Protein 5TIR (pdb70)

Sequence (829 aa):
SVGTFSLPALPYAYDALEPSISAQIVELHHSKHHQTYVTNLNNALKTYSTALAANDVPSQIALQAAIKFNGGGHINHSLFWENLCPASSPDADPASAPELTAEIAKTWGSLDKFKEAMGKALLGIQGSGWGWLVKEGSGLRIVTTKDQDPVVGGEVPVFGIDMWEHAYYLQYLNGKAAYVDNIWKVINWKTAEQRFKGDREDAFKILKSVGTFSLPALPYAYDALEPSISAQIVELHHSKHHQTYVTNLNNALKTYSTALAANDVPSQIALQAAIKFNGGGHINHSLFWENLCPASSPDADPASAPELTAEIAKTWGSLDKFKEAMGKALLGIQGSGWGWLVKEGSGLRIVTTKDQDPVVGGEVPVFGIDMWEHAYYLQYLNGKAAYVDNIWKVINWKTAEQRFKGDREDAFKILSVGTFSLPALPYAYDALEPSISAQIVELHHSKHHQTYVTNLNNALKTYSTALAANDVPSQIALQAAIKFNGGGHINHSLFWENLCPASSPDADPASAPELTAEIAKTWGSLDKFKEAMGKALLGIQGSGWGWLVKEGSGLRIVTTKDQDPVVGGEVPVFGIDMWEHAYYLQYLNGKAAYVDNIWKVINWKTAEQRFKGDREDAFKILSVGTFSLPALPYAYDALEPSISAQIVELHHSKHHQTYVTNLNNALKTYSTALAANDVPSQIALQAAIKFNGGGHINHSLFWENLCPASSPDADPASAPELTAEIAKTWGSLDKFKEAMGKALLGIQGSGWGWLVKEGSGLRIVTTKDQDPVVGGEVPVFGIDMWEHAYYLQYLNGKAAYVDNIWKVINWKTAEQRFKGDREDAFKIL

B-factor: mean 26.25, std 10.84, range [12.19, 82.16]

Foldseek 3Di:
DAQDFDQDDQPDQLCQAPPLFHSVLSCCCRVPVLRVLSVQLSVLRVVLVVCVVVVNVVSNVVSPVSNQQSVLSNQQVLQASLFFGHLPDPLLPLVLAVPVQVLVCVPQVGPVSVLVVQLVVLVPDDAWWKWFWWQDPNHIDIDIDHRSHHPPPFIFTLHMDTNHCSRPCVPQNVNVSSSSVSRSSTGRNNSSNVSSPDGRVVSSVSRD/DAQPDAQDDFPDQLCQAPPLFHSVLSCCCRVPVLRVLSNLLSVLRVQLVVCVVVVNVVSNVVSVVSNQQSVLSNQQVLQASVQFGHLPDCLLPLVLAVPVQVQVCVPQVHPVSVLVVQLVVLVPDDAWWKWFWWQDPLHTDIDIGHNSGHPPPFIFTLHMDTNHCSRPCVPQNVNVSSSSVRRSSTGRNNSSNQSSPDGNCRSRPSD/DAQPDDQDDFPDQLCQAPPLFHSVLSCCCRVPVLRVLSNLLSVLRVVLVVCVVVVNVVSNVVSVVSNQQSVLSNQQVLQASVQFGHLVDCLLPLVLAVVVQVQVCVPQVHPVSVLVVQLCQLVPDDAWWKWFWWADDLHTDIDIDPRSHHPPPAIFTLHMDGNHCSRPCVPQNVNVSSSSVRRSSTGRNNSSNVSSVDDNVVSSVSD/DQLPDDQDDFPDQLCQAPPLFHSVLSCCCRVPVLRVLSNQLSVLRVQLVVCVVVVPVVSNVVSVVSNQQSVLSNQQVLQASLQFGHLPDCLLPLVLQVVVQVLVCVPQVHVVSVLVVQLVVLVPDDAWWKWFWWADPLHTDIDIDHRSRHPPPFIFTLHMDTNHCSRPCVPQNVNVSSSSVRRSSTGRNNSSNVSSPDGRVVSRPSD

Nearest PDB structures (foldseek):
  5tir-assembly1_D  TM=1.004E+00  e=1.883E-36  Trichoderma reesei QM6a
  6dqy-assembly1_C  TM=1.003E+00  e=4.918E-36  Trichoderma reesei QM6a
  6cyp-assembly1_E  TM=1.003E+00  e=2.077E-35  Trichoderma reesei QM6a
  6cyx-assembly1_A  TM=9.995E-01  e=5.673E-34  Trichoderma reesei QM6a
  6cys-assembly1_D  TM=9.651E-01  e=1.819E-32  Trichoderma reesei QM6a

CATH classification: 1.10.287.990 (+1 more: 3.55.40.20)

Radius of gyration: 27.62 Å; Cα contacts (8 Å, |Δi|>4): 1460; chains: 4; bounding box: 60×72×76 Å

Secondary structure (DSSP, 8-state):
--S---PPPPSS-TTTTTTTS-HHHHHHIIIIIIHHHHHHHHHHHHHHHHHHHTT-HHHHHHHHHHHHHHHHHHHHHHHHHHTB--TTSGGGSGGG-HHHHHHHHHHHSSHHHHHHHHHHHHHH--SSEEEEEEEETTEEEEEEEETT--S-SSPEEEEEEE-SGGGTHHHHTT-HHHHHHHHGGGB-HHHHHHHHHS-HHHHGGGG-/--S---PPPPSS-TTTTTTTS-HHHHHHIIIIIIHHHHHHHHHHHHHHHHHHHTT-HHHHHHTHHHHHHHHHHHHHHHHHHHTB--TTSGGGSGGG-HHHHHHHHHHHSSHHHHHHHHHHHHHH--SSEEEEEEEETTEEEEEEEETT----SSPEEEEEEE-SGGGTHHHHTT-HHHHHHHHGGGB-HHHHHHHHHS-HHHHHTT-/--S---PPPPSS-TTTTTTTS-HHHHHHIIIIIIHHHHHHHHHHHHHHHHHHHTT-HHHHHHHHHHHHHHHHHHHHHHHHHHTB--TTSGGGSGGG-HHHHHHHHHHHSSHHHHHHHHHHHHHH--SSEEEEEEEETTEEEEEEEETT--S-SSPEEEEEEE-SGGGTHHHHTT-HHHHHHHHGGGB-HHHHHHHHHS-HHHHHTT-/--S---PPPPSS-TTTTTTTS-HHHHHHIIIIIIHHHHHHHHHHHHHHHHHHHTT-HHHHHHHHHHHHHHHHHHHHHHHHHHTB--TTSGGGSGGG-HHHHHHHHHHHSSHHHHHHHHHHHHHH--SSEEEEEEEETTEEEEEEEETT--S-SSPEEEEEEE-SGGGTHHHHTT-HHHHHHHHGGGB-HHHHHHHHHS-HHHHGGG-

Solvent-accessible surface area: 31841 Å² total; per-residue (Å²): 114,32,4,81,30,84,35,88,94,25,108,34,64,83,81,24,0,80,101,2,6,26,30,93,2,1,76,14,4,14,35,88,23,1,68,71,16,1,62,61,0,23,86,7,0,102,75,1,34,96,6,8,70,70,37,49,2,9,36,0,13,59,32,14,58,30,0,71,30,11,0,0,0,7,2,0,0,11,2,3,15,60,0,2,7,38,48,112,26,106,38,13,74,40,82,36,0,83,94,0,28,64,44,0,40,172,64,54,53,38,37,105,132,0,51,130,36,0,7,159,28,1,57,52,24,70,12,6,0,0,0,0,0,0,34,59,75,104,29,10,49,34,24,68,23,110,11,0,24,11,11,16,74,44,41,13,0,0,0,0,0,0,8,14,16,3,2,11,1,37,68,28,52,58,29,69,52,47,1,5,103,43,0,27,113,0,0,16,1,122,13,0,11,125,12,28,121,15,81,63,125,65,6,17,119,64,23,223,117,32,3,86,32,86,44,46,90,29,72,30,64,85,83,24,0,84,107,2,7,26,27,96,2,2,79,17,4,14,35,96,19,0,67,66,13,2,62,65,0,21,86,8,0,108,72,2,34,95,6,8,83,70,44,50,2,5,33,0,8,53,30,14,55,31,0,72,32,10,0,0,0,7,0,0,0,6,2,2,6,66,0,2,6,41,45,112,27,104,38,13,72,45,82,36,0,84,94,0,28,63,33,0,41,167,65,55,52,37,37,105,125,0,57,135,35,0,8,165,29,1,61,52,22,63,13,5,0,0,0,1,0,0,34,57,73,103,28,11,50,35,24,67,21,80,23,0,38,12,11,16,76,46,39,12,0,0,0,0,0,0,9,13,16,4,2,10,2,35,65,36,48,60,25,70,50,41,2,5,100,42,1,27,115,0,0,16,4,122,19,0,11,128,13,25,127,12,77,63,111,77,5,18,142,93,57,115,33,2,85,28,83,43,44,90,28,72,30,66,83,85,24,0,87,90,1,8,24,29,99,2,2,76,19,4,14,30,90,20,0,67,69,14,4,63,64,0,20,80,8,0,110,72,1,39,97,6,9,70,69,37,52,3,8,36,0,10,57,31,15,58,32,0,75,34,11,0,0,0,7,1,0,0,2,2,3,7,64,0,2,6,42,40,112,27,102,38,13,71,40,81,37,0,83,90,0,27,62,41,0,40,172,65,55,51,38,38,108,128,0,56,134,32,0,8,163,28,1,60,51,22,63,12,5,0,0,0,0,0,0,36,52,76,102,28,11,47,33,24,67,22,79,23,0,43,13,10,11,79,45,37,13,0,0,0,0,0,0,8,14,16,3,2,9,1,35,65,34,52,54,23,70,54,42,2,5,103,41,1,28,105,0,0,17,2,126,22,0,17,136,18,27,128,21,82,65,109,69,9,18,133,70,59,118,37,4,82,25,85,47,44,90,28,71,31,66,88,84,22,0,83,104,1,7,22,29,96,1,1,79,16,5,13,37,93,18,0,62,68,14,3,63,60,0,19,78,7,0,114,73,1,35,96,6,7,72,69,38,52,3,6,28,0,11,51,31,14,58,31,0,71,28,11,0,0,0,7,0,0,0,5,2,2,6,64,0,1,6,40,48,112,26,103,38,10,74,38,80,37,0,81,95,0,31,52,38,0,41,168,67,55,53,40,39,104,125,0,52,101,32,0,8,136,27,1,60,54,25,68,13,6,0,0,0,0,0,1,31,61,75,98,27,10,52,35,27,66,22,110,11,0,23,11,11,15,73,45,40,12,0,0,0,0,0,0,7,13,17,3,2,10,2,33,64,36,56,58,27,69,53,42,1,5,100,37,0,28,112,0,0,16,1,118,21,0,10,126,13,25,126,15,81,62,123,62,4,19,142,75,64

InterPro domains:
  IPR001189 Manganese/iron superoxide dismutase [PIRSF000349] (3-202)
  IPR001189 Manganese/iron superoxide dismutase [PR01703] (9-20)
  IPR001189 Manganese/iron superoxide dismutase [PR01703] (30-43)
  IPR001189 Manganese/iron superoxide dismutase [PR01703] (69-82)
  IPR001189 Manganese/iron superoxide dismutase [PR01703] (126-134)
  IPR001189 Manganese/iron superoxide dismutase [PR01703] (161-173)
  IPR019831 Manganese/iron superoxide dismutase, N-terminal [PF00081] (5-85)
  IPR019832 Manganese/iron superoxide dismutase, C-terminal [PF02777] (100-196)
  IPR019833 Manganese/iron superoxide dismutase, binding site [PS00088] (163-170)
  IPR036314 Manganese/iron superoxide dismutase, C-terminal domain superfamily [G3DSA:3.55.40.20] (87-212)
  IPR036314 Manganese/iron superoxide dismutase, C-terminal domain superfamily [SSF54719] (90-198)
  IPR036324 Manganese/iron superoxide dismutase, N-terminal domain superfamily [G3DSA:1.10.287.990] (23-86)
  IPR036324 Manganese/iron superoxide dismutase, N-terminal domain superfamily [SSF46609] (3-87)
  IPR050265 Iron/Manganese Superoxide Dismutase [PTHR11404] (4-199)

Structure (mmCIF, N/CA/C/O backbone):
data_5TIR
#
_entry.id   5TIR
#
_cell.length_a   68.100
_cell.length_b   77.640
_cell.length_c   159.040
_cell.angle_alpha   90.000
_cell.angle_beta   90.000
_cell.angle_gamma   90.000
#
_symmetry.space_group_name_H-M   'P 21 21 21'
#
loop_
_entity.id
_entity.type
_entity.pdbx_description
1 polymer 'Superoxide dismutase'
2 non-polymer 'MANGANESE (II) ION'
3 water water
#
loop_
_atom_site.group_PDB
_atom_site.id
_atom_site.type_symbol
_atom_site.label_atom_id
_atom_site.label_alt_id
_atom_site.label_comp_id
_atom_site.label_asym_id
_atom_site.label_entity_id
_atom_site.label_seq_id
_atom_site.pdbx_PDB_ins_code
_atom_site.Cartn_x
_atom_site.Cartn_y
_atom_site.Cartn_z
_atom_site.occupancy
_atom_site.B_iso_or_equiv
_atom_site.auth_seq_id
_atom_site.auth_comp_id
_atom_site.auth_asym_id
_atom_site.auth_atom_id
_atom_site.pdbx_PDB_model_num
ATOM 1 N N . SER A 1 2 ? -14.326 -21.776 -17.177 1.00 46.92 2 SER A N 1
ATOM 2 C CA . SER A 1 2 ? -14.333 -20.987 -15.951 1.00 43.86 2 SER A CA 1
ATOM 3 C C . SER A 1 2 ? -12.983 -20.317 -15.702 1.00 35.55 2 SER A C 1
ATOM 4 O O . SER A 1 2 ? -12.036 -20.943 -15.231 1.00 37.93 2 SER A O 1
ATOM 7 N N . VAL A 1 3 ? -12.890 -19.050 -16.069 1.00 31.43 3 VAL A N 1
ATOM 8 C CA . VAL A 1 3 ? -11.642 -18.305 -15.961 1.00 27.80 3 VAL A CA 1
ATOM 9 C C . VAL A 1 3 ? -11.200 -18.058 -14.516 1.00 25.11 3 VAL A C 1
ATOM 10 O O . VAL A 1 3 ? -11.996 -17.631 -13.683 1.00 27.14 3 VAL A O 1
ATOM 14 N N . GLY A 1 4 ? -9.929 -18.324 -14.225 1.00 21.03 4 GLY A N 1
ATOM 15 C CA . GLY A 1 4 ? -9.351 -17.947 -12.946 1.00 21.85 4 GLY A CA 1
ATOM 16 C C . GLY A 1 4 ? -9.815 -18.782 -11.779 1.00 24.52 4 GLY A C 1
ATOM 17 O O . GLY A 1 4 ? -10.357 -18.260 -10.801 1.00 23.32 4 GLY A O 1
ATOM 18 N N . THR A 1 5 ? -9.614 -20.088 -11.900 1.00 21.77 5 THR A N 1
ATOM 19 C CA . THR A 1 5 ? -9.986 -21.031 -10.850 1.00 24.07 5 THR A CA 1
ATOM 20 C C . THR A 1 5 ? -8.788 -21.838 -10.347 1.00 24.70 5 THR A C 1
ATOM 21 O O . THR A 1 5 ? -8.943 -22.984 -9.931 1.00 23.98 5 THR A O 1
ATOM 25 N N . PHE A 1 6 ? -7.599 -21.248 -10.362 1.00 22.48 6 PHE A N 1
ATOM 26 C CA . PHE A 1 6 ? -6.433 -21.968 -9.861 1.00 21.04 6 PHE A CA 1
ATOM 27 C C . PHE A 1 6 ? -6.505 -22.195 -8.362 1.00 23.46 6 PHE A C 1
ATOM 28 O O . PHE A 1 6 ? -7.056 -21.386 -7.608 1.00 22.93 6 PHE A O 1
ATOM 36 N N . SER A 1 7 ? -5.941 -23.322 -7.942 1.00 19.93 7 SER A N 1
ATOM 37 C CA . SER A 1 7 ? -5.863 -23.671 -6.534 1.00 19.19 7 SER A CA 1
ATOM 38 C C . SER A 1 7 ? -4.480 -24.177 -6.237 1.00 19.11 7 SER A C 1
ATOM 39 O O . SER A 1 7 ? -3.793 -24.651 -7.129 1.00 20.63 7 SER A O 1
ATOM 42 N N . LEU A 1 8 ? -4.079 -24.086 -4.981 1.00 17.18 8 LEU A N 1
ATOM 43 C CA . LEU A 1 8 ? -2.765 -24.566 -4.575 1.00 18.10 8 LEU A CA 1
ATOM 44 C C . LEU A 1 8 ? -2.884 -25.967 -3.980 1.00 16.41 8 LEU A C 1
ATOM 45 O O . LEU A 1 8 ? -3.529 -26.137 -2.950 1.00 17.45 8 LEU A O 1
ATOM 50 N N . PRO A 1 9 ? -2.255 -26.972 -4.612 1.00 19.13 9 PRO A N 1
ATOM 51 C CA . PRO A 1 9 ? -2.318 -28.338 -4.078 1.00 21.36 9 PRO A CA 1
ATOM 52 C C . PRO A 1 9 ? -1.571 -28.430 -2.761 1.00 19.22 9 PRO A C 1
ATOM 53 O O . PRO A 1 9 ? -0.627 -27.672 -2.544 1.00 19.88 9 PRO A O 1
ATOM 57 N N . ALA A 1 10 ? -1.990 -29.339 -1.886 1.00 21.72 10 ALA A N 1
ATOM 58 C CA . ALA A 1 10 ? -1.229 -29.574 -0.664 1.00 19.66 10 ALA A CA 1
ATOM 59 C C . ALA A 1 10 ? 0.208 -29.987 -1.011 1.00 21.66 10 ALA A C 1
ATOM 60 O O . ALA A 1 10 ? 0.424 -30.710 -1.987 1.00 23.27 10 ALA A O 1
ATOM 62 N N . LEU A 1 11 ? 1.192 -29.543 -0.225 1.00 23.40 11 LEU A N 1
ATOM 63 C CA . LEU A 1 11 ? 2.560 -30.033 -0.449 1.00 22.71 11 LEU A CA 1
ATOM 64 C C . LEU A 1 11 ? 2.654 -31.506 -0.174 1.00 23.60 11 LEU A C 1
ATOM 65 O O . LEU A 1 11 ? 2.198 -31.967 0.869 1.00 23.67 11 LEU A O 1
ATOM 70 N N . PRO A 1 12 ? 3.389 -32.220 -1.031 1.00 24.49 12 PRO A N 1
ATOM 71 C CA . PRO A 1 12 ? 3.577 -33.673 -0.965 1.00 26.73 12 PRO A CA 1
ATOM 72 C C . PRO A 1 12 ? 4.561 -34.130 0.113 1.00 24.44 12 PRO A C 1
ATOM 73 O O . PRO A 1 12 ? 4.992 -35.277 0.073 1.00 25.08 12 PRO A O 1
ATOM 77 N N . TYR A 1 13 ? 4.966 -33.231 1.007 1.00 22.17 13 TYR A N 1
ATOM 78 C CA . TYR A 1 13 ? 5.835 -33.614 2.114 1.00 18.54 13 TYR A CA 1
ATOM 79 C C . TYR A 1 13 ? 5.538 -32.650 3.262 1.00 19.28 13 TYR A C 1
ATOM 80 O O . TYR A 1 13 ? 4.928 -31.601 3.056 1.00 20.52 13 TYR A O 1
ATOM 89 N N . ALA A 1 14 ? 5.958 -33.007 4.466 1.00 21.23 14 ALA A N 1
ATOM 90 C CA . ALA A 1 14 ? 5.736 -32.148 5.623 1.00 24.81 14 ALA A CA 1
ATOM 91 C C . ALA A 1 14 ? 6.547 -30.867 5.486 1.00 23.21 14 ALA A C 1
ATOM 92 O O . ALA A 1 14 ? 7.542 -30.832 4.763 1.00 22.19 14 ALA A O 1
ATOM 94 N N . TYR A 1 15 ? 6.122 -29.826 6.194 1.00 20.51 15 TYR A N 1
ATOM 95 C CA . TYR A 1 15 ? 6.831 -28.560 6.160 1.00 18.72 15 TYR A CA 1
ATOM 96 C C . TYR A 1 15 ? 8.289 -28.695 6.582 1.00 18.08 15 TYR A C 1
ATOM 97 O O . TYR A 1 15 ? 9.117 -27.906 6.130 1.00 20.03 15 TYR A O 1
ATOM 106 N N . ASP A 1 16 ? 8.595 -29.653 7.469 1.00 20.81 16 ASP A N 1
ATOM 107 C CA . ASP A 1 16 ? 9.971 -29.794 7.958 1.00 19.81 16 ASP A CA 1
ATOM 108 C C . ASP A 1 16 ? 10.779 -30.826 7.166 1.00 20.55 16 ASP A C 1
ATOM 109 O O . ASP A 1 16 ? 11.902 -31.168 7.553 1.00 21.16 16 ASP A O 1
ATOM 114 N N . ALA A 1 17 ? 10.228 -31.306 6.052 1.00 17.57 17 ALA A N 1
ATOM 115 C CA . ALA A 1 17 ? 10.856 -32.406 5.315 1.00 20.48 17 ALA A CA 1
ATOM 116 C C . ALA A 1 17 ? 12.137 -32.014 4.564 1.00 18.37 17 ALA A C 1
ATOM 117 O O . ALA A 1 17 ? 12.919 -32.890 4.166 1.00 19.03 17 ALA A O 1
ATOM 119 N N . LEU A 1 18 ? 12.352 -30.718 4.349 1.00 18.85 18 LEU A N 1
ATOM 120 C CA . LEU A 1 18 ? 13.538 -30.279 3.616 1.00 16.75 18 LEU A CA 1
ATOM 121 C C . LEU A 1 18 ? 14.651 -29.823 4.565 1.00 18.29 18 LEU A C 1
ATOM 122 O O . LEU A 1 18 ? 15.680 -29.307 4.127 1.00 19.01 18 LEU A O 1
ATOM 127 N N . GLU A 1 19 ? 14.447 -30.044 5.861 1.00 21.00 19 GLU A N 1
ATOM 128 C CA . GLU A 1 19 ? 15.475 -29.744 6.853 1.00 20.94 19 GLU A CA 1
ATOM 129 C C . GLU A 1 19 ? 16.603 -30.763 6.746 1.00 20.24 19 GLU A C 1
ATOM 130 O O . GLU A 1 19 ? 16.358 -31.919 6.434 1.00 19.09 19 GLU A O 1
ATOM 136 N N . PRO A 1 20 ? 17.847 -30.340 7.004 1.00 20.45 20 PRO A N 1
ATOM 137 C CA . PRO A 1 20 ? 18.282 -29.019 7.468 1.00 18.48 20 PRO A CA 1
ATOM 138 C C . PRO A 1 20 ? 18.588 -27.979 6.371 1.00 21.50 20 PRO A C 1
ATOM 139 O O . PRO A 1 20 ? 19.079 -26.894 6.711 1.00 25.21 20 PRO A O 1
ATOM 143 N N . SER A 1 21 ? 18.382 -28.307 5.092 1.00 16.36 21 SER A N 1
ATOM 144 C CA . SER A 1 21 ? 18.651 -27.354 4.019 1.00 16.65 21 SER A CA 1
ATOM 145 C C . SER A 1 21 ? 17.704 -26.143 4.052 1.00 16.03 21 SER A C 1
ATOM 146 O O . SER A 1 21 ? 18.136 -25.013 3.895 1.00 18.02 21 SER A O 1
ATOM 149 N N . ILE A 1 22 ? 16.413 -26.400 4.213 1.00 17.09 22 ILE A N 1
ATOM 150 C CA . ILE A 1 22 ? 15.410 -25.334 4.274 1.00 15.22 22 ILE A CA 1
ATOM 151 C C . ILE A 1 22 ? 14.494 -25.560 5.480 1.00 17.24 22 ILE A C 1
ATOM 152 O O . ILE A 1 22 ? 13.894 -26.626 5.619 1.00 15.90 22 ILE A O 1
ATOM 157 N N . SER A 1 23 ? 14.409 -24.565 6.360 1.00 16.41 23 SER A N 1
ATOM 158 C CA . SER A 1 23 ? 13.694 -24.735 7.626 1.00 18.23 23 SER A CA 1
ATOM 159 C C . SER A 1 23 ? 12.195 -24.909 7.459 1.00 17.18 23 SER A C 1
ATOM 160 O O . SER A 1 23 ? 11.603 -24.472 6.472 1.00 17.78 23 SER A O 1
ATOM 163 N N . ALA A 1 24 ? 11.589 -25.546 8.451 1.00 19.58 24 ALA A N 1
ATOM 164 C CA . ALA A 1 24 ? 10.150 -25.745 8.457 1.00 17.03 24 ALA A CA 1
ATOM 165 C C . ALA A 1 24 ? 9.385 -24.430 8.421 1.00 17.19 24 ALA A C 1
ATOM 166 O O . ALA A 1 24 ? 8.347 -24.346 7.757 1.00 16.74 24 ALA A O 1
ATOM 168 N N . GLN A 1 25 ? 9.884 -23.403 9.121 1.00 19.12 25 GLN A N 1
ATOM 169 C CA . GLN A 1 25 ? 9.190 -22.111 9.128 1.00 18.53 25 GLN A CA 1
ATOM 170 C C . GLN A 1 25 ? 9.185 -21.499 7.733 1.00 18.29 25 GLN A C 1
ATOM 171 O O . GLN A 1 25 ? 8.158 -20.984 7.274 1.00 16.49 25 GLN A O 1
ATOM 177 N N . ILE A 1 26 ? 10.324 -21.558 7.049 1.00 15.71 26 ILE A N 1
ATOM 178 C CA . ILE A 1 26 ? 10.393 -21.050 5.690 1.00 14.31 26 ILE A CA 1
ATOM 179 C C . ILE A 1 26 ? 9.437 -21.822 4.772 1.00 15.14 26 ILE A C 1
ATOM 180 O O . ILE A 1 26 ? 8.640 -21.218 4.048 1.00 16.35 26 ILE A O 1
ATOM 185 N N . VAL A 1 27 ? 9.485 -23.147 4.791 1.00 16.43 27 VAL A N 1
ATOM 186 C CA . VAL A 1 27 ? 8.646 -23.909 3.866 1.00 15.57 27 VAL A CA 1
ATOM 187 C C . VAL A 1 27 ? 7.162 -23.606 4.097 1.00 15.47 27 VAL A C 1
ATOM 188 O O . VAL A 1 27 ? 6.408 -23.399 3.136 1.00 15.74 27 VAL A O 1
ATOM 192 N N . GLU A 1 28 ? 6.755 -23.534 5.363 1.00 17.63 28 GLU A N 1
ATOM 193 C CA . GLU A 1 28 ? 5.369 -23.221 5.688 1.00 16.45 28 GLU A CA 1
ATOM 194 C C . GLU A 1 28 ? 4.953 -21.832 5.198 1.00 17.33 28 GLU A C 1
ATOM 195 O O . GLU A 1 28 ? 3.894 -21.678 4.594 1.00 16.77 28 GLU A O 1
ATOM 201 N N . LEU A 1 29 ? 5.782 -20.823 5.451 1.00 16.60 29 LEU A N 1
ATOM 202 C CA . LEU A 1 29 ? 5.460 -19.470 4.997 1.00 16.12 29 LEU A CA 1
ATOM 203 C C . LEU A 1 29 ? 5.452 -19.393 3.480 1.00 17.01 29 LEU A C 1
ATOM 204 O O . LEU A 1 29 ? 4.554 -18.812 2.857 1.00 16.95 29 LEU A O 1
ATOM 209 N N . HIS A 1 30 ? 6.474 -19.997 2.894 1.00 14.76 30 HIS A N 1
ATOM 210 C CA . HIS A 1 30 ? 6.686 -19.931 1.464 1.00 14.84 30 HIS A CA 1
ATOM 211 C C . HIS A 1 30 ? 5.506 -20.530 0.690 1.00 15.31 30 HIS A C 1
ATOM 212 O O . HIS A 1 30 ? 5.026 -19.964 -0.299 1.00 14.52 30 HIS A O 1
ATOM 219 N N . HIS A 1 31 ? 5.022 -21.671 1.170 1.00 14.81 31 HIS A N 1
ATOM 220 C CA . HIS A 1 31 ? 3.927 -22.377 0.507 1.00 17.16 31 HIS A CA 1
ATOM 221 C C . HIS A 1 31 ? 2.568 -21.771 0.888 1.00 17.50 31 HIS A C 1
ATOM 222 O O . HIS A 1 31 ? 1.780 -21.401 0.014 1.00 18.18 31 HIS A O 1
ATOM 229 N N . SER A 1 32 ? 2.276 -21.707 2.193 1.00 16.28 32 SER A N 1
ATOM 230 C CA . SER A 1 32 ? 0.939 -21.342 2.648 1.00 16.73 32 SER A CA 1
ATOM 231 C C . SER A 1 32 ? 0.616 -19.850 2.574 1.00 17.75 32 SER A C 1
ATOM 232 O O . SER A 1 32 ? -0.552 -19.476 2.543 1.00 17.35 32 SER A O 1
ATOM 235 N N . LYS A 1 33 ? 1.635 -19.000 2.558 1.00 16.15 33 LYS A N 1
ATOM 236 C CA . LYS A 1 33 ? 1.404 -17.564 2.502 1.00 15.14 33 LYS A CA 1
ATOM 237 C C . LYS A 1 33 ? 1.844 -17.003 1.142 1.00 17.62 33 LYS A C 1
ATOM 238 O O . LYS A 1 33 ? 1.020 -16.492 0.391 1.00 16.86 33 LYS A O 1
ATOM 244 N N . HIS A 1 34 ? 3.124 -17.135 0.796 1.00 15.83 34 HIS A N 1
ATOM 245 C CA . HIS A 1 34 ? 3.625 -16.516 -0.427 1.00 14.56 34 HIS A CA 1
ATOM 246 C C . HIS A 1 34 ? 2.999 -17.123 -1.679 1.00 15.67 34 HIS A C 1
ATOM 247 O O . HIS A 1 34 ? 2.444 -16.413 -2.516 1.00 15.16 34 HIS A O 1
ATOM 254 N N . HIS A 1 35 ? 3.092 -18.442 -1.817 1.00 13.98 35 HIS A N 1
ATOM 255 C CA . HIS A 1 35 ? 2.560 -19.085 -3.009 1.00 14.45 35 HIS A CA 1
ATOM 256 C C . HIS A 1 35 ? 1.024 -18.933 -3.079 1.00 13.50 35 HIS A C 1
ATOM 257 O O . HIS A 1 35 ? 0.492 -18.588 -4.147 1.00 16.36 35 HIS A O 1
ATOM 264 N N . GLN A 1 36 ? 0.307 -19.141 -1.966 1.00 14.70 36 GLN A N 1
ATOM 265 C CA . GLN A 1 36 ? -1.156 -18.956 -2.001 1.00 14.34 36 GLN A CA 1
ATOM 266 C C . GLN A 1 36 ? -1.529 -17.547 -2.458 1.00 14.87 36 GLN A C 1
ATOM 267 O O . GLN A 1 36 ? -2.500 -17.360 -3.197 1.00 17.23 36 GLN A O 1
ATOM 273 N N . THR A 1 37 ? -0.763 -16.554 -2.019 1.00 13.90 37 THR A N 1
ATOM 274 C CA . THR A 1 37 ? -1.086 -15.178 -2.370 1.00 15.14 37 THR A CA 1
ATOM 275 C C . THR A 1 37 ? -0.940 -14.972 -3.880 1.00 15.62 37 THR A C 1
ATOM 276 O O . THR A 1 37 ? -1.772 -14.300 -4.492 1.00 15.28 37 THR A O 1
ATOM 280 N N . TYR A 1 38 ? 0.067 -15.589 -4.497 1.00 14.69 38 TYR A N 1
ATOM 281 C CA . TYR A 1 38 ? 0.179 -15.523 -5.957 1.00 15.31 38 TYR A CA 1
ATOM 282 C C . TYR A 1 38 ? -1.052 -16.143 -6.629 1.00 15.46 38 TYR A C 1
ATOM 283 O O . TYR A 1 38 ? -1.579 -15.604 -7.611 1.00 15.20 38 TYR A O 1
ATOM 292 N N . VAL A 1 39 ? -1.522 -17.269 -6.093 1.00 14.33 39 VAL A N 1
ATOM 293 C CA . VAL A 1 39 ? -2.685 -17.944 -6.664 1.00 14.62 39 VAL A CA 1
ATOM 294 C C . VAL A 1 39 ? -3.935 -17.061 -6.538 1.00 16.52 39 VAL A C 1
ATOM 295 O O . VAL A 1 39 ? -4.655 -16.858 -7.520 1.00 15.73 39 VAL A O 1
ATOM 299 N N . THR A 1 40 ? -4.169 -16.499 -5.350 1.00 14.04 40 THR A N 1
ATOM 300 C CA . THR A 1 40 ? -5.337 -15.648 -5.159 1.00 14.69 40 THR A CA 1
ATOM 301 C C . THR A 1 40 ? -5.311 -14.456 -6.116 1.00 14.55 40 THR A C 1
ATOM 302 O O . THR A 1 40 ? -6.305 -14.158 -6.789 1.00 15.31 40 THR A O 1
ATOM 306 N N . ASN A 1 41 ? -4.166 -13.787 -6.181 1.00 17.26 41 ASN A N 1
ATOM 307 C CA . ASN A 1 41 ? -4.083 -12.575 -6.985 1.00 14.94 41 ASN A CA 1
ATOM 308 C C . ASN A 1 41 ? -4.066 -12.859 -8.482 1.00 15.22 41 ASN A C 1
ATOM 309 O O . ASN A 1 41 ? -4.540 -12.047 -9.261 1.00 16.39 41 ASN A O 1
ATOM 314 N N . LEU A 1 42 ? -3.572 -14.032 -8.869 1.00 13.50 42 LEU A N 1
ATOM 315 C CA . LEU A 1 42 ? -3.642 -14.454 -10.262 1.00 14.99 42 LEU A CA 1
ATOM 316 C C . LEU A 1 42 ? -5.094 -14.627 -10.671 1.00 15.53 42 LEU A C 1
ATOM 317 O O . LEU A 1 42 ? -5.522 -14.094 -11.697 1.00 15.70 42 LEU A O 1
ATOM 322 N N . ASN A 1 43 ? -5.865 -15.357 -9.869 1.00 15.21 43 ASN A N 1
ATOM 323 C CA . ASN A 1 43 ? -7.273 -15.562 -10.182 1.00 17.77 43 ASN A CA 1
ATOM 324 C C . ASN A 1 43 ? -8.008 -14.236 -10.291 1.00 16.21 43 ASN A C 1
ATOM 325 O O . ASN A 1 43 ? -8.832 -14.051 -11.185 1.00 17.06 43 ASN A O 1
ATOM 330 N N . ASN A 1 44 ? -7.714 -13.314 -9.374 1.00 17.20 44 ASN A N 1
ATOM 331 C CA . ASN A 1 44 ? -8.386 -12.016 -9.400 1.00 17.52 44 ASN A CA 1
ATOM 332 C C . ASN A 1 44 ? -8.081 -11.239 -10.672 1.00 15.58 44 ASN A C 1
ATOM 333 O O . ASN A 1 44 ? -8.996 -10.678 -11.295 1.00 16.17 44 ASN A O 1
ATOM 338 N N . ALA A 1 45 ? -6.810 -11.232 -11.073 1.00 16.01 45 ALA A N 1
ATOM 339 C CA . ALA A 1 45 ? -6.388 -10.520 -12.279 1.00 17.70 45 ALA A CA 1
ATOM 340 C C . ALA A 1 45 ? -6.987 -11.144 -13.535 1.00 17.77 45 ALA A C 1
ATOM 341 O O . ALA A 1 45 ? -7.364 -10.427 -14.475 1.00 19.26 45 ALA A O 1
ATOM 343 N N . LEU A 1 46 ? -7.069 -12.477 -13.568 1.00 16.26 46 LEU A N 1
ATOM 344 C CA . LEU A 1 46 ? -7.606 -13.153 -14.755 1.00 15.90 46 LEU A CA 1
ATOM 345 C C . LEU A 1 46 ? -9.074 -12.814 -14.954 1.00 17.61 46 LEU A C 1
ATOM 346 O O . LEU A 1 46 ? -9.501 -12.592 -16.088 1.00 20.22 46 LEU A O 1
ATOM 351 N N . LYS A 1 47 ? -9.847 -12.758 -13.867 1.00 19.74 47 LYS A N 1
ATOM 352 C CA . LYS A 1 47 ? -11.253 -12.399 -14.000 1.00 21.07 47 LYS A CA 1
ATOM 353 C C . LYS A 1 47 ? -11.457 -10.961 -14.444 1.00 21.71 47 LYS A C 1
ATOM 354 O O . LYS A 1 47 ? -12.347 -10.682 -15.246 1.00 22.55 47 LYS A O 1
ATOM 360 N N . THR A 1 48 ? -10.640 -10.050 -13.931 1.00 18.98 48 THR A N 1
ATOM 361 C CA . THR A 1 48 ? -10.728 -8.665 -14.363 1.00 20.51 48 THR A CA 1
ATOM 362 C C . THR A 1 48 ? -10.332 -8.579 -15.840 1.00 23.58 48 THR A C 1
ATOM 363 O O . THR A 1 48 ? -10.933 -7.832 -16.612 1.00 22.96 48 THR A O 1
ATOM 367 N N . TYR A 1 49 ? -9.347 -9.384 -16.236 1.00 21.46 49 TYR A N 1
ATOM 368 C CA . TYR A 1 49 ? -8.902 -9.375 -17.620 1.00 20.17 49 TYR A CA 1
ATOM 369 C C . TYR A 1 49 ? -10.011 -9.850 -18.557 1.00 22.40 49 TYR A C 1
ATOM 370 O O . TYR A 1 49 ? -10.214 -9.264 -19.632 1.00 23.38 49 TYR A O 1
ATOM 379 N N . SER A 1 50 ? -10.752 -10.880 -18.154 1.00 21.50 50 SER A N 1
ATOM 380 C CA . SER A 1 50 ? -11.819 -11.412 -19.007 1.00 26.98 50 SER A CA 1
ATOM 381 C C . SER A 1 50 ? -12.845 -10.332 -19.338 1.00 26.27 50 SER A C 1
ATOM 382 O O . SER A 1 50 ? -13.356 -10.274 -20.452 1.00 25.33 50 SER A O 1
ATOM 385 N N . THR A 1 51 ? -13.148 -9.479 -18.370 1.00 25.76 51 THR A N 1
ATOM 386 C CA . THR A 1 51 ? -14.054 -8.362 -18.608 1.00 26.30 51 THR A CA 1
ATOM 387 C C . THR A 1 51 ? -13.488 -7.403 -19.656 1.00 26.33 51 THR A C 1
ATOM 388 O O . THR A 1 51 ? -14.189 -6.995 -20.598 1.00 27.08 51 THR A O 1
ATOM 392 N N . ALA A 1 52 ? -12.225 -7.031 -19.468 1.00 25.73 52 ALA A N 1
ATOM 393 C CA . ALA A 1 52 ? -11.537 -6.124 -20.377 1.00 23.46 52 ALA A CA 1
ATOM 394 C C . ALA A 1 52 ? -11.410 -6.715 -21.773 1.00 23.93 52 ALA A C 1
ATOM 395 O O . ALA A 1 52 ? -11.557 -5.998 -22.761 1.00 25.40 52 ALA A O 1
ATOM 397 N N . LEU A 1 53 ? -11.135 -8.016 -21.857 1.00 21.51 53 LEU A N 1
ATOM 398 C CA . LEU A 1 53 ? -11.009 -8.673 -23.158 1.00 22.70 53 LEU A CA 1
ATOM 399 C C . LEU A 1 53 ? -12.327 -8.642 -23.930 1.00 26.72 53 LEU A C 1
ATOM 400 O O . LEU A 1 53 ? -12.364 -8.302 -25.123 1.00 24.14 53 LEU A O 1
ATOM 405 N N . ALA A 1 54 ? -13.416 -8.972 -23.244 1.00 26.23 54 ALA A N 1
ATOM 406 C CA . ALA A 1 54 ? -14.719 -9.026 -23.897 1.00 30.34 54 ALA A CA 1
ATOM 407 C C . ALA A 1 54 ? -15.169 -7.650 -24.364 1.00 31.61 54 ALA A C 1
ATOM 408 O O . ALA A 1 54 ? -15.860 -7.526 -25.375 1.00 33.47 54 ALA A O 1
ATOM 410 N N . ALA A 1 55 ? -14.737 -6.620 -23.645 1.00 29.73 55 ALA A N 1
ATOM 411 C CA . ALA A 1 55 ? -15.114 -5.241 -23.940 1.00 31.26 55 ALA A CA 1
ATOM 412 C C . ALA A 1 55 ? -14.184 -4.576 -24.961 1.00 28.43 55 ALA A C 1
ATOM 413 O O . ALA A 1 55 ? -14.369 -3.411 -25.298 1.00 32.27 55 ALA A O 1
ATOM 415 N N . ASN A 1 56 ? -13.209 -5.328 -25.467 1.00 28.09 56 ASN A N 1
ATOM 416 C CA . ASN A 1 56 ? -12.147 -4.775 -26.313 1.00 26.66 56 ASN A CA 1
ATOM 417 C C . ASN A 1 56 ? -11.562 -3.505 -25.688 1.00 26.35 56 ASN A C 1
ATOM 418 O O . ASN A 1 56 ? -11.362 -2.479 -26.352 1.00 26.43 56 ASN A O 1
ATOM 423 N N . ASP A 1 57 ? -11.309 -3.596 -24.389 1.00 22.38 57 ASP A N 1
ATOM 424 C CA . ASP A 1 57 ? -10.720 -2.512 -23.617 1.00 23.08 57 ASP A CA 1
ATOM 425 C C . ASP A 1 57 ? -9.216 -2.758 -23.522 1.00 22.04 57 ASP A C 1
ATOM 426 O O . ASP A 1 57 ? -8.742 -3.381 -22.566 1.00 20.66 57 ASP A O 1
ATOM 431 N N . VAL A 1 58 ? -8.467 -2.261 -24.501 1.00 19.23 58 VAL A N 1
ATOM 432 C CA . VAL A 1 58 ? -7.034 -2.534 -24.551 1.00 18.39 58 VAL A CA 1
ATOM 433 C C . VAL A 1 58 ? -6.224 -1.788 -23.483 1.00 19.04 58 VAL A C 1
ATOM 434 O O . VAL A 1 58 ? -5.326 -2.384 -22.895 1.00 19.15 58 VAL A O 1
ATOM 438 N N . PRO A 1 59 ? -6.555 -0.513 -23.188 1.00 20.86 59 PRO A N 1
ATOM 439 C CA . PRO A 1 59 ? -5.821 0.095 -22.068 1.00 20.72 59 PRO A CA 1
ATOM 440 C C . PRO A 1 59 ? -5.890 -0.711 -20.760 1.00 20.70 59 PRO A C 1
ATOM 441 O O . PRO A 1 59 ? -4.849 -0.907 -20.118 1.00 20.60 59 PRO A O 1
ATOM 445 N N . SER A 1 60 ? -7.059 -1.227 -20.393 1.00 19.98 60 SER A N 1
ATOM 446 C CA . SER A 1 60 ? -7.177 -2.020 -19.169 1.00 22.67 60 SER A CA 1
ATOM 447 C C . SER A 1 60 ? -6.428 -3.338 -19.284 1.00 20.48 60 SER A C 1
ATOM 448 O O . SER A 1 60 ? -5.838 -3.811 -18.313 1.00 20.89 60 SER A O 1
ATOM 451 N N . GLN A 1 61 ? -6.466 -3.947 -20.465 1.00 18.76 61 GLN A N 1
ATOM 452 C CA . GLN A 1 61 ? -5.727 -5.190 -20.660 1.00 17.01 61 GLN A CA 1
ATOM 453 C C . GLN A 1 61 ? -4.234 -4.966 -20.446 1.00 17.22 61 GLN A C 1
ATOM 454 O O . GLN A 1 61 ? -3.580 -5.746 -19.756 1.00 17.70 61 GLN A O 1
ATOM 460 N N . ILE A 1 62 ? -3.694 -3.898 -21.025 1.00 17.93 62 ILE A N 1
ATOM 461 C CA . ILE A 1 62 ? -2.264 -3.642 -20.905 1.00 17.08 62 ILE A CA 1
ATOM 462 C C . ILE A 1 62 ? -1.928 -3.323 -19.451 1.00 18.62 62 ILE A C 1
ATOM 463 O O . ILE A 1 62 ? -0.904 -3.763 -18.923 1.00 19.22 62 ILE A O 1
ATOM 468 N N . ALA A 1 63 ? -2.814 -2.592 -18.790 1.00 20.34 63 ALA A N 1
ATOM 469 C CA . ALA A 1 63 ? -2.596 -2.238 -17.394 1.00 20.64 63 ALA A CA 1
ATOM 470 C C . ALA A 1 63 ? -2.596 -3.461 -16.466 1.00 20.49 63 ALA A C 1
ATOM 471 O O . ALA A 1 63 ? -2.005 -3.420 -15.387 1.00 23.88 63 ALA A O 1
ATOM 473 N N . LEU A 1 64 ? -3.276 -4.531 -16.875 1.00 18.22 64 LEU A N 1
ATOM 474 C CA . LEU A 1 64 ? -3.369 -5.754 -16.078 1.00 16.31 64 LEU A CA 1
ATOM 475 C C . LEU A 1 64 ? -2.226 -6.739 -16.319 1.00 15.98 64 LEU A C 1
ATOM 476 O O . LEU A 1 64 ? -2.114 -7.756 -15.615 1.00 16.92 64 LEU A O 1
ATOM 481 N N . GLN A 1 65 ? -1.386 -6.464 -17.309 1.00 17.12 65 GLN A N 1
ATOM 482 C CA . GLN A 1 65 ? -0.353 -7.437 -17.665 1.00 16.52 65 GLN A CA 1
ATOM 483 C C . GLN A 1 65 ? 0.611 -7.711 -16.527 1.00 15.21 65 GLN A C 1
ATOM 484 O O . GLN A 1 65 ? 0.980 -8.867 -16.284 1.00 16.33 65 GLN A O 1
ATOM 490 N N . ALA A 1 66 ? 0.996 -6.661 -15.808 1.00 15.51 66 ALA A N 1
ATOM 491 C CA . ALA A 1 66 ? 1.939 -6.815 -14.707 1.00 17.95 66 ALA A CA 1
ATOM 492 C C . ALA A 1 66 ? 1.422 -7.781 -13.640 1.00 15.89 66 ALA A C 1
ATOM 493 O O . ALA A 1 66 ? 2.181 -8.620 -13.156 1.00 17.56 66 ALA A O 1
ATOM 495 N N . ALA A 1 67 ? 0.137 -7.684 -13.294 1.00 15.51 67 ALA A N 1
ATOM 496 C CA . ALA A 1 67 ? -0.453 -8.574 -12.285 1.00 16.36 67 ALA A CA 1
ATOM 497 C C . ALA A 1 67 ? -0.495 -10.015 -12.780 1.00 17.01 67 ALA A C 1
ATOM 498 O O . ALA A 1 67 ? -0.268 -10.948 -12.018 1.00 17.71 67 ALA A O 1
ATOM 500 N N . ILE A 1 68 ? -0.785 -10.195 -14.063 1.00 16.75 68 ILE A N 1
ATOM 501 C CA . ILE A 1 68 ? -0.884 -11.544 -14.596 1.00 16.30 68 ILE A CA 1
ATOM 502 C C . ILE A 1 68 ? 0.499 -12.163 -14.723 1.00 15.97 68 ILE A C 1
ATOM 503 O O . ILE A 1 68 ? 0.695 -13.319 -14.355 1.00 16.13 68 ILE A O 1
ATOM 508 N N . LYS A 1 69 ? 1.475 -11.390 -15.187 1.00 14.59 69 LYS A N 1
ATOM 509 C CA . LYS A 1 69 ? 2.836 -11.925 -15.291 1.00 17.91 69 LYS A CA 1
ATOM 510 C C . LYS A 1 69 ? 3.455 -12.227 -13.926 1.00 16.72 69 LYS A C 1
ATOM 511 O O . LYS A 1 69 ? 4.101 -13.252 -13.752 1.00 15.65 69 LYS A O 1
ATOM 517 N N . PHE A 1 70 ? 3.280 -11.318 -12.979 1.00 15.06 70 PHE A N 1
ATOM 518 C CA . PHE A 1 70 ? 3.859 -11.454 -11.640 1.00 14.17 70 PHE A CA 1
ATOM 519 C C . PHE A 1 70 ? 3.221 -12.615 -10.878 1.00 15.88 70 PHE A C 1
ATOM 520 O O . PHE A 1 70 ? 3.899 -13.483 -10.340 1.00 14.87 70 PHE A O 1
ATOM 528 N N . ASN A 1 71 ? 1.903 -12.636 -10.837 1.00 15.73 71 ASN A N 1
ATOM 529 C CA . ASN A 1 71 ? 1.234 -13.676 -10.062 1.00 16.41 71 ASN A CA 1
ATOM 530 C C . ASN A 1 71 ? 1.167 -14.994 -10.820 1.00 15.46 71 ASN A C 1
ATOM 531 O O . ASN A 1 71 ? 1.273 -16.075 -10.228 1.00 14.98 71 ASN A O 1
ATOM 536 N N . GLY A 1 72 ? 0.998 -14.907 -12.135 1.00 14.17 72 GLY A N 1
ATOM 537 C CA . GLY A 1 72 ? 1.003 -16.097 -12.974 1.00 15.46 72 GLY A CA 1
ATOM 538 C C . GLY A 1 72 ? 2.375 -16.733 -12.940 1.00 16.68 72 GLY A C 1
ATOM 539 O O . GLY A 1 72 ? 2.508 -17.951 -12.799 1.00 15.69 72 GLY A O 1
ATOM 540 N N . GLY A 1 73 ? 3.403 -15.897 -13.095 1.00 14.70 73 GLY A N 1
ATOM 541 C CA . GLY A 1 73 ? 4.779 -16.349 -13.003 1.00 14.75 73 GLY A CA 1
ATOM 542 C C . GLY A 1 73 ? 5.082 -16.885 -11.610 1.00 16.00 73 GLY A C 1
ATOM 543 O O . GLY A 1 73 ? 5.780 -17.891 -11.470 1.00 15.57 73 GLY A O 1
ATOM 544 N N . GLY A 1 74 ? 4.537 -16.239 -10.587 1.00 14.71 74 GLY A N 1
ATOM 545 C CA . GLY A 1 74 ? 4.727 -16.711 -9.216 1.00 15.37 74 GLY A CA 1
ATOM 546 C C . GLY A 1 74 ? 4.199 -18.132 -9.042 1.00 18.02 74 GLY A C 1
ATOM 547 O O . GLY A 1 74 ? 4.859 -19.006 -8.449 1.00 15.54 74 GLY A O 1
ATOM 548 N N . HIS A 1 75 ? 3.003 -18.377 -9.562 1.00 14.71 75 HIS A N 1
ATOM 549 C CA . HIS A 1 75 ? 2.394 -19.693 -9.447 1.00 16.11 75 HIS A CA 1
ATOM 550 C C . HIS A 1 75 ? 3.179 -20.723 -10.279 1.00 15.84 75 HIS A C 1
ATOM 551 O O . HIS A 1 75 ? 3.447 -21.834 -9.816 1.00 16.70 75 HIS A O 1
ATOM 558 N N . ILE A 1 76 ? 3.563 -20.353 -11.497 1.00 15.09 76 ILE A N 1
ATOM 559 C CA . ILE A 1 76 ? 4.346 -21.258 -12.328 1.00 15.58 76 ILE A CA 1
ATOM 560 C C . ILE A 1 76 ? 5.666 -21.618 -11.643 1.00 15.96 76 ILE A C 1
ATOM 561 O O . ILE A 1 76 ? 6.007 -22.792 -11.501 1.00 16.40 76 ILE A O 1
ATOM 566 N N . ASN A 1 77 ? 6.393 -20.601 -11.197 1.00 13.04 77 ASN A N 1
ATOM 567 C CA . ASN A 1 77 ? 7.737 -20.834 -10.681 1.00 15.32 77 ASN A CA 1
ATOM 568 C C . ASN A 1 77 ? 7.705 -21.668 -9.401 1.00 16.07 77 ASN A C 1
ATOM 569 O O . ASN A 1 77 ? 8.489 -22.606 -9.249 1.00 16.93 77 ASN A O 1
ATOM 574 N N . HIS A 1 78 ? 6.799 -21.332 -8.488 1.00 16.81 78 HIS A N 1
ATOM 575 C CA . HIS A 1 78 ? 6.753 -22.058 -7.225 1.00 16.76 78 HIS A CA 1
ATOM 576 C C . HIS A 1 78 ? 6.209 -23.463 -7.440 1.00 14.68 78 HIS A C 1
ATOM 577 O O . HIS A 1 78 ? 6.638 -24.388 -6.762 1.00 15.86 78 HIS A O 1
ATOM 584 N N . SER A 1 79 ? 5.284 -23.643 -8.387 1.00 15.42 79 SER A N 1
ATOM 585 C CA . SER A 1 79 ? 4.783 -24.987 -8.697 1.00 17.88 79 SER A CA 1
ATOM 586 C C . SER A 1 79 ? 5.921 -25.888 -9.188 1.00 17.08 79 SER A C 1
ATOM 587 O O . SER A 1 79 ? 6.026 -27.049 -8.789 1.00 18.18 79 SER A O 1
ATOM 590 N N . LEU A 1 80 ? 6.768 -25.349 -10.065 1.00 16.60 80 LEU A N 1
ATOM 591 C CA . LEU A 1 80 ? 7.937 -26.087 -10.526 1.00 15.70 80 LEU A CA 1
ATOM 592 C C . LEU A 1 80 ? 8.902 -26.366 -9.366 1.00 16.36 80 LEU A C 1
ATOM 593 O O . LEU A 1 80 ? 9.447 -27.470 -9.246 1.00 17.41 80 LEU A O 1
ATOM 598 N N . PHE A 1 81 ? 9.104 -25.362 -8.522 1.00 15.76 81 PHE A N 1
ATOM 599 C CA . PHE A 1 81 ? 10.020 -25.450 -7.388 1.00 14.31 81 PHE A CA 1
ATOM 600 C C . PHE A 1 81 ? 9.669 -26.595 -6.438 1.00 17.31 81 PHE A C 1
ATOM 601 O O . PHE A 1 81 ? 10.523 -27.426 -6.135 1.00 17.42 81 PHE A O 1
ATOM 609 N N . TRP A 1 82 ? 8.427 -26.645 -5.952 1.00 14.94 82 TRP A N 1
ATOM 610 C CA . TRP A 1 82 ? 8.064 -27.688 -4.979 1.00 15.94 82 TRP A CA 1
ATOM 611 C C . TRP A 1 82 ? 8.260 -29.067 -5.580 1.00 17.82 82 TRP A C 1
ATOM 612 O O . TRP A 1 82 ? 8.682 -30.000 -4.899 1.00 17.28 82 TRP A O 1
ATOM 623 N N . GLU A 1 83 ? 7.977 -29.186 -6.873 1.00 16.31 83 GLU A N 1
ATOM 624 C CA . GLU A 1 83 ? 8.089 -30.467 -7.534 1.00 17.48 83 GLU A CA 1
ATOM 625 C C . GLU A 1 83 ? 9.560 -30.842 -7.749 1.00 16.72 83 GLU A C 1
ATOM 626 O O . GLU A 1 83 ? 9.879 -32.042 -7.822 1.00 17.60 83 GLU A O 1
ATOM 632 N N . ASN A 1 84 ? 10.469 -29.853 -7.817 1.00 15.23 84 ASN A N 1
ATOM 633 C CA . ASN A 1 84 ? 11.881 -30.245 -7.921 1.00 16.30 84 ASN A CA 1
ATOM 634 C C . ASN A 1 84 ? 12.644 -30.092 -6.598 1.00 15.60 84 ASN A C 1
ATOM 635 O O . ASN A 1 84 ? 13.863 -29.941 -6.595 1.00 17.74 84 ASN A O 1
ATOM 640 N N . LEU A 1 85 ? 11.913 -30.187 -5.485 1.00 15.91 85 LEU A N 1
ATOM 641 C CA . LEU A 1 85 ? 12.511 -30.357 -4.155 1.00 14.79 85 LEU A CA 1
ATOM 642 C C . LEU A 1 85 ? 12.027 -31.650 -3.535 1.00 17.04 85 LEU A C 1
ATOM 643 O O . LEU A 1 85 ? 10.895 -32.065 -3.771 1.00 19.43 85 LEU A O 1
ATOM 648 N N . CYS A 1 86 ? 12.857 -32.258 -2.697 1.00 17.00 86 CYS A N 1
ATOM 649 C CA . CYS A 1 86 ? 12.462 -33.478 -2.004 1.00 16.62 86 CYS A CA 1
ATOM 650 C C . CYS A 1 86 ? 13.376 -33.672 -0.790 1.00 16.68 86 CYS A C 1
ATOM 651 O O . CYS A 1 86 ? 14.441 -33.061 -0.706 1.00 18.12 86 CYS A O 1
ATOM 654 N N . PRO A 1 87 ? 12.955 -34.502 0.175 1.00 19.33 87 PRO A N 1
ATOM 655 C CA . PRO A 1 87 ? 13.792 -34.773 1.346 1.00 20.87 87 PRO A CA 1
ATOM 656 C C . PRO A 1 87 ? 15.173 -35.264 0.950 1.00 21.99 87 PRO A C 1
ATOM 657 O O . PRO A 1 87 ? 15.296 -36.000 -0.027 1.00 22.61 87 PRO A O 1
ATOM 661 N N . ALA A 1 88 ? 16.188 -34.842 1.696 1.00 22.83 88 ALA A N 1
ATOM 662 C CA . ALA A 1 88 ? 17.571 -35.216 1.419 1.00 25.24 88 ALA A CA 1
ATOM 663 C C . ALA A 1 88 ? 17.795 -36.725 1.477 1.00 25.12 88 ALA A C 1
ATOM 664 O O . ALA A 1 88 ? 18.701 -37.240 0.827 1.00 24.96 88 ALA A O 1
ATOM 666 N N . SER A 1 89 ? 16.973 -37.425 2.254 1.00 23.89 89 SER A N 1
ATOM 667 C CA . SER A 1 89 ? 17.123 -38.876 2.419 1.00 28.27 89 SER A CA 1
ATOM 668 C C . SER A 1 89 ? 16.458 -39.676 1.292 1.00 27.41 89 SER A C 1
ATOM 669 O O . SER A 1 89 ? 16.637 -40.893 1.191 1.00 27.94 89 SER A O 1
ATOM 672 N N . SER A 1 90 ? 15.690 -38.996 0.448 1.00 26.23 90 SER A N 1
ATOM 673 C CA . SER A 1 90 ? 15.005 -39.661 -0.655 1.00 24.49 90 SER A CA 1
ATOM 674 C C . SER A 1 90 ? 15.971 -40.055 -1.764 1.00 24.82 90 SER A C 1
ATOM 675 O O . SER A 1 90 ? 16.901 -39.309 -2.063 1.00 24.58 90 SER A O 1
ATOM 678 N N . PRO A 1 91 ? 15.741 -41.221 -2.397 1.00 26.85 91 PRO A N 1
ATOM 679 C CA . PRO A 1 91 ? 16.546 -41.630 -3.553 1.00 27.22 91 PRO A CA 1
ATOM 680 C C . PRO A 1 91 ? 16.424 -40.633 -4.702 1.00 25.83 91 PRO A C 1
ATOM 681 O O . PRO A 1 91 ? 17.304 -40.562 -5.562 1.00 25.56 91 PRO A O 1
ATOM 685 N N . ASP A 1 92 ? 15.327 -39.882 -4.717 1.00 25.56 92 ASP A N 1
ATOM 686 C CA . ASP A 1 92 ? 15.110 -38.865 -5.742 1.00 23.90 92 ASP A CA 1
ATOM 687 C C . ASP A 1 92 ? 16.114 -37.712 -5.652 1.00 23.89 92 ASP A C 1
ATOM 688 O O . ASP A 1 92 ? 16.274 -36.964 -6.612 1.00 24.23 92 ASP A O 1
ATOM 693 N N . ALA A 1 93 ? 16.758 -37.550 -4.496 1.00 22.76 93 ALA A N 1
ATOM 694 C CA . ALA A 1 93 ? 17.752 -36.488 -4.311 1.00 20.27 93 ALA A CA 1
ATOM 695 C C . ALA A 1 93 ? 19.141 -36.928 -4.784 1.00 20.83 93 ALA A C 1
ATOM 696 O O . ALA A 1 93 ? 20.070 -36.132 -4.853 1.00 22.10 93 ALA A O 1
ATOM 698 N N . ASP A 1 94 ? 19.270 -38.209 -5.106 1.00 22.82 94 ASP A N 1
ATOM 699 C CA . ASP A 1 94 ? 20.499 -38.753 -5.667 1.00 25.06 94 ASP A CA 1
ATOM 700 C C . ASP A 1 94 ? 20.530 -38.472 -7.163 1.00 25.52 94 ASP A C 1
ATOM 701 O O . ASP A 1 94 ? 19.630 -38.895 -7.883 1.00 27.25 94 ASP A O 1
ATOM 706 N N . PRO A 1 95 ? 21.581 -37.787 -7.646 1.00 27.52 95 PRO A N 1
ATOM 707 C CA . PRO A 1 95 ? 21.701 -37.482 -9.079 1.00 28.25 95 PRO A CA 1
ATOM 708 C C . PRO A 1 95 ? 21.751 -38.746 -9.944 1.00 26.38 95 PRO A C 1
ATOM 709 O O . PRO A 1 95 ? 21.574 -38.660 -11.158 1.00 26.37 95 PRO A O 1
ATOM 713 N N . ALA A 1 96 ? 21.964 -39.908 -9.331 1.00 28.03 96 ALA A N 1
ATOM 714 C CA . ALA A 1 96 ? 21.900 -41.168 -10.072 1.00 29.08 96 ALA A CA 1
ATOM 715 C C . ALA A 1 96 ? 20.484 -41.395 -10.613 1.00 27.75 96 ALA A C 1
ATOM 716 O O . ALA A 1 96 ? 20.267 -42.226 -11.497 1.00 28.19 96 ALA A O 1
ATOM 718 N N . SER A 1 97 ? 19.522 -40.647 -10.078 1.00 26.68 97 SER A N 1
ATOM 719 C CA . SER A 1 97 ? 18.148 -40.698 -10.563 1.00 27.76 97 SER A CA 1
ATOM 720 C C . SER A 1 97 ? 17.998 -40.017 -11.922 1.00 28.66 97 SER A C 1
ATOM 721 O O . SER A 1 97 ? 16.965 -40.143 -12.572 1.00 32.23 97 SER A O 1
ATOM 724 N N . ALA A 1 98 ? 19.030 -39.300 -12.354 1.00 24.87 98 ALA A N 1
ATOM 725 C CA . ALA A 1 98 ? 18.955 -38.536 -13.601 1.00 25.01 98 ALA A CA 1
ATOM 726 C C . ALA A 1 98 ? 20.124 -38.838 -14.547 1.00 27.51 98 ALA A C 1
ATOM 727 O O . ALA A 1 98 ? 20.910 -37.950 -14.882 1.00 26.76 98 ALA A O 1
ATOM 729 N N . PRO A 1 99 ? 20.223 -40.091 -15.013 1.00 28.90 99 PRO A N 1
ATOM 730 C CA . PRO A 1 99 ? 21.367 -40.492 -15.843 1.00 30.94 99 PRO A CA 1
ATOM 731 C C . PRO A 1 99 ? 21.508 -39.689 -17.138 1.00 30.99 99 PRO A C 1
ATOM 732 O O . PRO A 1 99 ? 22.628 -39.318 -17.494 1.00 31.51 99 PRO A O 1
ATOM 736 N N . GLU A 1 100 ? 20.405 -39.449 -17.842 1.00 31.38 100 GLU A N 1
ATOM 737 C CA . GLU A 1 100 ? 20.470 -38.755 -19.122 1.00 29.42 100 GLU A CA 1
ATOM 738 C C . GLU A 1 100 ? 20.798 -37.280 -18.942 1.00 27.97 100 GLU A C 1
ATOM 739 O O . GLU A 1 100 ? 21.643 -36.729 -19.653 1.00 28.01 100 GLU A O 1
ATOM 745 N N . LEU A 1 101 ? 20.153 -36.650 -17.969 1.00 24.70 101 LEU A N 1
ATOM 746 C CA . LEU A 1 101 ? 20.412 -35.245 -17.692 1.00 23.56 101 LEU A CA 1
ATOM 747 C C . LEU A 1 101 ? 21.850 -35.035 -17.206 1.00 24.43 101 LEU A C 1
ATOM 748 O O . LEU A 1 101 ? 22.543 -34.138 -17.676 1.00 25.94 101 LEU A O 1
ATOM 753 N N . THR A 1 102 ? 22.311 -35.856 -16.268 1.00 25.81 102 THR A N 1
ATOM 754 C CA . THR A 1 102 ? 23.645 -35.624 -15.722 1.00 26.11 102 THR A CA 1
ATOM 755 C C . THR A 1 102 ? 24.717 -35.911 -16.782 1.00 25.67 102 THR A C 1
ATOM 756 O O . THR A 1 102 ? 25.786 -35.299 -16.768 1.00 26.45 102 THR A O 1
ATOM 760 N N . ALA A 1 103 ? 24.439 -36.819 -17.716 1.00 27.15 103 ALA A N 1
ATOM 761 C CA . ALA A 1 103 ? 25.381 -37.055 -18.805 1.00 27.89 103 ALA A CA 1
ATOM 762 C C . ALA A 1 103 ? 25.529 -35.796 -19.673 1.00 29.14 103 ALA A C 1
ATOM 763 O O . ALA A 1 103 ? 26.637 -35.438 -20.080 1.00 30.05 103 ALA A O 1
ATOM 765 N N . GLU A 1 104 ? 24.411 -35.139 -19.970 1.00 27.79 104 GLU A N 1
ATOM 766 C CA . GLU A 1 104 ? 24.436 -33.928 -20.791 1.00 29.03 104 GLU A CA 1
ATOM 767 C C . GLU A 1 104 ? 25.050 -32.768 -20.008 1.00 27.63 104 GLU A C 1
ATOM 768 O O . GLU A 1 104 ? 25.761 -31.940 -20.573 1.00 29.12 104 GLU A O 1
ATOM 774 N N . ILE A 1 105 ? 24.787 -32.721 -18.706 1.00 26.08 105 ILE A N 1
ATOM 775 C CA . ILE A 1 105 ? 25.417 -31.721 -17.854 1.00 25.13 105 ILE A CA 1
ATOM 776 C C . ILE A 1 105 ? 26.940 -31.866 -17.905 1.00 26.25 105 ILE A C 1
ATOM 777 O O . ILE A 1 105 ? 27.672 -30.886 -18.097 1.00 24.90 105 ILE A O 1
ATOM 782 N N . ALA A 1 106 ? 27.416 -33.098 -17.767 1.00 26.38 106 ALA A N 1
ATOM 783 C CA . ALA A 1 106 ? 28.853 -33.355 -17.811 1.00 26.62 106 ALA A CA 1
ATOM 784 C C . ALA A 1 106 ? 29.445 -33.007 -19.174 1.00 29.74 106 ALA A C 1
ATOM 785 O O . ALA A 1 106 ? 30.549 -32.478 -19.260 1.00 29.85 106 ALA A O 1
ATOM 787 N N . LYS A 1 107 ? 28.707 -33.307 -20.236 1.00 29.01 107 LYS A N 1
ATOM 788 C CA . LYS A 1 107 ? 29.151 -32.999 -21.591 1.00 31.63 107 LYS A CA 1
ATOM 789 C C . LYS A 1 107 ? 29.268 -31.488 -21.794 1.00 30.59 107 LYS A C 1
ATOM 790 O O . LYS A 1 107 ? 30.103 -31.019 -22.569 1.00 35.64 107 LYS A O 1
ATOM 796 N N . THR A 1 108 ? 28.438 -30.738 -21.077 1.00 27.04 108 THR A N 1
ATOM 797 C CA . THR A 1 108 ? 28.325 -29.293 -21.259 1.00 27.53 108 THR A CA 1
ATOM 798 C C . THR A 1 108 ? 29.285 -28.502 -20.380 1.00 27.90 108 THR A C 1
ATOM 799 O O . THR A 1 108 ? 29.998 -27.629 -20.884 1.00 28.97 108 THR A O 1
ATOM 803 N N . TRP A 1 109 ? 29.316 -28.820 -19.085 1.00 25.39 109 TRP A N 1
ATOM 804 C CA . TRP A 1 109 ? 30.155 -28.102 -18.125 1.00 22.18 109 TRP A CA 1
ATOM 805 C C . TRP A 1 109 ? 31.404 -28.868 -17.694 1.00 25.27 109 TRP A C 1
ATOM 806 O O . TRP A 1 109 ? 32.240 -28.323 -16.967 1.00 27.78 109 TRP A O 1
ATOM 817 N N . GLY A 1 110 ? 31.541 -30.115 -18.135 1.00 25.72 110 GLY A N 1
ATOM 818 C CA . GLY A 1 110 ? 32.695 -30.920 -17.763 1.00 25.38 110 GLY A CA 1
ATOM 819 C C . GLY A 1 110 ? 32.325 -31.956 -16.718 1.00 26.01 110 GLY A C 1
ATOM 820 O O . GLY A 1 110 ? 32.777 -33.099 -16.774 1.00 25.91 110 GLY A O 1
ATOM 821 N N . SER A 1 111 ? 31.526 -31.536 -15.745 1.00 24.88 111 SER A N 1
ATOM 822 C CA . SER A 1 111 ? 31.084 -32.405 -14.662 1.00 24.33 111 SER A CA 1
ATOM 823 C C . SER A 1 111 ? 29.876 -31.804 -13.964 1.00 24.10 111 SER A C 1
ATOM 824 O O . SER A 1 111 ? 29.591 -30.606 -14.111 1.00 22.24 111 SER A O 1
ATOM 827 N N . LEU A 1 112 ? 29.182 -32.616 -13.172 1.00 24.65 112 LEU A N 1
ATOM 828 C CA . LEU A 1 112 ? 28.087 -32.101 -12.361 1.00 21.81 112 LEU A CA 1
ATOM 829 C C . LEU A 1 112 ? 28.623 -31.071 -11.361 1.00 22.03 112 LEU A C 1
ATOM 830 O O . LEU A 1 112 ? 27.982 -30.059 -11.106 1.00 20.41 112 LEU A O 1
ATOM 835 N N . ASP A 1 113 ? 29.805 -31.332 -10.807 1.00 24.01 113 ASP A N 1
ATOM 836 C CA . ASP A 1 113 ? 30.418 -30.408 -9.853 1.00 22.47 113 ASP A CA 1
ATOM 837 C C . ASP A 1 113 ? 30.668 -29.020 -10.462 1.00 22.13 113 ASP A C 1
ATOM 838 O O . ASP A 1 113 ? 30.367 -27.995 -9.841 1.00 21.02 113 ASP A O 1
ATOM 843 N N . LYS A 1 114 ? 31.223 -28.985 -11.670 1.00 22.75 114 LYS A N 1
ATOM 844 C CA . LYS A 1 114 ? 31.486 -27.713 -12.340 1.00 23.30 114 LYS A CA 1
ATOM 845 C C . LYS A 1 114 ? 30.184 -27.006 -12.697 1.00 21.19 114 LYS A C 1
ATOM 846 O O . LYS A 1 114 ? 30.089 -25.783 -12.626 1.00 21.89 114 LYS A O 1
ATOM 852 N N . PHE A 1 115 ? 29.171 -27.772 -13.076 1.00 20.03 115 PHE A N 1
ATOM 853 C CA . PHE A 1 115 ? 27.854 -27.190 -13.300 1.00 19.15 115 PHE A CA 1
ATOM 854 C C . PHE A 1 115 ? 27.294 -26.527 -12.038 1.00 17.97 115 PHE A C 1
ATOM 855 O O . PHE A 1 115 ? 26.763 -25.411 -12.077 1.00 18.31 115 PHE A O 1
ATOM 863 N N . LYS A 1 116 ? 27.385 -27.220 -10.910 1.00 18.19 116 LYS A N 1
ATOM 864 C CA . LYS A 1 116 ? 26.860 -26.661 -9.666 1.00 19.11 116 LYS A CA 1
ATOM 865 C C . LYS A 1 116 ? 27.551 -25.346 -9.320 1.00 18.57 116 LYS A C 1
ATOM 866 O O . LYS A 1 116 ? 26.903 -24.395 -8.841 1.00 19.15 116 LYS A O 1
ATOM 872 N N . GLU A 1 117 ? 28.854 -25.277 -9.578 1.00 18.24 117 GLU A N 1
ATOM 873 C CA . GLU A 1 117 ? 29.603 -24.050 -9.303 1.00 19.31 117 GLU A CA 1
ATOM 874 C C . GLU A 1 117 ? 29.115 -22.938 -10.223 1.00 18.50 117 GLU A C 1
ATOM 875 O O . GLU A 1 117 ? 28.943 -21.812 -9.784 1.00 19.42 117 GLU A O 1
ATOM 881 N N . ALA A 1 118 ? 28.891 -23.252 -11.496 1.00 18.71 118 ALA A N 1
ATOM 882 C CA . ALA A 1 118 ? 28.414 -22.248 -12.447 1.00 18.50 118 ALA A CA 1
ATOM 883 C C . ALA A 1 118 ? 27.026 -21.776 -12.081 1.00 18.16 118 ALA A C 1
ATOM 884 O O . ALA A 1 118 ? 26.734 -20.579 -12.127 1.00 18.10 118 ALA A O 1
ATOM 886 N N . MET A 1 119 ? 26.163 -22.719 -11.726 1.00 17.98 119 MET A N 1
ATOM 887 C CA . MET A 1 119 ? 24.813 -22.381 -11.335 1.00 19.82 119 MET A CA 1
ATOM 888 C C . MET A 1 119 ? 24.798 -21.502 -10.084 1.00 18.39 119 MET A C 1
ATOM 889 O O . MET A 1 119 ? 24.051 -20.522 -9.998 1.00 17.74 119 MET A O 1
ATOM 894 N N . GLY A 1 120 ? 25.630 -21.862 -9.118 1.00 18.68 120 GLY A N 1
ATOM 895 C CA . GLY A 1 120 ? 25.734 -21.094 -7.887 1.00 17.81 120 GLY A CA 1
ATOM 896 C C . GLY A 1 120 ? 26.171 -19.667 -8.154 1.00 18.50 120 GLY A C 1
ATOM 897 O O . GLY A 1 120 ? 25.630 -18.723 -7.591 1.00 17.97 120 GLY A O 1
ATOM 898 N N . LYS A 1 121 ? 27.146 -19.498 -9.042 1.00 18.91 121 LYS A N 1
ATOM 899 C CA . LYS A 1 121 ? 27.623 -18.168 -9.396 1.00 20.85 121 LYS A CA 1
ATOM 900 C C . LYS A 1 121 ? 26.491 -17.331 -9.994 1.00 19.96 121 LYS A C 1
ATOM 901 O O . LYS A 1 121 ? 26.334 -16.167 -9.644 1.00 19.60 121 LYS A O 1
ATOM 907 N N . ALA A 1 122 ? 25.687 -17.941 -10.865 1.00 18.53 122 ALA A N 1
ATOM 908 C CA . ALA A 1 122 ? 24.543 -17.256 -11.470 1.00 18.33 122 ALA A CA 1
ATOM 909 C C . ALA A 1 122 ? 23.499 -16.867 -10.422 1.00 16.94 122 ALA A C 1
ATOM 910 O O . ALA A 1 122 ? 22.992 -15.736 -10.419 1.00 18.54 122 ALA A O 1
ATOM 912 N N . LEU A 1 123 ? 23.182 -17.805 -9.532 1.00 14.66 123 LEU A N 1
ATOM 913 C CA . LEU A 1 123 ? 22.209 -17.566 -8.471 1.00 15.86 123 LEU A CA 1
ATOM 914 C C . LEU A 1 123 ? 22.654 -16.430 -7.555 1.00 17.87 123 LEU A C 1
ATOM 915 O O . LEU A 1 123 ? 21.873 -15.530 -7.238 1.00 16.10 123 LEU A O 1
ATOM 920 N N . LEU A 1 124 ? 23.921 -16.471 -7.155 1.00 17.61 124 LEU A N 1
ATOM 921 C CA . LEU A 1 124 ? 24.446 -15.482 -6.226 1.00 18.01 124 LEU A CA 1
ATOM 922 C C . LEU A 1 124 ? 24.629 -14.141 -6.921 1.00 19.25 124 LEU A C 1
ATOM 923 O O . LEU A 1 124 ? 24.715 -13.099 -6.265 1.00 19.33 124 LEU A O 1
ATOM 928 N N . GLY A 1 125 ? 24.653 -14.161 -8.250 1.00 17.83 125 GLY A N 1
ATOM 929 C CA . GLY A 1 125 ? 24.836 -12.947 -9.022 1.00 17.79 125 GLY A CA 1
ATOM 930 C C . GLY A 1 125 ? 23.558 -12.166 -9.279 1.00 19.35 125 GLY A C 1
ATOM 931 O O . GLY A 1 125 ? 23.607 -11.023 -9.741 1.00 21.14 125 GLY A O 1
ATOM 932 N N . ILE A 1 126 ? 22.418 -12.778 -8.990 1.00 15.21 126 ILE A N 1
ATOM 933 C CA . ILE A 1 126 ? 21.139 -12.095 -9.146 1.00 15.07 126 ILE A CA 1
ATOM 934 C C . ILE A 1 126 ? 21.058 -10.864 -8.241 1.00 16.07 126 ILE A C 1
ATOM 935 O O . ILE A 1 126 ? 21.295 -10.944 -7.033 1.00 21.29 126 ILE A O 1
ATOM 940 N N . GLN A 1 127 ? 20.754 -9.727 -8.851 1.00 16.76 127 GLN A N 1
ATOM 941 C CA . GLN A 1 127 ? 20.562 -8.476 -8.124 1.00 18.46 127 GLN A CA 1
ATOM 942 C C . GLN A 1 127 ? 19.087 -8.268 -7.836 1.00 18.38 127 GLN A C 1
ATOM 943 O O . GLN A 1 127 ? 18.270 -8.213 -8.757 1.00 20.81 127 GLN A O 1
ATOM 949 N N . GLY A 1 128 ? 18.733 -8.196 -6.562 1.00 14.94 128 GLY A N 1
ATOM 950 C CA . GLY A 1 128 ? 17.337 -8.099 -6.198 1.00 14.13 128 GLY A CA 1
ATOM 951 C C . GLY A 1 128 ? 16.713 -9.474 -6.138 1.00 16.58 128 GLY A C 1
ATOM 952 O O . GLY A 1 128 ? 17.379 -10.464 -5.812 1.00 18.36 128 GLY A O 1
ATOM 953 N N . SER A 1 129 ? 15.421 -9.534 -6.455 1.00 14.11 129 SER A N 1
ATOM 954 C CA . SER A 1 129 ? 14.657 -10.763 -6.404 1.00 13.79 129 SER A CA 1
ATOM 955 C C . SER A 1 129 ? 14.685 -11.500 -7.738 1.00 13.90 129 SER A C 1
ATOM 956 O O . SER A 1 129 ? 14.616 -10.883 -8.786 1.00 13.19 129 SER A O 1
ATOM 959 N N . GLY A 1 130 ? 14.756 -12.821 -7.692 1.00 14.74 130 GLY A N 1
ATOM 960 C CA . GLY A 1 130 ? 14.716 -13.588 -8.923 1.00 12.76 130 GLY A CA 1
ATOM 961 C C . GLY A 1 130 ? 14.949 -15.069 -8.695 1.00 13.47 130 GLY A C 1
ATOM 962 O O . GLY A 1 130 ? 14.993 -15.551 -7.555 1.00 14.12 130 GLY A O 1
ATOM 963 N N . TRP A 1 131 ? 15.085 -15.778 -9.812 1.00 13.13 131 TRP A N 1
ATOM 964 C CA . TRP A 1 131 ? 15.247 -17.218 -9.852 1.00 15.66 131 TRP A CA 1
ATOM 965 C C . TRP A 1 131 ? 16.410 -17.590 -10.739 1.00 13.65 131 TRP A C 1
ATOM 966 O O . TRP A 1 131 ? 16.687 -16.892 -11.707 1.00 16.15 131 TRP A O 1
ATOM 977 N N . GLY A 1 132 ? 17.049 -18.720 -10.445 1.00 13.78 132 GLY A N 1
ATOM 978 C CA . GLY A 1 132 ? 18.003 -19.310 -11.373 1.00 16.63 132 GLY A CA 1
ATOM 979 C C . GLY A 1 132 ? 17.418 -20.606 -11.907 1.00 17.98 132 GLY A C 1
ATOM 980 O O . GLY A 1 132 ? 16.697 -21.283 -11.192 1.00 17.34 132 GLY A O 1
ATOM 981 N N . TRP A 1 133 ? 17.695 -20.920 -13.168 1.00 15.36 133 TRP A N 1
ATOM 982 C CA . TRP A 1 133 ? 17.137 -22.105 -13.815 1.00 16.57 133 TRP A CA 1
ATOM 983 C C . TRP A 1 133 ? 18.183 -22.874 -14.585 1.00 18.88 133 TRP A C 1
ATOM 984 O O . TRP A 1 133 ? 19.043 -22.286 -15.229 1.00 20.04 133 TRP A O 1
ATOM 995 N N . LEU A 1 134 ? 18.060 -24.190 -14.569 1.00 16.63 134 LEU A N 1
ATOM 996 C CA . LEU A 1 134 ? 18.666 -24.994 -15.615 1.00 18.55 134 LEU A CA 1
ATOM 997 C C . LEU A 1 134 ? 17.557 -25.235 -16.618 1.00 18.46 134 LEU A C 1
ATOM 998 O O . LEU A 1 134 ? 16.474 -25.690 -16.243 1.00 19.99 134 LEU A O 1
ATOM 1003 N N . VAL A 1 135 ? 17.793 -24.885 -17.881 1.00 19.47 135 VAL A N 1
ATOM 1004 C CA . VAL A 1 135 ? 16.794 -25.090 -18.915 1.00 20.65 135 VAL A CA 1
ATOM 1005 C C . VAL A 1 135 ? 17.373 -25.862 -20.087 1.00 21.32 135 VAL A C 1
ATOM 1006 O O . VAL A 1 135 ? 18.591 -25.904 -20.300 1.00 23.31 135 VAL A O 1
ATOM 1010 N N . LYS A 1 136 ? 16.469 -26.458 -20.845 1.00 21.54 136 LYS A N 1
ATOM 1011 C CA . LYS A 1 136 ? 16.796 -27.139 -22.072 1.00 26.97 136 LYS A CA 1
ATOM 1012 C C . LYS A 1 136 ? 16.350 -26.202 -23.194 1.00 32.31 136 LYS A C 1
ATOM 1013 O O . LYS A 1 136 ? 15.185 -25.805 -23.277 1.00 31.43 136 LYS A O 1
ATOM 1019 N N . GLU A 1 137 ? 17.308 -25.828 -24.033 1.00 35.41 137 GLU A N 1
ATOM 1020 C CA . GLU A 1 137 ? 17.085 -24.910 -25.140 1.00 41.09 137 GLU A CA 1
ATOM 1021 C C . GLU A 1 137 ? 17.571 -25.564 -26.410 1.00 43.84 137 GLU A C 1
ATOM 1022 O O . GLU A 1 137 ? 18.770 -25.767 -26.582 1.00 44.19 137 GLU A O 1
ATOM 1028 N N . GLY A 1 138 ? 16.642 -25.917 -27.289 1.00 46.62 138 GLY A N 1
ATOM 1029 C CA . GLY A 1 138 ? 17.002 -26.709 -28.444 1.00 52.53 138 GLY A CA 1
ATOM 1030 C C . GLY A 1 138 ? 17.261 -28.093 -27.890 1.00 58.14 138 GLY A C 1
ATOM 1031 O O . GLY A 1 138 ? 16.405 -28.679 -27.223 1.00 61.99 138 GLY A O 1
ATOM 1032 N N . SER A 1 139 ? 18.464 -28.599 -28.124 1.00 56.91 139 SER A N 1
ATOM 1033 C CA . SER A 1 139 ? 18.857 -29.885 -27.568 1.00 55.50 139 SER A CA 1
ATOM 1034 C C . SER A 1 139 ? 19.894 -29.673 -26.469 1.00 53.89 139 SER A C 1
ATOM 1035 O O . SER A 1 139 ? 20.307 -30.618 -25.796 1.00 58.04 139 SER A O 1
ATOM 1038 N N . GLY A 1 140 ? 20.297 -28.420 -26.278 1.00 47.56 140 GLY A N 1
ATOM 1039 C CA . GLY A 1 140 ? 21.335 -28.098 -25.317 1.00 39.57 140 GLY A CA 1
ATOM 1040 C C . GLY A 1 140 ? 20.823 -27.582 -23.989 1.00 33.11 140 GLY A C 1
ATOM 1041 O O . GLY A 1 140 ? 19.654 -27.214 -23.853 1.00 33.32 140 GLY A O 1
ATOM 1042 N N . LEU A 1 141 ? 21.708 -27.573 -23.001 1.00 25.11 141 LEU A N 1
ATOM 1043 C CA . LEU A 1 141 ? 21.381 -27.073 -21.676 1.00 22.01 141 LEU A CA 1
ATOM 1044 C C . LEU A 1 141 ? 21.980 -25.694 -21.457 1.00 23.46 141 LEU A C 1
ATOM 1045 O O . LEU A 1 141 ? 23.067 -25.387 -21.956 1.00 26.42 141 LEU A O 1
ATOM 1050 N N . ARG A 1 142 ? 21.269 -24.862 -20.709 1.00 23.22 142 ARG A N 1
ATOM 1051 C CA . ARG A 1 142 ? 21.789 -23.561 -20.323 1.00 22.21 142 ARG A CA 1
ATOM 1052 C C . ARG A 1 142 ? 21.333 -23.183 -18.936 1.00 21.73 142 ARG A C 1
ATOM 1053 O O . ARG A 1 142 ? 20.254 -23.597 -18.482 1.00 22.20 142 ARG A O 1
ATOM 1061 N N . ILE A 1 143 ? 22.163 -22.386 -18.269 1.00 18.52 143 ILE A N 1
ATOM 1062 C CA . ILE A 1 143 ? 21.772 -21.721 -17.030 1.00 19.24 143 ILE A CA 1
ATOM 1063 C C . ILE A 1 143 ? 21.237 -20.335 -17.371 1.00 21.13 143 ILE A C 1
ATOM 1064 O O . ILE A 1 143 ? 21.895 -19.573 -18.091 1.00 21.67 143 ILE A O 1
ATOM 1069 N N . VAL A 1 144 ? 20.031 -20.028 -16.908 1.00 19.43 144 VAL A N 1
ATOM 1070 C CA . VAL A 1 144 ? 19.464 -18.691 -17.101 1.00 19.69 144 VAL A CA 1
ATOM 1071 C C . VAL A 1 144 ? 18.912 -18.162 -15.779 1.00 18.96 144 VAL A C 1
ATOM 1072 O O . VAL A 1 144 ? 18.572 -18.937 -14.882 1.00 19.57 144 VAL A O 1
ATOM 1076 N N . THR A 1 145 ? 18.860 -16.843 -15.635 1.00 15.73 145 THR A N 1
ATOM 1077 C CA . THR A 1 145 ? 18.186 -16.271 -14.475 1.00 14.70 145 THR A CA 1
ATOM 1078 C C . THR A 1 145 ? 17.010 -15.431 -14.955 1.00 16.88 145 THR A C 1
ATOM 1079 O O . THR A 1 145 ? 17.003 -14.913 -16.086 1.00 19.96 145 THR A O 1
ATOM 1083 N N . THR A 1 146 ? 15.998 -15.341 -14.096 1.00 17.11 146 THR A N 1
ATOM 1084 C CA . THR A 1 146 ? 14.840 -14.487 -14.335 1.00 16.61 146 THR A CA 1
ATOM 1085 C C . THR A 1 146 ? 14.631 -13.544 -13.143 1.00 15.71 146 THR A C 1
ATOM 1086 O O . THR A 1 146 ? 14.916 -13.898 -11.994 1.00 17.21 146 THR A O 1
ATOM 1090 N N . LYS A 1 147 ? 14.124 -12.346 -13.430 1.00 16.16 147 LYS A N 1
ATOM 1091 C CA . LYS A 1 147 ? 13.866 -11.354 -12.393 1.00 15.68 147 LYS A CA 1
ATOM 1092 C C . LYS A 1 147 ? 12.475 -11.516 -11.796 1.00 15.90 147 LYS A C 1
ATOM 1093 O O . LYS A 1 147 ? 11.523 -11.917 -12.481 1.00 15.87 147 LYS A O 1
ATOM 1099 N N . ASP A 1 148 ? 12.371 -11.193 -10.508 1.00 14.30 148 ASP A N 1
ATOM 1100 C CA . ASP A 1 148 ? 11.108 -11.172 -9.794 1.00 13.45 148 ASP A CA 1
ATOM 1101 C C . ASP A 1 148 ? 10.403 -12.513 -9.938 1.00 14.55 148 ASP A C 1
ATOM 1102 O O . ASP A 1 148 ? 10.975 -13.528 -9.570 1.00 14.40 148 ASP A O 1
ATOM 1107 N N . GLN A 1 149 ? 9.195 -12.530 -10.487 1.00 16.00 149 GLN A N 1
ATOM 1108 C CA . GLN A 1 149 ? 8.515 -13.805 -10.724 1.00 19.05 149 GLN A CA 1
ATOM 1109 C C . GLN A 1 149 ? 8.365 -14.114 -12.205 1.00 18.18 149 GLN A C 1
ATOM 1110 O O . GLN A 1 149 ? 7.515 -14.917 -12.581 1.00 18.83 149 GLN A O 1
ATOM 1116 N N . ASP A 1 150 ? 9.147 -13.454 -13.058 1.00 16.78 150 ASP A N 1
ATOM 1117 C CA . ASP A 1 150 ? 9.111 -13.765 -14.491 1.00 17.27 150 ASP A CA 1
ATOM 1118 C C . ASP A 1 150 ? 9.362 -15.252 -14.701 1.00 17.38 150 ASP A C 1
ATOM 1119 O O . ASP A 1 150 ? 10.309 -15.805 -14.155 1.00 17.63 150 ASP A O 1
ATOM 1124 N N . PRO A 1 151 ? 8.495 -15.913 -15.483 1.00 18.09 151 PRO A N 1
ATOM 1125 C CA . PRO A 1 151 ? 8.689 -17.342 -15.728 1.00 20.80 151 PRO A CA 1
ATOM 1126 C C . PRO A 1 151 ? 9.507 -17.618 -16.968 1.00 21.67 151 PRO A C 1
ATOM 1127 O O . PRO A 1 151 ? 9.680 -16.743 -17.814 1.00 22.56 151 PRO A O 1
ATOM 1131 N N . VAL A 1 152 ? 9.987 -18.847 -17.067 1.00 21.63 152 VAL A N 1
ATOM 1132 C CA . VAL A 1 152 ? 10.625 -19.332 -18.272 1.00 25.41 152 VAL A CA 1
ATOM 1133 C C . VAL A 1 152 ? 9.541 -19.783 -19.275 1.00 27.26 152 VAL A C 1
ATOM 1134 O O . VAL A 1 152 ? 9.178 -20.957 -19.321 1.00 30.13 152 VAL A O 1
ATOM 1138 N N . VAL A 1 153 ? 8.978 -18.859 -20.045 1.00 27.49 153 VAL A N 1
ATOM 1139 C CA . VAL A 1 153 ? 7.880 -19.235 -20.948 1.00 29.25 153 VAL A CA 1
ATOM 1140 C C . VAL A 1 153 ? 8.220 -18.951 -22.415 1.00 33.62 153 VAL A C 1
ATOM 1141 O O . VAL A 1 153 ? 7.399 -19.172 -23.307 1.00 35.81 153 VAL A O 1
ATOM 1145 N N . GLY A 1 154 ? 9.439 -18.477 -22.661 1.00 33.69 154 GLY A N 1
ATOM 1146 C CA . GLY A 1 154 ? 9.842 -18.077 -23.998 1.00 34.07 154 GLY A CA 1
ATOM 1147 C C . GLY A 1 154 ? 10.115 -19.215 -24.966 1.00 36.35 154 GLY A C 1
ATOM 1148 O O . GLY A 1 154 ? 10.526 -18.982 -26.093 1.00 39.53 154 GLY A O 1
ATOM 1149 N N . GLY A 1 155 ? 9.913 -20.449 -24.527 1.00 34.29 155 GLY A N 1
ATOM 1150 C CA . GLY A 1 155 ? 10.124 -21.580 -25.402 1.00 32.09 155 GLY A CA 1
ATOM 1151 C C . GLY A 1 155 ? 11.037 -22.653 -24.853 1.00 33.02 155 GLY A C 1
ATOM 1152 O O . GLY A 1 155 ? 10.909 -23.817 -25.233 1.00 33.72 155 GLY A O 1
ATOM 1153 N N . GLU A 1 156 ? 11.973 -22.288 -23.977 1.00 29.28 156 GLU A N 1
ATOM 1154 C CA . GLU A 1 156 ? 12.849 -23.311 -23.417 1.00 35.41 156 GLU A CA 1
ATOM 1155 C C . GLU A 1 156 ? 12.100 -24.117 -22.371 1.00 33.35 156 GLU A C 1
ATOM 1156 O O . GLU A 1 156 ? 11.063 -23.699 -21.871 1.00 33.17 156 GLU A O 1
ATOM 1162 N N . VAL A 1 157 ? 12.621 -25.300 -22.083 1.00 31.86 157 VAL A N 1
ATOM 1163 C CA . VAL A 1 157 ? 11.994 -26.210 -21.143 1.00 29.51 157 VAL A CA 1
ATOM 1164 C C . VAL A 1 157 ? 12.677 -26.089 -19.794 1.00 26.27 157 VAL A C 1
ATOM 1165 O O . VAL A 1 157 ? 13.881 -26.314 -19.689 1.00 24.75 157 VAL A O 1
ATOM 1169 N N . PRO A 1 158 ? 11.925 -25.700 -18.750 1.00 22.43 158 PRO A N 1
ATOM 1170 C CA . PRO A 1 158 ? 12.573 -25.642 -17.445 1.00 20.44 158 PRO A CA 1
ATOM 1171 C C . PRO A 1 158 ? 12.902 -27.044 -16.947 1.00 20.92 158 PRO A C 1
ATOM 1172 O O . PRO A 1 158 ? 12.067 -27.954 -17.052 1.00 23.21 158 PRO A O 1
ATOM 1176 N N . VAL A 1 159 ? 14.129 -27.234 -16.479 1.00 19.33 159 VAL A N 1
ATOM 1177 C CA . VAL A 1 159 ? 14.535 -28.533 -15.942 1.00 19.20 159 VAL A CA 1
ATOM 1178 C C . VAL A 1 159 ? 14.490 -28.477 -14.409 1.00 18.95 159 VAL A C 1
ATOM 1179 O O . VAL A 1 159 ? 13.870 -29.331 -13.783 1.00 20.15 159 VAL A O 1
ATOM 1183 N N . PHE A 1 160 ? 15.125 -27.480 -13.795 1.00 17.50 160 PHE A N 1
ATOM 1184 C CA . PHE A 1 160 ? 14.786 -27.161 -12.403 1.00 19.55 160 PHE A CA 1
ATOM 1185 C C . PHE A 1 160 ? 15.087 -25.705 -12.075 1.00 17.89 160 PHE A C 1
ATOM 1186 O O . PHE A 1 160 ? 15.871 -25.043 -12.765 1.00 18.83 160 PHE A O 1
ATOM 1194 N N . GLY A 1 161 ? 14.424 -25.201 -11.038 1.00 14.49 161 GLY A N 1
ATOM 1195 C CA . GLY A 1 161 ? 14.622 -23.834 -10.598 1.00 14.15 161 GLY A CA 1
ATOM 1196 C C . GLY A 1 161 ? 14.996 -23.734 -9.142 1.00 14.84 161 GLY A C 1
ATOM 1197 O O . GLY A 1 161 ? 14.655 -24.611 -8.346 1.00 16.57 161 GLY A O 1
ATOM 1198 N N . ILE A 1 162 ? 15.723 -22.674 -8.809 1.00 12.19 162 ILE A N 1
ATOM 1199 C CA . ILE A 1 162 ? 16.074 -22.353 -7.422 1.00 12.67 162 ILE A CA 1
ATOM 1200 C C . ILE A 1 162 ? 15.670 -20.896 -7.157 1.00 14.06 162 ILE A C 1
ATOM 1201 O O . ILE A 1 162 ? 16.081 -19.981 -7.867 1.00 13.12 162 ILE A O 1
ATOM 1206 N N . ASP A 1 163 ? 14.857 -20.704 -6.126 1.00 15.09 163 ASP A N 1
ATOM 1207 C CA . ASP A 1 163 ? 14.312 -19.403 -5.750 1.00 13.97 163 ASP A CA 1
ATOM 1208 C C . ASP A 1 163 ? 15.356 -18.588 -4.998 1.00 15.32 163 ASP A C 1
ATOM 1209 O O . ASP A 1 163 ? 15.868 -19.063 -3.984 1.00 15.80 163 ASP A O 1
ATOM 1214 N N . MET A 1 164 ? 15.665 -17.379 -5.473 1.00 13.57 164 MET A N 1
ATOM 1215 C CA . MET A 1 164 ? 16.639 -16.534 -4.774 1.00 13.74 164 MET A CA 1
ATOM 1216 C C . MET A 1 164 ? 16.016 -15.287 -4.142 1.00 13.95 164 MET A C 1
ATOM 1217 O O . MET A 1 164 ? 16.728 -14.381 -3.699 1.00 15.32 164 MET A O 1
ATOM 1222 N N . TRP A 1 165 ? 14.690 -15.227 -4.096 1.00 12.57 165 TRP A N 1
ATOM 1223 C CA . TRP A 1 165 ? 14.032 -14.221 -3.275 1.00 14.20 165 TRP A CA 1
ATOM 1224 C C . TRP A 1 165 ? 14.498 -14.375 -1.846 1.00 14.10 165 TRP A C 1
ATOM 1225 O O . TRP A 1 165 ? 14.733 -15.493 -1.383 1.00 13.96 165 TRP A O 1
ATOM 1236 N N . GLU A 1 166 ? 14.628 -13.258 -1.140 1.00 13.48 166 GLU A N 1
ATOM 1237 C CA . GLU A 1 166 ? 15.091 -13.342 0.239 1.00 14.68 166 GLU A CA 1
ATOM 1238 C C . GLU A 1 166 ? 14.154 -14.168 1.117 1.00 14.62 166 GLU A C 1
ATOM 1239 O O . GLU A 1 166 ? 14.636 -14.861 2.012 1.00 15.58 166 GLU A O 1
ATOM 1245 N N . HIS A 1 167 ? 12.844 -14.174 0.844 1.00 13.32 167 HIS A N 1
ATOM 1246 C CA . HIS A 1 167 ? 11.931 -15.005 1.634 1.00 13.81 167 HIS A CA 1
ATOM 1247 C C . HIS A 1 167 ? 12.238 -16.504 1.477 1.00 15.93 167 HIS A C 1
ATOM 1248 O O . HIS A 1 167 ? 11.809 -17.312 2.285 1.00 16.85 167 HIS A O 1
ATOM 1255 N N . ALA A 1 168 ? 13.024 -16.873 0.469 1.00 14.76 168 ALA A N 1
ATOM 1256 C CA . ALA A 1 168 ? 13.340 -18.283 0.285 1.00 14.90 168 ALA A CA 1
ATOM 1257 C C . ALA A 1 168 ? 14.373 -18.798 1.293 1.00 16.13 168 ALA A C 1
ATOM 1258 O O . ALA A 1 168 ? 14.520 -20.017 1.488 1.00 14.28 168 ALA A O 1
ATOM 1260 N N . TYR A 1 169 ? 15.085 -17.883 1.952 1.00 14.58 169 TYR A N 1
ATOM 1261 C CA . TYR A 1 169 ? 16.180 -18.324 2.804 1.00 13.93 169 TYR A CA 1
ATOM 1262 C C . TYR A 1 169 ? 16.439 -17.491 4.049 1.00 15.67 169 TYR A C 1
ATOM 1263 O O . TYR A 1 169 ? 17.129 -17.957 4.951 1.00 15.91 169 TYR A O 1
ATOM 1272 N N . TYR A 1 170 ? 15.917 -16.266 4.097 1.00 14.65 170 TYR A N 1
ATOM 1273 C CA . TYR A 1 170 ? 16.417 -15.295 5.083 1.00 14.65 170 TYR A CA 1
ATOM 1274 C C . TYR A 1 170 ? 16.199 -15.720 6.536 1.00 14.72 170 TYR A C 1
ATOM 1275 O O . TYR A 1 170 ? 17.073 -15.503 7.378 1.00 14.49 170 TYR A O 1
ATOM 1284 N N . LEU A 1 171 ? 15.054 -16.317 6.852 1.00 14.76 171 LEU A N 1
ATOM 1285 C CA . LEU A 1 171 ? 14.797 -16.688 8.250 1.00 16.36 171 LEU A CA 1
ATOM 1286 C C . LEU A 1 171 ? 15.865 -17.638 8.797 1.00 17.80 171 LEU A C 1
ATOM 1287 O O . LEU A 1 171 ? 16.157 -17.642 9.995 1.00 18.66 171 LEU A O 1
ATOM 1292 N N . GLN A 1 172 ? 16.460 -18.429 7.919 1.00 17.62 172 GLN A N 1
ATOM 1293 C CA . GLN A 1 172 ? 17.430 -19.434 8.336 1.00 16.64 172 GLN A CA 1
ATOM 1294 C C . GLN A 1 172 ? 18.885 -18.996 8.132 1.00 16.31 172 GLN A C 1
ATOM 1295 O O . GLN A 1 172 ? 19.746 -19.235 8.989 1.00 19.92 172 GLN A O 1
ATOM 1301 N N . TYR A 1 173 ? 19.141 -18.354 7.001 1.00 14.85 173 TYR A N 1
ATOM 1302 C CA . TYR A 1 173 ? 20.495 -18.020 6.580 1.00 15.52 173 TYR A CA 1
ATOM 1303 C C . TYR A 1 173 ? 20.847 -16.554 6.730 1.00 16.58 173 TYR A C 1
ATOM 1304 O O . TYR A 1 173 ? 22.014 -16.188 6.572 1.00 15.33 173 TYR A O 1
ATOM 1313 N N . LEU A 1 174 ? 19.850 -15.737 7.070 1.00 16.26 174 LEU A N 1
ATOM 1314 C CA . LEU A 1 174 ? 19.987 -14.292 7.080 1.00 14.71 174 LEU A CA 1
ATOM 1315 C C . LEU A 1 174 ? 20.538 -13.872 5.719 1.00 15.09 174 LEU A C 1
ATOM 1316 O O . LEU A 1 174 ? 20.047 -14.338 4.682 1.00 16.94 174 LEU A O 1
ATOM 1321 N N . ASN A 1 175 ? 21.556 -13.011 5.720 1.00 15.99 175 ASN A N 1
ATOM 1322 C CA . ASN A 1 175 ? 22.175 -12.544 4.472 1.00 19.59 175 ASN A CA 1
ATOM 1323 C C . ASN A 1 175 ? 23.084 -13.579 3.809 1.00 19.65 175 ASN A C 1
ATOM 1324 O O . ASN A 1 175 ? 23.613 -13.328 2.726 1.00 18.07 175 ASN A O 1
ATOM 1329 N N . GLY A 1 176 ? 23.273 -14.722 4.460 1.00 18.91 176 GLY A N 1
ATOM 1330 C CA . GLY A 1 176 ? 24.199 -15.745 3.984 1.00 19.22 176 GLY A CA 1
ATOM 1331 C C . GLY A 1 176 ? 23.614 -16.596 2.870 1.00 17.86 176 GLY A C 1
ATOM 1332 O O . GLY A 1 176 ? 23.426 -17.817 3.001 1.00 19.74 176 GLY A O 1
ATOM 1333 N N . LYS A 1 177 ? 23.338 -15.960 1.737 1.00 17.79 177 LYS A N 1
ATOM 1334 C CA . LYS A 1 177 ? 22.719 -16.688 0.634 1.00 17.33 177 LYS A CA 1
ATOM 1335 C C . LYS A 1 177 ? 23.647 -17.755 0.035 1.00 16.64 177 LYS A C 1
ATOM 1336 O O . LYS A 1 177 ? 23.172 -18.739 -0.517 1.00 16.09 177 LYS A O 1
ATOM 1342 N N . ALA A 1 178 ? 24.959 -17.573 0.140 1.00 17.76 178 ALA A N 1
ATOM 1343 C CA . ALA A 1 178 ? 25.893 -18.576 -0.380 1.00 18.89 178 ALA A CA 1
ATOM 1344 C C . ALA A 1 178 ? 25.723 -19.951 0.288 1.00 16.41 178 ALA A C 1
ATOM 1345 O O . ALA A 1 178 ? 25.832 -20.986 -0.380 1.00 17.81 178 ALA A O 1
ATOM 1347 N N . ALA A 1 179 ? 25.487 -19.969 1.600 1.00 15.68 179 ALA A N 1
ATOM 1348 C CA . ALA A 1 179 ? 25.280 -21.233 2.320 1.00 14.98 179 ALA A CA 1
ATOM 1349 C C . ALA A 1 179 ? 23.950 -21.871 1.904 1.00 15.98 179 ALA A C 1
ATOM 1350 O O . ALA A 1 179 ? 23.846 -23.087 1.796 1.00 15.51 179 ALA A O 1
ATOM 1352 N N . TYR A 1 180 ? 22.934 -21.038 1.672 1.00 14.44 180 TYR A N 1
ATOM 1353 C CA . TYR A 1 180 ? 21.643 -21.517 1.170 1.00 14.98 180 TYR A CA 1
ATOM 1354 C C . TYR A 1 180 ? 21.833 -22.265 -0.146 1.00 14.16 180 TYR A C 1
ATOM 1355 O O . TYR A 1 180 ? 21.310 -23.363 -0.337 1.00 14.72 180 TYR A O 1
ATOM 1364 N N . VAL A 1 181 ? 22.583 -21.658 -1.050 1.00 14.82 181 VAL A N 1
ATOM 1365 C CA . VAL A 1 181 ? 22.847 -22.265 -2.344 1.00 15.90 181 VAL A CA 1
ATOM 1366 C C . VAL A 1 181 ? 23.665 -23.554 -2.175 1.00 17.25 181 VAL A C 1
ATOM 1367 O O . VAL A 1 181 ? 23.327 -24.578 -2.756 1.00 16.68 181 VAL A O 1
ATOM 1371 N N . ASP A 1 182 ? 24.711 -23.524 -1.353 1.00 14.84 182 ASP A N 1
ATOM 1372 C CA . ASP A 1 182 ? 25.475 -24.750 -1.091 1.00 16.06 182 ASP A CA 1
ATOM 1373 C C . ASP A 1 182 ? 24.591 -25.895 -0.605 1.00 17.15 182 ASP A C 1
ATOM 1374 O O . ASP A 1 182 ? 24.753 -27.048 -1.020 1.00 18.16 182 ASP A O 1
ATOM 1379 N N . ASN A 1 183 ? 23.656 -25.576 0.284 1.00 15.08 183 ASN A N 1
ATOM 1380 C CA . ASN A 1 183 ? 22.875 -26.619 0.940 1.00 15.03 183 ASN A CA 1
ATOM 1381 C C . ASN A 1 183 ? 21.673 -27.095 0.117 1.00 15.32 183 ASN A C 1
ATOM 1382 O O . ASN A 1 183 ? 21.150 -28.194 0.342 1.00 18.14 183 ASN A O 1
ATOM 1387 N N . ILE A 1 184 ? 21.224 -26.292 -0.840 1.00 13.67 184 ILE A N 1
ATOM 1388 C CA . ILE A 1 184 ? 19.981 -26.662 -1.507 1.00 15.20 184 ILE A CA 1
ATOM 1389 C C . ILE A 1 184 ? 20.212 -27.856 -2.439 1.00 15.56 184 ILE A C 1
ATOM 1390 O O . ILE A 1 184 ? 19.273 -28.585 -2.730 1.00 16.87 184 ILE A O 1
ATOM 1395 N N . TRP A 1 185 ? 21.462 -28.116 -2.831 1.00 15.74 185 TRP A N 1
ATOM 1396 C CA . TRP A 1 185 ? 21.745 -29.260 -3.697 1.00 17.86 185 TRP A CA 1
ATOM 1397 C C . TRP A 1 185 ? 21.309 -30.578 -3.043 1.00 18.31 185 TRP A C 1
ATOM 1398 O O . TRP A 1 185 ? 20.948 -31.529 -3.735 1.00 21.06 185 TRP A O 1
ATOM 1409 N N . LYS A 1 186 ? 21.310 -30.606 -1.711 1.00 19.78 186 LYS A N 1
ATOM 1410 C CA . LYS A 1 186 ? 20.945 -31.792 -0.951 1.00 22.49 186 LYS A CA 1
ATOM 1411 C C . LYS A 1 186 ? 19.481 -32.177 -1.122 1.00 19.81 186 LYS A C 1
ATOM 1412 O O . LYS A 1 186 ? 19.120 -33.324 -0.875 1.00 20.14 186 LYS A O 1
ATOM 1418 N N . VAL A 1 187 ? 18.642 -31.217 -1.518 1.00 16.67 187 VAL A N 1
ATOM 1419 C CA . VAL A 1 187 ? 17.209 -31.460 -1.614 1.00 14.82 187 VAL A CA 1
ATOM 1420 C C . VAL A 1 187 ? 16.655 -31.208 -3.013 1.00 17.16 187 VAL A C 1
ATOM 1421 O O . VAL A 1 187 ? 15.447 -31.060 -3.177 1.00 17.32 187 VAL A O 1
ATOM 1425 N N . ILE A 1 188 ? 17.529 -31.158 -4.019 1.00 16.77 188 ILE A N 1
ATOM 1426 C CA . ILE A 1 188 ? 17.068 -31.092 -5.412 1.00 15.70 188 ILE A CA 1
ATOM 1427 C C . ILE A 1 188 ? 16.525 -32.460 -5.833 1.00 18.33 188 ILE A C 1
ATOM 1428 O O . ILE A 1 188 ? 17.192 -33.489 -5.648 1.00 17.77 188 ILE A O 1
ATOM 1433 N N . ASN A 1 189 ? 15.309 -32.475 -6.377 1.00 20.04 189 ASN A N 1
ATOM 1434 C CA . ASN A 1 189 ? 14.702 -33.706 -6.865 1.00 19.45 189 ASN A CA 1
ATOM 1435 C C . ASN A 1 189 ? 15.163 -34.003 -8.299 1.00 20.18 189 ASN A C 1
ATOM 1436 O O . ASN A 1 189 ? 14.601 -33.491 -9.276 1.00 18.66 189 ASN A O 1
ATOM 1441 N N . TRP A 1 190 ? 16.190 -34.843 -8.413 1.00 21.07 190 TRP A N 1
ATOM 1442 C CA . TRP A 1 190 ? 16.774 -35.179 -9.697 1.00 19.21 190 TRP A CA 1
ATOM 1443 C C . TRP A 1 190 ? 15.875 -36.071 -10.531 1.00 20.61 190 TRP A C 1
ATOM 1444 O O . TRP A 1 190 ? 15.995 -36.090 -11.756 1.00 21.22 190 TRP A O 1
ATOM 1455 N N . LYS A 1 191 ? 14.986 -36.816 -9.874 1.00 20.02 191 LYS A N 1
ATOM 1456 C CA . LYS A 1 191 ? 13.998 -37.609 -10.594 1.00 23.50 191 LYS A CA 1
ATOM 1457 C C . LYS A 1 191 ? 13.101 -36.668 -11.385 1.00 22.50 191 LYS A C 1
ATOM 1458 O O . LYS A 1 191 ? 12.821 -36.907 -12.558 1.00 23.90 191 LYS A O 1
ATOM 1464 N N . THR A 1 192 ? 12.664 -35.592 -10.740 1.00 21.32 192 THR A N 1
ATOM 1465 C CA . THR A 1 192 ? 11.841 -34.594 -11.422 1.00 21.14 192 THR A CA 1
ATOM 1466 C C . THR A 1 192 ? 12.619 -33.935 -12.559 1.00 20.66 192 THR A C 1
ATOM 1467 O O . THR A 1 192 ? 12.106 -33.785 -13.666 1.00 21.81 192 THR A O 1
ATOM 1471 N N . ALA A 1 193 ? 13.860 -33.552 -12.284 1.00 19.10 193 ALA A N 1
ATOM 1472 C CA . ALA A 1 193 ? 14.701 -32.923 -13.308 1.00 20.78 193 ALA A CA 1
ATOM 1473 C C . ALA A 1 193 ? 14.884 -33.828 -14.529 1.00 22.12 193 ALA A C 1
ATOM 1474 O O . ALA A 1 193 ? 14.816 -33.370 -15.675 1.00 21.86 193 ALA A O 1
ATOM 1476 N N . GLU A 1 194 ? 15.117 -35.117 -14.287 1.00 22.22 194 GLU A N 1
ATOM 1477 C CA . GLU A 1 194 ? 15.289 -36.072 -15.376 1.00 24.99 194 GLU A CA 1
ATOM 1478 C C . GLU A 1 194 ? 14.022 -36.160 -16.228 1.00 25.62 194 GLU A C 1
ATOM 1479 O O . GLU A 1 194 ? 14.094 -36.169 -17.457 1.00 27.31 194 GLU A O 1
ATOM 1485 N N . GLN A 1 195 ? 12.862 -36.223 -15.574 1.00 24.77 195 GLN A N 1
ATOM 1486 C CA . GLN A 1 195 ? 11.600 -36.297 -16.300 1.00 27.04 195 GLN A CA 1
ATOM 1487 C C . GLN A 1 195 ? 11.406 -35.080 -17.205 1.00 25.23 195 GLN A C 1
ATOM 1488 O O . GLN A 1 195 ? 11.015 -35.222 -18.364 1.00 28.37 195 GLN A O 1
ATOM 1494 N N . ARG A 1 196 ? 11.688 -33.892 -16.669 1.00 22.33 196 ARG A N 1
ATOM 1495 C CA . ARG A 1 196 ? 11.543 -32.660 -17.437 1.00 22.53 196 ARG A CA 1
ATOM 1496 C C . ARG A 1 196 ? 12.546 -32.605 -18.584 1.00 24.81 196 ARG A C 1
ATOM 1497 O O . ARG A 1 196 ? 12.223 -32.154 -19.673 1.00 25.57 196 ARG A O 1
ATOM 1505 N N . PHE A 1 197 ? 13.771 -33.048 -18.326 1.00 24.36 197 PHE A N 1
ATOM 1506 C CA . PHE A 1 197 ? 14.793 -33.083 -19.360 1.00 25.93 197 PHE A CA 1
ATOM 1507 C C . PHE A 1 197 ? 14.375 -33.955 -20.540 1.00 27.70 197 PHE A C 1
ATOM 1508 O O . PHE A 1 197 ? 14.675 -33.641 -21.695 1.00 27.86 197 PHE A O 1
ATOM 1516 N N . LYS A 1 198 ? 13.711 -35.071 -20.264 1.00 28.85 198 LYS A N 1
ATOM 1517 C CA . LYS A 1 198 ? 13.298 -35.960 -21.344 1.00 30.90 198 LYS A CA 1
ATOM 1518 C C . LYS A 1 198 ? 11.990 -35.557 -22.045 1.00 31.56 198 LYS A C 1
ATOM 1519 O O . LYS A 1 198 ? 11.684 -36.083 -23.118 1.00 32.85 198 LYS A O 1
ATOM 1525 N N . GLY A 1 199 ? 11.199 -34.675 -21.434 1.00 33.41 199 GLY A N 1
ATOM 1526 C CA . GLY A 1 199 ? 9.939 -34.253 -22.031 1.00 34.20 199 GLY A CA 1
ATOM 1527 C C . GLY A 1 199 ? 10.007 -32.878 -22.675 1.00 34.93 199 GLY A C 1
ATOM 1528 O O . GLY A 1 199 ? 11.065 -32.253 -22.703 1.00 34.56 199 GLY A O 1
ATOM 1529 N N . ASP A 1 200 ? 8.878 -32.396 -23.197 1.00 36.45 200 ASP A N 1
ATOM 1530 C CA . ASP A 1 200 ? 8.849 -31.085 -23.838 1.00 35.35 200 ASP A CA 1
ATOM 1531 C C . ASP A 1 200 ? 8.339 -29.982 -22.902 1.00 34.17 200 ASP A C 1
ATOM 1532 O O . ASP A 1 200 ? 8.086 -30.213 -21.714 1.00 32.56 200 ASP A O 1
ATOM 1537 N N . ARG A 1 201 ? 8.250 -28.768 -23.433 1.00 36.17 201 ARG A N 1
ATOM 1538 C CA . ARG A 1 201 ? 7.810 -27.617 -22.651 1.00 36.47 201 ARG A CA 1
ATOM 1539 C C . ARG A 1 201 ? 6.397 -27.768 -22.077 1.00 36.97 201 ARG A C 1
ATOM 1540 O O . ARG A 1 201 ? 6.194 -27.498 -20.893 1.00 34.65 201 ARG A O 1
ATOM 1548 N N . GLU A 1 202 ? 5.430 -28.206 -22.886 1.00 40.27 202 GLU A N 1
ATOM 1549 C CA . GLU A 1 202 ? 4.071 -28.406 -22.363 1.00 43.18 202 GLU A CA 1
ATOM 1550 C C . GLU A 1 202 ? 4.033 -29.472 -21.262 1.00 39.61 202 GLU A C 1
ATOM 1551 O O . GLU A 1 202 ? 3.301 -29.328 -20.278 1.00 38.14 202 GLU A O 1
ATOM 1557 N N . ASP A 1 203 ? 4.826 -30.529 -21.425 1.00 36.91 203 ASP A N 1
ATOM 1558 C CA . ASP A 1 203 ? 4.921 -31.588 -20.419 1.00 37.35 203 ASP A CA 1
ATOM 1559 C C . ASP A 1 203 ? 5.342 -31.018 -19.061 1.00 35.56 203 ASP A C 1
ATOM 1560 O O . ASP A 1 203 ? 4.809 -31.407 -18.013 1.00 34.74 203 ASP A O 1
ATOM 1565 N N . ALA A 1 204 ? 6.291 -30.085 -19.087 1.00 32.55 204 ALA A N 1
ATOM 1566 C CA . ALA A 1 204 ? 6.798 -29.496 -17.862 1.00 31.16 204 ALA A CA 1
ATOM 1567 C C . ALA A 1 204 ? 5.722 -28.680 -17.158 1.00 32.01 204 ALA A C 1
ATOM 1568 O O . ALA A 1 204 ? 5.670 -28.649 -15.931 1.00 28.70 204 ALA A O 1
ATOM 1570 N N . PHE A 1 205 ? 4.865 -28.029 -17.942 1.00 32.22 205 PHE A N 1
ATOM 1571 C CA . PHE A 1 205 ? 3.834 -27.145 -17.395 1.00 32.25 205 PHE A CA 1
ATOM 1572 C C . PHE A 1 205 ? 2.539 -27.873 -17.009 1.00 36.54 205 PHE A C 1
ATOM 1573 O O . PHE A 1 205 ? 1.554 -27.232 -16.633 1.00 37.19 205 PHE A O 1
ATOM 1581 N N . LYS A 1 206 ? 2.528 -29.200 -17.127 1.00 36.20 206 LYS A N 1
ATOM 1582 C CA . LYS A 1 206 ? 1.379 -29.996 -16.695 1.00 38.52 206 LYS A CA 1
ATOM 1583 C C . LYS A 1 206 ? 1.148 -29.855 -15.190 1.00 40.03 206 LYS A C 1
ATOM 1584 O O . LYS A 1 206 ? 0.028 -30.044 -14.706 1.00 42.77 206 LYS A O 1
ATOM 1590 N N . ILE A 1 207 ? 2.219 -29.526 -14.469 1.00 37.22 207 ILE A N 1
ATOM 1591 C CA . ILE A 1 207 ? 2.189 -29.313 -13.018 1.00 39.08 207 ILE A CA 1
ATOM 1592 C C . ILE A 1 207 ? 1.164 -28.236 -12.627 1.00 38.82 207 ILE A C 1
ATOM 1593 O O . ILE A 1 207 ? 0.754 -28.151 -11.468 1.00 37.42 207 ILE A O 1
ATOM 1598 N N . LEU A 1 208 ? 0.757 -27.420 -13.601 1.00 35.81 208 LEU A N 1
ATOM 1599 C CA . LEU A 1 208 ? -0.237 -26.368 -13.385 1.00 36.45 208 LEU A CA 1
ATOM 1600 C C . LEU A 1 208 ? -1.689 -26.855 -13.476 1.00 38.38 208 LEU A C 1
ATOM 1601 O O . LEU A 1 208 ? -2.612 -26.120 -13.122 1.00 36.44 208 LEU A O 1
ATOM 1606 N N . LYS A 1 209 ? -1.898 -28.072 -13.976 1.00 41.55 209 LYS A N 1
ATOM 1607 C CA . LYS A 1 209 ? -3.259 -28.598 -14.112 1.00 48.00 209 LYS A CA 1
ATOM 1608 C C . LYS A 1 209 ? -3.964 -28.694 -12.761 1.00 50.41 209 LYS A C 1
ATOM 1609 O O . LYS A 1 209 ? -5.022 -28.085 -12.567 1.00 51.32 209 LYS A O 1
ATOM 1615 N N . SER B 1 2 ? 41.654 9.868 -4.819 1.00 51.60 2 SER B N 1
ATOM 1616 C CA . SER B 1 2 ? 41.729 8.458 -4.502 1.00 44.02 2 SER B CA 1
ATOM 1617 C C . SER B 1 2 ? 40.372 7.773 -4.657 1.00 35.17 2 SER B C 1
ATOM 1618 O O . SER B 1 2 ? 39.487 7.870 -3.792 1.00 33.09 2 SER B O 1
ATOM 1621 N N . VAL B 1 3 ? 40.198 7.142 -5.807 1.00 32.03 3 VAL B N 1
ATOM 1622 C CA . VAL B 1 3 ? 38.946 6.503 -6.176 1.00 29.43 3 VAL B CA 1
ATOM 1623 C C . VAL B 1 3 ? 38.601 5.303 -5.272 1.00 28.98 3 VAL B C 1
ATOM 1624 O O . VAL B 1 3 ? 39.476 4.502 -4.936 1.00 29.91 3 VAL B O 1
ATOM 1628 N N . GLY B 1 4 ? 37.336 5.210 -4.854 1.00 21.85 4 GLY B N 1
ATOM 1629 C CA . GLY B 1 4 ? 36.834 4.057 -4.119 1.00 23.99 4 GLY B CA 1
ATOM 1630 C C . GLY B 1 4 ? 37.285 3.975 -2.674 1.00 25.53 4 GLY B C 1
ATOM 1631 O O . GLY B 1 4 ? 37.827 2.954 -2.223 1.00 24.86 4 GLY B O 1
ATOM 1632 N N . THR B 1 5 ? 37.038 5.050 -1.933 1.00 23.70 5 THR B N 1
ATOM 1633 C CA . THR B 1 5 ? 37.395 5.104 -0.520 1.00 23.36 5 THR B CA 1
ATOM 1634 C C . THR B 1 5 ? 36.170 5.384 0.350 1.00 22.84 5 THR B C 1
ATOM 1635 O O . THR B 1 5 ? 36.279 5.984 1.420 1.00 26.74 5 THR B O 1
ATOM 1639 N N . PHE B 1 6 ? 35.000 4.934 -0.093 1.00 20.76 6 PHE B N 1
ATOM 1640 C CA . PHE B 1 6 ? 33.805 5.112 0.712 1.00 21.93 6 PHE B CA 1
ATOM 1641 C C . PHE B 1 6 ? 33.865 4.231 1.946 1.00 24.26 6 PHE B C 1
ATOM 1642 O O . PHE B 1 6 ? 34.478 3.170 1.936 1.00 24.26 6 PHE B O 1
ATOM 1650 N N . SER B 1 7 ? 33.229 4.681 3.017 1.00 27.22 7 SER B N 1
ATOM 1651 C CA . SER B 1 7 ? 33.162 3.895 4.235 1.00 27.37 7 SER B CA 1
ATOM 1652 C C . SER B 1 7 ? 31.705 3.852 4.691 1.00 26.77 7 SER B C 1
ATOM 1653 O O . SER B 1 7 ? 30.890 4.703 4.315 1.00 26.12 7 SER B O 1
ATOM 1656 N N . LEU B 1 8 ? 31.386 2.861 5.510 1.00 25.35 8 LEU B N 1
ATOM 1657 C CA . LEU B 1 8 ? 30.042 2.686 6.024 1.00 23.41 8 LEU B CA 1
ATOM 1658 C C . LEU B 1 8 ? 29.791 3.790 7.050 1.00 21.60 8 LEU B C 1
ATOM 1659 O O . LEU B 1 8 ? 30.518 3.908 8.033 1.00 26.26 8 LEU B O 1
ATOM 1664 N N . PRO B 1 9 ? 28.770 4.629 6.810 1.00 25.32 9 PRO B N 1
ATOM 1665 C CA . PRO B 1 9 ? 28.504 5.711 7.764 1.00 27.00 9 PRO B CA 1
ATOM 1666 C C . PRO B 1 9 ? 28.004 5.187 9.103 1.00 24.70 9 PRO B C 1
ATOM 1667 O O . PRO B 1 9 ? 27.278 4.199 9.144 1.00 24.16 9 PRO B O 1
ATOM 1671 N N . ALA B 1 10 ? 28.384 5.849 10.187 1.00 24.07 10 ALA B N 1
ATOM 1672 C CA . ALA B 1 10 ? 27.839 5.528 11.497 1.00 23.42 10 ALA B CA 1
ATOM 1673 C C . ALA B 1 10 ? 26.336 5.792 11.518 1.00 24.28 10 ALA B C 1
ATOM 1674 O O . ALA B 1 10 ? 25.851 6.730 10.879 1.00 27.04 10 ALA B O 1
ATOM 1676 N N . LEU B 1 11 ? 25.596 4.946 12.224 1.00 23.89 11 LEU B N 1
ATOM 1677 C CA . LEU B 1 11 ? 24.183 5.193 12.475 1.00 24.23 11 LEU B CA 1
ATOM 1678 C C . LEU B 1 11 ? 24.002 6.384 13.409 1.00 25.86 11 LEU B C 1
ATOM 1679 O O . LEU B 1 11 ? 24.844 6.641 14.274 1.00 27.45 11 LEU B O 1
ATOM 1684 N N . PRO B 1 12 ? 22.910 7.137 13.236 1.00 25.65 12 PRO B N 1
ATOM 1685 C CA . PRO B 1 12 ? 22.709 8.261 14.154 1.00 29.13 12 PRO B CA 1
ATOM 1686 C C . PRO B 1 12 ? 22.142 7.823 15.509 1.00 28.39 12 PRO B C 1
ATOM 1687 O O . PRO B 1 12 ? 21.931 8.660 16.369 1.00 30.17 12 PRO B O 1
ATOM 1691 N N . TYR B 1 13 ? 21.939 6.523 15.690 1.00 25.24 13 TYR B N 1
ATOM 1692 C CA . TYR B 1 13 ? 21.296 5.999 16.889 1.00 24.99 13 TYR B CA 1
ATOM 1693 C C . TYR B 1 13 ? 21.718 4.557 17.115 1.00 23.27 13 TYR B C 1
ATOM 1694 O O . TYR B 1 13 ? 22.296 3.931 16.233 1.00 24.67 13 TYR B O 1
ATOM 1703 N N . ALA B 1 14 ? 21.396 4.023 18.288 1.00 22.98 14 ALA B N 1
ATOM 1704 C CA . ALA B 1 14 ? 21.675 2.619 18.589 1.00 22.51 14 ALA B CA 1
ATOM 1705 C C . ALA B 1 14 ? 20.868 1.667 17.705 1.00 23.29 14 ALA B C 1
ATOM 1706 O O . ALA B 1 14 ? 19.837 2.036 17.153 1.00 23.26 14 ALA B O 1
ATOM 1708 N N . TYR B 1 15 ? 21.338 0.429 17.582 1.00 20.34 15 TYR B N 1
ATOM 1709 C CA . TYR B 1 15 ? 20.636 -0.557 16.780 1.00 20.09 15 TYR B CA 1
ATOM 1710 C C . TYR B 1 15 ? 19.187 -0.774 17.212 1.00 19.87 15 TYR B C 1
ATOM 1711 O O . TYR B 1 15 ? 18.363 -1.118 16.377 1.00 20.68 15 TYR B O 1
ATOM 1720 N N . ASP B 1 16 ? 18.893 -0.629 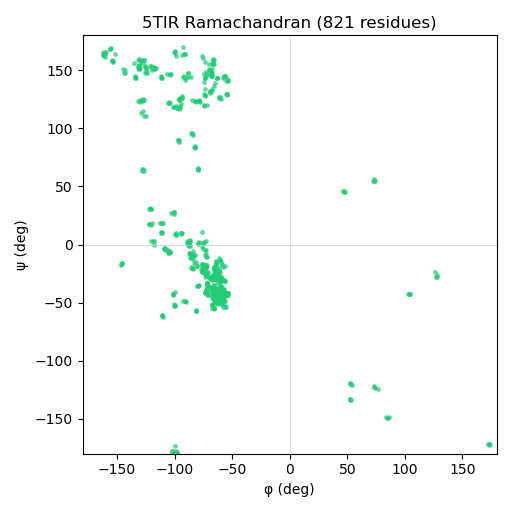18.512 1.00 21.38 16 ASP B N 1
ATOM 1721 C CA . ASP B 1 16 ? 17.543 -0.881 19.023 1.00 21.82 16 ASP B CA 1
ATOM 1722 C C . ASP B 1 16 ? 16.680 0.378 19.113 1.00 22.38 16 ASP B C 1
ATOM 1723 O O . ASP B 1 16 ? 15.578 0.348 19.675 1.00 22.76 16 ASP B O 1
ATOM 1728 N N . ALA B 1 17 ? 17.166 1.482 18.550 1.00 21.46 17 ALA B N 1
ATOM 1729 C CA . ALA B 1 17 ? 16.494 2.770 18.734 1.00 24.65 17 ALA B CA 1
ATOM 1730 C C . ALA B 1 17 ? 15.199 2.917 17.937 1.00 20.36 17 ALA B C 1
ATOM 1731 O O . ALA B 1 17 ? 14.369 3.781 18.255 1.00 23.11 17 ALA B O 1
ATOM 1733 N N . LEU B 1 18 ? 15.023 2.079 16.917 1.00 21.43 18 LEU B N 1
ATOM 1734 C CA . LEU B 1 18 ? 13.851 2.178 16.066 1.00 21.19 18 LEU B CA 1
ATOM 1735 C C . LEU B 1 18 ? 12.789 1.166 16.472 1.00 18.74 18 LEU B C 1
ATOM 1736 O O . LEU B 1 18 ? 11.801 0.998 15.767 1.00 21.27 18 LEU B O 1
ATOM 1741 N N . GLU B 1 19 ? 12.998 0.489 17.604 1.00 19.01 19 GLU B N 1
ATOM 1742 C CA . GLU B 1 19 ? 11.993 -0.419 18.150 1.00 20.45 19 GLU B CA 1
ATOM 1743 C C . GLU B 1 19 ? 10.859 0.393 18.763 1.00 21.15 19 GLU B C 1
ATOM 1744 O O . GLU B 1 19 ? 11.100 1.464 19.308 1.00 26.04 19 GLU B O 1
ATOM 1750 N N . PRO B 1 20 ? 9.621 -0.115 18.701 1.00 23.47 20 PRO B N 1
ATOM 1751 C CA . PRO B 1 20 ? 9.247 -1.434 18.171 1.00 21.56 20 PRO B CA 1
ATOM 1752 C C . PRO B 1 20 ? 8.983 -1.499 16.670 1.00 23.51 20 PRO B C 1
ATOM 1753 O O . PRO B 1 20 ? 8.720 -2.593 16.181 1.00 22.16 20 PRO B O 1
ATOM 1757 N N . SER B 1 21 ? 9.075 -0.390 15.939 1.00 21.58 21 SER B N 1
ATOM 1758 C CA . SER B 1 21 ? 8.772 -0.429 14.502 1.00 21.62 21 SER B CA 1
ATOM 1759 C C . SER B 1 21 ? 9.735 -1.316 13.713 1.00 18.40 21 SER B C 1
ATOM 1760 O O . SER B 1 21 ? 9.317 -2.090 12.847 1.00 19.41 21 SER B O 1
ATOM 1763 N N . ILE B 1 22 ? 11.024 -1.181 13.989 1.00 19.05 22 ILE B N 1
ATOM 1764 C CA . ILE B 1 22 ? 12.036 -1.997 13.313 1.00 18.58 22 ILE B CA 1
ATOM 1765 C C . ILE B 1 22 ? 12.942 -2.608 14.377 1.00 19.31 22 ILE B C 1
ATOM 1766 O O . ILE B 1 22 ? 13.542 -1.897 15.179 1.00 19.45 22 ILE B O 1
ATOM 1771 N N . SER B 1 23 ? 13.035 -3.932 14.392 1.00 18.51 23 SER B N 1
ATOM 1772 C CA . SER B 1 23 ? 13.777 -4.606 15.457 1.00 20.42 23 SER B CA 1
ATOM 1773 C C . SER B 1 23 ? 15.275 -4.319 15.411 1.00 20.36 23 SER B C 1
ATOM 1774 O O . SER B 1 23 ? 15.836 -4.002 14.363 1.00 19.63 23 SER B O 1
ATOM 1777 N N . ALA B 1 24 ? 15.918 -4.447 16.564 1.00 19.36 24 ALA B N 1
ATOM 1778 C CA . ALA B 1 24 ? 17.359 -4.282 16.667 1.00 19.56 24 ALA B CA 1
ATOM 1779 C C . ALA B 1 24 ? 18.111 -5.295 15.795 1.00 21.40 24 ALA B C 1
ATOM 1780 O O . ALA B 1 24 ? 19.161 -4.976 15.232 1.00 19.89 24 ALA B O 1
ATOM 1782 N N . GLN B 1 25 ? 17.588 -6.515 15.692 1.00 18.91 25 GLN B N 1
ATOM 1783 C CA . GLN B 1 25 ? 18.257 -7.512 14.862 1.00 19.13 25 GLN B CA 1
ATOM 1784 C C . GLN B 1 25 ? 18.297 -7.053 13.405 1.00 20.55 25 GLN B C 1
ATOM 1785 O O . GLN B 1 25 ? 19.337 -7.146 12.734 1.00 20.25 25 GLN B O 1
ATOM 1791 N N . ILE B 1 26 ? 17.170 -6.552 12.919 1.00 15.92 26 ILE B N 1
ATOM 1792 C CA . ILE B 1 26 ? 17.119 -6.060 11.546 1.00 15.40 26 ILE B CA 1
ATOM 1793 C C . ILE B 1 26 ? 18.049 -4.875 11.358 1.00 15.77 26 ILE B C 1
ATOM 1794 O O . ILE B 1 26 ? 18.828 -4.850 10.411 1.00 17.12 26 ILE B O 1
ATOM 1799 N N . VAL B 1 27 ? 17.993 -3.889 12.247 1.00 16.44 27 VAL B N 1
ATOM 1800 C CA . VAL B 1 27 ? 18.824 -2.705 12.038 1.00 17.45 27 VAL B CA 1
ATOM 1801 C C . VAL B 1 27 ? 20.305 -3.082 12.002 1.00 18.16 27 VAL B C 1
ATOM 1802 O O . VAL B 1 27 ? 21.033 -2.633 11.104 1.00 16.57 27 VAL B O 1
ATOM 1806 N N . GLU B 1 28 ? 20.730 -3.959 12.909 1.00 17.21 28 GLU B N 1
ATOM 1807 C CA . GLU B 1 28 ? 22.127 -4.398 12.931 1.00 19.12 28 GLU B CA 1
ATOM 1808 C C . GLU B 1 28 ? 22.531 -5.145 11.649 1.00 18.62 28 GLU B C 1
ATOM 1809 O O . GLU B 1 28 ? 23.580 -4.858 11.066 1.00 17.88 28 GLU B O 1
ATOM 1815 N N . LEU B 1 29 ? 21.709 -6.094 11.201 1.00 16.24 29 LEU B N 1
ATOM 1816 C CA . LEU B 1 29 ? 22.022 -6.829 9.966 1.00 16.24 29 LEU B CA 1
ATOM 1817 C C . LEU B 1 29 ? 22.006 -5.901 8.770 1.00 17.16 29 LEU B C 1
ATOM 1818 O O . LEU B 1 29 ? 22.871 -5.950 7.899 1.00 17.86 29 LEU B O 1
ATOM 1823 N N . HIS B 1 30 ? 20.984 -5.061 8.730 1.00 16.15 30 HIS B N 1
ATOM 1824 C CA . HIS B 1 30 ? 20.755 -4.180 7.588 1.00 17.19 30 HIS B CA 1
ATOM 1825 C C . HIS B 1 30 ? 21.935 -3.228 7.383 1.00 17.90 30 HIS B C 1
ATOM 1826 O O . HIS B 1 30 ? 22.388 -3.006 6.256 1.00 16.12 30 HIS B O 1
ATOM 1833 N N . HIS B 1 31 ? 22.434 -2.686 8.491 1.00 16.88 31 HIS B N 1
ATOM 1834 C CA . HIS B 1 31 ? 23.546 -1.748 8.464 1.00 17.04 31 HIS B CA 1
ATOM 1835 C C . HIS B 1 31 ? 24.894 -2.467 8.351 1.00 16.86 31 HIS B C 1
ATOM 1836 O O . HIS B 1 31 ? 25.671 -2.190 7.436 1.00 18.34 31 HIS B O 1
ATOM 1843 N N . SER B 1 32 ? 25.185 -3.366 9.289 1.00 16.06 32 SER B N 1
ATOM 1844 C CA . SER B 1 32 ? 26.521 -3.947 9.386 1.00 17.24 32 SER B CA 1
ATOM 1845 C C . SER B 1 32 ? 26.815 -5.004 8.328 1.00 20.04 32 SER B C 1
ATOM 1846 O O . SER B 1 32 ? 27.982 -5.314 8.072 1.00 19.43 32 SER B O 1
ATOM 1849 N N . LYS B 1 33 ? 25.771 -5.582 7.735 1.00 19.25 33 LYS B N 1
ATOM 1850 C CA . LYS B 1 33 ? 25.983 -6.606 6.713 1.00 17.35 33 LYS B CA 1
ATOM 1851 C C . LYS B 1 33 ? 25.576 -6.111 5.332 1.00 20.01 33 LYS B C 1
ATOM 1852 O O . LYS B 1 33 ? 26.399 -6.052 4.417 1.00 18.41 33 LYS B O 1
ATOM 1858 N N . HIS B 1 34 ? 24.303 -5.760 5.161 1.00 17.15 34 HIS B N 1
ATOM 1859 C CA . HIS B 1 34 ? 23.823 -5.407 3.827 1.00 16.06 34 HIS B CA 1
ATOM 1860 C C . HIS B 1 34 ? 24.451 -4.111 3.323 1.00 14.55 34 HIS B C 1
ATOM 1861 O O . HIS B 1 34 ? 25.030 -4.078 2.231 1.00 15.86 34 HIS B O 1
ATOM 1868 N N . HIS B 1 35 ? 24.335 -3.031 4.099 1.00 15.70 35 HIS B N 1
ATOM 1869 C CA . HIS B 1 35 ? 24.894 -1.757 3.669 1.00 17.69 35 HIS B CA 1
ATOM 1870 C C . HIS B 1 35 ? 26.418 -1.864 3.532 1.00 18.17 35 HIS B C 1
ATOM 1871 O O . HIS B 1 35 ? 26.9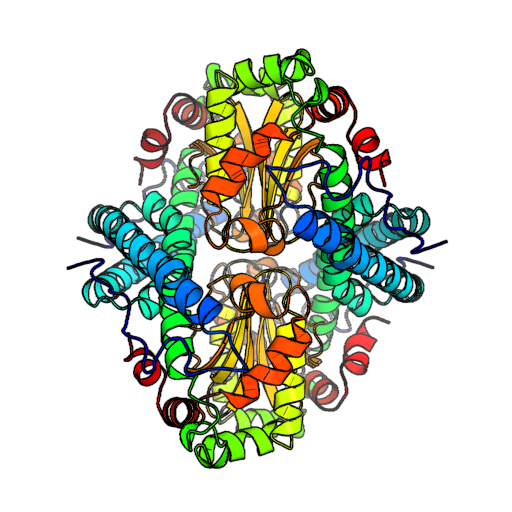88 -1.356 2.564 1.00 17.09 35 HIS B O 1
ATOM 1878 N N . GLN B 1 36 ? 27.062 -2.554 4.474 1.00 16.89 36 GLN B N 1
ATOM 1879 C CA . GLN B 1 36 ? 28.507 -2.766 4.423 1.00 17.20 36 GLN B CA 1
ATOM 1880 C C . GLN B 1 36 ? 28.930 -3.399 3.102 1.00 17.50 36 GLN B C 1
ATOM 1881 O O . GLN B 1 36 ? 29.929 -3.012 2.498 1.00 17.76 36 GLN B O 1
ATOM 1887 N N . THR B 1 37 ? 28.160 -4.389 2.667 1.00 15.85 37 THR B N 1
ATOM 1888 C CA . THR B 1 37 ? 28.482 -5.109 1.435 1.00 15.98 37 THR B CA 1
ATOM 1889 C C . THR B 1 37 ? 28.378 -4.180 0.232 1.00 17.14 37 THR B C 1
ATOM 1890 O O . THR B 1 37 ? 29.242 -4.198 -0.647 1.00 17.30 37 THR B O 1
ATOM 1894 N N . TYR B 1 38 ? 27.362 -3.323 0.215 1.00 16.44 38 TYR B N 1
ATOM 1895 C CA . TYR B 1 38 ? 27.228 -2.358 -0.888 1.00 16.04 38 TYR B CA 1
ATOM 1896 C C . TYR B 1 38 ? 28.432 -1.409 -0.937 1.00 17.31 38 TYR B C 1
ATOM 1897 O O . TYR B 1 38 ? 28.972 -1.151 -2.012 1.00 15.42 38 TYR B O 1
ATOM 1906 N N . VAL B 1 39 ? 28.882 -0.926 0.216 1.00 17.61 39 VAL B N 1
ATOM 1907 C CA . VAL B 1 39 ? 30.030 -0.012 0.264 1.00 17.35 39 VAL B CA 1
ATOM 1908 C C . VAL B 1 39 ? 31.293 -0.707 -0.243 1.00 17.67 39 VAL B C 1
ATOM 1909 O O . VAL B 1 39 ? 32.045 -0.161 -1.076 1.00 16.99 39 VAL B O 1
ATOM 1913 N N . THR B 1 40 ? 31.531 -1.906 0.275 1.00 15.95 40 THR B N 1
ATOM 1914 C CA . THR B 1 40 ? 32.712 -2.667 -0.109 1.00 18.96 40 THR B CA 1
ATOM 1915 C C . THR B 1 40 ? 32.733 -2.962 -1.605 1.00 17.98 40 THR B C 1
ATOM 1916 O O . THR B 1 40 ? 33.731 -2.701 -2.288 1.00 18.98 40 THR B O 1
ATOM 1920 N N . ASN B 1 41 ? 31.623 -3.473 -2.125 1.00 15.37 41 ASN B N 1
ATOM 1921 C CA . ASN B 1 41 ? 31.581 -3.843 -3.531 1.00 14.90 41 ASN B CA 1
ATOM 1922 C C . ASN B 1 41 ? 31.560 -2.611 -4.431 1.00 17.08 41 ASN B C 1
ATOM 1923 O O . ASN B 1 41 ? 32.051 -2.668 -5.548 1.00 17.61 41 ASN B O 1
ATOM 1928 N N . LEU B 1 42 ? 31.043 -1.488 -3.932 1.00 16.90 42 LEU B N 1
ATOM 1929 C CA . LEU B 1 42 ? 31.127 -0.238 -4.691 1.00 19.04 42 LEU B CA 1
ATOM 1930 C C . LEU B 1 42 ? 32.584 0.207 -4.847 1.00 18.16 42 LEU B C 1
ATOM 1931 O O . LEU B 1 42 ? 33.014 0.546 -5.959 1.00 17.81 42 LEU B O 1
ATOM 1936 N N . ASN B 1 43 ? 33.337 0.225 -3.748 1.00 16.75 43 ASN B N 1
ATOM 1937 C CA . ASN B 1 43 ? 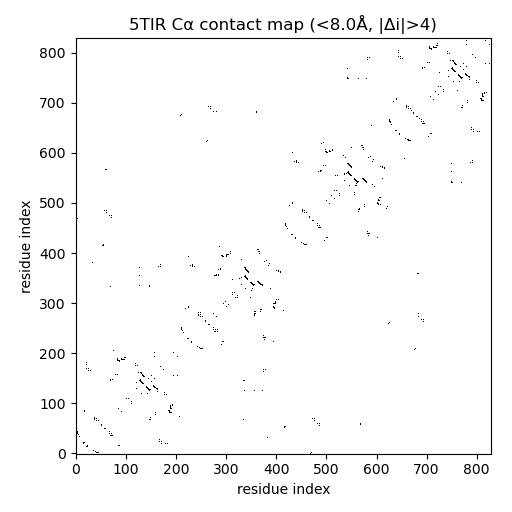34.734 0.650 -3.831 1.00 17.60 43 ASN B CA 1
ATOM 1938 C C . ASN B 1 43 ? 35.516 -0.192 -4.839 1.00 18.02 43 ASN B C 1
ATOM 1939 O O . ASN B 1 43 ? 36.270 0.345 -5.641 1.00 18.62 43 ASN B O 1
ATOM 1944 N N . ASN B 1 44 ? 35.317 -1.508 -4.807 1.00 17.49 44 ASN B N 1
ATOM 1945 C CA . ASN B 1 44 ? 36.033 -2.396 -5.722 1.00 17.81 44 ASN B CA 1
ATOM 1946 C C . ASN B 1 44 ? 35.667 -2.141 -7.183 1.00 18.33 44 ASN B C 1
ATOM 1947 O O . ASN B 1 44 ? 36.551 -2.101 -8.051 1.00 19.18 44 ASN B O 1
ATOM 1952 N N . ALA B 1 45 ? 34.379 -1.932 -7.449 1.00 15.62 45 ALA B N 1
ATOM 1953 C CA . ALA B 1 45 ? 33.926 -1.680 -8.818 1.00 16.35 45 ALA B CA 1
ATOM 1954 C C . ALA B 1 45 ? 34.480 -0.350 -9.325 1.00 16.99 45 ALA B C 1
ATOM 1955 O O . ALA B 1 45 ? 34.869 -0.238 -10.490 1.00 18.06 45 ALA B O 1
ATOM 1957 N N . LEU B 1 46 ? 34.527 0.655 -8.453 1.00 17.53 46 LEU B N 1
ATOM 1958 C CA . LEU B 1 46 ? 35.036 1.969 -8.863 1.00 19.05 46 LEU B CA 1
ATOM 1959 C C . LEU B 1 46 ? 36.530 1.920 -9.209 1.00 21.23 46 LEU B C 1
ATOM 1960 O O . LEU B 1 46 ? 36.975 2.550 -10.173 1.00 19.81 46 LEU B O 1
ATOM 1965 N N . LYS B 1 47 ? 37.315 1.176 -8.435 1.00 20.50 47 LYS B N 1
ATOM 1966 C CA . LYS B 1 47 ? 38.739 1.081 -8.754 1.00 22.25 47 LYS B CA 1
ATOM 1967 C C . LYS B 1 47 ? 38.949 0.353 -10.083 1.00 21.68 47 LYS B C 1
ATOM 1968 O O . LYS B 1 47 ? 39.815 0.726 -10.885 1.00 22.25 47 LYS B O 1
ATOM 1974 N N . THR B 1 48 ? 38.154 -0.684 -10.316 1.00 21.96 48 THR B N 1
ATOM 1975 C CA . THR B 1 48 ? 38.240 -1.420 -11.565 1.00 23.01 48 THR B CA 1
ATOM 1976 C C . THR B 1 48 ? 37.825 -0.517 -12.729 1.00 24.52 48 THR B C 1
ATOM 1977 O O . THR B 1 48 ? 38.423 -0.563 -13.817 1.00 23.74 48 THR B O 1
ATOM 1981 N N . TYR B 1 49 ? 36.817 0.321 -12.492 1.00 21.22 49 TYR B N 1
ATOM 1982 C CA . TYR B 1 49 ? 36.351 1.252 -13.521 1.00 23.26 49 TYR B CA 1
ATOM 1983 C C . TYR B 1 49 ? 37.439 2.270 -13.859 1.00 26.80 49 TYR B C 1
ATOM 1984 O O . TYR B 1 49 ? 37.637 2.614 -15.028 1.00 26.98 49 TYR B O 1
ATOM 1993 N N . SER B 1 50 ? 38.146 2.757 -12.844 1.00 25.83 50 SER B N 1
ATOM 1994 C CA . SER B 1 50 ? 39.201 3.736 -13.089 1.00 28.85 50 SER B CA 1
ATOM 1995 C C . SER B 1 50 ? 40.246 3.146 -14.034 1.00 29.35 50 SER B C 1
ATOM 1996 O O . SER B 1 50 ? 40.748 3.833 -14.922 1.00 28.50 50 SER B O 1
ATOM 1999 N N . THR B 1 51 ? 40.551 1.865 -13.861 1.00 27.16 51 THR B N 1
ATOM 2000 C CA . THR B 1 51 ? 41.495 1.172 -14.733 1.00 27.95 51 THR B CA 1
ATOM 2001 C C . THR B 1 51 ? 40.990 1.117 -16.175 1.00 27.34 51 THR B C 1
ATOM 2002 O O . THR B 1 51 ? 41.727 1.424 -17.117 1.00 27.93 51 THR B O 1
ATOM 2006 N N . ALA B 1 52 ? 39.737 0.708 -16.344 1.00 27.16 52 ALA B N 1
ATOM 2007 C CA . ALA B 1 52 ? 39.140 0.605 -17.673 1.00 25.77 52 ALA B CA 1
ATOM 2008 C C . ALA B 1 52 ? 39.050 1.960 -18.366 1.00 26.28 52 ALA B C 1
ATOM 2009 O O . ALA B 1 52 ? 39.286 2.075 -19.572 1.00 26.85 52 ALA B O 1
ATOM 2011 N N . LEU B 1 53 ? 38.705 2.985 -17.599 1.00 25.21 53 LEU B N 1
ATOM 2012 C CA . LEU B 1 53 ? 38.583 4.334 -18.138 1.00 29.62 53 LEU B CA 1
ATOM 2013 C C . LEU B 1 53 ? 39.936 4.814 -18.657 1.00 33.39 53 LEU B C 1
ATOM 2014 O O . LEU B 1 53 ? 40.021 5.391 -19.747 1.00 33.30 53 LEU B O 1
ATOM 2019 N N . ALA B 1 54 ? 40.993 4.577 -17.886 1.00 33.95 54 ALA B N 1
ATOM 2020 C CA . ALA B 1 54 ? 42.328 5.005 -18.304 1.00 36.36 54 ALA B CA 1
ATOM 2021 C C . ALA B 1 54 ? 42.812 4.230 -19.533 1.00 37.54 54 ALA B C 1
ATOM 2022 O O . ALA B 1 54 ? 43.593 4.745 -20.337 1.00 39.94 54 ALA B O 1
ATOM 2024 N N . ALA B 1 55 ? 42.347 2.994 -19.678 1.00 31.79 55 ALA B N 1
ATOM 2025 C CA . ALA B 1 55 ? 42.758 2.148 -20.791 1.00 30.10 55 ALA B CA 1
ATOM 2026 C C . ALA B 1 55 ? 41.864 2.369 -22.011 1.00 33.78 55 ALA B C 1
ATOM 2027 O O . ALA B 1 55 ? 42.017 1.681 -23.021 1.00 35.95 55 ALA B O 1
ATOM 2029 N N . ASN B 1 56 ? 40.925 3.307 -21.885 1.00 33.78 56 ASN B N 1
ATOM 2030 C CA . ASN B 1 56 ? 39.875 3.540 -22.880 1.00 32.69 56 ASN B CA 1
ATOM 2031 C C . ASN B 1 56 ? 39.248 2.219 -23.306 1.00 29.98 56 ASN B C 1
ATOM 2032 O O . ASN B 1 56 ? 39.067 1.931 -24.486 1.00 28.72 56 ASN B O 1
ATOM 2037 N N . ASP B 1 57 ? 38.946 1.418 -22.297 1.00 26.50 57 ASP B N 1
ATOM 2038 C CA . ASP B 1 57 ? 38.335 0.122 -22.455 1.00 24.64 57 ASP B CA 1
ATOM 2039 C C . ASP B 1 57 ? 36.837 0.287 -22.252 1.00 22.57 57 ASP B C 1
ATOM 2040 O O . ASP B 1 57 ? 36.346 0.192 -21.135 1.00 19.83 57 ASP B O 1
ATOM 2045 N N . VAL B 1 58 ? 36.107 0.563 -23.329 1.00 22.41 58 VAL B N 1
ATOM 2046 C CA . VAL B 1 58 ? 34.671 0.807 -23.195 1.00 20.57 58 VAL B CA 1
ATOM 2047 C C . VAL B 1 58 ? 33.856 -0.481 -22.888 1.00 19.06 58 VAL B C 1
ATOM 2048 O O . VAL B 1 58 ? 32.933 -0.441 -22.067 1.00 16.48 58 VAL B O 1
ATOM 2052 N N . PRO B 1 59 ? 34.196 -1.632 -23.510 1.00 19.86 59 PRO B N 1
ATOM 2053 C CA . PRO B 1 59 ? 33.456 -2.833 -23.088 1.00 20.36 59 PRO B CA 1
ATOM 2054 C C . PRO B 1 59 ? 33.520 -3.114 -21.587 1.00 19.39 59 PRO B C 1
ATOM 2055 O O . PRO B 1 59 ? 32.483 -3.451 -20.998 1.00 21.02 59 PRO B O 1
ATOM 2059 N N . SER B 1 60 ? 34.691 -2.955 -20.976 1.00 18.12 60 SER B N 1
ATOM 2060 C CA . SER B 1 60 ? 34.814 -3.172 -19.533 1.00 21.46 60 SER B CA 1
ATOM 2061 C C . SER B 1 60 ? 34.033 -2.127 -18.724 1.00 20.52 60 SER B C 1
ATOM 2062 O O . SER B 1 60 ? 33.443 -2.456 -17.690 1.00 19.78 60 SER B O 1
ATOM 2065 N N . GLN B 1 61 ? 34.041 -0.877 -19.175 1.00 18.87 61 GLN B N 1
ATOM 2066 C CA . GLN B 1 61 ? 33.288 0.164 -18.471 1.00 16.31 61 GLN B CA 1
ATOM 2067 C C . GLN B 1 61 ? 31.805 -0.172 -18.445 1.00 18.85 61 GLN B C 1
ATOM 2068 O O . GLN B 1 61 ? 31.148 -0.067 -17.406 1.00 20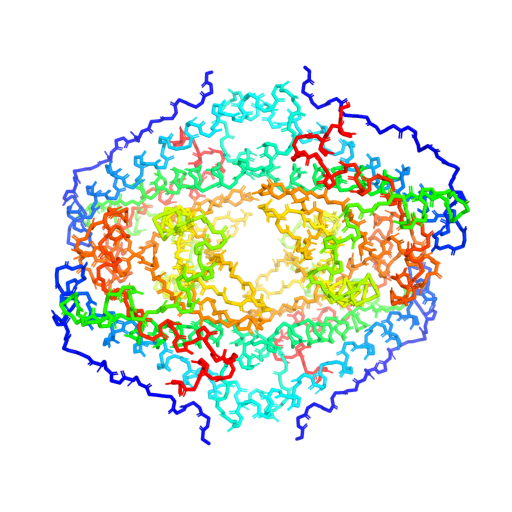.43 61 GLN B O 1
ATOM 2074 N N . ILE B 1 62 ? 31.274 -0.574 -19.596 1.00 15.20 62 ILE B N 1
ATOM 2075 C CA . ILE B 1 62 ? 29.853 -0.865 -19.682 1.00 15.71 62 ILE B CA 1
ATOM 2076 C C . ILE B 1 62 ? 29.531 -2.104 -18.851 1.00 16.54 62 ILE B C 1
ATOM 2077 O O . ILE B 1 62 ? 28.505 -2.158 -18.181 1.00 16.47 62 ILE B O 1
ATOM 2082 N N . ALA B 1 63 ? 30.422 -3.086 -18.876 1.00 16.55 63 ALA B N 1
ATOM 2083 C CA . ALA B 1 63 ? 30.202 -4.321 -18.124 1.00 17.16 63 ALA B CA 1
ATOM 2084 C C . ALA B 1 63 ? 30.198 -4.077 -16.610 1.00 19.20 63 ALA B C 1
ATOM 2085 O O . ALA B 1 63 ? 29.585 -4.835 -15.863 1.00 19.07 63 ALA B O 1
ATOM 2087 N N . LEU B 1 64 ? 30.872 -3.018 -16.171 1.00 17.35 64 LEU B N 1
ATOM 2088 C CA . LEU B 1 64 ? 30.957 -2.665 -14.750 1.00 15.25 64 LEU B CA 1
ATOM 2089 C C . LEU B 1 64 ? 29.786 -1.823 -14.275 1.00 15.92 64 LEU B C 1
ATOM 2090 O O . LEU B 1 64 ? 29.645 -1.593 -13.064 1.00 17.50 64 LEU B O 1
ATOM 2095 N N . GLN B 1 65 ? 28.948 -1.370 -15.199 1.00 15.82 65 GLN B N 1
ATOM 2096 C CA . GLN B 1 65 ? 27.858 -0.466 -14.822 1.00 15.10 65 GLN B CA 1
ATOM 2097 C C . GLN B 1 65 ? 26.893 -1.125 -13.832 1.00 16.32 65 GLN B C 1
ATOM 2098 O O . GLN B 1 65 ? 26.463 -0.478 -12.882 1.00 17.30 65 GLN B O 1
ATOM 2104 N N . ALA B 1 66 ? 26.567 -2.403 -14.026 1.00 15.88 66 ALA B N 1
ATOM 2105 C CA . ALA B 1 66 ? 25.614 -3.061 -13.123 1.00 16.89 66 ALA B CA 1
ATOM 2106 C C . ALA B 1 66 ? 26.113 -3.056 -11.668 1.00 17.55 66 ALA B C 1
ATOM 2107 O O . ALA B 1 66 ? 25.348 -2.789 -10.743 1.00 18.64 66 ALA B O 1
ATOM 2109 N N . ALA B 1 67 ? 27.400 -3.323 -11.465 1.00 17.22 67 ALA B N 1
ATOM 2110 C CA . ALA B 1 67 ? 27.968 -3.334 -10.120 1.00 17.33 67 ALA B CA 1
ATOM 2111 C C . ALA B 1 67 ? 27.965 -1.935 -9.510 1.00 17.72 67 ALA B C 1
ATOM 2112 O O . ALA B 1 67 ? 27.718 -1.756 -8.316 1.00 17.11 67 ALA B O 1
ATOM 2114 N N . ILE B 1 68 ? 28.239 -0.938 -10.338 1.00 16.33 68 ILE B N 1
ATOM 2115 C CA . ILE B 1 68 ? 28.299 0.426 -9.839 1.00 15.91 68 ILE B CA 1
ATOM 2116 C C . ILE B 1 68 ? 26.898 0.946 -9.535 1.00 17.35 68 ILE B C 1
ATOM 2117 O O . ILE B 1 68 ? 26.689 1.574 -8.496 1.00 17.49 68 ILE B O 1
ATOM 2122 N N . LYS B 1 69 ? 25.927 0.649 -10.392 1.00 15.62 69 LYS B N 1
ATOM 2123 C CA . LYS B 1 69 ? 24.561 1.090 -10.113 1.00 16.11 69 LYS B CA 1
ATOM 2124 C C . LYS B 1 69 ? 23.978 0.385 -8.891 1.00 15.52 69 LYS B C 1
ATOM 2125 O O . LYS B 1 69 ? 23.349 1.017 -8.038 1.00 16.38 69 LYS B O 1
ATOM 2131 N N . PHE B 1 70 ? 24.192 -0.923 -8.809 1.00 14.76 70 PHE B N 1
ATOM 2132 C CA . PHE B 1 70 ? 23.622 -1.722 -7.727 1.00 16.38 70 PHE B CA 1
ATOM 2133 C C . PHE B 1 70 ? 24.248 -1.356 -6.377 1.00 17.01 70 PHE B C 1
ATOM 2134 O O . PHE B 1 70 ? 23.540 -1.072 -5.410 1.00 16.65 70 PHE B O 1
ATOM 2142 N N . ASN B 1 71 ? 25.579 -1.361 -6.312 1.00 13.91 71 ASN B N 1
ATOM 2143 C CA . ASN B 1 71 ? 26.243 -1.083 -5.048 1.00 14.95 71 ASN B CA 1
ATOM 2144 C C . ASN B 1 71 ? 26.312 0.409 -4.738 1.00 17.19 71 ASN B C 1
ATOM 2145 O O . ASN B 1 71 ? 26.204 0.812 -3.579 1.00 15.42 71 ASN B O 1
ATOM 2150 N N . GLY B 1 72 ? 26.492 1.221 -5.774 1.00 15.55 72 GLY B N 1
ATOM 2151 C CA . GLY B 1 72 ? 26.458 2.663 -5.610 1.00 16.69 72 GLY B CA 1
ATOM 2152 C C . GLY B 1 72 ? 25.056 3.082 -5.179 1.00 16.75 72 GLY B C 1
ATOM 2153 O O . GLY B 1 72 ? 24.896 3.877 -4.251 1.00 16.63 72 GLY B O 1
ATOM 2154 N N . GLY B 1 73 ? 24.040 2.552 -5.856 1.00 16.00 73 GLY B N 1
ATOM 2155 C CA . GLY B 1 73 ? 22.665 2.842 -5.482 1.00 17.14 73 GLY B CA 1
ATOM 2156 C C . GLY B 1 73 ? 22.373 2.339 -4.076 1.00 17.34 73 GLY B C 1
ATOM 2157 O O . GLY B 1 73 ? 21.698 3.013 -3.278 1.00 16.97 73 GLY B O 1
ATOM 2158 N N . GLY B 1 74 ? 22.895 1.164 -3.756 1.00 14.41 74 GLY B N 1
ATOM 2159 C CA . GLY B 1 74 ? 22.707 0.618 -2.423 1.00 15.93 74 GLY B CA 1
ATOM 2160 C C . GLY B 1 74 ? 23.270 1.550 -1.372 1.00 17.82 74 GLY B C 1
ATOM 2161 O O . GLY B 1 74 ? 22.645 1.796 -0.338 1.00 17.06 74 GLY B O 1
ATOM 2162 N N . HIS B 1 75 ? 24.466 2.067 -1.626 1.00 14.87 75 HIS B N 1
ATOM 2163 C CA . HIS B 1 75 ? 25.087 2.968 -0.665 1.00 15.77 75 HIS B CA 1
ATOM 2164 C C . HIS B 1 75 ? 24.304 4.273 -0.557 1.00 16.37 75 HIS B C 1
ATOM 2165 O O . HIS B 1 75 ? 24.045 4.757 0.550 1.00 19.17 75 HIS B O 1
ATOM 2172 N N . ILE B 1 76 ? 23.929 4.840 -1.699 1.00 15.37 76 ILE B N 1
ATOM 2173 C CA . ILE B 1 76 ? 23.155 6.079 -1.716 1.00 15.24 76 ILE B CA 1
ATOM 2174 C C . ILE B 1 76 ? 21.853 5.908 -0.959 1.00 16.55 76 ILE B C 1
ATOM 2175 O O . ILE B 1 76 ? 21.530 6.706 -0.070 1.00 17.78 76 ILE B O 1
ATOM 2180 N N . ASN B 1 77 ? 21.122 4.857 -1.292 1.00 13.60 77 ASN B N 1
ATOM 2181 C CA . ASN B 1 77 ? 19.785 4.677 -0.744 1.00 14.96 77 ASN B CA 1
ATOM 2182 C C . ASN B 1 77 ? 19.819 4.414 0.755 1.00 14.50 77 ASN B C 1
ATOM 2183 O O . ASN B 1 77 ? 19.042 4.995 1.513 1.00 16.92 77 ASN B O 1
ATOM 2188 N N . HIS B 1 78 ? 20.714 3.537 1.193 1.00 14.98 78 HIS B N 1
ATOM 2189 C CA . HIS B 1 78 ? 20.738 3.213 2.614 1.00 15.29 78 HIS B CA 1
ATOM 2190 C C . HIS B 1 78 ? 21.288 4.383 3.409 1.00 16.86 78 HIS B C 1
ATOM 2191 O O . HIS B 1 78 ? 20.865 4.608 4.546 1.00 17.09 78 HIS B O 1
ATOM 2198 N N . SER B 1 79 ? 22.224 5.138 2.828 1.00 16.89 79 SER B N 1
ATOM 2199 C CA . SER B 1 79 ? 22.729 6.322 3.536 1.00 18.60 79 SER B CA 1
ATOM 2200 C C . SER B 1 79 ? 21.598 7.320 3.779 1.00 18.94 79 SER B C 1
ATOM 2201 O O . SER B 1 79 ? 21.487 7.891 4.876 1.00 20.70 79 SER B O 1
ATOM 2204 N N . LEU B 1 80 ? 20.765 7.530 2.761 1.00 17.90 80 LEU B N 1
ATOM 2205 C CA . LEU B 1 80 ? 19.598 8.399 2.902 1.00 17.27 80 LEU B CA 1
ATOM 2206 C C . LEU B 1 80 ? 18.605 7.834 3.922 1.00 18.51 80 LEU B C 1
ATOM 2207 O O . LEU B 1 80 ? 18.086 8.565 4.767 1.00 23.30 80 LEU B O 1
ATOM 2212 N N . PHE B 1 81 ? 18.371 6.528 3.842 1.00 17.23 81 PHE B N 1
ATOM 2213 C CA . PHE B 1 81 ? 17.424 5.834 4.708 1.00 18.48 81 PHE B CA 1
ATOM 2214 C C . PHE B 1 81 ? 17.728 6.051 6.188 1.00 20.90 81 PHE B C 1
ATOM 2215 O O . PHE B 1 81 ? 16.843 6.481 6.940 1.00 19.92 81 PHE B O 1
ATOM 2223 N N . TRP B 1 82 ? 18.961 5.771 6.618 1.00 18.94 82 TRP B N 1
ATOM 2224 C CA . TRP B 1 82 ? 19.264 5.853 8.052 1.00 19.99 82 TRP B CA 1
ATOM 2225 C C . TRP B 1 82 ? 19.010 7.262 8.567 1.00 19.90 82 TRP B C 1
ATOM 2226 O O . TRP B 1 82 ? 18.564 7.447 9.693 1.00 20.46 82 TRP B O 1
ATOM 2237 N N . GLU B 1 83 ? 19.313 8.255 7.741 1.00 19.31 83 GLU B N 1
ATOM 2238 C CA . GLU B 1 83 ? 19.149 9.633 8.174 1.00 21.81 83 GLU B CA 1
ATOM 2239 C C . GLU B 1 83 ? 17.686 10.068 8.167 1.00 21.69 83 GLU B C 1
ATOM 2240 O O . GLU B 1 83 ? 17.331 10.993 8.897 1.00 22.09 83 GLU B O 1
ATOM 2246 N N . ASN B 1 84 ? 16.821 9.421 7.377 1.00 18.46 84 ASN B N 1
ATOM 2247 C CA . ASN B 1 84 ? 15.405 9.808 7.466 1.00 20.67 84 ASN B CA 1
ATOM 2248 C C . ASN B 1 84 ? 14.599 8.811 8.318 1.00 19.63 84 ASN B C 1
ATOM 2249 O O . ASN B 1 84 ? 13.382 8.704 8.191 1.00 19.32 84 ASN B O 1
ATOM 2254 N N . LEU B 1 85 ? 15.304 8.151 9.236 1.00 19.59 85 LEU B N 1
ATOM 2255 C CA . LEU B 1 85 ? 14.700 7.383 10.323 1.00 19.54 85 LEU B CA 1
ATOM 2256 C C . LEU B 1 85 ? 15.162 7.978 11.656 1.00 20.97 85 LEU B C 1
ATOM 2257 O O . LEU B 1 85 ? 16.250 8.557 11.737 1.00 22.38 85 LEU B O 1
ATOM 2262 N N . CYS B 1 86 ? 14.344 7.839 12.697 1.00 20.58 86 CYS B N 1
ATOM 2263 C CA . CYS B 1 86 ? 14.708 8.294 14.039 1.00 21.52 86 CYS B CA 1
ATOM 2264 C C . CYS B 1 86 ? 13.812 7.604 15.062 1.00 22.01 86 CYS B C 1
ATOM 2265 O O . CYS B 1 86 ? 12.779 7.049 14.701 1.00 23.32 86 CYS B O 1
ATOM 2268 N N . PRO B 1 87 ? 14.210 7.615 16.347 1.00 24.45 87 PRO B N 1
ATOM 2269 C CA . PRO B 1 87 ? 13.327 7.029 17.366 1.00 23.99 87 PRO B CA 1
ATOM 2270 C C . PRO B 1 87 ? 11.915 7.616 17.334 1.00 25.74 87 PRO B C 1
ATOM 2271 O O . PRO B 1 87 ? 11.758 8.824 17.121 1.00 25.57 87 PRO B O 1
ATOM 2275 N N . ALA B 1 88 ? 10.905 6.776 17.540 1.00 22.80 88 ALA B N 1
ATOM 2276 C CA . ALA B 1 88 ? 9.518 7.235 17.514 1.00 25.74 88 ALA B CA 1
ATOM 2277 C C . ALA B 1 88 ? 9.224 8.303 18.571 1.00 27.10 88 ALA B C 1
ATOM 2278 O O . ALA B 1 88 ? 8.342 9.138 18.381 1.00 28.59 88 ALA B O 1
ATOM 2280 N N . SER B 1 89 ? 9.952 8.268 19.684 1.00 27.15 89 SER B N 1
ATOM 2281 C CA . SER B 1 89 ? 9.733 9.217 20.767 1.00 28.56 89 SER B CA 1
ATOM 2282 C C . SER B 1 89 ? 10.474 10.543 20.554 1.00 29.62 89 SER B C 1
ATOM 2283 O O . SER B 1 89 ? 10.352 11.460 21.374 1.00 31.01 89 SER B O 1
ATOM 2286 N N . SER B 1 90 ? 11.291 10.613 19.506 1.00 30.27 90 SER B N 1
ATOM 2287 C CA . SER B 1 90 ? 12.020 11.841 19.174 1.00 33.46 90 SER B CA 1
ATOM 2288 C C . SER B 1 90 ? 11.083 12.882 18.586 1.00 32.98 90 SER B C 1
ATOM 2289 O O . SER B 1 90 ? 10.167 12.540 17.845 1.00 33.85 90 SER B O 1
ATOM 2292 N N . PRO B 1 91 ? 11.311 14.160 18.910 1.00 32.63 91 PRO B N 1
ATOM 2293 C CA . PRO B 1 91 ? 10.525 15.221 18.275 1.00 32.76 91 PRO B CA 1
ATOM 2294 C C . PRO B 1 91 ? 10.723 15.256 16.763 1.00 31.08 91 PRO B C 1
ATOM 2295 O O . PRO B 1 91 ? 9.860 15.768 16.055 1.00 32.93 91 PRO B O 1
ATOM 2299 N N . ASP B 1 92 ? 11.841 14.718 16.282 1.00 28.31 92 ASP B N 1
ATOM 2300 C CA . ASP B 1 92 ? 12.094 14.657 14.846 1.00 31.00 92 ASP B CA 1
ATOM 2301 C C . ASP B 1 92 ? 11.095 13.744 14.139 1.00 29.12 92 ASP B C 1
ATOM 2302 O O . ASP B 1 92 ? 10.910 13.840 12.921 1.00 27.38 92 ASP B O 1
ATOM 2307 N N . ALA B 1 93 ? 10.462 12.850 14.898 1.00 26.33 93 ALA B N 1
ATOM 2308 C CA . ALA B 1 93 ? 9.478 11.933 14.334 1.00 27.66 93 ALA B CA 1
ATOM 2309 C C . ALA B 1 93 ? 8.088 12.573 14.264 1.00 29.40 93 ALA B C 1
ATOM 2310 O O . ALA B 1 93 ? 7.162 12.012 13.674 1.00 28.12 93 ALA B O 1
ATOM 2312 N N . ASP B 1 94 ? 7.951 13.748 14.873 1.00 29.02 94 ASP B N 1
ATOM 2313 C CA . ASP B 1 94 ? 6.722 14.522 14.806 1.00 33.09 94 ASP B CA 1
ATOM 2314 C C . ASP B 1 94 ? 6.724 15.307 13.501 1.00 32.68 94 ASP B C 1
ATOM 2315 O O . ASP B 1 94 ? 7.647 16.082 13.246 1.00 33.45 94 ASP B O 1
ATOM 2320 N N . PRO B 1 95 ? 5.690 15.120 12.673 1.00 32.42 95 PRO B N 1
ATOM 2321 C CA . PRO B 1 95 ? 5.629 15.849 11.398 1.00 31.89 95 PRO B CA 1
ATOM 2322 C C . PRO B 1 95 ? 5.578 17.371 11.584 1.00 31.57 95 PRO B C 1
ATOM 2323 O O . PRO B 1 95 ? 5.738 18.089 10.600 1.00 31.02 95 PRO B O 1
ATOM 2327 N N . ALA B 1 96 ? 5.357 17.850 12.809 1.00 32.39 96 ALA B N 1
ATOM 2328 C CA . ALA B 1 96 ? 5.416 19.282 13.094 1.00 32.89 96 ALA B CA 1
ATOM 2329 C C . ALA B 1 96 ? 6.824 19.823 12.859 1.00 31.57 96 ALA B C 1
ATOM 2330 O O . ALA B 1 96 ? 7.018 21.026 12.706 1.00 33.37 96 ALA B O 1
ATOM 2332 N N . SER B 1 97 ? 7.794 18.916 12.794 1.00 31.78 97 SER B N 1
ATOM 2333 C CA . SER B 1 97 ? 9.180 19.258 12.502 1.00 33.10 97 SER B CA 1
ATOM 2334 C C . SER B 1 97 ? 9.378 19.657 11.041 1.00 32.56 97 SER B C 1
ATOM 2335 O O . SER B 1 97 ? 10.438 20.158 10.661 1.00 33.71 97 SER B O 1
ATOM 2338 N N . ALA B 1 98 ? 8.356 19.434 10.223 1.00 32.33 98 ALA B N 1
ATOM 2339 C CA . ALA B 1 98 ? 8.471 19.685 8.786 1.00 29.67 98 ALA B CA 1
ATOM 2340 C C . ALA B 1 98 ? 7.329 20.555 8.274 1.00 34.66 98 ALA B C 1
ATOM 2341 O O . ALA B 1 98 ? 6.523 20.109 7.454 1.00 35.76 98 ALA B O 1
ATOM 2343 N N . PRO B 1 99 ? 7.265 21.808 8.745 1.00 39.25 99 PRO B N 1
ATOM 2344 C CA . PRO B 1 99 ? 6.137 22.674 8.397 1.00 41.93 99 PRO B CA 1
ATOM 2345 C C . PRO B 1 99 ? 5.995 22.900 6.892 1.00 38.22 99 PRO B C 1
ATOM 2346 O O . PRO B 1 99 ? 4.888 22.797 6.379 1.00 44.88 99 PRO B O 1
ATOM 2350 N N . GLU B 1 100 ? 7.088 23.191 6.196 1.00 38.02 100 GLU B N 1
ATOM 2351 C CA . GLU B 1 100 ? 6.994 23.511 4.772 1.00 38.01 100 GLU B CA 1
ATOM 2352 C C . GLU B 1 100 ? 6.672 22.291 3.929 1.00 34.59 100 GLU B C 1
ATOM 2353 O O . GLU B 1 100 ? 5.856 22.359 3.013 1.00 34.71 100 GLU B O 1
ATOM 2359 N N . LEU B 1 101 ? 7.316 21.174 4.241 1.00 32.12 101 LEU B N 1
ATOM 2360 C CA . LEU B 1 101 ? 7.068 19.936 3.516 1.00 30.43 101 LEU B CA 1
ATOM 2361 C C . LEU B 1 101 ? 5.633 19.438 3.724 1.00 28.76 101 LEU B C 1
ATOM 2362 O O . LEU B 1 101 ? 4.953 19.080 2.766 1.00 27.99 101 LEU B O 1
ATOM 2367 N N . THR B 1 102 ? 5.170 19.420 4.972 1.00 33.34 102 THR B N 1
ATOM 2368 C CA . THR B 1 102 ? 3.835 18.890 5.247 1.00 31.87 102 THR B CA 1
ATOM 2369 C C . THR B 1 102 ? 2.759 19.804 4.657 1.00 33.32 102 THR B C 1
ATOM 2370 O O . THR B 1 102 ? 1.699 19.335 4.251 1.00 33.75 102 THR B O 1
ATOM 2374 N N . ALA B 1 103 ? 3.045 21.099 4.577 1.00 33.81 103 ALA B N 1
ATOM 2375 C CA . ALA B 1 103 ? 2.128 22.033 3.929 1.00 36.34 103 ALA B CA 1
ATOM 2376 C C . ALA B 1 103 ? 1.997 21.685 2.443 1.00 35.02 103 ALA B C 1
ATOM 2377 O O . ALA B 1 103 ? 0.903 21.694 1.887 1.00 38.69 103 ALA B O 1
ATOM 2379 N N . GLU B 1 104 ? 3.118 21.371 1.801 1.00 33.37 104 GLU B N 1
ATOM 2380 C CA . GLU B 1 104 ? 3.095 21.005 0.388 1.00 32.48 104 GLU B CA 1
ATOM 2381 C C . GLU B 1 104 ? 2.468 19.616 0.188 1.00 30.41 104 GLU B C 1
ATOM 2382 O O . GLU B 1 104 ? 1.777 19.377 -0.803 1.00 31.63 104 GLU B O 1
ATOM 2388 N N . ILE B 1 105 ? 2.703 18.702 1.128 1.00 28.77 105 ILE B N 1
ATOM 2389 C CA . ILE B 1 105 ? 2.059 17.393 1.062 1.00 28.42 105 ILE B CA 1
ATOM 2390 C C . ILE B 1 105 ? 0.539 17.551 1.109 1.00 31.69 105 ILE B C 1
ATOM 2391 O O . ILE B 1 105 ? -0.187 16.986 0.286 1.00 30.35 105 ILE B O 1
ATOM 2396 N N . ALA B 1 106 ? 0.064 18.350 2.059 1.00 31.50 106 ALA B N 1
ATOM 2397 C CA . ALA B 1 106 ? -1.362 18.597 2.193 1.00 33.37 106 ALA B CA 1
ATOM 2398 C C . ALA B 1 106 ? -1.899 19.294 0.943 1.00 35.88 106 ALA B C 1
ATOM 2399 O O . ALA B 1 106 ? -3.004 19.016 0.487 1.00 34.99 106 ALA B O 1
ATOM 2401 N N . LYS B 1 107 ? -1.096 20.190 0.382 1.00 37.96 107 LYS B N 1
ATOM 2402 C CA . LYS B 1 107 ? -1.471 20.899 -0.830 1.00 40.84 107 LYS B CA 1
ATOM 2403 C C . LYS B 1 107 ? -1.661 19.924 -1.987 1.00 41.23 107 LYS B C 1
ATOM 2404 O O . LYS B 1 107 ? -2.527 20.124 -2.837 1.00 44.13 107 LYS B O 1
ATOM 2410 N N . THR B 1 108 ? -0.875 18.850 -1.981 1.00 38.41 108 THR B N 1
ATOM 2411 C CA . THR B 1 108 ? -0.811 17.898 -3.094 1.00 36.84 108 THR B CA 1
ATOM 2412 C C . THR B 1 108 ? -1.771 16.716 -2.959 1.00 34.48 108 THR B C 1
ATOM 2413 O O . THR B 1 108 ? -2.477 16.373 -3.906 1.00 34.93 108 THR B O 1
ATOM 2417 N N . TRP B 1 109 ? -1.780 16.080 -1.790 1.00 31.49 109 TRP B N 1
ATOM 2418 C CA . TRP B 1 109 ? -2.626 14.911 -1.568 1.00 31.52 109 TRP B CA 1
ATOM 2419 C C . TRP B 1 109 ? -3.853 15.233 -0.729 1.00 35.97 109 TRP B C 1
ATOM 2420 O O . TRP B 1 109 ? -4.710 14.374 -0.541 1.00 39.36 109 TRP B O 1
ATOM 2431 N N . GLY B 1 110 ? -3.937 16.457 -0.214 1.00 35.45 110 GLY B N 1
ATOM 2432 C CA . GLY B 1 110 ? -5.089 16.839 0.588 1.00 36.31 110 GLY B CA 1
ATOM 2433 C C . GLY B 1 110 ? -4.775 16.841 2.071 1.00 36.28 110 GLY B C 1
ATOM 2434 O O . GLY B 1 110 ? -5.186 17.730 2.813 1.00 39.09 110 GLY B O 1
ATOM 2435 N N . SER B 1 111 ? -4.056 15.820 2.512 1.00 32.39 111 SER B N 1
ATOM 2436 C CA . SER B 1 111 ? -3.697 15.683 3.910 1.00 35.79 111 SER B CA 1
ATOM 2437 C C . SER B 1 111 ? -2.517 14.744 4.030 1.00 33.66 111 SER B C 1
ATOM 2438 O O . SER B 1 111 ? -2.218 14.000 3.094 1.00 33.01 111 SER B O 1
ATOM 2441 N N . LEU B 1 112 ? -1.865 14.758 5.188 1.00 34.34 112 LEU B N 1
ATOM 2442 C CA . LEU B 1 112 ? -0.765 13.840 5.448 1.00 31.91 112 LEU B CA 1
ATOM 2443 C C . LEU B 1 112 ? -1.259 12.395 5.422 1.00 30.57 112 LEU B C 1
ATOM 2444 O O . LEU B 1 112 ? -0.574 11.505 4.920 1.00 28.33 112 LEU B O 1
ATOM 2449 N N . ASP B 1 113 ? -2.449 12.168 5.970 1.00 33.57 113 ASP B N 1
ATOM 2450 C CA . ASP B 1 113 ? -3.046 10.832 5.987 1.00 31.77 113 ASP B CA 1
ATOM 2451 C C . ASP B 1 113 ? -3.295 10.291 4.574 1.00 30.15 113 ASP B C 1
ATOM 2452 O O . ASP B 1 113 ? -3.024 9.126 4.284 1.00 28.64 113 ASP B O 1
ATOM 2457 N N . LYS B 1 114 ? -3.820 11.140 3.694 1.00 31.58 114 LYS B N 1
ATOM 2458 C CA . LYS B 1 114 ? -4.091 10.724 2.322 1.00 29.77 114 LYS B CA 1
ATOM 2459 C C . LYS B 1 114 ? -2.783 10.401 1.600 1.00 27.22 114 LYS B C 1
ATOM 2460 O O . LYS B 1 114 ? -2.700 9.433 0.838 1.00 27.12 114 LYS B O 1
ATOM 2466 N N . PHE B 1 115 ? -1.751 11.195 1.868 1.00 25.75 115 PHE B N 1
ATOM 2467 C CA . PHE B 1 115 ? -0.419 10.923 1.335 1.00 26.36 115 PHE B CA 1
ATOM 2468 C C . PHE B 1 115 ? 0.111 9.574 1.809 1.00 26.22 115 PHE B C 1
ATOM 2469 O O . PHE B 1 115 ? 0.648 8.791 1.010 1.00 24.85 115 PHE B O 1
ATOM 2477 N N . LYS B 1 116 ? -0.026 9.309 3.107 1.00 26.50 116 LYS B N 1
ATOM 2478 C CA . LYS B 1 116 ? 0.447 8.041 3.667 1.00 23.44 116 LYS B CA 1
ATOM 2479 C C . LYS B 1 116 ? -0.246 6.842 3.021 1.00 24.68 116 LYS B C 1
ATOM 2480 O O . LYS B 1 116 ? 0.380 5.806 2.781 1.00 25.79 116 LYS B O 1
ATOM 2486 N N . GLU B 1 117 ? -1.535 6.987 2.733 1.00 23.45 117 GLU B N 1
ATOM 2487 C CA . GLU B 1 117 ? -2.289 5.923 2.083 1.00 26.71 117 GLU B CA 1
ATOM 2488 C C . GLU B 1 117 ? -1.778 5.705 0.655 1.00 26.63 117 GLU B C 1
ATOM 2489 O O . GLU B 1 117 ? -1.597 4.565 0.203 1.00 25.90 117 GLU B O 1
ATOM 2495 N N . ALA B 1 118 ? -1.528 6.801 -0.052 1.00 24.49 118 ALA B N 1
ATOM 2496 C CA . ALA B 1 118 ? -1.014 6.723 -1.419 1.00 23.24 118 ALA B CA 1
ATOM 2497 C C . ALA B 1 118 ? 0.402 6.145 -1.444 1.00 23.60 118 ALA B C 1
ATOM 2498 O O . ALA B 1 118 ? 0.740 5.318 -2.299 1.00 24.98 118 ALA B O 1
ATOM 2500 N N . MET B 1 119 ? 1.237 6.593 -0.516 1.00 21.60 119 MET B N 1
ATOM 2501 C CA . MET B 1 119 ? 2.591 6.082 -0.445 1.00 23.66 119 MET B CA 1
ATOM 2502 C C . MET B 1 119 ? 2.594 4.585 -0.111 1.00 22.61 119 MET B C 1
ATOM 2503 O O . MET B 1 119 ? 3.338 3.798 -0.704 1.00 20.77 119 MET B O 1
ATOM 2508 N N . GLY B 1 120 ? 1.752 4.201 0.844 1.00 21.50 120 GLY B N 1
ATOM 2509 C CA . GLY B 1 120 ? 1.641 2.811 1.245 1.00 21.99 120 GLY B CA 1
ATOM 2510 C C . GLY B 1 120 ? 1.235 1.919 0.083 1.00 22.72 120 GLY B C 1
ATOM 2511 O O . GLY B 1 120 ? 1.773 0.823 -0.078 1.00 21.75 120 GLY B O 1
ATOM 2512 N N . LYS B 1 121 ? 0.282 2.385 -0.726 1.00 22.08 121 LYS B N 1
ATOM 2513 C CA . LYS B 1 121 ? -0.164 1.631 -1.897 1.00 25.23 121 LYS B CA 1
ATOM 2514 C C . LYS B 1 121 ? 0.992 1.424 -2.871 1.00 23.98 121 LYS B C 1
ATOM 2515 O O . LYS B 1 121 ? 1.157 0.345 -3.433 1.00 23.60 121 LYS B O 1
ATOM 2521 N N . ALA B 1 122 ? 1.786 2.473 -3.075 1.00 22.71 122 ALA B N 1
ATOM 2522 C CA . ALA B 1 122 ? 2.939 2.385 -3.962 1.00 23.21 122 ALA B CA 1
ATOM 2523 C C . ALA B 1 122 ? 3.973 1.396 -3.419 1.00 18.25 122 ALA B C 1
ATOM 2524 O O . ALA B 1 122 ? 4.496 0.570 -4.160 1.00 19.05 122 ALA B O 1
ATOM 2526 N N . LEU B 1 123 ? 4.258 1.479 -2.125 1.00 17.61 123 LEU B N 1
ATOM 2527 C CA . LEU B 1 123 ? 5.227 0.582 -1.502 1.00 17.08 123 LEU B CA 1
ATOM 2528 C C . LEU B 1 123 ? 4.800 -0.882 -1.626 1.00 18.76 123 LEU B C 1
ATOM 2529 O O . LEU B 1 123 ? 5.596 -1.753 -1.982 1.00 20.39 123 LEU B O 1
ATOM 2534 N N . LEU B 1 124 ? 3.529 -1.145 -1.350 1.00 18.73 124 LEU B N 1
ATOM 2535 C CA . LEU B 1 124 ? 3.018 -2.514 -1.347 1.00 18.15 124 LEU B CA 1
ATOM 2536 C C . LEU B 1 124 ? 2.833 -3.064 -2.758 1.00 21.50 124 LEU B C 1
ATOM 2537 O O . LEU B 1 124 ? 2.725 -4.276 -2.949 1.00 24.24 124 LEU B O 1
ATOM 2542 N N . GLY B 1 125 ? 2.782 -2.165 -3.738 1.00 21.42 125 GLY B N 1
ATOM 2543 C CA . GLY B 1 125 ? 2.615 -2.552 -5.126 1.00 20.79 125 GLY B CA 1
ATOM 2544 C C . GLY B 1 125 ? 3.926 -2.893 -5.814 1.00 19.55 125 GLY B C 1
ATOM 2545 O O . GLY B 1 125 ? 3.907 -3.439 -6.918 1.00 21.50 125 GLY B O 1
ATOM 2546 N N . ILE B 1 126 ? 5.048 -2.584 -5.167 1.00 17.51 126 ILE B N 1
ATOM 2547 C CA . ILE B 1 126 ? 6.361 -2.945 -5.702 1.00 17.99 126 ILE B CA 1
ATOM 2548 C C . ILE B 1 126 ? 6.444 -4.468 -5.849 1.00 19.36 126 ILE B C 1
ATOM 2549 O O . ILE B 1 126 ? 6.188 -5.225 -4.909 1.00 20.77 126 ILE B O 1
ATOM 2554 N N . GLN B 1 127 ? 6.773 -4.902 -7.059 1.00 17.64 127 GLN B N 1
ATOM 2555 C CA . GLN B 1 127 ? 6.957 -6.311 -7.367 1.00 18.88 127 GLN B CA 1
ATOM 2556 C C . GLN B 1 127 ? 8.439 -6.656 -7.289 1.00 21.73 127 GLN B C 1
ATOM 2557 O O . GLN B 1 127 ? 9.239 -6.127 -8.052 1.00 21.07 127 GLN B O 1
ATOM 2563 N N . GLY B 1 128 ? 8.798 -7.536 -6.368 1.00 18.18 128 GLY B N 1
ATOM 2564 C CA . GLY B 1 128 ? 10.199 -7.844 -6.134 1.00 17.92 128 GLY B CA 1
ATOM 2565 C C . GLY B 1 128 ? 10.812 -6.848 -5.168 1.00 17.42 128 GLY B C 1
ATOM 2566 O O . GLY B 1 128 ? 10.138 -6.294 -4.287 1.00 21.01 128 GLY B O 1
ATOM 2567 N N . SER B 1 129 ? 12.103 -6.598 -5.346 1.00 14.19 129 SER B N 1
ATOM 2568 C CA . SER B 1 129 ? 12.831 -5.715 -4.461 1.00 12.57 129 SER B CA 1
ATOM 2569 C C . SER B 1 129 ? 12.808 -4.293 -4.973 1.00 12.73 129 SER B C 1
ATOM 2570 O O . SER B 1 129 ? 12.841 -4.062 -6.188 1.00 14.99 129 SER B O 1
ATOM 2573 N N . GLY B 1 130 ? 12.765 -3.337 -4.044 1.00 14.07 130 GLY B N 1
ATOM 2574 C CA . GLY B 1 130 ? 12.800 -1.949 -4.452 1.00 14.68 130 GLY B CA 1
ATOM 2575 C C . GLY B 1 130 ? 12.566 -1.013 -3.293 1.00 14.81 130 GLY B C 1
ATOM 2576 O O . GLY B 1 130 ? 12.505 -1.431 -2.141 1.00 14.72 130 GLY B O 1
ATOM 2577 N N . TRP B 1 131 ? 12.422 0.257 -3.640 1.00 14.09 131 TRP B N 1
ATOM 2578 C CA . TRP B 1 131 ? 12.244 1.346 -2.699 1.00 17.87 131 TRP B CA 1
ATOM 2579 C C . TRP B 1 131 ? 11.078 2.219 -3.120 1.00 17.04 131 TRP B C 1
ATOM 2580 O O . TRP B 1 131 ? 10.809 2.341 -4.317 1.00 16.16 131 TRP B O 1
ATOM 2591 N N . GLY B 1 132 ? 10.435 2.858 -2.147 1.00 15.61 132 GLY B N 1
ATOM 2592 C CA . GLY B 1 132 ? 9.482 3.917 -2.432 1.00 15.29 132 GLY B CA 1
ATOM 2593 C C . GLY B 1 132 ? 10.065 5.237 -1.947 1.00 18.71 132 GLY B C 1
ATOM 2594 O O . GLY B 1 132 ? 10.754 5.281 -0.917 1.00 19.06 132 GLY B O 1
ATOM 2595 N N . TRP B 1 133 ? 9.803 6.307 -2.694 1.00 18.31 133 TRP B N 1
ATOM 2596 C CA . TRP B 1 133 ? 10.351 7.618 -2.379 1.00 18.83 133 TRP B CA 1
ATOM 2597 C C . TRP B 1 133 ? 9.319 8.721 -2.468 1.00 20.25 133 TRP B C 1
ATOM 2598 O O . TRP B 1 133 ? 8.471 8.720 -3.356 1.00 22.46 133 TRP B O 1
ATOM 2609 N N . LEU B 1 134 ? 9.432 9.681 -1.559 1.00 18.62 134 LEU B N 1
ATOM 2610 C CA . LEU B 1 134 ? 8.849 10.991 -1.779 1.00 18.56 134 LEU B CA 1
ATOM 2611 C C . LEU B 1 134 ? 9.970 11.850 -2.344 1.00 20.31 134 LEU B C 1
ATOM 2612 O O . LEU B 1 134 ? 11.050 11.946 -1.745 1.00 21.05 134 LEU B O 1
ATOM 2617 N N . VAL B 1 135 ? 9.736 12.447 -3.513 1.00 19.95 135 VAL B N 1
ATOM 2618 C CA . VAL B 1 135 ? 10.741 13.289 -4.157 1.00 22.89 135 VAL B CA 1
ATOM 2619 C C . VAL B 1 135 ? 10.188 14.653 -4.501 1.00 24.22 135 VAL B C 1
ATOM 2620 O O . VAL B 1 135 ? 8.974 14.843 -4.617 1.00 23.66 135 VAL B O 1
ATOM 2624 N N . LYS B 1 136 ? 11.091 15.608 -4.678 1.00 25.49 136 LYS B N 1
ATOM 2625 C CA . LYS B 1 136 ? 10.715 16.923 -5.146 1.00 29.85 136 LYS B CA 1
ATOM 2626 C C . LYS B 1 136 ? 11.146 16.976 -6.602 1.00 36.07 136 LYS B C 1
ATOM 2627 O O . LYS B 1 136 ? 12.306 16.727 -6.926 1.00 35.54 136 LYS B O 1
ATOM 2633 N N . GLU B 1 137 ? 10.195 17.248 -7.488 1.00 40.88 137 GLU B N 1
ATOM 2634 C CA . GLU B 1 137 ? 10.483 17.318 -8.915 1.00 44.81 137 GLU B CA 1
ATOM 2635 C C . GLU B 1 137 ? 10.022 18.673 -9.401 1.00 48.86 137 GLU B C 1
ATOM 2636 O O . GLU B 1 137 ? 8.826 18.971 -9.417 1.00 48.70 137 GLU B O 1
ATOM 2642 N N . GLY B 1 138 ? 10.982 19.515 -9.758 1.00 52.55 138 GLY B N 1
ATOM 2643 C CA . GLY B 1 138 ? 10.659 20.888 -10.059 1.00 56.01 138 GLY B CA 1
ATOM 2644 C C . GLY B 1 138 ? 10.357 21.501 -8.710 1.00 56.77 138 GLY B C 1
ATOM 2645 O O . GLY B 1 138 ? 11.175 21.443 -7.789 1.00 57.92 138 GLY B O 1
ATOM 2646 N N . SER B 1 139 ? 9.155 22.042 -8.574 1.00 54.29 139 SER B N 1
ATOM 2647 C CA . SER B 1 139 ? 8.722 22.608 -7.305 1.00 53.89 139 SER B CA 1
ATOM 2648 C C . SER B 1 139 ? 7.655 21.728 -6.647 1.00 51.04 139 SER B C 1
ATOM 2649 O O . SER B 1 139 ? 7.221 21.996 -5.528 1.00 54.03 139 SER B O 1
ATOM 2652 N N . GLY B 1 140 ? 7.253 20.666 -7.340 1.00 45.09 140 GLY B N 1
ATOM 2653 C CA . GLY B 1 140 ? 6.195 19.791 -6.866 1.00 40.56 140 GLY B CA 1
ATOM 2654 C C . GLY B 1 140 ? 6.682 18.511 -6.211 1.00 37.03 140 GLY B C 1
ATOM 2655 O O . GLY B 1 140 ? 7.854 18.155 -6.316 1.00 39.85 140 GLY B O 1
ATOM 2656 N N . LEU B 1 141 ? 5.777 17.830 -5.518 1.00 29.33 141 LE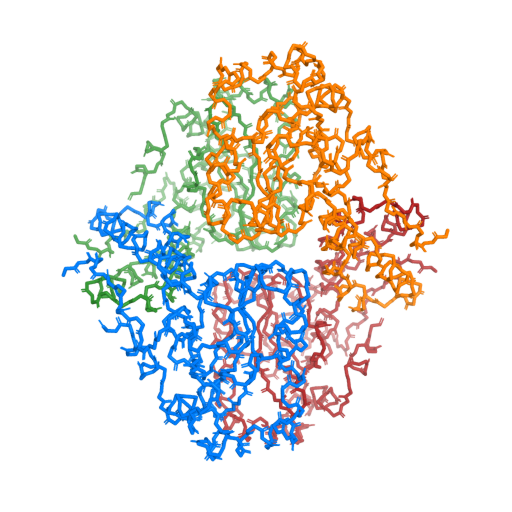U B N 1
ATOM 2657 C CA . LEU B 1 141 ? 6.092 16.559 -4.878 1.00 26.15 141 LEU B CA 1
ATOM 2658 C C . LEU B 1 141 ? 5.524 15.400 -5.684 1.00 24.86 141 LEU B C 1
ATOM 2659 O O . LEU B 1 141 ? 4.459 15.527 -6.298 1.00 30.25 141 LEU B O 1
ATOM 2664 N N . ARG B 1 142 ? 6.228 14.275 -5.670 1.00 23.93 142 ARG B N 1
ATOM 2665 C CA . ARG B 1 142 ? 5.774 13.057 -6.334 1.00 25.44 142 ARG B CA 1
ATOM 2666 C C . ARG B 1 142 ? 6.163 11.832 -5.533 1.00 23.16 142 ARG B C 1
ATOM 2667 O O . ARG B 1 142 ? 7.236 11.794 -4.922 1.00 21.85 142 ARG B O 1
ATOM 2675 N N . ILE B 1 143 ? 5.324 10.803 -5.592 1.00 21.73 143 ILE B N 1
ATOM 2676 C CA . ILE B 1 143 ? 5.700 9.486 -5.094 1.00 22.33 143 ILE B CA 1
ATOM 2677 C C . ILE B 1 143 ? 6.248 8.675 -6.263 1.00 21.19 143 ILE B C 1
ATOM 2678 O O . ILE B 1 143 ? 5.594 8.548 -7.292 1.00 21.33 143 ILE B O 1
ATOM 2683 N N . VAL B 1 144 ? 7.454 8.140 -6.112 1.00 19.62 144 VAL B N 1
ATOM 2684 C CA . VAL B 1 144 ? 8.037 7.309 -7.151 1.00 17.90 144 VAL B CA 1
ATOM 2685 C C . VAL B 1 144 ? 8.560 6.028 -6.522 1.00 20.67 144 VAL B C 1
ATOM 2686 O O . VAL B 1 144 ? 8.834 5.987 -5.321 1.00 21.78 144 VAL B O 1
ATOM 2690 N N . THR B 1 145 ? 8.641 4.957 -7.301 1.00 19.55 145 THR B N 1
ATOM 2691 C CA . THR B 1 145 ? 9.314 3.768 -6.795 1.00 16.73 145 THR B CA 1
ATOM 2692 C C . THR B 1 145 ? 10.522 3.472 -7.665 1.00 17.63 145 THR B C 1
ATOM 2693 O O . THR B 1 145 ? 10.572 3.861 -8.844 1.00 18.86 145 THR B O 1
ATOM 2697 N N . THR B 1 146 ? 11.516 2.821 -7.064 1.00 18.02 146 THR B N 1
ATOM 2698 C CA . THR B 1 146 ? 12.704 2.387 -7.802 1.00 19.39 146 THR B CA 1
ATOM 2699 C C . THR B 1 146 ? 12.918 0.889 -7.622 1.00 18.89 146 THR B C 1
ATOM 2700 O O . THR B 1 146 ? 12.549 0.311 -6.584 1.00 18.80 146 THR B O 1
ATOM 2704 N N . LYS B 1 147 ? 13.495 0.261 -8.639 1.00 15.32 147 LYS B N 1
ATOM 2705 C CA . LYS B 1 147 ? 13.740 -1.177 -8.599 1.00 17.51 147 LYS B CA 1
ATOM 2706 C C . LYS B 1 147 ? 15.082 -1.511 -7.966 1.00 18.73 147 LYS B C 1
ATOM 2707 O O . LYS B 1 147 ? 16.051 -0.785 -8.166 1.00 19.47 147 LYS B O 1
ATOM 2713 N N . ASP B 1 148 ? 15.129 -2.622 -7.234 1.00 15.80 148 ASP B N 1
ATOM 2714 C CA . ASP B 1 148 ? 16.369 -3.136 -6.647 1.00 15.11 148 ASP B CA 1
ATOM 2715 C C . ASP B 1 148 ? 17.060 -2.041 -5.848 1.00 14.77 148 ASP B C 1
ATOM 2716 O O . ASP B 1 148 ? 16.460 -1.511 -4.907 1.00 15.39 148 ASP B O 1
ATOM 2721 N N . GLN B 1 149 ? 18.281 -1.670 -6.220 1.00 15.14 149 GLN B N 1
ATOM 2722 C CA . GLN B 1 149 ? 18.948 -0.566 -5.525 1.00 16.46 149 GLN B CA 1
ATOM 2723 C C . GLN B 1 149 ? 19.098 0.679 -6.380 1.00 19.63 149 GLN B C 1
ATOM 2724 O O . GLN B 1 149 ? 19.925 1.540 -6.068 1.00 20.65 149 GLN B O 1
ATOM 2730 N N . ASP B 1 150 ? 18.325 0.780 -7.453 1.00 16.01 150 ASP B N 1
ATOM 2731 C CA . ASP B 1 150 ? 18.358 1.976 -8.300 1.00 18.74 150 ASP B CA 1
ATOM 2732 C C . ASP B 1 150 ? 18.092 3.228 -7.457 1.00 17.25 150 ASP B C 1
ATOM 2733 O O . ASP B 1 150 ? 17.126 3.279 -6.707 1.00 19.48 150 ASP B O 1
ATOM 2738 N N . PRO B 1 151 ? 18.953 4.247 -7.576 1.00 18.08 151 PRO B N 1
ATOM 2739 C CA . PRO B 1 151 ? 18.764 5.484 -6.819 1.00 18.71 151 PRO B CA 1
ATOM 2740 C C . PRO B 1 151 ? 17.937 6.496 -7.588 1.00 23.19 151 PRO B C 1
ATOM 2741 O O . PRO B 1 151 ? 17.769 6.360 -8.792 1.00 28.38 151 PRO B O 1
ATOM 2745 N N . VAL B 1 152 ? 17.438 7.499 -6.880 1.00 21.20 152 VAL B N 1
ATOM 2746 C CA . VAL B 1 152 ? 16.780 8.651 -7.484 1.00 26.49 152 VAL B CA 1
ATOM 2747 C C . VAL B 1 152 ? 17.842 9.670 -7.925 1.00 31.84 152 VAL B C 1
ATOM 2748 O O . VAL B 1 152 ? 18.149 10.618 -7.186 1.00 32.94 152 VAL B O 1
ATOM 2752 N N . VAL B 1 153 ? 18.414 9.487 -9.108 1.00 31.35 153 VAL B N 1
ATOM 2753 C CA . VAL B 1 153 ? 19.507 10.353 -9.552 1.00 37.72 153 VAL B CA 1
ATOM 2754 C C . VAL B 1 153 ? 19.155 11.141 -10.823 1.00 41.92 153 VAL B C 1
ATOM 2755 O O . VAL B 1 153 ? 19.979 11.895 -11.338 1.00 44.53 153 VAL B O 1
ATOM 2759 N N . GLY B 1 154 ? 17.931 10.989 -11.313 1.00 39.96 154 GLY B N 1
ATOM 2760 C CA . GLY B 1 154 ? 17.556 11.630 -12.556 1.00 39.69 154 GLY B CA 1
ATOM 2761 C C . GLY B 1 154 ? 17.361 13.135 -12.473 1.00 40.84 154 GLY B C 1
ATOM 2762 O O . GLY B 1 154 ? 16.982 13.775 -13.451 1.00 48.96 154 GLY B O 1
ATOM 2763 N N . GLY B 1 155 ? 17.599 13.724 -11.309 1.00 39.18 155 GLY B N 1
ATOM 2764 C CA . GLY B 1 155 ? 17.437 15.161 -11.199 1.00 40.40 155 GLY B CA 1
ATOM 2765 C C . GLY B 1 155 ? 16.521 15.539 -10.060 1.00 37.03 155 GLY B C 1
ATOM 2766 O O . GLY B 1 155 ? 16.567 16.658 -9.553 1.00 38.89 155 GLY B O 1
ATOM 2767 N N . GLU B 1 156 ? 15.657 14.606 -9.684 1.00 33.40 156 GLU B N 1
ATOM 2768 C CA . GLU B 1 156 ? 14.710 14.836 -8.607 1.00 40.15 156 GLU B CA 1
ATOM 2769 C C . GLU B 1 156 ? 15.463 14.882 -7.282 1.00 37.75 156 GLU B C 1
ATOM 2770 O O . GLU B 1 156 ? 16.543 14.305 -7.150 1.00 35.14 156 GLU B O 1
ATOM 2776 N N . VAL B 1 157 ? 14.889 15.558 -6.296 1.00 35.46 157 VAL B N 1
ATOM 2777 C CA . VAL B 1 157 ? 15.512 15.637 -4.983 1.00 30.35 157 VAL B CA 1
ATOM 2778 C C . VAL B 1 157 ? 14.814 14.632 -4.079 1.00 27.20 157 VAL B C 1
ATOM 2779 O O . VAL B 1 157 ? 13.613 14.734 -3.863 1.00 26.57 157 VAL B O 1
ATOM 2783 N N . PRO B 1 158 ? 15.556 13.640 -3.567 1.00 24.66 158 PRO B N 1
ATOM 2784 C CA . PRO B 1 158 ? 14.908 12.687 -2.665 1.00 25.79 158 PRO B CA 1
ATOM 2785 C C . PRO B 1 158 ? 14.559 13.376 -1.352 1.00 26.78 158 PRO B C 1
ATOM 2786 O O . PRO B 1 158 ? 15.384 14.127 -0.824 1.00 26.74 158 PRO B O 1
ATOM 2790 N N . VAL B 1 159 ? 13.329 13.188 -0.881 1.00 21.80 159 VAL B N 1
ATOM 2791 C CA . VAL B 1 159 ? 12.900 13.790 0.378 1.00 21.71 159 VAL B CA 1
ATOM 2792 C C . VAL B 1 159 ? 12.964 12.741 1.497 1.00 21.28 159 VAL B C 1
ATOM 2793 O O . VAL B 1 159 ? 13.618 12.960 2.517 1.00 20.90 159 VAL B O 1
ATOM 2797 N N . PHE B 1 160 ? 12.332 11.588 1.299 1.00 18.65 160 PHE B N 1
ATOM 2798 C CA . PHE B 1 160 ? 12.664 10.431 2.127 1.00 17.13 160 PHE B CA 1
ATOM 2799 C C . PHE B 1 160 ? 12.362 9.141 1.384 1.00 18.48 160 PHE B C 1
ATOM 2800 O O . PHE B 1 160 ? 11.563 9.120 0.449 1.00 19.76 160 PHE B O 1
ATOM 2808 N N . GLY B 1 161 ? 13.020 8.068 1.808 1.00 17.65 161 GLY B N 1
ATOM 2809 C CA . GLY B 1 161 ? 12.809 6.770 1.204 1.00 18.51 161 GLY B CA 1
ATOM 2810 C C . GLY B 1 161 ? 12.433 5.703 2.209 1.00 18.15 161 GLY B C 1
ATOM 2811 O O . GLY B 1 161 ? 12.771 5.785 3.401 1.00 17.12 161 GLY B O 1
ATOM 2812 N N . ILE B 1 162 ? 11.715 4.699 1.720 1.00 16.51 162 ILE B N 1
ATOM 2813 C CA . ILE B 1 162 ? 11.381 3.534 2.522 1.00 16.79 162 ILE B CA 1
ATOM 2814 C C . ILE B 1 162 ? 11.789 2.281 1.757 1.00 16.05 162 ILE B C 1
ATOM 2815 O O . ILE B 1 162 ? 11.413 2.093 0.592 1.00 15.43 162 ILE B O 1
ATOM 2820 N N . ASP B 1 163 ? 12.594 1.449 2.409 1.00 16.11 163 ASP B N 1
ATOM 2821 C CA . ASP B 1 163 ? 13.130 0.218 1.839 1.00 15.72 163 ASP B CA 1
ATOM 2822 C C . ASP B 1 163 ? 12.095 -0.898 1.861 1.00 16.25 163 ASP B C 1
ATOM 2823 O O . ASP B 1 163 ? 11.572 -1.225 2.917 1.00 17.33 163 ASP B O 1
ATOM 2828 N N . MET B 1 164 ? 11.794 -1.480 0.693 1.00 14.68 164 MET B N 1
ATOM 2829 C CA . MET B 1 164 ? 10.828 -2.571 0.642 1.00 15.18 164 MET B CA 1
ATOM 2830 C C . MET B 1 164 ? 11.472 -3.909 0.277 1.00 14.80 164 MET B C 1
ATOM 2831 O O . MET B 1 164 ? 10.771 -4.895 0.027 1.00 16.22 164 MET B O 1
ATOM 2836 N N . TRP B 1 165 ? 12.800 -3.962 0.259 1.00 14.81 165 TRP B N 1
ATOM 2837 C CA . TRP B 1 165 ? 13.458 -5.260 0.188 1.00 13.96 165 TRP B CA 1
ATOM 2838 C C . TRP B 1 165 ? 12.990 -6.120 1.356 1.00 14.17 165 TRP B C 1
ATOM 2839 O O . TRP B 1 165 ? 12.798 -5.621 2.469 1.00 15.21 165 TRP B O 1
ATOM 2850 N N . GLU B 1 166 ? 12.860 -7.424 1.115 1.00 15.60 166 GLU B N 1
ATOM 2851 C CA . GLU B 1 166 ? 12.410 -8.310 2.190 1.00 16.71 166 GLU B CA 1
ATOM 2852 C C . GLU B 1 166 ? 13.356 -8.286 3.393 1.00 16.26 166 GLU B C 1
ATOM 2853 O O . GLU B 1 166 ? 12.894 -8.381 4.524 1.00 15.22 166 GLU B O 1
ATOM 2859 N N . HIS B 1 167 ? 14.656 -8.077 3.187 1.00 15.86 167 HIS B N 1
ATOM 2860 C CA . HIS B 1 167 ? 15.555 -8.004 4.342 1.00 13.27 167 HIS B CA 1
ATOM 2861 C C . HIS B 1 167 ? 15.245 -6.809 5.254 1.00 14.58 167 HIS B C 1
ATOM 2862 O O . HIS B 1 167 ? 15.696 -6.779 6.393 1.00 18.01 167 HIS B O 1
ATOM 2869 N N . ALA B 1 168 ? 14.465 -5.842 4.779 1.00 15.14 168 ALA B N 1
ATOM 2870 C CA . ALA B 1 168 ? 14.161 -4.689 5.623 1.00 15.34 168 ALA B CA 1
ATOM 2871 C C . ALA B 1 168 ? 13.132 -5.003 6.702 1.00 16.80 168 ALA B C 1
ATOM 2872 O O . ALA B 1 168 ? 12.998 -4.239 7.666 1.00 17.11 168 ALA B O 1
ATOM 2874 N N . TYR B 1 169 ? 12.411 -6.112 6.550 1.00 15.19 169 TYR B N 1
ATOM 2875 C CA . TYR B 1 169 ? 11.297 -6.386 7.458 1.00 16.07 169 TYR B CA 1
ATOM 2876 C C . TYR B 1 169 ? 11.045 -7.852 7.789 1.00 14.11 169 TYR B C 1
ATOM 2877 O O . TYR B 1 169 ? 10.336 -8.143 8.765 1.00 16.42 169 TYR B O 1
ATOM 2886 N N . TYR B 1 170 ? 11.593 -8.775 6.998 1.00 13.12 170 TYR B N 1
ATOM 2887 C CA . TYR B 1 170 ? 11.115 -10.155 7.059 1.00 15.23 170 TYR B CA 1
ATOM 2888 C C . TYR B 1 170 ? 11.317 -10.846 8.418 1.00 14.54 170 TYR B C 1
ATOM 2889 O O . TYR B 1 170 ? 10.446 -11.593 8.863 1.00 16.48 170 TYR B O 1
ATOM 2898 N N . LEU B 1 171 ? 12.447 -10.608 9.077 1.00 13.85 171 LEU B N 1
ATOM 2899 C CA . LEU B 1 171 ? 12.703 -11.278 10.359 1.00 15.11 171 LEU B CA 1
ATOM 2900 C C . LEU B 1 171 ? 11.645 -10.960 11.399 1.00 16.24 171 LEU B C 1
ATOM 2901 O O . LEU B 1 171 ? 11.342 -11.796 12.262 1.00 17.79 171 LEU B O 1
ATOM 2906 N N . GLN B 1 172 ? 11.063 -9.765 11.290 1.00 16.06 172 GLN B N 1
ATOM 2907 C CA . GLN B 1 172 ? 10.126 -9.268 12.296 1.00 17.63 172 GLN B CA 1
ATOM 2908 C C . GLN B 1 172 ? 8.674 -9.416 11.858 1.00 17.41 172 GLN B C 1
ATOM 2909 O O . GLN B 1 172 ? 7.805 -9.819 12.644 1.00 18.56 172 GLN B O 1
ATOM 2915 N N . TYR B 1 173 ? 8.420 -9.080 10.599 1.00 16.64 173 TYR B N 1
ATOM 2916 C CA . TYR B 1 173 ? 7.058 -9.028 10.071 1.00 18.49 173 TYR B CA 1
ATOM 2917 C C . TYR B 1 173 ? 6.702 -10.214 9.169 1.00 17.04 173 TYR B C 1
ATOM 2918 O O . TYR B 1 173 ? 5.546 -10.340 8.749 1.00 18.76 173 TYR B O 1
ATOM 2927 N N . LEU B 1 174 ? 7.686 -11.063 8.872 1.00 16.42 174 LEU B N 1
ATOM 2928 C CA . LEU B 1 174 ? 7.503 -12.181 7.941 1.00 16.24 174 LEU B CA 1
ATOM 2929 C C . LEU B 1 174 ? 6.911 -11.663 6.626 1.00 15.15 174 LEU B C 1
ATOM 2930 O O . LEU B 1 174 ? 7.387 -10.654 6.090 1.00 16.38 174 LEU B O 1
ATOM 2935 N N . ASN B 1 175 ? 5.880 -12.336 6.113 1.00 18.42 175 ASN B N 1
ATOM 2936 C CA . ASN B 1 175 ? 5.208 -11.916 4.879 1.00 17.27 175 ASN B CA 1
ATOM 2937 C C . ASN B 1 175 ? 4.331 -10.681 5.053 1.00 19.57 175 ASN B C 1
ATOM 2938 O O . ASN B 1 175 ? 3.773 -10.181 4.079 1.00 20.05 175 ASN B O 1
ATOM 2943 N N . GLY B 1 176 ? 4.205 -10.202 6.290 1.00 19.79 176 GLY B N 1
ATOM 2944 C CA . GLY B 1 176 ? 3.320 -9.094 6.607 1.00 21.65 176 GLY B CA 1
ATOM 2945 C C . GLY B 1 176 ? 3.909 -7.738 6.265 1.00 20.96 176 GLY B C 1
ATOM 2946 O O . GLY B 1 176 ? 4.158 -6.920 7.157 1.00 21.46 176 GLY B O 1
ATOM 2947 N N . LYS B 1 177 ? 4.131 -7.484 4.978 1.00 16.90 177 LYS B N 1
ATOM 2948 C CA . LYS B 1 177 ? 4.752 -6.220 4.590 1.00 18.48 177 LYS B CA 1
ATOM 2949 C C . LYS B 1 177 ? 3.827 -5.025 4.852 1.00 19.53 177 LYS B C 1
ATOM 2950 O O . LYS B 1 177 ? 4.307 -3.912 5.080 1.00 19.67 177 LYS B O 1
ATOM 2956 N N . ALA B 1 178 ? 2.512 -5.249 4.829 1.00 19.31 178 ALA B N 1
ATOM 2957 C CA . ALA B 1 178 ? 1.573 -4.160 5.113 1.00 19.40 178 ALA B CA 1
ATOM 2958 C C . ALA B 1 178 ? 1.783 -3.618 6.534 1.00 23.14 178 ALA B C 1
ATOM 2959 O O . ALA B 1 178 ? 1.731 -2.405 6.771 1.00 23.52 178 ALA B O 1
ATOM 2961 N N . ALA B 1 179 ? 2.028 -4.523 7.475 1.00 20.94 179 ALA B N 1
ATOM 2962 C CA . ALA B 1 179 ? 2.263 -4.127 8.865 1.00 18.95 179 ALA B CA 1
ATOM 2963 C C . ALA B 1 179 ? 3.583 -3.369 9.020 1.00 19.94 179 ALA B C 1
ATOM 2964 O O . ALA B 1 179 ? 3.678 -2.413 9.803 1.00 19.73 179 ALA B O 1
ATOM 2966 N N . TYR B 1 180 ? 4.602 -3.793 8.280 1.00 16.62 180 TYR B N 1
ATOM 2967 C CA . TYR B 1 180 ? 5.877 -3.063 8.247 1.00 17.98 180 TYR B CA 1
ATOM 2968 C C . TYR B 1 180 ? 5.646 -1.619 7.822 1.00 20.35 180 TYR B C 1
ATOM 2969 O O . TYR B 1 180 ? 6.130 -0.678 8.452 1.00 19.07 180 TYR B O 1
ATOM 2978 N N . VAL B 1 181 ? 4.892 -1.455 6.746 1.00 19.31 181 VAL B N 1
ATOM 2979 C CA . VAL B 1 181 ? 4.613 -0.128 6.219 1.00 17.52 181 VAL B CA 1
ATOM 2980 C C . VAL B 1 181 ? 3.784 0.696 7.207 1.00 18.99 181 VAL B C 1
ATOM 2981 O O . VAL B 1 181 ? 4.112 1.843 7.470 1.00 19.91 181 VAL B O 1
ATOM 2985 N N . ASP B 1 182 ? 2.741 0.098 7.772 1.00 21.86 182 ASP B N 1
ATOM 2986 C CA . ASP B 1 182 ? 1.915 0.772 8.780 1.00 23.00 182 ASP B CA 1
ATOM 2987 C C . ASP B 1 182 ? 2.767 1.321 9.933 1.00 23.05 182 ASP B C 1
ATOM 2988 O O . ASP B 1 182 ? 2.536 2.424 10.424 1.00 24.28 182 ASP B O 1
ATOM 2993 N N . ASN B 1 183 ? 3.744 0.533 10.368 1.00 23.05 183 ASN B N 1
ATOM 2994 C CA . ASN B 1 183 ? 4.543 0.887 11.534 1.00 23.30 183 ASN B CA 1
ATOM 2995 C C . ASN B 1 183 ? 5.748 1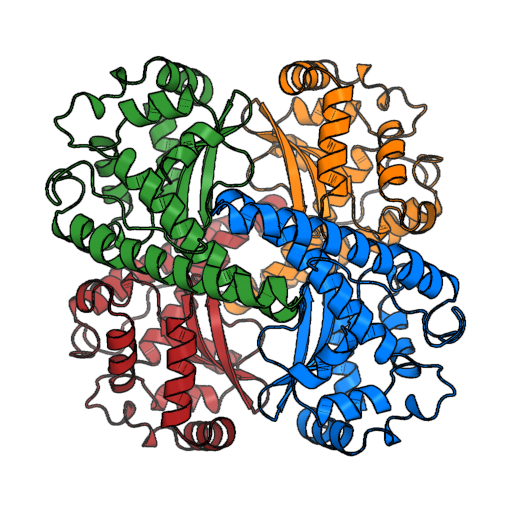.788 11.235 1.00 21.19 183 ASN B C 1
ATOM 2996 O O . ASN B 1 183 ? 6.259 2.446 12.145 1.00 24.47 183 ASN B O 1
ATOM 3001 N N . ILE B 1 184 ? 6.207 1.839 9.987 1.00 20.07 184 ILE B N 1
ATOM 3002 C CA . ILE B 1 184 ? 7.434 2.601 9.730 1.00 19.61 184 ILE B CA 1
ATOM 3003 C C . ILE B 1 184 ? 7.172 4.105 9.822 1.00 20.31 184 ILE B C 1
ATOM 3004 O O . ILE B 1 184 ? 8.099 4.885 10.036 1.00 21.59 184 ILE B O 1
ATOM 3009 N N . TRP B 1 185 ? 5.910 4.514 9.706 1.00 20.06 185 TRP B N 1
ATOM 3010 C CA . TRP B 1 185 ? 5.584 5.934 9.797 1.00 22.40 185 TRP B CA 1
ATOM 3011 C C . TRP B 1 185 ? 5.972 6.516 11.152 1.00 25.76 185 TRP B C 1
ATOM 3012 O O . TRP B 1 185 ? 6.297 7.702 11.261 1.00 26.32 185 TRP B O 1
ATOM 3023 N N . LYS B 1 186 ? 5.962 5.671 12.176 1.00 21.96 186 LYS B N 1
ATOM 3024 C CA . LYS B 1 186 ? 6.289 6.105 13.533 1.00 23.38 186 LYS B CA 1
ATOM 3025 C C . LYS B 1 186 ? 7.744 6.548 13.679 1.00 26.94 186 LYS B C 1
ATOM 3026 O O . LYS B 1 186 ? 8.080 7.299 14.600 1.00 25.51 186 LYS B O 1
ATOM 3032 N N . VAL B 1 187 ? 8.599 6.094 12.761 1.00 23.65 187 VAL B N 1
ATOM 3033 C CA . VAL B 1 187 ? 10.024 6.359 12.869 1.00 21.97 187 VAL B CA 1
ATOM 3034 C C . VAL B 1 187 ? 10.585 7.136 11.681 1.00 21.81 187 VAL B C 1
ATOM 3035 O O . VAL B 1 187 ? 11.794 7.169 11.474 1.00 22.42 187 VAL B O 1
ATOM 3039 N N . ILE B 1 188 ? 9.718 7.794 10.915 1.00 23.34 188 ILE B N 1
ATOM 3040 C CA . ILE B 1 188 ? 10.191 8.697 9.865 1.00 24.04 188 ILE B CA 1
ATOM 3041 C C . ILE B 1 188 ? 10.729 9.993 10.483 1.00 24.81 188 ILE B C 1
ATOM 3042 O O . ILE B 1 188 ? 10.090 10.598 11.354 1.00 24.26 188 ILE B O 1
ATOM 3047 N N . ASN B 1 189 ? 11.939 10.367 10.082 1.00 24.77 189 ASN B N 1
ATOM 3048 C CA . ASN B 1 189 ? 12.565 11.597 10.549 1.00 23.16 189 ASN B CA 1
ATOM 3049 C C . ASN B 1 189 ? 12.124 12.764 9.683 1.00 23.81 189 ASN B C 1
ATOM 3050 O O . ASN B 1 189 ? 12.698 13.010 8.622 1.00 22.15 189 ASN B O 1
ATOM 3055 N N . TRP B 1 190 ? 11.106 13.477 10.149 1.00 25.15 190 TRP B N 1
ATOM 3056 C CA . TRP B 1 190 ? 10.537 14.594 9.415 1.00 26.24 190 TRP B CA 1
ATOM 3057 C C . TRP B 1 190 ? 11.441 15.817 9.410 1.00 25.93 190 TRP B C 1
ATOM 3058 O O . TRP B 1 190 ? 11.348 16.639 8.504 1.00 27.65 190 TRP B O 1
ATOM 3069 N N . LYS B 1 191 ? 12.309 15.944 10.412 1.00 25.92 191 LYS B N 1
ATOM 3070 C CA . LYS B 1 191 ? 13.296 17.022 10.419 1.00 27.04 191 LYS B CA 1
ATOM 3071 C C . LYS B 1 191 ? 14.244 16.864 9.224 1.00 26.01 191 LYS B C 1
ATOM 3072 O O . LYS B 1 191 ? 14.551 17.838 8.533 1.00 26.19 191 LYS B O 1
ATOM 3078 N N . THR B 1 192 ? 14.697 15.638 8.978 1.00 23.98 192 THR B N 1
ATOM 3079 C CA . THR B 1 192 ? 15.535 15.362 7.811 1.00 22.92 192 THR B CA 1
ATOM 3080 C C . THR B 1 192 ? 14.761 15.617 6.521 1.00 23.01 192 THR B C 1
ATOM 3081 O O . THR B 1 192 ? 15.270 16.255 5.598 1.00 23.62 192 THR B O 1
ATOM 3085 N N . ALA B 1 193 ? 13.526 15.130 6.467 1.00 21.08 193 ALA B N 1
ATOM 3086 C CA . ALA B 1 193 ? 12.695 15.314 5.288 1.00 24.92 193 ALA B CA 1
ATOM 3087 C C . ALA B 1 193 ? 12.510 16.795 4.971 1.00 24.11 193 ALA B C 1
ATOM 3088 O O . ALA B 1 193 ? 12.599 17.188 3.815 1.00 23.94 193 ALA B O 1
ATOM 3090 N N . GLU B 1 194 ? 12.271 17.608 6.001 1.00 22.42 194 GLU B N 1
ATOM 3091 C CA . GLU B 1 194 ? 12.101 19.050 5.840 1.00 24.98 194 GLU B CA 1
ATOM 3092 C C . GLU B 1 194 ? 13.370 19.674 5.281 1.00 27.39 194 GLU B C 1
ATOM 3093 O O . GLU B 1 194 ? 13.324 20.517 4.381 1.00 28.74 194 GLU B O 1
ATOM 3099 N N . GLN B 1 195 ? 14.506 19.248 5.819 1.00 26.77 195 GLN B N 1
ATOM 3100 C CA . GLN B 1 195 ? 15.794 19.751 5.378 1.00 31.00 195 GLN B CA 1
ATOM 3101 C C . GLN B 1 195 ? 16.020 19.491 3.887 1.00 27.80 195 GLN B C 1
ATOM 3102 O O . GLN B 1 195 ? 16.422 20.388 3.141 1.00 27.79 195 GLN B O 1
ATOM 3108 N N . ARG B 1 196 ? 15.727 18.268 3.457 1.00 25.30 196 ARG B N 1
ATOM 3109 C CA . ARG B 1 196 ? 15.913 17.878 2.065 1.00 23.52 196 ARG B CA 1
ATOM 3110 C C . ARG B 1 196 ? 14.946 18.604 1.138 1.00 24.86 196 ARG B C 1
ATOM 3111 O O . ARG B 1 196 ? 15.323 19.057 0.044 1.00 27.56 196 ARG B O 1
ATOM 3119 N N . PHE B 1 197 ? 13.703 18.734 1.585 1.00 26.15 197 PHE B N 1
ATOM 3120 C CA . PHE B 1 197 ? 12.689 19.453 0.824 1.00 27.59 197 PHE B CA 1
ATOM 3121 C C . PHE B 1 197 ? 13.082 20.907 0.561 1.00 28.94 197 PHE B C 1
ATOM 3122 O O . PHE B 1 197 ? 12.845 21.431 -0.530 1.00 31.67 197 PHE B O 1
ATOM 3130 N N . LYS B 1 198 ? 13.690 21.550 1.556 1.00 30.75 198 LYS B N 1
ATOM 3131 C CA . LYS B 1 198 ? 14.064 22.959 1.443 1.00 33.60 198 LYS B CA 1
ATOM 3132 C C . LYS B 1 198 ? 15.356 23.167 0.666 1.00 35.57 198 LYS B C 1
ATOM 3133 O O . LYS B 1 198 ? 15.624 24.272 0.192 1.00 37.77 198 LYS B O 1
ATOM 3139 N N . GLY B 1 199 ? 16.153 22.116 0.524 1.00 49.36 199 GLY B N 1
ATOM 3140 C CA . GLY B 1 199 ? 17.399 22.233 -0.208 1.00 48.56 199 GLY B CA 1
ATOM 3141 C C . GLY B 1 199 ? 17.298 21.661 -1.611 1.00 47.51 199 GLY B C 1
ATOM 3142 O O . GLY B 1 199 ? 16.239 21.185 -2.035 1.00 45.03 199 GLY B O 1
ATOM 3143 N N . ASP B 1 200 ? 18.407 21.713 -2.340 1.00 46.03 200 ASP B N 1
ATOM 3144 C CA . ASP B 1 200 ? 18.457 21.199 -3.705 1.00 46.75 200 ASP B CA 1
ATOM 3145 C C . ASP B 1 200 ? 19.059 19.796 -3.738 1.00 43.43 200 ASP B C 1
ATOM 3146 O O . ASP B 1 200 ? 19.341 19.201 -2.695 1.00 41.45 200 ASP B O 1
ATOM 3151 N N . ARG B 1 201 ? 19.201 19.257 -4.942 1.00 41.10 201 ARG B N 1
ATOM 3152 C CA . ARG B 1 201 ? 19.747 17.917 -5.135 1.00 39.15 201 ARG B CA 1
ATOM 3153 C C . ARG B 1 201 ? 21.175 17.809 -4.571 1.00 39.61 201 ARG B C 1
ATOM 3154 O O . ARG B 1 201 ? 21.505 16.832 -3.890 1.00 38.89 201 ARG B O 1
ATOM 3162 N N . GLU B 1 202 ? 22.000 18.824 -4.831 1.00 41.95 202 GLU B N 1
ATOM 3163 C CA . GLU B 1 202 ? 23.353 18.883 -4.276 1.00 42.93 202 GLU B CA 1
ATOM 3164 C C . GLU B 1 202 ? 23.342 18.798 -2.754 1.00 42.38 202 GLU B C 1
ATOM 3165 O O . GLU B 1 202 ? 24.110 18.048 -2.162 1.00 41.70 202 GLU B O 1
ATOM 3171 N N . ASP B 1 203 ? 22.421 19.522 -2.133 1.00 43.06 203 ASP B N 1
ATOM 3172 C CA . ASP B 1 203 ? 22.280 19.516 -0.680 1.00 43.38 203 ASP B CA 1
ATOM 3173 C C . ASP B 1 203 ? 21.977 18.140 -0.107 1.00 41.23 203 ASP B C 1
ATOM 3174 O O . ASP B 1 203 ? 22.590 17.712 0.875 1.00 41.49 203 ASP B O 1
ATOM 3179 N N . ALA B 1 204 ? 21.061 17.427 -0.750 1.00 39.50 204 ALA B N 1
ATOM 3180 C CA . ALA B 1 204 ? 20.623 16.130 -0.237 1.00 38.09 204 ALA B CA 1
ATOM 3181 C C . ALA B 1 204 ? 21.722 15.073 -0.276 1.00 39.36 204 ALA B C 1
ATOM 3182 O O . ALA B 1 204 ? 21.823 14.234 0.627 1.00 37.25 204 ALA B O 1
ATOM 3184 N N . PHE B 1 205 ? 22.538 15.116 -1.324 1.00 37.09 205 PHE B N 1
ATOM 3185 C CA . PHE B 1 205 ? 23.573 14.110 -1.517 1.00 36.74 205 PHE B CA 1
ATOM 3186 C C . PHE B 1 205 ? 24.915 14.431 -0.861 1.00 38.08 205 PHE B C 1
ATOM 3187 O O . PHE B 1 205 ? 25.865 13.660 -0.985 1.00 38.22 205 PHE B O 1
ATOM 3195 N N . LYS B 1 206 ? 25.011 15.555 -0.163 1.00 39.46 206 LYS B N 1
ATOM 3196 C CA . LYS B 1 206 ? 26.284 15.902 0.469 1.00 45.12 206 LYS B CA 1
ATOM 3197 C C . LYS B 1 206 ? 26.725 14.931 1.555 1.00 44.19 206 LYS B C 1
ATOM 3198 O O . LYS B 1 206 ? 27.922 14.766 1.791 1.00 45.53 206 LYS B O 1
ATOM 3204 N N . ILE B 1 207 ? 25.759 14.284 2.196 1.00 40.28 207 ILE B N 1
ATOM 3205 C CA . ILE B 1 207 ? 26.040 13.296 3.235 1.00 44.08 207 ILE B CA 1
ATOM 3206 C C . ILE B 1 207 ? 26.905 12.115 2.755 1.00 42.71 207 ILE B C 1
ATOM 3207 O O . ILE B 1 207 ? 27.478 11.385 3.572 1.00 41.92 207 ILE B O 1
ATOM 3212 N N . LEU B 1 208 ? 26.988 11.921 1.440 1.00 39.86 208 LEU B N 1
ATOM 3213 C CA . LEU B 1 208 ? 27.803 10.844 0.883 1.00 39.38 208 LEU B CA 1
ATOM 3214 C C . LEU B 1 208 ? 29.270 11.259 0.833 1.00 40.91 208 LEU B C 1
ATOM 3215 O O . LEU B 1 208 ? 29.586 12.446 0.678 1.00 43.29 208 LEU B O 1
ATOM 3220 N N . SER C 1 2 ? -17.386 -9.425 -29.453 1.00 49.21 2 SER C N 1
ATOM 3221 C CA . SER C 1 2 ? -16.570 -9.865 -30.579 1.00 45.57 2 SER C CA 1
ATOM 3222 C C . SER C 1 2 ? -15.123 -9.391 -30.450 1.00 34.96 2 SER C C 1
ATOM 3223 O O . SER C 1 2 ? -14.800 -8.253 -30.772 1.00 35.84 2 SER C O 1
ATOM 3226 N N . VAL C 1 3 ? -14.269 -10.269 -29.943 1.00 31.08 3 VAL C N 1
ATOM 3227 C CA . VAL C 1 3 ? -12.871 -9.940 -29.669 1.00 26.33 3 VAL C CA 1
ATOM 3228 C C . VAL C 1 3 ? -12.032 -9.670 -30.924 1.00 25.59 3 VAL C C 1
ATOM 3229 O O . VAL C 1 3 ? -12.076 -10.436 -31.898 1.00 28.30 3 VAL C O 1
ATOM 3233 N N . GLY C 1 4 ? -11.256 -8.589 -30.884 1.00 23.50 4 GLY C N 1
ATOM 3234 C CA . GLY C 1 4 ? -10.289 -8.277 -31.926 1.00 22.36 4 GLY C CA 1
ATOM 3235 C C . GLY C 1 4 ? -10.901 -7.787 -33.225 1.00 26.25 4 GLY C C 1
ATOM 3236 O O . GLY C 1 4 ? -10.621 -8.326 -34.291 1.00 26.73 4 GLY C O 1
ATOM 3237 N N . THR C 1 5 ? -11.709 -6.737 -33.129 1.00 27.45 5 THR C N 1
ATOM 3238 C CA . THR C 1 5 ? -12.368 -6.160 -34.291 1.00 25.63 5 THR C CA 1
ATOM 3239 C C . THR C 1 5 ? -11.981 -4.698 -34.492 1.00 24.83 5 THR C C 1
ATOM 3240 O O . THR C 1 5 ? -12.772 -3.898 -35.004 1.00 27.86 5 THR C O 1
ATOM 3244 N N . PHE C 1 6 ? -10.762 -4.347 -34.097 1.00 22.43 6 PHE C N 1
ATOM 3245 C CA . PHE C 1 6 ? -10.277 -2.984 -34.301 1.00 22.82 6 PHE C CA 1
ATOM 3246 C C . PHE C 1 6 ? -10.024 -2.708 -35.775 1.00 23.34 6 PHE C C 1
ATOM 3247 O O . PHE C 1 6 ? -9.723 -3.609 -36.553 1.00 22.20 6 PHE C O 1
ATOM 3255 N N . SER C 1 7 ? -10.167 -1.446 -36.153 1.00 25.62 7 SER C N 1
ATOM 3256 C CA . SER C 1 7 ? -9.929 -1.034 -37.528 1.00 27.47 7 SER C CA 1
ATOM 3257 C C . SER C 1 7 ? -9.035 0.190 -37.575 1.00 25.05 7 SER C C 1
ATOM 3258 O O . SER C 1 7 ? -8.938 0.945 -36.610 1.00 25.79 7 SER C O 1
ATOM 3261 N N . LEU C 1 8 ? -8.400 0.396 -38.720 1.00 22.86 8 LEU C N 1
ATOM 3262 C CA . LEU C 1 8 ? -7.525 1.543 -38.909 1.00 19.19 8 LEU C CA 1
ATOM 3263 C C . LEU C 1 8 ? -8.425 2.762 -39.072 1.00 23.26 8 LEU C C 1
ATOM 3264 O O . LEU C 1 8 ? -9.256 2.806 -39.976 1.00 23.53 8 LEU C O 1
ATOM 3269 N N . PRO C 1 9 ? -8.294 3.743 -38.170 1.00 24.79 9 PRO C N 1
ATOM 3270 C CA . PRO C 1 9 ? -9.151 4.927 -38.285 1.00 25.42 9 PRO C CA 1
ATOM 3271 C C . PRO C 1 9 ? -8.815 5.783 -39.504 1.00 23.81 9 PRO C C 1
ATOM 3272 O O . PRO C 1 9 ? -7.648 5.878 -39.875 1.00 24.53 9 PRO C O 1
ATOM 3276 N N . ALA C 1 10 ? -9.825 6.394 -40.114 1.00 23.03 10 ALA C N 1
ATOM 3277 C CA . ALA C 1 10 ? -9.581 7.350 -41.188 1.00 24.59 10 ALA C CA 1
ATOM 3278 C C . ALA C 1 10 ? -8.803 8.529 -40.631 1.00 25.94 10 ALA C C 1
ATOM 3279 O O . ALA C 1 10 ? -9.006 8.935 -39.483 1.00 27.56 10 ALA C O 1
ATOM 3281 N N . LEU C 1 11 ? -7.896 9.055 -41.440 1.00 25.17 11 LEU C N 1
ATOM 3282 C CA . LEU C 1 11 ? -7.196 10.284 -41.113 1.00 24.56 11 LEU C CA 1
ATOM 3283 C C . LEU C 1 11 ? -8.187 11.445 -41.155 1.00 24.53 11 LEU C C 1
ATOM 3284 O O . LEU C 1 11 ? -9.161 11.404 -41.903 1.00 25.35 11 LEU C O 1
ATOM 3289 N N . PRO C 1 12 ? -7.975 12.470 -40.320 1.00 28.05 12 PRO C N 1
ATOM 3290 C CA . PRO C 1 12 ? -8.857 13.642 -40.361 1.00 27.48 12 PRO C CA 1
ATOM 3291 C C . PRO C 1 12 ? -8.528 14.591 -41.522 1.00 24.81 12 PRO C C 1
ATOM 3292 O O . PRO C 1 12 ? -9.166 15.628 -41.676 1.00 29.05 12 PRO C O 1
ATOM 3296 N N . TYR C 1 13 ? -7.545 14.221 -42.333 1.00 22.08 13 TYR C N 1
ATOM 3297 C CA . TYR C 1 13 ? -7.062 15.080 -43.410 1.00 21.98 13 TYR C CA 1
ATOM 3298 C C . TYR C 1 13 ? -6.413 14.219 -44.486 1.00 22.20 13 TYR C C 1
ATOM 3299 O O . TYR C 1 13 ? -6.163 13.030 -44.260 1.00 24.30 13 TYR C O 1
ATOM 3308 N N . ALA C 1 14 ? -6.144 14.817 -45.646 1.00 22.09 14 ALA C N 1
ATOM 3309 C CA . ALA C 1 14 ? -5.446 14.137 -46.734 1.00 21.75 14 ALA C CA 1
ATOM 3310 C C . ALA C 1 14 ? -4.000 13.826 -46.345 1.00 22.18 14 ALA C C 1
ATOM 3311 O O . ALA C 1 14 ? -3.442 14.466 -45.449 1.00 19.09 14 ALA C O 1
ATOM 3313 N N . TYR C 1 15 ? -3.385 12.865 -47.035 1.00 23.59 15 TYR C N 1
ATOM 3314 C CA . TYR C 1 15 ? -2.003 12.488 -46.736 1.00 19.54 15 TYR C CA 1
ATOM 3315 C C . TYR C 1 15 ? -1.034 13.661 -46.825 1.00 20.34 15 TYR C C 1
ATOM 3316 O O . TYR C 1 15 ? -0.031 13.680 -46.112 1.00 19.55 15 TYR C O 1
ATOM 3325 N N . ASP C 1 16 ? -1.314 14.618 -47.716 1.00 18.67 16 ASP C N 1
ATOM 3326 C CA . ASP C 1 16 ? -0.405 15.742 -47.935 1.00 19.33 16 ASP C CA 1
ATOM 3327 C C . ASP C 1 16 ? -0.752 16.986 -47.108 1.00 19.15 16 ASP C C 1
ATOM 3328 O O . ASP C 1 16 ? -0.188 18.056 -47.319 1.00 22.19 16 ASP C O 1
ATOM 3333 N N . ALA C 1 17 ? -1.679 16.843 -46.167 1.00 18.48 17 ALA C N 1
ATOM 3334 C CA . ALA C 1 17 ? -2.204 18.006 -45.445 1.00 20.33 17 ALA C CA 1
ATOM 3335 C C . ALA C 1 17 ? -1.251 18.582 -44.411 1.00 19.70 17 ALA C C 1
ATOM 3336 O O . ALA C 1 17 ? -1.450 19.714 -43.961 1.00 21.84 17 ALA C O 1
ATOM 3338 N N . LEU C 1 18 ? -0.243 17.805 -44.008 1.00 19.10 18 LEU C N 1
ATOM 3339 C CA . LEU C 1 18 ? 0.686 18.245 -42.968 1.00 18.94 18 LEU C CA 1
ATOM 3340 C C . LEU C 1 18 ? 1.991 18.793 -43.539 1.00 18.58 18 LEU C C 1
ATOM 3341 O O . LEU C 1 18 ? 2.955 18.997 -42.807 1.00 18.42 18 LEU C O 1
ATOM 3346 N N . GLU C 1 19 ? 2.044 18.984 -44.849 1.00 19.04 19 GLU C N 1
ATOM 3347 C CA . GLU C 1 19 ? 3.224 19.589 -45.450 1.00 18.93 19 GLU C CA 1
ATOM 3348 C C . GLU C 1 19 ? 3.223 21.073 -45.098 1.00 18.54 19 GLU C C 1
ATOM 3349 O O . GLU C 1 19 ? 2.164 21.678 -44.954 1.00 20.86 19 GLU C O 1
ATOM 3355 N N . PRO C 1 20 ? 4.410 21.674 -44.952 1.00 19.17 20 PRO C N 1
ATOM 3356 C CA . PRO C 1 20 ? 5.732 21.085 -45.204 1.00 20.18 20 PRO C CA 1
ATOM 3357 C C . PRO C 1 20 ? 6.365 20.334 -44.027 1.00 21.53 20 PRO C C 1
ATOM 3358 O O . PRO C 1 20 ? 7.469 19.805 -44.184 1.00 22.53 20 PRO C O 1
ATOM 3362 N N . SER C 1 21 ? 5.705 20.293 -42.875 1.00 18.86 21 SER C N 1
ATOM 3363 C CA . SER C 1 21 ? 6.309 19.670 -41.688 1.00 18.74 21 SER C CA 1
ATOM 3364 C C . SER C 1 21 ? 6.513 18.164 -41.821 1.00 18.28 21 SER C C 1
ATOM 3365 O O . SER C 1 21 ? 7.553 17.637 -41.434 1.00 18.34 21 SER C O 1
ATOM 3368 N N . ILE C 1 22 ? 5.486 17.472 -42.311 1.00 19.13 22 ILE C N 1
ATOM 3369 C CA . ILE C 1 22 ? 5.563 16.019 -42.499 1.00 17.81 22 ILE C CA 1
ATOM 3370 C C . ILE C 1 22 ? 5.094 15.700 -43.912 1.00 19.00 22 ILE C C 1
ATOM 3371 O O . ILE C 1 22 ? 3.990 16.082 -44.304 1.00 16.75 22 ILE C O 1
ATOM 3376 N N . SER C 1 23 ? 5.942 15.021 -44.672 1.00 19.08 23 SER C N 1
ATOM 3377 C CA . SER C 1 23 ? 5.657 14.766 -46.083 1.00 20.77 23 SER C CA 1
ATOM 3378 C C . SER C 1 23 ? 4.468 13.835 -46.290 1.00 19.62 23 SER C C 1
ATOM 3379 O O . SER C 1 23 ? 4.148 13.019 -45.425 1.00 19.87 23 SER C O 1
ATOM 3382 N N . ALA C 1 24 ? 3.837 13.955 -47.455 1.00 15.80 24 ALA C N 1
ATOM 3383 C CA . ALA C 1 24 ? 2.750 13.075 -47.844 1.00 16.47 24 ALA C CA 1
ATOM 3384 C C . ALA C 1 24 ? 3.247 11.640 -47.877 1.00 17.35 24 ALA C C 1
ATOM 3385 O O . ALA C 1 24 ? 2.528 10.731 -47.492 1.00 17.36 24 ALA C O 1
ATOM 3387 N N . GLN C 1 25 ? 4.486 11.440 -48.309 1.00 18.66 25 GLN C N 1
ATOM 3388 C CA . GLN C 1 25 ? 5.020 10.085 -48.379 1.00 18.11 25 GLN C CA 1
ATOM 3389 C C . GLN C 1 25 ? 5.042 9.435 -46.995 1.00 19.15 25 GLN C C 1
ATOM 3390 O O . GLN C 1 25 ? 4.605 8.294 -46.820 1.00 19.02 25 GLN C O 1
ATOM 3396 N N . ILE C 1 26 ? 5.540 10.172 -46.011 1.00 17.55 26 ILE C N 1
ATOM 3397 C CA . ILE C 1 26 ? 5.594 9.666 -44.646 1.00 17.86 26 ILE C CA 1
ATOM 3398 C C . ILE C 1 26 ? 4.189 9.425 -44.075 1.00 18.33 26 ILE C C 1
ATOM 3399 O O . ILE C 1 26 ? 3.923 8.353 -43.535 1.00 17.56 26 ILE C O 1
ATOM 3404 N N . VAL C 1 27 ? 3.289 10.404 -44.201 1.00 16.09 27 VAL C N 1
ATOM 3405 C CA . VAL C 1 27 ? 1.970 10.240 -43.610 1.00 16.22 27 VAL C CA 1
ATOM 3406 C C . VAL C 1 27 ? 1.286 9.001 -44.190 1.00 16.91 27 VAL C C 1
ATOM 3407 O O . VAL C 1 27 ? 0.724 8.188 -43.440 1.00 16.51 27 VAL C O 1
ATOM 3411 N N . GLU C 1 28 ? 1.390 8.814 -45.505 1.00 17.69 28 GLU C N 1
ATOM 3412 C CA . GLU C 1 28 ? 0.782 7.645 -46.134 1.00 17.88 28 GLU C CA 1
ATOM 3413 C C . GLU C 1 28 ? 1.412 6.327 -45.654 1.00 17.70 28 GLU C C 1
ATOM 3414 O O . GLU C 1 28 ? 0.695 5.389 -45.308 1.00 18.91 28 GLU C O 1
ATOM 3420 N N . LEU C 1 29 ? 2.740 6.250 -45.618 1.00 15.43 29 LEU C N 1
ATOM 3421 C CA . LEU C 1 29 ? 3.390 5.024 -45.137 1.00 18.01 29 LEU C CA 1
ATOM 3422 C C . LEU C 1 29 ? 3.075 4.786 -43.674 1.00 18.96 29 LEU C C 1
ATOM 3423 O O . LEU C 1 29 ? 2.751 3.665 -43.265 1.00 18.84 29 LEU C O 1
ATOM 3428 N N . HIS C 1 30 ? 3.165 5.858 -42.893 1.00 14.92 30 HIS C N 1
ATOM 3429 C CA . HIS C 1 30 ? 3.002 5.790 -41.437 1.00 15.81 30 HIS C CA 1
ATOM 3430 C C . HIS C 1 30 ? 1.621 5.261 -41.060 1.00 15.37 30 HIS C C 1
ATOM 3431 O O . HIS C 1 30 ? 1.471 4.417 -40.154 1.00 15.82 30 HIS C O 1
ATOM 3438 N N . HIS C 1 31 ? 0.613 5.752 -41.778 1.00 16.09 31 HIS C N 1
ATOM 3439 C CA . HIS C 1 31 ? -0.775 5.371 -41.542 1.00 17.30 31 HIS C CA 1
ATOM 3440 C C . HIS C 1 31 ? -1.134 4.029 -42.207 1.00 18.84 31 HIS C C 1
ATOM 3441 O O . HIS C 1 31 ? -1.566 3.084 -41.540 1.00 18.05 31 HIS C O 1
ATOM 3448 N N . SER C 1 32 ? -0.949 3.951 -43.520 1.00 16.77 32 SER C N 1
ATOM 3449 C CA . SER C 1 32 ? -1.461 2.813 -44.290 1.00 18.50 32 SER C CA 1
ATOM 3450 C C . SER C 1 32 ? -0.652 1.535 -44.108 1.00 19.10 32 SER C C 1
ATOM 3451 O O . SER C 1 32 ? -1.171 0.450 -44.358 1.00 21.38 32 SER C O 1
ATOM 3454 N N . LYS C 1 33 ? 0.607 1.664 -43.687 1.00 19.29 33 LYS C N 1
ATOM 3455 C CA . LYS C 1 33 ? 1.464 0.490 -43.472 1.00 18.65 33 LYS C CA 1
ATOM 3456 C C . LYS C 1 33 ? 1.765 0.278 -41.990 1.00 18.36 33 LYS C C 1
ATOM 3457 O O . LYS C 1 33 ? 1.407 -0.751 -41.436 1.00 19.34 33 LYS C O 1
ATOM 3463 N N . HIS C 1 34 ? 2.413 1.241 -41.338 1.00 16.59 34 HIS C N 1
ATOM 3464 C CA . HIS C 1 34 ? 2.822 1.017 -39.949 1.00 15.04 34 HIS C CA 1
ATOM 3465 C C . HIS C 1 34 ? 1.632 0.873 -39.004 1.00 16.60 34 HIS C C 1
ATOM 3466 O O . HIS C 1 34 ? 1.526 -0.127 -38.295 1.00 17.48 34 HIS C O 1
ATOM 3473 N N . HIS C 1 35 ? 0.731 1.854 -38.996 1.00 15.84 35 HIS C N 1
ATOM 3474 C CA . HIS C 1 35 ? -0.424 1.782 -38.106 1.00 17.14 35 HIS C CA 1
ATOM 3475 C C . HIS C 1 35 ? -1.299 0.575 -38.487 1.00 16.71 35 HIS C C 1
ATOM 3476 O O . HIS C 1 35 ? -1.740 -0.181 -37.614 1.00 16.39 35 HIS C O 1
ATOM 3483 N N . GLN C 1 36 ? -1.499 0.351 -39.783 1.00 16.04 36 GLN C N 1
ATOM 3484 C CA . GLN C 1 36 ? -2.298 -0.781 -40.209 1.00 17.99 36 GLN C CA 1
ATOM 3485 C C . GLN C 1 36 ? -1.784 -2.101 -39.630 1.00 17.76 36 GLN C C 1
ATOM 3486 O O . GLN C 1 36 ? -2.566 -2.957 -39.220 1.00 18.70 36 GLN C O 1
ATOM 3492 N N . THR C 1 37 ? -0.467 -2.264 -39.624 1.00 16.76 37 THR C N 1
ATOM 3493 C CA . THR C 1 37 ? 0.145 -3.502 -39.153 1.00 17.54 37 THR C CA 1
ATOM 3494 C C . THR C 1 37 ? -0.091 -3.685 -37.654 1.00 15.71 37 THR C C 1
ATOM 3495 O O . THR C 1 37 ? -0.384 -4.787 -37.201 1.00 17.35 37 THR C O 1
ATOM 3499 N N . TYR C 1 38 ? -0.015 -2.600 -36.888 1.00 16.65 38 TYR C N 1
ATOM 3500 C CA . TYR C 1 38 ? -0.313 -2.687 -35.456 1.00 17.69 38 TYR C CA 1
ATOM 3501 C C . TYR C 1 38 ? -1.757 -3.137 -35.219 1.00 19.01 38 TYR C C 1
ATOM 3502 O O . TYR C 1 38 ? -2.029 -3.948 -34.325 1.00 18.36 38 TYR C O 1
ATOM 3511 N N . VAL C 1 39 ? -2.685 -2.610 -36.014 1.00 16.60 39 VAL C N 1
ATOM 3512 C CA . VAL C 1 39 ? -4.094 -2.967 -35.873 1.00 16.83 39 VAL C CA 1
ATOM 3513 C C . VAL C 1 39 ? -4.325 -4.439 -36.146 1.00 17.66 39 VAL C C 1
ATOM 3514 O O . VAL C 1 39 ? -4.969 -5.153 -35.362 1.00 18.60 39 VAL C O 1
ATOM 3518 N N . THR C 1 40 ? -3.796 -4.898 -37.270 1.00 17.88 40 THR C N 1
ATOM 3519 C CA . THR C 1 40 ? -3.969 -6.280 -37.676 1.00 18.39 40 THR C CA 1
ATOM 3520 C C . THR C 1 40 ? -3.320 -7.234 -36.668 1.00 18.46 40 THR C C 1
ATOM 3521 O O . THR C 1 40 ? -3.934 -8.221 -36.261 1.00 19.57 40 THR C O 1
ATOM 3525 N N . ASN C 1 41 ? -2.084 -6.946 -36.265 1.00 18.22 41 ASN C N 1
ATOM 3526 C CA . ASN C 1 41 ? -1.399 -7.848 -35.342 1.00 19.09 41 ASN C CA 1
ATOM 3527 C C . ASN C 1 41 ? -2.001 -7.791 -33.944 1.00 18.07 41 ASN C C 1
ATOM 3528 O O . ASN C 1 41 ? -1.982 -8.795 -33.221 1.00 18.22 41 ASN C O 1
ATOM 3533 N N . LEU C 1 42 ? -2.574 -6.645 -33.580 1.00 16.48 42 LEU C N 1
ATOM 3534 C CA . LEU C 1 42 ? -3.312 -6.560 -32.317 1.00 16.82 42 LEU C CA 1
ATOM 3535 C C . LEU C 1 42 ? -4.545 -7.466 -32.353 1.00 18.00 42 LEU C C 1
ATOM 3536 O O . LEU C 1 42 ? -4.776 -8.238 -31.415 1.00 17.98 42 LEU C O 1
ATOM 3541 N N . ASN C 1 43 ? -5.339 -7.374 -33.421 1.00 17.74 43 ASN C N 1
ATOM 3542 C CA . ASN C 1 43 ? -6.550 -8.198 -33.516 1.00 17.93 43 ASN C CA 1
ATOM 3543 C C . ASN C 1 43 ? -6.218 -9.683 -33.417 1.00 18.99 43 ASN C C 1
ATOM 3544 O O . ASN C 1 43 ? -6.873 -10.436 -32.692 1.00 19.97 43 ASN C O 1
ATOM 3549 N N . ASN C 1 44 ? -5.182 -10.094 -34.137 1.00 18.83 44 ASN C N 1
ATOM 3550 C CA . ASN C 1 44 ? -4.786 -11.496 -34.130 1.00 19.69 44 ASN C CA 1
ATOM 3551 C C . ASN C 1 44 ? -4.336 -11.949 -32.747 1.00 19.25 44 ASN C C 1
ATOM 3552 O O . ASN C 1 44 ? -4.665 -13.054 -32.312 1.00 18.82 44 ASN C O 1
ATOM 3557 N N . ALA C 1 45 ? -3.584 -11.100 -32.056 1.00 18.12 45 ALA C N 1
ATOM 3558 C CA . ALA C 1 45 ? -3.111 -11.443 -30.726 1.00 17.64 45 ALA C CA 1
ATOM 3559 C C . ALA C 1 45 ? -4.277 -11.544 -29.739 1.00 18.43 45 ALA C C 1
ATOM 3560 O O . ALA C 1 45 ? -4.280 -12.398 -28.844 1.00 18.74 45 ALA C O 1
ATOM 3562 N N . LEU C 1 46 ? -5.254 -10.659 -29.881 1.00 17.67 46 LEU C N 1
ATOM 3563 C CA . LEU C 1 46 ? -6.391 -10.662 -28.955 1.00 18.41 46 LEU C CA 1
ATOM 3564 C C . LEU C 1 46 ? -7.218 -11.929 -29.132 1.00 19.17 46 LEU C C 1
ATOM 3565 O O . LEU C 1 46 ? -7.692 -12.519 -28.157 1.00 19.94 46 LEU C O 1
ATOM 3570 N N . LYS C 1 47 ? -7.381 -12.352 -30.380 1.00 18.80 47 LYS C N 1
ATOM 3571 C CA . LYS C 1 47 ? -8.150 -13.556 -30.668 1.00 20.72 47 LYS C CA 1
ATOM 3572 C C . LYS C 1 47 ? -7.451 -14.794 -30.111 1.00 22.07 47 LYS C C 1
ATOM 3573 O O . LYS C 1 47 ? -8.096 -15.687 -29.567 1.00 24.59 47 LYS C O 1
ATOM 3579 N N . THR C 1 48 ? -6.131 -14.836 -30.237 1.00 19.25 48 THR C N 1
ATOM 3580 C CA . THR C 1 48 ? -5.331 -15.912 -29.655 1.00 20.02 48 THR C CA 1
ATOM 3581 C C . THR C 1 48 ? -5.411 -15.872 -28.122 1.00 20.59 48 THR C C 1
ATOM 3582 O O . THR C 1 48 ? -5.475 -16.917 -27.459 1.00 22.62 48 THR C O 1
ATOM 3586 N N . TYR C 1 49 ? -5.427 -14.669 -27.557 1.00 18.16 49 TYR C N 1
ATOM 3587 C CA . TYR C 1 49 ? -5.496 -14.539 -26.106 1.00 19.35 49 TYR C CA 1
ATOM 3588 C C . TYR C 1 49 ? -6.798 -15.107 -25.589 1.00 22.67 49 TYR C C 1
ATOM 3589 O O . TYR C 1 49 ? -6.833 -15.736 -24.531 1.00 23.38 49 TYR C O 1
ATOM 3598 N N . SER C 1 50 ? -7.866 -14.883 -26.345 1.00 22.70 50 SER C N 1
ATOM 3599 C CA . SER C 1 50 ? -9.192 -15.332 -25.969 1.00 25.20 50 SER C CA 1
ATOM 3600 C C . SER C 1 50 ? -9.181 -16.846 -25.735 1.00 24.97 50 SER C C 1
ATOM 3601 O O . SER C 1 50 ? -9.723 -17.347 -24.741 1.00 26.37 50 SER C O 1
ATOM 3604 N N . THR C 1 51 ? -8.479 -17.563 -26.602 1.00 23.57 51 THR C N 1
ATOM 3605 C CA . THR C 1 51 ? -8.335 -19.011 -26.473 1.00 26.74 51 THR C CA 1
ATOM 3606 C C . THR C 1 51 ? -7.603 -19.410 -25.190 1.00 25.72 51 THR C C 1
ATOM 3607 O O . THR C 1 51 ? -8.058 -20.261 -24.423 1.00 24.75 51 THR C O 1
ATOM 3611 N N . ALA C 1 52 ? -6.448 -18.793 -24.981 1.00 22.34 52 ALA C N 1
ATOM 3612 C CA . ALA C 1 52 ? -5.614 -19.073 -23.824 1.00 20.42 52 ALA C CA 1
ATOM 3613 C C . ALA C 1 52 ? -6.307 -18.725 -22.513 1.00 21.21 52 ALA C C 1
ATOM 3614 O O . ALA C 1 52 ? -6.143 -19.432 -21.520 1.00 21.51 52 ALA C O 1
ATOM 3616 N N . LEU C 1 53 ? -7.059 -17.628 -22.504 1.00 21.17 53 LEU C N 1
ATOM 3617 C CA . LEU C 1 53 ? -7.791 -17.211 -21.315 1.00 22.29 53 LEU C CA 1
ATOM 3618 C C . LEU C 1 53 ? -8.852 -18.245 -20.932 1.00 25.27 53 LEU C C 1
ATOM 3619 O O . LEU C 1 53 ? -8.957 -18.641 -19.768 1.00 26.72 53 LEU C O 1
ATOM 3624 N N . ALA C 1 54 ? -9.621 -18.702 -21.916 1.00 24.83 54 ALA C N 1
ATOM 3625 C CA . ALA C 1 54 ? -10.683 -19.663 -21.645 1.00 26.46 54 ALA C CA 1
ATOM 3626 C C . ALA C 1 54 ? -10.100 -20.984 -21.188 1.00 27.29 54 ALA C C 1
ATOM 3627 O O . ALA C 1 54 ? -10.711 -21.709 -20.408 1.00 29.28 54 ALA C O 1
ATOM 3629 N N . ALA C 1 55 ? -8.897 -21.288 -21.654 1.00 24.64 55 ALA C N 1
ATOM 3630 C CA . ALA C 1 55 ? -8.270 -22.553 -21.316 1.00 27.29 55 ALA C CA 1
ATOM 3631 C C . ALA C 1 55 ? -7.468 -22.477 -20.021 1.00 27.17 55 ALA C C 1
ATOM 3632 O O . ALA C 1 55 ? -6.873 -23.472 -19.616 1.00 27.89 55 ALA C O 1
ATOM 3634 N N . ASN C 1 56 ? -7.472 -21.309 -19.373 1.00 24.56 56 ASN C N 1
ATOM 3635 C CA . ASN C 1 56 ? -6.614 -21.049 -18.207 1.00 23.31 56 ASN C CA 1
ATOM 3636 C C . ASN C 1 56 ? -5.180 -21.478 -18.475 1.00 22.84 56 ASN C C 1
ATOM 3637 O O . ASN C 1 56 ? -4.537 -22.124 -17.655 1.00 23.33 56 ASN C O 1
ATOM 3642 N N . ASP C 1 57 ? -4.701 -21.103 -19.653 1.00 20.04 57 ASP C N 1
ATOM 3643 C CA . ASP C 1 57 ? -3.347 -21.384 -20.096 1.00 21.12 57 ASP C CA 1
ATOM 3644 C C . ASP C 1 57 ? -2.495 -20.157 -19.831 1.00 17.63 57 ASP C C 1
ATOM 3645 O O . ASP C 1 57 ? -2.391 -19.259 -20.671 1.00 20.22 57 ASP C O 1
ATOM 3650 N N . VAL C 1 58 ? -1.907 -20.103 -18.645 1.00 18.36 58 VAL C N 1
ATOM 3651 C CA . VAL C 1 58 ? -1.160 -18.929 -18.220 1.00 18.86 58 VAL C CA 1
ATOM 3652 C C . VAL C 1 58 ? 0.192 -18.760 -18.944 1.00 18.38 58 VAL C C 1
ATOM 3653 O O . VAL C 1 58 ? 0.559 -17.640 -19.291 1.00 18.11 58 VAL C O 1
ATOM 3657 N N . PRO C 1 59 ? 0.939 -19.859 -19.201 1.00 18.38 59 PRO C N 1
ATOM 3658 C CA . PRO C 1 59 ? 2.153 -19.628 -20.000 1.00 19.38 59 PRO C CA 1
ATOM 3659 C C . PRO C 1 59 ? 1.870 -18.963 -21.354 1.00 18.90 59 PRO C C 1
ATOM 3660 O O . PRO C 1 59 ? 2.615 -18.063 -21.768 1.00 20.39 59 PRO C O 1
ATOM 3664 N N . SER C 1 60 ? 0.812 -19.387 -22.034 1.00 17.95 60 SER C N 1
ATOM 3665 C CA . SER C 1 60 ? 0.468 -18.782 -23.317 1.00 18.85 60 SER C CA 1
ATOM 3666 C C . SER C 1 60 ? 0.019 -17.328 -23.143 1.00 20.15 60 SER C C 1
ATOM 3667 O O . SER C 1 60 ? 0.342 -16.472 -23.972 1.00 21.46 60 SER C O 1
ATOM 3670 N N . GLN C 1 61 ? -0.731 -17.048 -22.077 1.00 18.53 61 GLN C N 1
ATOM 3671 C CA . GLN C 1 61 ? -1.165 -15.671 -21.818 1.00 19.08 61 GLN C CA 1
ATOM 3672 C C . GLN C 1 61 ? 0.039 -14.763 -21.600 1.00 20.22 61 GLN C C 1
ATOM 3673 O O . GLN C 1 61 ? 0.103 -13.666 -22.146 1.00 19.51 61 GLN C O 1
ATOM 3679 N N . ILE C 1 62 ? 1.000 -15.217 -20.806 1.00 18.42 62 ILE C N 1
ATOM 3680 C CA . ILE C 1 62 ? 2.170 -14.392 -20.532 1.00 17.18 62 ILE C CA 1
ATOM 3681 C C . ILE C 1 62 ? 3.001 -14.210 -21.800 1.00 18.87 62 ILE C C 1
ATOM 3682 O O . ILE C 1 62 ? 3.502 -13.113 -22.078 1.00 20.87 62 ILE C O 1
ATOM 3687 N N . ALA C 1 63 ? 3.109 -15.269 -22.597 1.00 18.70 63 ALA C N 1
ATOM 3688 C CA . ALA C 1 63 ? 3.856 -15.201 -23.852 1.00 20.50 63 ALA C CA 1
ATOM 3689 C C . ALA C 1 63 ? 3.225 -14.226 -24.851 1.00 20.19 63 ALA C C 1
ATOM 3690 O O . ALA C 1 63 ? 3.916 -13.674 -25.692 1.00 22.34 63 ALA C O 1
ATOM 3692 N N . LEU C 1 64 ? 1.917 -14.001 -24.744 1.00 16.86 64 LEU C N 1
ATOM 3693 C CA . LEU C 1 64 ? 1.219 -13.107 -25.672 1.00 17.89 64 LEU C CA 1
ATOM 3694 C C . LEU C 1 64 ? 1.259 -11.626 -25.257 1.00 18.83 64 LEU C C 1
ATOM 3695 O O . LEU C 1 64 ? 0.867 -10.753 -26.031 1.00 18.65 64 LEU C O 1
ATOM 3700 N N . GLN C 1 65 ? 1.750 -11.335 -24.059 1.00 14.30 65 GLN C N 1
ATOM 3701 C CA . GLN C 1 65 ? 1.680 -9.971 -23.546 1.00 15.07 65 GLN C CA 1
ATOM 3702 C C . GLN C 1 65 ? 2.469 -8.988 -24.398 1.00 16.60 65 GLN C C 1
ATOM 3703 O O . GLN C 1 65 ? 2.024 -7.862 -24.619 1.00 17.14 65 GLN C O 1
ATOM 3709 N N . ALA C 1 66 ? 3.641 -9.404 -24.870 1.00 15.09 66 ALA C N 1
ATOM 3710 C CA . ALA C 1 66 ? 4.469 -8.508 -25.664 1.00 17.28 66 ALA C CA 1
ATOM 3711 C C . ALA C 1 66 ? 3.726 -8.047 -26.919 1.00 16.71 66 ALA C C 1
ATOM 3712 O O . ALA C 1 66 ? 3.770 -6.865 -27.286 1.00 19.46 66 ALA C O 1
ATOM 3714 N N . ALA C 1 67 ? 3.032 -8.977 -27.574 1.00 17.16 67 ALA C N 1
ATOM 3715 C CA . ALA C 1 67 ? 2.301 -8.652 -28.793 1.00 18.22 67 ALA C CA 1
ATOM 3716 C C . ALA C 1 67 ? 1.137 -7.710 -28.513 1.00 18.94 67 ALA C C 1
ATOM 3717 O O . ALA C 1 67 ? 0.853 -6.806 -29.292 1.00 19.12 67 AL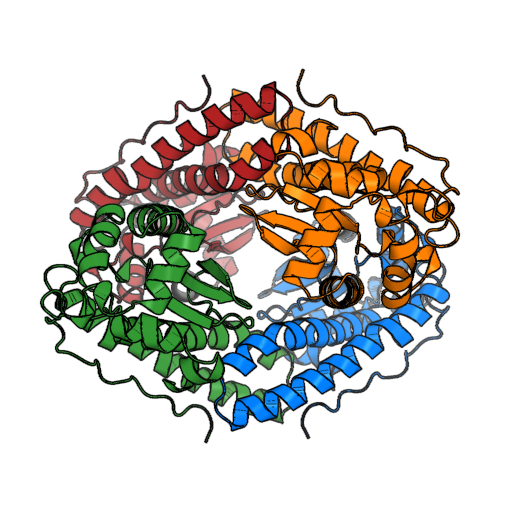A C O 1
ATOM 3719 N N . ILE C 1 68 ? 0.457 -7.923 -27.402 1.00 17.74 68 ILE C N 1
ATOM 3720 C CA . ILE C 1 68 ? -0.693 -7.094 -27.082 1.00 16.41 68 ILE C CA 1
ATOM 3721 C C . ILE C 1 68 ? -0.248 -5.694 -26.646 1.00 16.90 68 ILE C C 1
ATOM 3722 O O . ILE C 1 68 ? -0.850 -4.698 -27.050 1.00 17.50 68 ILE C O 1
ATOM 3727 N N . LYS C 1 69 ? 0.817 -5.601 -25.855 1.00 17.05 69 LYS C N 1
ATOM 3728 C CA . LYS C 1 69 ? 1.321 -4.280 -25.456 1.00 16.19 69 LYS C CA 1
ATOM 3729 C C . LYS C 1 69 ? 1.885 -3.497 -26.658 1.00 16.12 69 LYS C C 1
ATOM 3730 O O . LYS C 1 69 ? 1.594 -2.308 -26.824 1.00 17.84 69 LYS C O 1
ATOM 3736 N N . PHE C 1 70 ? 2.664 -4.168 -27.502 1.00 16.24 70 PHE C N 1
ATOM 3737 C CA . PHE C 1 70 ? 3.314 -3.511 -28.639 1.00 16.61 70 PHE C CA 1
ATOM 3738 C C . PHE C 1 70 ? 2.295 -3.055 -29.681 1.00 15.77 70 PHE C C 1
ATOM 3739 O O . PHE C 1 70 ? 2.285 -1.898 -30.097 1.00 17.00 70 PHE C O 1
ATOM 3747 N N . ASN C 1 71 ? 1.428 -3.970 -30.104 1.00 15.77 71 ASN C N 1
ATOM 3748 C CA . ASN C 1 71 ? 0.464 -3.631 -31.141 1.00 15.43 71 ASN C CA 1
ATOM 3749 C C . ASN C 1 71 ? -0.713 -2.838 -30.580 1.00 16.79 71 ASN C C 1
ATOM 3750 O O . ASN C 1 71 ? -1.246 -1.951 -31.248 1.00 16.33 71 ASN C O 1
ATOM 3755 N N . GLY C 1 72 ? -1.117 -3.148 -29.352 1.00 17.03 72 GLY C N 1
ATOM 3756 C CA . GLY C 1 72 ? -2.153 -2.380 -28.685 1.00 17.52 72 GLY C CA 1
ATOM 3757 C C . GLY C 1 72 ? -1.674 -0.962 -28.428 1.00 18.33 72 GLY C C 1
ATOM 3758 O O . GLY C 1 72 ? -2.380 -0.001 -28.715 1.00 16.77 72 GLY C O 1
ATOM 3759 N N . GLY C 1 73 ? -0.465 -0.837 -27.890 1.00 17.91 73 GLY C N 1
ATOM 3760 C CA . GLY C 1 73 ? 0.129 0.472 -27.669 1.00 17.17 73 GLY C CA 1
ATOM 3761 C C . GLY C 1 73 ? 0.333 1.183 -29.000 1.00 17.10 73 GLY C C 1
ATOM 3762 O O . GLY C 1 73 ? 0.101 2.382 -29.105 1.00 18.17 73 GLY C O 1
ATOM 3763 N N . GLY C 1 74 ? 0.753 0.441 -30.025 1.00 16.14 74 GLY C N 1
ATOM 3764 C CA . GLY C 1 74 ? 0.915 1.030 -31.350 1.00 15.99 74 GLY C CA 1
ATOM 3765 C C . GLY C 1 74 ? -0.392 1.632 -31.854 1.00 19.52 74 GLY C C 1
ATOM 3766 O O . GLY C 1 74 ? -0.433 2.763 -32.366 1.00 16.78 74 GLY C O 1
ATOM 3767 N N . HIS C 1 75 ? -1.483 0.889 -31.691 1.00 17.12 75 HIS C N 1
ATOM 3768 C CA . HIS C 1 75 ? -2.788 1.374 -32.134 1.00 17.64 75 HIS C CA 1
ATOM 3769 C C . HIS C 1 75 ? -3.241 2.577 -31.308 1.00 18.19 75 HIS C C 1
ATOM 3770 O O . HIS C 1 75 ? -3.724 3.562 -31.859 1.00 18.79 75 HIS C O 1
ATOM 3777 N N . ILE C 1 76 ? -3.093 2.495 -29.984 1.00 15.75 76 ILE C N 1
ATOM 3778 C CA . ILE C 1 76 ? -3.465 3.598 -29.104 1.00 17.05 76 ILE C CA 1
ATOM 3779 C C . ILE C 1 76 ? -2.676 4.857 -29.440 1.00 18.30 76 ILE C C 1
ATOM 3780 O O . ILE C 1 76 ? -3.238 5.948 -29.599 1.00 17.06 76 ILE C O 1
ATOM 3785 N N . ASN C 1 77 ? -1.367 4.701 -29.536 1.00 15.84 77 ASN C N 1
ATOM 3786 C CA . ASN C 1 77 ? -0.502 5.865 -29.693 1.00 18.14 77 ASN C CA 1
ATOM 3787 C C . ASN C 1 77 ? -0.734 6.553 -31.033 1.00 16.32 77 ASN C C 1
ATOM 3788 O O . ASN C 1 77 ? -0.828 7.770 -31.090 1.00 17.73 77 ASN C O 1
ATOM 3793 N N . HIS C 1 78 ? -0.831 5.782 -32.109 1.00 17.00 78 HIS C N 1
ATOM 3794 C CA . HIS C 1 78 ? -0.995 6.406 -33.423 1.00 16.77 78 HIS C CA 1
ATOM 3795 C C . HIS C 1 78 ? -2.381 7.000 -33.576 1.00 16.50 78 HIS C C 1
ATOM 3796 O O . HIS C 1 78 ? -2.536 8.064 -34.194 1.00 16.98 78 HIS C O 1
ATOM 3803 N N . SER C 1 79 ? -3.384 6.354 -32.979 1.00 15.61 79 SER C N 1
ATOM 3804 C CA . SER C 1 79 ? -4.735 6.913 -33.008 1.00 17.47 79 SER C CA 1
ATOM 3805 C C . SER C 1 79 ? -4.766 8.304 -32.343 1.00 17.84 79 SER C C 1
ATOM 3806 O O . SER C 1 79 ? -5.357 9.247 -32.882 1.00 18.71 79 SER C O 1
ATOM 3809 N N . LEU C 1 80 ? -4.105 8.442 -31.196 1.00 17.47 80 LEU C N 1
ATOM 3810 C CA . LEU C 1 80 ? -3.988 9.742 -30.553 1.00 18.95 80 LEU C CA 1
ATOM 3811 C C . LEU C 1 80 ? -3.205 10.730 -31.431 1.00 19.04 80 LEU C C 1
ATOM 3812 O O . LEU C 1 80 ? -3.607 11.891 -31.579 1.00 20.12 80 LEU C O 1
ATOM 3817 N N . PHE C 1 81 ? -2.107 10.254 -32.017 1.00 17.24 81 PHE C N 1
ATOM 3818 C CA . PHE C 1 81 ? -1.207 11.078 -32.833 1.00 16.04 81 PHE C CA 1
ATOM 3819 C C . PHE C 1 81 ? -1.951 11.761 -33.977 1.00 17.65 81 PHE C C 1
ATOM 3820 O O . PHE C 1 81 ? -1.877 12.980 -34.109 1.00 18.85 81 PHE C O 1
ATOM 3828 N N . TRP C 1 82 ? -2.675 10.995 -34.798 1.00 17.91 82 TRP C N 1
ATOM 3829 C CA . TRP C 1 82 ? -3.320 11.595 -35.977 1.00 17.82 82 TRP C CA 1
ATOM 3830 C C . TRP C 1 82 ? -4.268 12.704 -35.582 1.00 20.08 82 TRP C C 1
ATOM 3831 O O . TRP C 1 82 ? -4.365 13.732 -36.265 1.00 18.75 82 TRP C O 1
ATOM 3842 N N . GLU C 1 83 ? -4.962 12.505 -34.469 1.00 19.27 83 GLU C N 1
ATOM 3843 C CA . GLU C 1 83 ? -5.924 13.492 -34.020 1.00 21.37 83 GLU C CA 1
ATOM 3844 C C . GLU C 1 83 ? -5.260 14.727 -33.396 1.00 21.02 83 GLU C C 1
ATOM 3845 O O . GLU C 1 83 ? -5.878 15.796 -33.393 1.00 19.42 83 GLU C O 1
ATOM 3851 N N . ASN C 1 84 ? -4.024 14.620 -32.890 1.00 20.45 84 ASN C N 1
ATOM 3852 C CA . ASN C 1 84 ? -3.387 15.846 -32.390 1.00 19.27 84 ASN C CA 1
ATOM 3853 C C . ASN C 1 84 ? -2.387 16.424 -33.401 1.00 18.38 84 ASN C C 1
ATOM 3854 O O . ASN C 1 84 ? -1.450 17.123 -33.038 1.00 18.97 84 ASN C O 1
ATOM 3859 N N . LEU C 1 85 ? -2.650 16.159 -34.679 1.00 18.94 85 LEU C N 1
ATOM 3860 C CA . LEU C 1 85 ? -1.982 16.841 -35.793 1.00 19.37 85 LEU C CA 1
ATOM 3861 C C . LEU C 1 85 ? -3.024 17.556 -36.649 1.00 19.54 85 LEU C C 1
ATOM 3862 O O . LEU C 1 85 ? -4.188 17.149 -36.683 1.00 20.78 85 LEU C O 1
ATOM 3867 N N . CYS C 1 86 ? -2.620 18.622 -37.338 1.00 18.20 86 CYS C N 1
ATOM 3868 C CA . CYS C 1 86 ? -3.546 19.318 -38.230 1.00 18.89 86 CYS C CA 1
ATOM 3869 C C . CYS C 1 86 ? -2.745 20.186 -39.197 1.00 19.09 86 CYS C C 1
ATOM 3870 O O . CYS C 1 86 ? -1.566 20.436 -38.951 1.00 21.36 86 CYS C O 1
ATOM 3873 N N . PRO C 1 87 ? -3.366 20.626 -40.305 1.00 20.13 87 PRO C N 1
ATOM 3874 C CA . PRO C 1 87 ? -2.641 21.516 -41.224 1.00 20.64 87 PRO C CA 1
ATOM 3875 C C . PRO C 1 87 ? -2.093 22.765 -40.532 1.00 21.54 87 PRO C C 1
ATOM 3876 O O . PRO C 1 87 ? -2.779 23.368 -39.697 1.00 24.55 87 PRO C O 1
ATOM 3880 N N . ALA C 1 88 ? -0.886 23.162 -40.917 1.00 20.07 88 ALA C N 1
ATOM 3881 C CA . ALA C 1 88 ? -0.221 24.325 -40.334 1.00 20.09 88 ALA C CA 1
ATOM 3882 C C . ALA C 1 88 ? -0.998 25.627 -40.530 1.00 24.15 88 ALA C C 1
ATOM 3883 O O . ALA C 1 88 ? -0.884 26.550 -39.724 1.00 24.78 88 ALA C O 1
ATOM 3885 N N . SER C 1 89 ? -1.788 25.707 -41.597 1.00 24.08 89 SER C N 1
ATOM 3886 C CA . SER C 1 89 ? -2.544 26.928 -41.874 1.00 26.07 89 SER C CA 1
ATOM 3887 C C . SER C 1 89 ? -3.839 27.003 -41.073 1.00 24.64 89 SER C C 1
ATOM 3888 O O . SER C 1 89 ? -4.509 28.042 -41.062 1.00 25.19 89 SER C O 1
ATOM 3891 N N . SER C 1 90 ? -4.193 25.911 -40.406 1.00 23.96 90 SER C N 1
ATOM 3892 C CA . SER C 1 90 ? -5.412 25.871 -39.609 1.00 27.30 90 SER C CA 1
ATOM 3893 C C . SER C 1 90 ? -5.242 26.647 -38.317 1.00 26.96 90 SER C C 1
ATOM 3894 O O . SER C 1 90 ? -4.201 26.566 -37.682 1.00 24.61 90 SER C O 1
ATOM 3897 N N . PRO C 1 91 ? -6.281 27.392 -37.908 1.00 28.23 91 PRO C N 1
ATOM 3898 C CA . PRO C 1 91 ? -6.223 28.038 -36.593 1.00 27.12 91 PRO C CA 1
ATOM 3899 C C . PRO C 1 91 ? -6.095 27.011 -35.460 1.00 28.19 91 PRO C C 1
ATOM 3900 O O . PRO C 1 91 ? -5.640 27.367 -34.375 1.00 29.45 91 PRO C O 1
ATOM 3904 N N . ASP C 1 92 ? -6.458 25.755 -35.713 1.00 26.25 92 ASP C N 1
ATOM 3905 C CA . ASP C 1 92 ? -6.314 24.713 -34.701 1.00 27.65 92 ASP C CA 1
ATOM 3906 C C . ASP C 1 92 ? -4.834 24.488 -34.317 1.00 24.35 92 ASP C C 1
ATOM 3907 O O . ASP C 1 92 ? -4.538 23.957 -33.248 1.00 21.99 92 ASP C O 1
ATOM 3912 N N . ALA C 1 93 ? -3.910 24.906 -35.185 1.00 24.78 93 ALA C N 1
ATOM 3913 C CA . ALA C 1 93 ? -2.475 24.761 -34.932 1.00 25.70 93 ALA C CA 1
ATOM 3914 C C . ALA C 1 93 ? -1.907 25.933 -34.127 1.00 25.21 93 ALA C C 1
ATOM 3915 O O . ALA C 1 93 ? -0.737 25.925 -33.740 1.00 26.33 93 ALA C O 1
ATOM 3917 N N . ASP C 1 94 ? -2.735 26.951 -33.914 1.00 22.90 94 ASP C N 1
ATOM 3918 C CA . ASP C 1 94 ? -2.398 28.117 -33.087 1.00 25.00 94 ASP C CA 1
ATOM 3919 C C . ASP C 1 94 ? -2.686 27.796 -31.619 1.00 27.94 94 ASP C C 1
ATOM 3920 O O . ASP C 1 94 ? -3.799 27.397 -31.287 1.00 29.83 94 ASP C O 1
ATOM 3925 N N . PRO C 1 95 ? -1.684 27.944 -30.736 1.00 28.08 95 PRO C N 1
ATOM 3926 C CA . PRO C 1 95 ? -1.902 27.646 -29.314 1.00 28.65 95 PRO C CA 1
ATOM 3927 C C . PRO C 1 95 ? -2.980 28.507 -28.658 1.00 29.97 95 PRO C C 1
ATOM 3928 O O . PRO C 1 95 ? -3.406 28.169 -27.555 1.00 31.60 95 PRO C O 1
ATOM 3932 N N . ALA C 1 96 ? -3.402 29.588 -29.313 1.00 28.30 96 ALA C N 1
ATOM 3933 C CA . ALA C 1 96 ? -4.511 30.399 -28.811 1.00 32.10 96 ALA C CA 1
ATOM 3934 C C . ALA C 1 96 ? -5.807 29.592 -28.806 1.00 31.84 96 ALA C C 1
ATOM 3935 O O . ALA C 1 96 ? -6.773 29.969 -28.141 1.00 34.44 96 ALA C O 1
ATOM 3937 N N . SER C 1 97 ? -5.820 28.484 -29.546 1.00 30.54 97 SER C N 1
ATOM 3938 C CA . SER C 1 97 ? -6.951 27.564 -29.543 1.00 31.07 97 SER C CA 1
ATOM 3939 C C . SER C 1 97 ? -7.018 26.766 -28.242 1.00 34.17 97 SER C C 1
ATOM 3940 O O . SER C 1 97 ? -7.985 26.043 -28.001 1.00 36.80 97 SER C O 1
ATOM 3943 N N . ALA C 1 98 ? -5.988 26.883 -27.405 1.00 33.32 98 ALA C N 1
ATOM 3944 C CA . ALA C 1 98 ? -5.949 26.129 -26.149 1.00 31.11 98 ALA C CA 1
ATOM 3945 C C . ALA C 1 98 ? -5.689 27.030 -24.933 1.00 33.72 98 ALA C C 1
ATOM 3946 O O . ALA C 1 98 ? -4.665 26.888 -24.261 1.00 32.69 98 ALA C O 1
ATOM 3948 N N . PRO C 1 99 ? -6.634 27.934 -24.627 1.00 33.70 99 PRO C N 1
ATOM 3949 C CA . PRO C 1 99 ? -6.433 28.906 -23.543 1.00 34.49 99 PRO C CA 1
ATOM 3950 C C . PRO C 1 99 ? -6.193 28.262 -22.174 1.00 35.22 99 PRO C C 1
ATOM 3951 O O . PRO C 1 99 ? -5.277 28.683 -21.471 1.00 37.99 99 PRO C O 1
ATOM 3955 N N . GLU C 1 100 ? -6.980 27.255 -21.803 1.00 34.81 100 GLU C N 1
ATOM 3956 C CA . GLU C 1 100 ? -6.839 26.661 -20.476 1.00 35.77 100 GLU C CA 1
ATOM 3957 C C . GLU C 1 100 ? -5.546 25.860 -20.373 1.00 32.94 100 GLU C C 1
ATOM 3958 O O . GLU C 1 100 ? -4.815 25.959 -19.387 1.00 33.59 100 GLU C O 1
ATOM 3964 N N . LEU C 1 101 ? -5.249 25.087 -21.412 1.00 30.12 101 LEU C N 1
ATOM 3965 C CA . LEU C 1 101 ? -4.042 24.281 -21.418 1.00 29.34 101 LEU C CA 1
ATOM 3966 C C . LEU C 1 101 ? -2.792 25.149 -21.418 1.00 29.21 101 LEU C C 1
ATOM 3967 O O . LEU C 1 101 ? -1.854 24.887 -20.664 1.00 29.20 101 LEU C O 1
ATOM 3972 N N . THR C 1 102 ? -2.769 26.171 -22.268 1.00 29.58 102 THR C N 1
ATOM 3973 C CA . THR C 1 102 ? -1.574 27.005 -22.379 1.00 31.09 102 THR C CA 1
ATOM 3974 C C . THR C 1 102 ? -1.374 27.832 -21.113 1.00 32.57 102 THR C C 1
ATOM 3975 O O . THR C 1 102 ? -0.242 28.145 -20.750 1.00 33.02 102 THR C O 1
ATOM 3979 N N . ALA C 1 103 ? -2.466 28.176 -20.437 1.00 33.64 103 ALA C N 1
ATOM 3980 C CA . ALA C 1 103 ? -2.359 28.874 -19.164 1.00 34.13 103 ALA C CA 1
ATOM 3981 C C . ALA C 1 103 ? -1.668 27.968 -18.154 1.00 34.63 103 ALA C C 1
ATOM 3982 O O . ALA C 1 103 ? -0.790 28.411 -17.413 1.00 34.83 103 ALA C O 1
ATOM 3984 N N . GLU C 1 104 ? -2.046 26.692 -18.145 1.00 33.95 104 GLU C N 1
ATOM 3985 C CA . GLU C 1 104 ? -1.455 25.742 -17.211 1.00 32.26 104 GLU C CA 1
ATOM 3986 C C . GLU C 1 104 ? -0.010 25.419 -17.573 1.00 30.42 104 GLU C C 1
ATOM 3987 O O . GLU C 1 104 ? 0.822 25.214 -16.694 1.00 31.98 104 GLU C O 1
ATOM 3993 N N . ILE C 1 105 ? 0.290 25.363 -18.867 1.00 31.25 105 ILE C N 1
ATOM 3994 C CA . ILE C 1 105 ? 1.665 25.176 -19.311 1.00 27.79 105 ILE C CA 1
ATOM 3995 C C . ILE C 1 105 ? 2.550 26.326 -18.833 1.00 29.92 105 ILE C C 1
ATOM 3996 O O . ILE C 1 105 ? 3.634 26.119 -18.279 1.00 30.29 105 ILE C O 1
ATOM 4001 N N . ALA C 1 106 ? 2.060 27.545 -19.019 1.00 29.86 106 ALA C N 1
ATOM 4002 C CA . ALA C 1 106 ? 2.804 28.726 -18.616 1.00 33.23 106 ALA C CA 1
ATOM 4003 C C . ALA C 1 106 ? 3.036 28.724 -17.110 1.00 32.63 106 ALA C C 1
ATOM 4004 O O . ALA C 1 106 ? 4.097 29.118 -16.639 1.00 33.81 106 ALA C O 1
ATOM 4006 N N . LYS C 1 107 ? 2.036 28.278 -16.360 1.00 35.62 107 LYS C N 1
ATOM 4007 C CA . LYS C 1 107 ? 2.145 28.205 -14.906 1.00 40.81 107 LYS C CA 1
ATOM 4008 C C . LYS C 1 107 ? 3.225 27.207 -14.470 1.00 40.89 107 LYS C C 1
ATOM 4009 O O . LYS C 1 107 ? 3.860 27.379 -13.424 1.00 42.87 107 LYS C O 1
ATOM 4015 N N . THR C 1 108 ? 3.423 26.176 -15.286 1.00 38.66 108 THR C N 1
ATOM 4016 C CA . THR C 1 108 ? 4.303 25.053 -14.964 1.00 36.49 108 THR C CA 1
ATOM 4017 C C . THR C 1 108 ? 5.750 25.240 -15.431 1.00 33.58 108 THR C C 1
ATOM 4018 O O . THR C 1 108 ? 6.679 25.033 -14.653 1.00 35.52 108 THR C O 1
ATOM 4022 N N . TRP C 1 109 ? 5.942 25.634 -16.688 1.00 30.94 109 TRP C N 1
ATOM 4023 C CA . TRP C 1 109 ? 7.289 25.801 -17.245 1.00 31.55 109 TRP C CA 1
ATOM 4024 C C . TRP C 1 109 ? 7.706 27.267 -17.362 1.00 33.79 109 TRP C C 1
ATOM 4025 O O . TRP C 1 109 ? 8.849 27.563 -17.717 1.00 34.88 109 TRP C O 1
ATOM 4036 N N . GLY C 1 110 ? 6.782 28.179 -17.077 1.00 31.71 110 GLY C N 1
ATOM 4037 C CA . GLY C 1 110 ? 7.071 29.600 -17.165 1.00 33.02 110 GLY C CA 1
ATOM 4038 C C . GLY C 1 110 ? 6.463 30.221 -18.409 1.00 32.64 110 GLY C C 1
ATOM 4039 O O . GLY C 1 110 ? 5.924 31.324 -18.367 1.00 33.74 110 GLY C O 1
ATOM 4040 N N . SER C 1 111 ? 6.574 29.512 -19.526 1.00 29.26 111 SER C N 1
ATOM 4041 C CA . SER C 1 111 ? 6.062 29.992 -20.805 1.00 32.88 111 SER C CA 1
ATOM 4042 C C . SER C 1 111 ? 5.901 28.833 -21.767 1.00 31.34 111 SER C C 1
ATOM 4043 O O . SER C 1 111 ? 6.443 27.748 -21.536 1.00 30.75 111 SER C O 1
ATOM 4046 N N . LEU C 1 112 ? 5.178 29.070 -22.856 1.00 31.32 112 LEU C N 1
ATOM 4047 C CA . LEU C 1 112 ? 5.036 28.058 -23.900 1.00 28.04 112 LEU C CA 1
ATOM 4048 C C . LEU C 1 112 ? 6.394 27.731 -24.520 1.00 28.21 112 LEU C C 1
ATOM 4049 O O . LEU C 1 112 ? 6.719 26.563 -24.750 1.00 26.75 112 LEU C O 1
ATOM 4054 N N . ASP C 1 113 ? 7.201 28.760 -24.750 1.00 27.99 113 ASP C N 1
ATOM 4055 C CA . ASP C 1 113 ? 8.525 28.567 -25.327 1.00 28.50 113 ASP C CA 1
ATOM 4056 C C . ASP C 1 113 ? 9.402 27.677 -24.452 1.00 29.62 113 ASP C C 1
ATOM 4057 O O . ASP C 1 113 ? 10.093 26.806 -24.963 1.00 27.82 113 ASP C O 1
ATOM 4062 N N . LYS C 1 114 ? 9.386 27.910 -23.143 1.00 29.79 114 LYS C N 1
ATOM 4063 C CA . LYS C 1 114 ? 10.159 27.092 -22.208 1.00 26.46 114 LYS C CA 1
ATOM 4064 C C . LYS C 1 114 ? 9.642 25.647 -22.171 1.00 26.50 114 LYS C C 1
ATOM 4065 O O . LYS C 1 114 ? 10.420 24.696 -22.056 1.00 25.87 114 LYS C O 1
ATOM 4071 N N . PHE C 1 115 ? 8.326 25.484 -22.267 1.00 24.56 115 PHE C N 1
ATOM 4072 C CA . PHE C 1 115 ? 7.748 24.153 -22.375 1.00 24.31 115 PHE C CA 1
ATOM 4073 C C . PHE C 1 115 ? 8.233 23.459 -23.650 1.00 22.25 115 PHE C C 1
ATOM 4074 O O . PHE C 1 115 ? 8.637 22.298 -23.628 1.00 23.93 115 PHE C O 1
ATOM 4082 N N . LYS C 1 116 ? 8.183 24.172 -24.771 1.00 22.65 116 LYS C N 1
ATOM 4083 C CA . LYS C 1 116 ? 8.640 23.571 -26.024 1.00 21.69 116 LYS C CA 1
ATOM 4084 C C . LYS C 1 116 ? 10.104 23.153 -25.941 1.00 23.45 116 LYS C C 1
ATOM 4085 O O . LYS C 1 116 ? 10.484 22.127 -26.496 1.00 23.09 116 LYS C O 1
ATOM 4091 N N . GLU C 1 117 ? 10.922 23.947 -25.255 1.00 25.39 117 GLU C N 1
ATOM 4092 C CA . GLU C 1 117 ? 12.334 23.601 -25.107 1.00 26.66 117 GLU C CA 1
ATOM 4093 C C . GLU C 1 117 ? 12.480 22.328 -24.277 1.00 25.70 117 GLU C C 1
ATOM 4094 O O . GLU C 1 117 ? 13.238 21.436 -24.634 1.00 24.27 117 GLU C O 1
ATOM 4100 N N . ALA C 1 118 ? 11.722 22.232 -23.189 1.00 23.27 118 ALA C N 1
ATOM 4101 C CA . ALA C 1 118 ? 11.784 21.054 -22.326 1.00 23.03 118 ALA C CA 1
ATOM 4102 C C . ALA C 1 118 ? 11.278 19.811 -23.058 1.00 22.21 118 ALA C C 1
ATOM 4103 O O . ALA C 1 118 ? 11.864 18.726 -22.962 1.00 22.14 118 ALA C O 1
ATOM 4105 N N . MET C 1 119 ? 10.192 19.965 -23.799 1.00 18.92 119 MET C N 1
ATOM 4106 C CA . MET C 1 119 ? 9.642 18.842 -24.542 1.00 20.47 119 MET C CA 1
ATOM 4107 C C . MET C 1 119 ? 10.615 18.360 -25.610 1.00 20.86 119 MET C C 1
ATOM 4108 O O . MET C 1 119 ? 10.804 17.152 -25.794 1.00 19.84 119 MET C O 1
ATOM 4113 N N . GLY C 1 120 ? 11.234 19.311 -26.307 1.00 21.42 120 GLY C N 1
ATOM 4114 C CA . GLY C 1 120 ? 12.208 18.990 -27.335 1.00 22.50 120 GLY C CA 1
ATOM 4115 C C . GLY C 1 120 ? 13.375 18.219 -26.748 1.00 21.50 120 GLY C C 1
ATOM 4116 O O . GLY C 1 120 ? 13.815 17.217 -27.306 1.00 21.48 120 GLY C O 1
ATOM 4117 N N . LYS C 1 121 ? 13.843 18.661 -25.587 1.00 22.44 121 LYS C N 1
ATOM 4118 C CA . LYS C 1 121 ? 14.939 17.981 -24.912 1.00 20.55 121 LYS C CA 1
ATOM 4119 C C . LYS C 1 121 ? 14.573 16.533 -24.606 1.00 22.25 121 LYS C C 1
ATOM 4120 O O . LYS C 1 121 ? 15.377 15.615 -24.814 1.00 22.99 121 LYS C O 1
ATOM 4126 N N . ALA C 1 122 ? 13.348 16.332 -24.131 1.00 19.48 122 ALA C N 1
ATOM 4127 C CA . ALA C 1 122 ? 12.863 14.992 -23.803 1.00 20.38 122 ALA C CA 1
ATOM 4128 C C . ALA C 1 122 ? 12.781 14.133 -25.059 1.00 17.61 122 ALA C C 1
ATOM 4129 O O . ALA C 1 122 ? 13.239 12.991 -25.063 1.00 19.19 122 ALA C O 1
ATOM 4131 N N . LEU C 1 123 ? 12.215 14.702 -26.121 1.00 16.61 123 LEU C N 1
ATOM 4132 C CA . LEU C 1 123 ? 12.064 13.983 -27.386 1.00 15.31 123 LEU C CA 1
ATOM 4133 C C . LEU C 1 123 ? 13.399 13.563 -27.969 1.00 17.37 123 LEU C C 1
ATOM 4134 O O . LEU C 1 123 ? 13.561 12.421 -28.410 1.00 17.50 123 LEU C O 1
ATOM 4139 N N . LEU C 1 124 ? 14.354 14.484 -27.971 1.00 17.83 124 LEU C N 1
ATOM 4140 C CA . LEU C 1 124 ? 15.655 14.232 -28.575 1.00 20.55 124 LEU C CA 1
ATOM 4141 C C . LEU C 1 124 ? 16.507 13.332 -27.682 1.00 19.89 124 LEU C C 1
ATOM 4142 O O . LEU C 1 124 ? 17.481 12.728 -28.134 1.00 21.44 124 LEU C O 1
ATOM 4147 N N . GLY C 1 125 ? 16.127 13.228 -26.413 1.00 19.58 125 GLY C N 1
ATOM 4148 C CA . GLY C 1 125 ? 16.854 12.402 -25.472 1.00 20.20 125 GLY C CA 1
ATOM 4149 C C . GLY C 1 125 ? 16.433 10.938 -25.471 1.00 18.64 125 GLY C C 1
ATOM 4150 O O . GLY C 1 125 ? 17.114 10.102 -24.872 1.00 20.89 125 GLY C O 1
ATOM 4151 N N . ILE C 1 126 ? 15.328 10.624 -26.141 1.00 18.21 126 ILE C N 1
ATOM 4152 C CA . ILE C 1 126 ? 14.877 9.240 -26.242 1.00 17.81 126 ILE C CA 1
ATOM 4153 C C . ILE C 1 126 ? 15.948 8.401 -26.936 1.00 19.94 126 ILE C C 1
ATOM 4154 O O . ILE C 1 126 ? 16.448 8.769 -28.007 1.00 18.71 126 ILE C O 1
ATOM 4159 N N . GLN C 1 127 ? 16.334 7.309 -26.287 1.00 17.64 127 GLN C N 1
ATOM 4160 C CA . GLN C 1 127 ? 17.310 6.386 -26.853 1.00 17.76 127 GLN C CA 1
ATOM 4161 C C . GLN C 1 127 ? 16.579 5.258 -27.540 1.00 17.79 127 GLN C C 1
ATOM 4162 O O . GLN C 1 127 ? 15.868 4.496 -26.897 1.00 20.18 127 GLN C O 1
ATOM 4168 N N . GLY C 1 128 ? 16.760 5.137 -28.841 1.00 16.86 128 GLY C N 1
ATOM 4169 C CA . GLY C 1 128 ? 16.015 4.135 -29.576 1.00 16.73 128 GLY C CA 1
ATOM 4170 C C . GLY C 1 128 ? 14.661 4.665 -29.998 1.00 16.86 128 GLY C C 1
ATOM 4171 O O . GLY C 1 128 ? 14.499 5.848 -30.280 1.00 20.23 128 GLY C O 1
ATOM 4172 N N . SER C 1 129 ? 13.686 3.771 -30.062 1.00 13.37 129 SER C N 1
ATOM 4173 C CA . SER C 1 129 ? 12.351 4.127 -30.519 1.00 14.17 129 SER C CA 1
ATOM 4174 C C . SER C 1 129 ? 11.468 4.508 -29.349 1.00 13.96 129 SER C C 1
ATOM 4175 O O . SER C 1 129 ? 11.569 3.911 -28.280 1.00 15.66 129 SER C O 1
ATOM 4178 N N . GLY C 1 130 ? 10.582 5.473 -29.553 1.00 15.28 130 GLY C N 1
ATOM 4179 C CA . GLY C 1 130 ? 9.660 5.824 -28.494 1.00 14.07 130 GLY C CA 1
ATOM 4180 C C . GLY C 1 130 ? 8.867 7.064 -28.833 1.00 17.07 130 GLY C C 1
ATOM 4181 O O . GLY C 1 130 ? 8.908 7.571 -29.972 1.00 15.97 130 GLY C O 1
ATOM 4182 N N . TRP C 1 131 ? 8.141 7.532 -27.822 1.00 14.74 131 TRP C N 1
ATOM 4183 C CA . TRP C 1 131 ? 7.240 8.665 -27.932 1.00 15.46 131 TRP C CA 1
ATOM 4184 C C . TRP C 1 131 ? 7.465 9.664 -26.815 1.00 16.48 131 TRP C C 1
ATOM 4185 O O . TRP C 1 131 ? 7.825 9.278 -25.703 1.00 17.48 131 TRP C O 1
ATOM 4196 N N . GLY C 1 132 ? 7.188 10.932 -27.087 1.00 15.88 132 GLY C N 1
ATOM 4197 C CA . GLY C 1 132 ? 7.138 11.923 -26.023 1.00 15.40 132 GLY C CA 1
ATOM 4198 C C . GLY C 1 132 ? 5.700 12.377 -25.866 1.00 19.79 132 GLY C C 1
ATOM 4199 O O . GLY C 1 132 ? 4.969 12.481 -26.856 1.00 18.08 132 GLY C O 1
ATOM 4200 N N . TRP C 1 133 ? 5.297 12.645 -24.623 1.00 18.74 133 TRP C N 1
ATOM 4201 C CA . TRP C 1 133 ? 3.924 13.035 -24.316 1.00 19.31 133 TRP C CA 1
ATOM 4202 C C . TRP C 1 133 ? 3.881 14.212 -23.381 1.00 20.22 133 TRP C C 1
ATOM 4203 O O . TRP C 1 133 ? 4.727 14.329 -22.494 1.00 21.16 133 TRP C O 1
ATOM 4214 N N . LEU C 1 134 ? 2.886 15.070 -23.585 1.00 19.08 134 LEU C N 1
ATOM 4215 C CA . LEU C 1 134 ? 2.417 15.958 -22.533 1.00 19.62 134 LEU C CA 1
ATOM 4216 C C . LEU C 1 134 ? 1.215 15.242 -21.916 1.00 24.58 134 LEU C C 1
ATOM 4217 O O . LEU C 1 134 ? 0.293 14.823 -22.634 1.00 22.34 134 LEU C O 1
ATOM 4222 N N . VAL C 1 135 ? 1.249 15.027 -20.605 1.00 22.46 135 VAL C N 1
ATOM 4223 C CA . VAL C 1 135 ? 0.153 14.338 -19.938 1.00 24.08 135 VAL C CA 1
ATOM 4224 C C . VAL C 1 135 ? -0.339 15.128 -18.740 1.00 27.17 135 VAL C C 1
ATOM 4225 O O . VAL C 1 135 ? 0.384 15.960 -18.179 1.00 26.22 135 VAL C O 1
ATOM 4229 N N . LYS C 1 136 ? -1.575 14.846 -18.348 1.00 26.63 136 LYS C N 1
ATOM 4230 C CA . LYS C 1 136 ? -2.158 15.405 -17.142 1.00 33.43 136 LYS C CA 1
ATOM 4231 C C . LYS C 1 136 ? -2.205 14.302 -16.095 1.00 38.02 136 LYS C C 1
ATOM 4232 O O . LYS C 1 136 ? -2.776 13.238 -16.339 1.00 37.88 136 LYS C O 1
ATOM 4238 N N . GLU C 1 137 ? -1.564 14.524 -14.952 1.00 41.25 137 GLU C N 1
ATOM 4239 C CA . GLU C 1 137 ? -1.615 13.542 -13.874 1.00 42.52 137 GLU C CA 1
ATOM 4240 C C . GLU C 1 137 ? -2.059 14.290 -12.626 1.00 49.21 137 GLU C C 1
ATOM 4241 O O . GLU C 1 137 ? -1.412 15.241 -12.181 1.00 50.97 137 GLU C O 1
ATOM 4247 N N . GLY C 1 138 ? -3.235 13.931 -12.134 1.00 53.65 138 GLY C N 1
ATOM 4248 C CA . GLY C 1 138 ? -3.839 14.682 -11.060 1.00 58.40 138 GLY C CA 1
ATOM 4249 C C . GLY C 1 138 ? -4.343 15.968 -11.678 1.00 60.78 138 GLY C C 1
ATOM 4250 O O . GLY C 1 138 ? -5.088 15.943 -12.659 1.00 61.71 138 GLY C O 1
ATOM 4251 N N . SER C 1 139 ? -3.884 17.096 -11.150 1.00 60.92 139 SER C N 1
ATOM 4252 C CA . SER C 1 139 ? -4.267 18.391 -11.693 1.00 59.61 139 SER C CA 1
ATOM 4253 C C . SER C 1 139 ? -3.110 19.057 -12.435 1.00 55.45 139 SER C C 1
ATOM 4254 O O . SER C 1 139 ? -3.282 20.111 -13.049 1.00 58.62 139 SER C O 1
ATOM 4257 N N . GLY C 1 140 ? -1.941 18.421 -12.394 1.00 45.47 140 GLY C N 1
ATOM 4258 C CA . GLY C 1 140 ? -0.741 18.984 -12.977 1.00 42.23 140 GLY C CA 1
ATOM 4259 C C . GLY C 1 140 ? -0.362 18.421 -14.334 1.00 39.55 140 GLY C C 1
ATOM 4260 O O . GLY C 1 140 ? -0.877 17.387 -14.764 1.00 39.53 140 GLY C O 1
ATOM 4261 N N . LEU C 1 141 ? 0.542 19.117 -15.014 1.00 34.57 141 LEU C N 1
ATOM 4262 C CA . LEU C 1 141 ? 1.056 18.667 -16.306 1.00 31.38 141 LEU C CA 1
ATOM 4263 C C . LEU C 1 141 ? 2.465 18.103 -16.142 1.00 30.57 141 LEU C C 1
ATOM 4264 O O . LEU C 1 141 ? 3.236 18.580 -15.300 1.00 31.72 141 LEU C O 1
ATOM 4269 N N . ARG C 1 142 ? 2.794 17.105 -16.956 1.00 29.63 142 ARG C N 1
ATOM 4270 C CA . ARG C 1 142 ? 4.119 16.498 -16.974 1.00 28.43 142 ARG C CA 1
ATOM 4271 C C . ARG C 1 142 ? 4.521 16.132 -18.393 1.00 25.44 142 ARG C C 1
ATOM 4272 O O . ARG C 1 142 ? 3.674 15.766 -19.207 1.00 22.50 142 ARG C O 1
ATOM 4280 N N . ILE C 1 143 ? 5.817 16.210 -18.678 1.00 22.29 143 ILE C N 1
ATOM 4281 C CA . ILE C 1 143 ? 6.364 15.634 -19.894 1.00 22.12 143 ILE C CA 1
ATOM 4282 C C . ILE C 1 143 ? 6.888 14.233 -19.551 1.00 22.42 143 ILE C C 1
ATOM 4283 O O . ILE C 1 143 ? 7.659 14.073 -18.606 1.00 22.50 143 ILE C O 1
ATOM 4288 N N . VAL C 1 144 ? 6.443 13.219 -20.285 1.00 22.07 144 VAL C N 1
ATOM 4289 C CA . VAL C 1 144 ? 6.948 11.865 -20.090 1.00 22.22 144 VAL C CA 1
ATOM 4290 C C . VAL C 1 144 ? 7.332 11.268 -21.444 1.00 22.46 144 VAL C C 1
ATOM 4291 O O . VAL C 1 144 ? 6.813 11.679 -22.484 1.00 22.36 144 VAL C O 1
ATOM 4295 N N . THR C 1 145 ? 8.250 10.308 -21.435 1.00 20.78 145 THR C N 1
ATOM 4296 C CA . THR C 1 145 ? 8.547 9.562 -22.649 1.00 18.32 145 THR C CA 1
ATOM 4297 C C . THR C 1 145 ? 8.189 8.102 -22.431 1.00 20.02 145 THR C C 1
ATOM 4298 O O . THR C 1 145 ? 8.196 7.618 -21.301 1.00 21.75 145 THR C O 1
ATOM 4302 N N . THR C 1 146 ? 7.830 7.418 -23.516 1.00 18.18 146 THR C N 1
ATOM 4303 C CA . THR C 1 146 ? 7.556 6.002 -23.437 1.00 17.87 146 THR C CA 1
ATOM 4304 C C . THR C 1 146 ? 8.429 5.287 -24.451 1.00 19.45 146 THR C C 1
ATOM 4305 O O . THR C 1 146 ? 8.716 5.827 -25.521 1.00 21.70 146 THR C O 1
ATOM 4309 N N . LYS C 1 147 ? 8.819 4.063 -24.118 1.00 18.19 147 LYS C N 1
ATOM 4310 C CA . LYS C 1 147 ? 9.661 3.256 -24.997 1.00 16.80 147 LYS C CA 1
ATOM 4311 C C . LYS C 1 147 ? 8.844 2.486 -26.036 1.00 16.77 147 LYS C C 1
ATOM 4312 O O . LYS C 1 147 ? 7.741 2.012 -25.742 1.00 17.72 147 LYS C O 1
ATOM 4318 N N . ASP C 1 148 ? 9.404 2.357 -27.241 1.00 14.99 148 ASP C N 1
ATOM 4319 C CA . ASP C 1 148 ? 8.805 1.568 -28.326 1.00 15.02 148 ASP C CA 1
ATOM 4320 C C . ASP C 1 148 ? 7.351 1.984 -28.557 1.00 15.82 148 ASP C C 1
ATOM 4321 O O . ASP C 1 148 ? 7.102 3.142 -28.862 1.00 14.92 148 ASP C O 1
ATOM 4326 N N . GLN C 1 149 ? 6.397 1.073 -28.404 1.00 16.09 149 GLN C N 1
ATOM 4327 C CA . GLN C 1 149 ? 5.003 1.488 -28.539 1.00 17.52 149 GLN C CA 1
ATOM 4328 C C . GLN C 1 149 ? 4.250 1.467 -27.217 1.00 18.36 149 GLN C C 1
ATOM 4329 O O . GLN C 1 149 ? 3.019 1.445 -27.223 1.00 19.78 149 GLN C O 1
ATOM 4335 N N . ASP C 1 150 ? 4.967 1.471 -26.093 1.00 15.97 150 ASP C N 1
ATOM 4336 C CA . ASP C 1 150 ? 4.305 1.515 -24.776 1.00 18.79 150 ASP C CA 1
ATOM 4337 C C . ASP C 1 150 ? 3.357 2.719 -24.720 1.00 19.51 150 ASP C C 1
ATOM 4338 O O . ASP C 1 150 ? 3.745 3.824 -25.052 1.00 19.79 150 ASP C O 1
ATOM 4343 N N . PRO C 1 151 ? 2.098 2.495 -24.320 1.00 21.99 151 PRO C N 1
ATOM 4344 C CA . PRO C 1 151 ? 1.158 3.615 -24.233 1.00 20.90 151 PRO C CA 1
ATOM 4345 C C . PRO C 1 151 ? 1.171 4.256 -22.848 1.00 24.26 151 PRO C C 1
ATOM 4346 O O . PRO C 1 151 ? 1.705 3.677 -21.900 1.00 26.61 151 PRO C O 1
ATOM 4350 N N . VAL C 1 152 ? 0.614 5.454 -22.747 1.00 23.65 152 VAL C N 1
ATOM 4351 C CA . VAL C 1 152 ? 0.393 6.090 -21.455 1.00 28.28 152 VAL C CA 1
ATOM 4352 C C . VAL C 1 152 ? -0.907 5.511 -20.877 1.00 33.61 152 VAL C C 1
ATOM 4353 O O . VAL C 1 152 ? -1.988 6.091 -21.019 1.00 36.84 152 VAL C O 1
ATOM 4357 N N . VAL C 1 153 ? -0.801 4.366 -20.219 1.00 36.62 153 VAL C N 1
ATOM 4358 C CA . VAL C 1 153 ? -1.987 3.628 -19.780 1.00 41.12 153 VAL C CA 1
ATOM 4359 C C . VAL C 1 153 ? -2.031 3.510 -18.237 1.00 46.43 153 VAL C C 1
ATOM 4360 O O . VAL C 1 153 ? -3.001 3.007 -17.649 1.00 47.88 153 VAL C O 1
ATOM 4364 N N . GLY C 1 154 ? -1.018 4.074 -17.583 1.00 46.06 154 GLY C N 1
ATOM 4365 C CA . GLY C 1 154 ? -0.880 3.961 -16.142 1.00 47.01 154 GLY C CA 1
ATOM 4366 C C . GLY C 1 154 ? -1.788 4.806 -15.264 1.00 47.43 154 GLY C C 1
ATOM 4367 O O . GLY C 1 154 ? -1.684 4.751 -14.041 1.00 50.19 154 GLY C O 1
ATOM 4368 N N . GLY C 1 155 ? -2.681 5.581 -15.869 1.00 42.75 155 GLY C N 1
ATOM 4369 C CA . GLY C 1 155 ? -3.585 6.419 -15.102 1.00 41.31 155 GLY C CA 1
ATOM 4370 C C . GLY C 1 155 ? -3.585 7.876 -15.528 1.00 43.37 155 GLY C C 1
ATOM 4371 O O . GLY C 1 155 ? -4.579 8.581 -15.340 1.00 46.26 155 GLY C O 1
ATOM 4372 N N . GLU C 1 156 ? -2.469 8.334 -16.095 1.00 39.34 156 GLU C N 1
ATOM 4373 C CA . GLU C 1 156 ? -2.348 9.714 -16.557 1.00 42.97 156 GLU C CA 1
ATOM 4374 C C . GLU C 1 156 ? -3.148 9.935 -17.840 1.00 40.19 156 GLU C C 1
ATOM 4375 O O . GLU C 1 156 ? -3.416 8.990 -18.580 1.00 39.92 156 GLU C O 1
ATOM 4381 N N . VAL C 1 157 ? -3.523 11.182 -18.111 1.00 36.80 157 VAL C N 1
ATOM 4382 C CA . VAL C 1 157 ? -4.301 11.489 -19.307 1.00 32.75 157 VAL C CA 1
ATOM 4383 C C . VAL C 1 157 ? -3.419 12.082 -20.400 1.00 30.63 157 VAL C C 1
ATOM 4384 O O . VAL C 1 157 ? -2.839 13.148 -20.208 1.00 30.43 157 VAL C O 1
ATOM 4388 N N . PRO C 1 158 ? -3.326 11.408 -21.557 1.00 28.95 158 PRO C N 1
ATOM 4389 C CA . PRO C 1 158 ? -2.504 11.976 -22.631 1.00 26.80 158 PRO C CA 1
ATOM 4390 C C . PRO C 1 158 ? -3.137 13.245 -23.208 1.00 27.05 158 PRO C C 1
ATOM 4391 O O . PRO C 1 158 ? -4.328 13.264 -23.520 1.00 29.20 158 PRO C O 1
ATOM 4395 N N . VAL C 1 159 ? -2.343 14.308 -23.310 1.00 22.76 159 VAL C N 1
ATOM 4396 C CA . VAL C 1 159 ? -2.818 15.569 -23.866 1.00 22.57 159 VAL C CA 1
ATOM 4397 C C . VAL C 1 159 ? -2.361 15.675 -25.332 1.00 22.95 159 VAL C C 1
ATOM 4398 O O . VAL C 1 159 ? -3.179 15.902 -26.221 1.00 22.98 159 VAL C O 1
ATOM 4402 N N . PHE C 1 160 ? -1.070 15.488 -25.601 1.00 21.10 160 PHE C N 1
ATOM 4403 C CA . PHE C 1 160 ? -0.663 15.188 -26.977 1.00 19.67 160 PHE C CA 1
ATOM 4404 C C . PHE C 1 160 ? 0.637 14.401 -26.999 1.00 19.00 160 PHE C C 1
ATOM 4405 O O . PHE C 1 160 ? 1.406 14.421 -26.037 1.00 19.49 160 PHE C O 1
ATOM 4413 N N . GLY C 1 161 ? 0.848 13.679 -28.094 1.00 19.23 161 GLY C N 1
ATOM 4414 C CA . GLY C 1 161 ? 2.045 12.882 -28.256 1.00 20.21 161 GLY C CA 1
ATOM 4415 C C . GLY C 1 161 ? 2.784 13.208 -29.534 1.00 18.34 161 GLY C C 1
ATOM 4416 O O . GLY C 1 161 ? 2.184 13.648 -30.515 1.00 18.16 161 GLY C O 1
ATOM 4417 N N . ILE C 1 162 ? 4.093 12.985 -29.507 1.00 16.51 162 ILE C N 1
ATOM 4418 C CA . ILE C 1 162 ? 4.935 13.131 -30.686 1.00 17.02 162 ILE C CA 1
ATOM 4419 C C . ILE C 1 162 ? 5.746 11.856 -30.868 1.00 15.41 162 ILE C C 1
ATOM 4420 O O . ILE C 1 162 ? 6.461 11.432 -29.969 1.00 16.00 162 ILE C O 1
ATOM 4425 N N . ASP C 1 163 ? 5.616 11.253 -32.046 1.00 15.50 163 ASP C N 1
ATOM 4426 C CA . ASP C 1 163 ? 6.271 9.999 -32.400 1.00 14.50 163 ASP C CA 1
ATOM 4427 C C . ASP C 1 163 ? 7.734 10.240 -32.740 1.00 15.97 163 ASP C C 1
ATOM 4428 O O . ASP C 1 163 ? 8.039 11.018 -33.640 1.00 16.57 163 ASP C O 1
ATOM 4433 N N . MET C 1 164 ? 8.642 9.567 -32.030 1.00 13.83 164 MET C N 1
ATOM 4434 C CA . MET C 1 164 ? 10.078 9.718 -32.303 1.00 14.43 164 MET C CA 1
ATOM 4435 C C . MET C 1 164 ? 10.722 8.476 -32.903 1.00 14.83 164 MET C C 1
ATOM 4436 O O . MET C 1 164 ? 11.946 8.412 -33.031 1.00 14.82 164 MET C O 1
ATOM 4441 N N . TRP C 1 165 ? 9.910 7.497 -33.299 1.00 14.04 165 TRP C N 1
ATOM 4442 C CA . TRP C 1 165 ? 10.424 6.420 -34.141 1.00 13.78 165 TRP C CA 1
ATOM 4443 C C . TRP C 1 165 ? 11.032 7.021 -35.403 1.00 14.51 165 TRP C C 1
ATOM 4444 O O . TRP C 1 165 ? 10.537 8.026 -35.918 1.00 16.39 165 TRP C O 1
ATOM 4455 N N . GLU C 1 166 ? 12.101 6.406 -35.903 1.00 13.27 166 GLU C N 1
ATOM 4456 C CA . GLU C 1 166 ? 12.750 6.936 -37.099 1.00 14.09 166 GLU C CA 1
ATOM 4457 C C . GLU C 1 166 ? 11.805 6.956 -38.300 1.00 14.26 166 GLU C C 1
ATOM 4458 O O . GLU C 1 166 ? 11.873 7.887 -39.122 1.00 16.33 166 GLU C O 1
ATOM 4464 N N . HIS C 1 167 ? 10.874 6.005 -38.378 1.00 14.09 167 HIS C N 1
ATOM 4465 C CA . HIS C 1 167 ? 9.918 6.006 -39.505 1.00 17.00 167 HIS C CA 1
ATOM 4466 C C . HIS C 1 167 ? 9.003 7.239 -39.513 1.00 17.18 167 HIS C C 1
ATOM 4467 O O . HIS C 1 167 ? 8.337 7.513 -40.512 1.00 17.74 167 HIS C O 1
ATOM 4474 N N . ALA C 1 168 ? 8.947 7.963 -38.401 1.00 15.71 168 ALA C N 1
ATOM 4475 C CA . ALA C 1 168 ? 8.097 9.151 -38.345 1.00 15.47 168 ALA C CA 1
ATOM 4476 C C . ALA C 1 168 ? 8.705 10.336 -39.085 1.00 14.47 168 ALA C C 1
ATOM 4477 O O . ALA C 1 168 ? 7.992 11.301 -39.369 1.00 16.59 168 ALA C O 1
ATOM 4479 N N . TYR C 1 169 ? 10.005 10.283 -39.376 1.00 15.27 169 TYR C N 1
ATOM 4480 C CA . TYR C 1 169 ? 10.681 11.449 -39.960 1.00 16.24 169 TYR C CA 1
ATOM 4481 C C . TYR C 1 169 ? 11.793 11.162 -40.968 1.00 17.18 169 TYR C C 1
ATOM 4482 O O . TYR C 1 169 ? 12.210 12.070 -41.690 1.00 17.56 169 TYR C O 1
ATOM 4491 N N . TYR C 1 170 ? 12.298 9.927 -41.010 1.00 16.39 170 TYR C N 1
ATOM 4492 C CA . TYR C 1 170 ? 13.570 9.694 -41.678 1.00 14.73 170 TYR C CA 1
ATOM 4493 C C . TYR C 1 170 ? 13.571 9.999 -43.172 1.00 16.62 170 TYR C C 1
ATOM 4494 O O . TYR C 1 170 ? 14.557 10.523 -43.688 1.00 17.06 170 TYR C O 1
ATOM 4503 N N . LEU C 1 171 ? 12.490 9.669 -43.870 1.00 16.16 171 LEU C N 1
ATOM 4504 C CA . LEU C 1 171 ? 12.473 9.881 -45.321 1.00 16.56 171 LEU C CA 1
ATOM 4505 C C . LEU C 1 171 ? 12.665 11.348 -45.686 1.00 17.55 171 LEU C C 1
ATOM 4506 O O . LEU C 1 171 ? 13.181 11.662 -46.764 1.00 20.08 171 LEU C O 1
ATOM 4511 N N . GLN C 1 172 ? 12.232 12.241 -44.797 1.00 18.89 172 GLN C N 1
ATOM 4512 C CA . GLN C 1 172 ? 12.257 13.679 -45.062 1.00 18.01 172 GLN C CA 1
ATOM 4513 C C . GLN C 1 172 ? 13.431 14.381 -44.380 1.00 18.07 172 GLN C C 1
ATOM 4514 O O . GLN C 1 172 ? 14.080 15.253 -44.968 1.00 20.84 172 GLN C O 1
ATOM 4520 N N . TYR C 1 173 ? 13.688 14.007 -43.132 1.00 16.96 173 TYR C N 1
ATOM 4521 C CA . TYR C 1 173 ? 14.676 14.704 -42.318 1.00 17.84 173 TYR C CA 1
ATOM 4522 C C . TYR C 1 173 ? 15.976 13.927 -42.165 1.00 18.70 173 TYR C C 1
ATOM 4523 O O . TYR C 1 173 ? 16.939 14.458 -41.620 1.00 21.30 173 TYR C O 1
ATOM 4532 N N . LEU C 1 174 ? 16.007 12.694 -42.666 1.00 18.40 174 LEU C N 1
ATOM 4533 C CA . LEU C 1 174 ? 17.147 11.800 -42.455 1.00 19.33 174 LEU C CA 1
ATOM 4534 C C . LEU C 1 174 ? 17.459 11.691 -40.961 1.00 18.03 174 LEU C C 1
ATOM 4535 O O . LEU C 1 174 ? 16.543 11.540 -40.145 1.00 17.34 174 LEU C O 1
ATOM 4540 N N . ASN C 1 175 ? 18.735 11.808 -40.606 1.00 18.55 175 ASN C N 1
ATOM 4541 C CA . ASN C 1 175 ? 19.162 11.750 -39.202 1.00 21.91 175 ASN C CA 1
ATOM 4542 C C . ASN C 1 175 ? 18.796 13.006 -38.394 1.00 23.03 175 ASN C C 1
ATOM 4543 O O . ASN C 1 175 ? 19.042 13.071 -37.186 1.00 23.93 175 ASN C O 1
ATOM 4548 N N . GLY C 1 176 ? 18.234 14.003 -39.071 1.00 20.11 176 GLY C N 1
ATOM 4549 C CA . GLY C 1 176 ? 17.957 15.295 -38.463 1.00 20.38 176 GLY C CA 1
ATOM 4550 C C . GLY C 1 176 ? 16.708 15.342 -37.604 1.00 21.01 176 GLY C C 1
ATOM 4551 O O . GLY C 1 176 ? 15.759 16.085 -37.902 1.00 19.92 176 GLY C O 1
ATOM 4552 N N . LYS C 1 177 ? 16.715 14.593 -36.506 1.00 21.46 177 LYS C N 1
ATOM 4553 C CA . LYS C 1 177 ? 15.528 14.535 -35.656 1.00 20.64 177 LYS C CA 1
ATOM 4554 C C . LYS C 1 177 ? 15.261 15.896 -34.989 1.00 19.88 177 LYS C C 1
ATOM 4555 O O . LYS C 1 177 ? 14.106 16.241 -34.729 1.00 20.72 177 LYS C O 1
ATOM 4561 N N . ALA C 1 178 ? 16.304 16.698 -34.776 1.00 22.02 178 ALA C N 1
ATOM 4562 C CA . ALA C 1 178 ? 16.113 18.037 -34.217 1.00 18.88 178 ALA C CA 1
ATOM 4563 C C . ALA C 1 178 ? 15.245 18.916 -35.123 1.00 19.47 178 ALA C C 1
ATOM 4564 O O . ALA C 1 178 ? 14.379 19.652 -34.649 1.00 20.51 178 ALA C O 1
ATOM 4566 N N . ALA C 1 179 ? 15.477 18.824 -36.429 1.00 21.04 179 ALA C N 1
ATOM 4567 C CA . ALA C 1 179 ? 14.719 19.596 -37.409 1.00 20.70 179 ALA C CA 1
ATOM 4568 C C . ALA C 1 179 ? 13.280 19.106 -37.461 1.00 18.66 179 ALA C C 1
ATOM 4569 O O . ALA C 1 179 ? 12.347 19.898 -37.588 1.00 19.27 179 ALA C O 1
ATOM 4571 N N . TYR C 1 180 ? 13.103 17.793 -37.347 1.00 18.70 180 TYR C N 1
ATOM 4572 C CA . TYR C 1 180 ? 11.766 17.216 -37.285 1.00 16.50 180 TYR C CA 1
ATOM 4573 C C . TYR C 1 180 ? 10.967 17.794 -36.124 1.00 18.44 180 TYR C C 1
ATOM 4574 O O . TYR C 1 180 ? 9.825 18.224 -36.302 1.00 17.60 180 TYR C O 1
ATOM 4583 N N . VAL C 1 181 ? 11.587 17.817 -34.947 1.00 16.08 181 VAL C N 1
ATOM 4584 C CA . VAL C 1 181 ? 10.929 18.329 -33.749 1.00 16.18 181 VAL C CA 1
ATOM 4585 C C . VAL C 1 181 ? 10.622 19.819 -33.885 1.00 19.80 181 VAL C C 1
ATOM 4586 O O . VAL C 1 181 ? 9.510 20.248 -33.564 1.00 19.72 181 VAL C O 1
ATOM 4590 N N . ASP C 1 182 ? 11.586 20.596 -34.376 1.00 19.69 182 ASP C N 1
ATOM 4591 C CA . ASP C 1 182 ? 11.352 22.025 -34.610 1.00 21.53 182 ASP C CA 1
ATOM 4592 C C . ASP C 1 182 ? 10.135 22.262 -35.493 1.00 21.60 182 ASP C C 1
ATOM 4593 O O . ASP C 1 182 ? 9.348 23.177 -35.254 1.00 20.96 182 ASP C O 1
ATOM 4598 N N . ASN C 1 183 ? 9.996 21.440 -36.527 1.00 19.56 183 ASN C N 1
ATOM 4599 C CA . ASN C 1 183 ? 8.946 21.649 -37.510 1.00 21.04 183 ASN C CA 1
ATOM 4600 C C . ASN C 1 183 ? 7.604 21.050 -37.125 1.00 18.90 183 ASN C C 1
ATOM 4601 O O . ASN C 1 183 ? 6.573 21.448 -37.665 1.00 21.01 183 ASN C O 1
ATOM 4606 N N . ILE C 1 184 ? 7.585 20.098 -36.199 1.00 18.20 184 ILE C N 1
ATOM 4607 C CA . ILE C 1 184 ? 6.307 19.455 -35.914 1.00 19.33 184 ILE C CA 1
ATOM 4608 C C . ILE C 1 184 ? 5.408 20.385 -35.110 1.00 19.82 184 ILE C C 1
ATOM 4609 O O . ILE C 1 184 ? 4.184 20.226 -35.110 1.00 19.17 184 ILE C O 1
ATOM 4614 N N . TRP C 1 185 ? 5.991 21.388 -34.457 1.00 19.13 185 TRP C N 1
ATOM 4615 C CA . TRP C 1 185 ? 5.165 22.323 -33.693 1.00 19.99 185 TRP C CA 1
ATOM 4616 C C . TRP C 1 185 ? 4.154 23.047 -34.574 1.00 21.90 185 TRP C C 1
ATOM 4617 O O . TRP C 1 185 ? 3.079 23.422 -34.106 1.00 23.60 185 TRP C O 1
ATOM 4628 N N . LYS C 1 186 ? 4.501 23.229 -35.848 1.00 22.01 186 LYS C N 1
ATOM 4629 C CA . LYS C 1 186 ? 3.629 23.909 -36.796 1.00 25.42 186 LYS C CA 1
ATOM 4630 C C . LYS C 1 186 ? 2.338 23.140 -37.048 1.00 21.01 186 LYS C C 1
ATOM 4631 O O . LYS C 1 186 ? 1.358 23.730 -37.495 1.00 23.44 186 LYS C O 1
ATOM 4637 N N . VAL C 1 187 ? 2.342 21.828 -36.787 1.00 19.45 187 VAL C N 1
ATOM 4638 C CA . VAL C 1 187 ? 1.171 20.996 -37.093 1.00 19.56 187 VAL C CA 1
ATOM 4639 C C . VAL C 1 187 ? 0.586 20.296 -35.857 1.00 19.49 187 VAL C C 1
ATOM 4640 O O . VAL C 1 187 ? -0.212 19.374 -35.974 1.00 19.64 187 VAL C O 1
ATOM 4644 N N . ILE C 1 188 ? 0.951 20.758 -34.670 1.00 21.74 188 ILE C N 1
ATOM 4645 C CA . ILE C 1 188 ? 0.307 20.256 -33.462 1.00 21.01 188 ILE C CA 1
ATOM 4646 C C . ILE C 1 188 ? -1.100 20.835 -33.376 1.00 20.48 188 ILE C C 1
ATOM 4647 O O . ILE C 1 188 ? -1.282 22.047 -33.483 1.00 22.18 188 ILE C O 1
ATOM 4652 N N . ASN C 1 189 ? -2.093 19.964 -33.199 1.00 21.19 189 ASN C N 1
ATOM 4653 C CA . ASN C 1 189 ? -3.475 20.397 -33.064 1.00 23.47 189 ASN C CA 1
ATOM 4654 C C . ASN C 1 189 ? -3.790 20.778 -31.617 1.00 24.96 189 ASN C C 1
ATOM 4655 O O . ASN C 1 189 ? -4.131 19.927 -30.795 1.00 22.86 189 ASN C O 1
ATOM 4660 N N . TRP C 1 190 ? -3.681 22.070 -31.322 1.00 24.08 190 TRP C N 1
ATOM 4661 C CA . TRP C 1 190 ? -3.916 22.576 -29.975 1.00 27.36 190 TRP C CA 1
ATOM 4662 C C . TRP C 1 190 ? -5.389 22.528 -29.604 1.00 28.28 190 TRP C C 1
ATOM 4663 O O . TRP C 1 190 ? -5.731 22.478 -28.424 1.00 28.50 190 TRP C O 1
ATOM 4674 N N . LYS C 1 191 ? -6.265 22.527 -30.605 1.00 27.93 191 LYS C N 1
ATOM 4675 C CA . LYS C 1 191 ? -7.690 22.394 -30.327 1.00 30.35 191 LYS C CA 1
ATOM 4676 C C . LYS C 1 191 ? -7.952 21.021 -29.697 1.00 29.47 191 LYS C C 1
ATOM 4677 O O . LYS C 1 191 ? -8.679 20.908 -28.712 1.00 30.76 191 LYS C O 1
ATOM 4683 N N . THR C 1 192 ? -7.340 19.981 -30.257 1.00 26.07 192 THR C N 1
ATOM 4684 C CA . THR C 1 192 ? -7.453 18.634 -29.702 1.00 25.98 192 THR C CA 1
ATOM 4685 C C . THR C 1 192 ? -6.815 18.558 -28.313 1.00 27.61 192 THR C C 1
ATOM 4686 O O . THR C 1 192 ? -7.373 17.969 -27.387 1.00 27.68 192 THR C O 1
ATOM 4690 N N . ALA C 1 193 ? -5.637 19.154 -28.185 1.00 25.07 193 ALA C N 1
ATOM 4691 C CA . ALA C 1 193 ? -4.926 19.180 -26.913 1.00 25.88 193 ALA C CA 1
ATOM 4692 C C . ALA C 1 193 ? -5.785 19.813 -25.822 1.00 27.82 193 ALA C C 1
ATOM 4693 O O . ALA C 1 193 ? -5.861 19.300 -24.710 1.00 27.14 193 ALA C O 1
ATOM 4695 N N . GLU C 1 194 ? -6.445 20.918 -26.159 1.00 26.01 194 GLU C N 1
ATOM 4696 C CA . GLU C 1 194 ? -7.309 21.608 -25.215 1.00 29.65 194 GLU C CA 1
ATOM 4697 C C . GLU C 1 194 ? -8.455 20.710 -24.768 1.00 31.82 194 GLU C C 1
ATOM 4698 O O . GLU C 1 194 ? -8.777 20.643 -23.582 1.00 33.71 194 GLU C O 1
ATOM 4704 N N . GLN C 1 195 ? -9.066 20.019 -25.724 1.00 31.69 195 GLN C N 1
ATOM 4705 C CA . GLN C 1 195 ? -10.174 19.128 -25.410 1.00 33.59 195 GLN C CA 1
ATOM 4706 C C . GLN C 1 195 ? -9.773 18.021 -24.431 1.00 30.81 195 GLN C C 1
ATOM 4707 O O . GLN C 1 195 ? -10.500 17.741 -23.475 1.00 32.40 195 GLN C O 1
ATOM 4713 N N . ARG C 1 196 ? -8.621 17.399 -24.677 1.00 30.54 196 ARG C N 1
ATOM 4714 C CA . ARG C 1 196 ? -8.120 16.313 -23.837 1.00 29.82 196 ARG C CA 1
ATOM 4715 C C . ARG C 1 196 ? -7.753 16.797 -22.446 1.00 31.87 196 ARG C C 1
ATOM 4716 O O . ARG C 1 196 ? -8.000 16.113 -21.451 1.00 33.37 196 ARG C O 1
ATOM 4724 N N . PHE C 1 197 ? -7.140 17.974 -22.388 1.00 31.15 197 PHE C N 1
ATOM 4725 C CA . PHE C 1 197 ? -6.768 18.592 -21.120 1.00 29.27 197 PHE C CA 1
ATOM 4726 C C . PHE C 1 197 ? -7.983 18.817 -20.225 1.00 32.95 197 PHE C C 1
ATOM 4727 O O . PHE C 1 197 ? -7.929 18.625 -19.021 1.00 33.86 197 PHE C O 1
ATOM 4735 N N . LYS C 1 198 ? -9.090 19.215 -20.831 1.00 32.74 198 LYS C N 1
ATOM 4736 C CA . LYS C 1 198 ? -10.310 19.484 -20.082 1.00 35.02 198 LYS C CA 1
ATOM 4737 C C . LYS C 1 198 ? -11.116 18.224 -19.750 1.00 37.99 198 LYS C C 1
ATOM 4738 O O . LYS C 1 198 ? -12.007 18.250 -18.888 1.00 41.09 198 LYS C O 1
ATOM 4744 N N . GLY C 1 199 ? -10.798 17.130 -20.431 1.00 78.76 199 GLY C N 1
ATOM 4745 C CA . GLY C 1 199 ? -11.534 15.886 -20.299 1.00 76.74 199 GLY C CA 1
ATOM 4746 C C . GLY C 1 199 ? -10.963 14.799 -19.409 1.00 75.82 199 GLY C C 1
ATOM 4747 O O . GLY C 1 199 ? -9.947 14.978 -18.742 1.00 74.83 199 GLY C O 1
ATOM 4748 N N . ASP C 1 200 ? -11.617 13.642 -19.447 1.00 73.85 200 ASP C N 1
ATOM 4749 C CA . ASP C 1 200 ? -11.270 12.501 -18.607 1.00 72.37 200 ASP C CA 1
ATOM 4750 C C . ASP C 1 200 ? -10.292 11.537 -19.293 1.00 67.29 200 ASP C C 1
ATOM 4751 O O . ASP C 1 200 ? -10.028 11.669 -20.488 1.00 63.73 200 ASP C O 1
ATOM 4756 N N . ARG C 1 201 ? -9.759 10.577 -18.534 1.00 66.45 201 ARG C N 1
ATOM 4757 C CA . ARG C 1 201 ? -8.857 9.562 -19.084 1.00 63.70 201 ARG C CA 1
ATOM 4758 C C . ARG C 1 201 ? -9.624 8.690 -20.062 1.00 61.16 201 ARG C C 1
ATOM 4759 O O . ARG C 1 201 ? -9.165 8.389 -21.166 1.00 55.43 201 ARG C O 1
ATOM 4767 N N . GLU C 1 202 ? -10.807 8.286 -19.613 1.00 62.80 202 GLU C N 1
ATOM 4768 C CA . GLU C 1 202 ? -11.739 7.506 -20.407 1.00 63.17 202 GLU C CA 1
ATOM 4769 C C . GLU C 1 202 ? -12.129 8.265 -21.665 1.00 61.07 202 GLU C C 1
ATOM 4770 O O . GLU C 1 202 ? -12.200 7.690 -22.755 1.00 58.08 202 GLU C O 1
ATOM 4776 N N . ASP C 1 203 ? -12.352 9.567 -21.503 1.00 62.02 203 ASP C N 1
ATOM 4777 C CA . ASP C 1 203 ? -12.719 10.434 -22.615 1.00 62.59 203 ASP C CA 1
ATOM 4778 C C . ASP C 1 203 ? -11.640 10.443 -23.698 1.00 57.66 203 ASP C C 1
ATOM 4779 O O . ASP C 1 203 ? -11.948 10.466 -24.890 1.00 56.16 203 ASP C O 1
ATOM 4784 N N . ALA C 1 204 ? -10.378 10.455 -23.281 1.00 55.96 204 ALA C N 1
ATOM 4785 C CA . ALA C 1 204 ? -9.273 10.480 -24.234 1.00 53.31 204 ALA C CA 1
ATOM 4786 C C . ALA C 1 204 ? -9.210 9.177 -25.035 1.00 51.39 204 ALA C C 1
ATOM 4787 O O . ALA C 1 204 ? -8.929 9.196 -26.237 1.00 49.03 204 ALA C O 1
ATOM 4789 N N . PHE C 1 205 ? -9.505 8.055 -24.379 1.00 51.96 205 PHE C N 1
ATOM 4790 C CA . PHE C 1 205 ? -9.416 6.743 -25.027 1.00 51.42 205 PHE C CA 1
ATOM 4791 C C . PHE C 1 205 ? -10.696 6.338 -25.758 1.00 55.29 205 PHE C C 1
ATOM 4792 O O . PHE C 1 205 ? -10.751 5.268 -26.365 1.00 56.11 205 PHE C O 1
ATOM 4800 N N . LYS C 1 206 ? -11.714 7.195 -25.714 1.00 57.30 206 LYS C N 1
ATOM 4801 C CA . LYS C 1 206 ? -12.968 6.937 -26.424 1.00 60.36 206 LYS C CA 1
ATOM 4802 C C . LYS C 1 206 ? -12.723 6.907 -27.928 1.00 58.97 206 LYS C C 1
ATOM 4803 O O . LYS C 1 206 ? -13.487 6.309 -28.690 1.00 59.95 206 LYS C O 1
ATOM 4809 N N . ILE C 1 207 ? -11.652 7.578 -28.339 1.00 56.92 207 ILE C N 1
ATOM 4810 C CA . ILE C 1 207 ? -11.217 7.617 -29.728 1.00 55.79 207 ILE C CA 1
ATOM 4811 C C . ILE C 1 207 ? -10.946 6.215 -30.295 1.00 53.29 207 ILE C C 1
ATOM 4812 O O . ILE C 1 207 ? -10.910 6.022 -31.509 1.00 53.98 207 ILE C O 1
ATOM 4817 N N . LEU C 1 208 ? -10.749 5.239 -29.412 1.00 51.93 208 LEU C N 1
ATOM 4818 C CA . LEU C 1 208 ? -10.528 3.862 -29.835 1.00 52.58 208 LEU C CA 1
ATOM 4819 C C . LEU C 1 208 ? -11.861 3.176 -30.117 1.00 55.91 208 LEU C C 1
ATOM 4820 O O . LEU C 1 208 ? -11.913 2.169 -30.819 1.00 58.24 208 LEU C O 1
ATOM 4825 N N . SER D 1 2 ? 44.322 10.325 -21.555 1.00 56.95 2 SER D N 1
ATOM 4826 C CA . SER D 1 2 ? 43.431 11.067 -22.436 1.00 54.32 2 SER D CA 1
ATOM 4827 C C . SER D 1 2 ? 42.057 10.404 -22.570 1.00 49.04 2 SER D C 1
ATOM 4828 O O . SER D 1 2 ? 41.823 9.602 -23.477 1.00 47.24 2 SER D O 1
ATOM 4831 N N . VAL D 1 3 ? 41.156 10.745 -21.654 1.00 47.35 3 VAL D N 1
ATOM 4832 C CA . VAL D 1 3 ? 39.809 10.178 -21.639 1.00 44.09 3 VAL D CA 1
ATOM 4833 C C . VAL D 1 3 ? 38.952 10.754 -22.769 1.00 41.73 3 VAL D C 1
ATOM 4834 O O . VAL D 1 3 ? 38.944 11.968 -22.995 1.00 40.42 3 VAL D O 1
ATOM 4838 N N . GLY D 1 4 ? 38.236 9.886 -23.480 1.00 39.64 4 GLY D N 1
ATOM 4839 C CA . GLY D 1 4 ? 37.291 10.329 -24.490 1.00 34.62 4 GLY D CA 1
ATOM 4840 C C . GLY D 1 4 ? 37.972 10.870 -25.734 1.00 35.73 4 GLY D C 1
ATOM 4841 O O . GLY D 1 4 ? 37.698 11.989 -26.183 1.00 35.16 4 GLY D O 1
ATOM 4842 N N . THR D 1 5 ? 38.847 10.054 -26.307 1.00 34.35 5 THR D N 1
ATOM 4843 C CA . THR D 1 5 ? 39.560 10.422 -27.513 1.00 34.17 5 THR D CA 1
ATOM 4844 C C . THR D 1 5 ? 39.251 9.413 -28.605 1.00 31.28 5 THR D C 1
ATOM 4845 O O . THR D 1 5 ? 40.080 9.145 -29.480 1.00 31.92 5 THR D O 1
ATOM 4849 N N . PHE D 1 6 ? 38.048 8.854 -28.556 1.00 27.86 6 PHE D N 1
ATOM 4850 C CA . PHE D 1 6 ? 37.642 7.924 -29.596 1.00 25.49 6 PHE D CA 1
ATOM 4851 C C . PHE D 1 6 ? 37.430 8.675 -30.900 1.00 26.07 6 PHE D C 1
ATOM 4852 O O . PHE D 1 6 ? 37.061 9.853 -30.912 1.00 25.21 6 PHE D O 1
ATOM 4860 N N . SER D 1 7 ? 37.670 7.980 -32.003 1.00 28.58 7 SER D N 1
ATOM 4861 C CA . SER D 1 7 ? 37.503 8.563 -33.322 1.00 26.47 7 SER D CA 1
ATOM 4862 C C . SER D 1 7 ? 36.641 7.649 -34.171 1.00 23.44 7 SER D C 1
ATOM 4863 O O . SER D 1 7 ? 36.521 6.454 -33.903 1.00 24.99 7 SER D O 1
ATOM 4866 N N . LEU D 1 8 ? 36.042 8.211 -35.208 1.00 22.18 8 LEU D N 1
ATOM 4867 C CA . LEU D 1 8 ? 35.217 7.425 -36.106 1.00 20.83 8 LEU D CA 1
ATOM 4868 C C . LEU D 1 8 ? 36.151 6.591 -36.977 1.00 23.00 8 LEU D C 1
ATOM 4869 O O . LEU D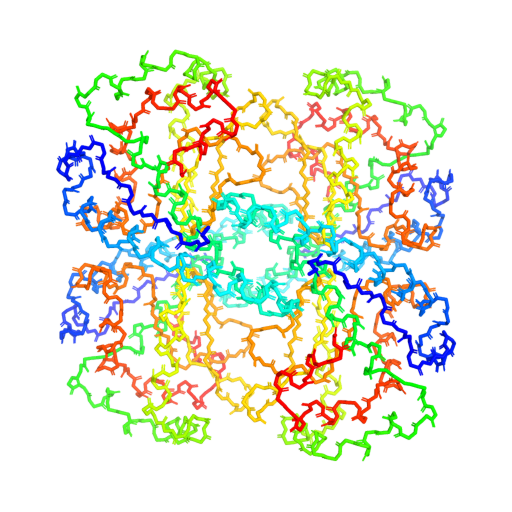 1 8 ? 36.992 7.141 -37.686 1.00 25.21 8 LEU D O 1
ATOM 4874 N N . PRO D 1 9 ? 36.023 5.258 -36.922 1.00 24.81 9 PRO D N 1
ATOM 4875 C CA . PRO D 1 9 ? 36.915 4.442 -37.754 1.00 26.94 9 PRO D CA 1
ATOM 4876 C C . PRO D 1 9 ? 36.625 4.613 -39.247 1.00 26.95 9 PRO D C 1
ATOM 4877 O O . PRO D 1 9 ? 35.472 4.782 -39.637 1.00 23.77 9 PRO D O 1
ATOM 4881 N N . ALA D 1 10 ? 37.667 4.571 -40.069 1.00 25.15 10 ALA D N 1
ATOM 4882 C CA . ALA D 1 10 ? 37.489 4.569 -41.517 1.00 26.38 10 ALA D CA 1
ATOM 4883 C C . ALA D 1 10 ? 36.738 3.321 -41.950 1.00 24.30 10 ALA D C 1
ATOM 4884 O O . ALA D 1 10 ? 36.915 2.253 -41.362 1.00 24.80 10 ALA D O 1
ATOM 4886 N N . LEU D 1 11 ? 35.880 3.460 -42.956 1.00 22.53 11 LEU D N 1
ATOM 4887 C CA . LEU D 1 11 ? 35.222 2.305 -43.568 1.00 21.18 11 LEU D CA 1
ATOM 4888 C C . LEU D 1 11 ? 36.251 1.463 -44.319 1.00 21.41 11 LEU D C 1
ATOM 4889 O O . LEU D 1 11 ? 37.223 2.000 -44.828 1.00 23.67 11 LEU D O 1
ATOM 4894 N N . PRO D 1 12 ? 36.054 0.137 -44.371 1.00 24.38 12 PRO D N 1
ATOM 4895 C CA . PRO D 1 12 ? 36.992 -0.711 -45.122 1.00 25.75 12 PRO D CA 1
ATOM 4896 C C . PRO D 1 12 ? 36.745 -0.699 -46.629 1.00 25.42 12 PRO D C 1
ATOM 4897 O O . PRO D 1 12 ? 37.486 -1.346 -47.366 1.00 27.41 12 PRO D O 1
ATOM 4901 N N . TYR D 1 13 ? 35.746 0.061 -47.073 1.00 22.11 13 TYR D N 1
ATOM 4902 C CA . TYR D 1 13 ? 35.301 0.075 -48.469 1.00 22.24 13 TYR D CA 1
ATOM 4903 C C . TYR D 1 13 ? 34.614 1.394 -48.772 1.00 22.18 13 TYR D C 1
ATOM 4904 O O . TYR D 1 13 ? 34.311 2.153 -47.848 1.00 21.73 13 TYR D O 1
ATOM 4913 N N . ALA D 1 14 ? 34.368 1.665 -50.055 1.00 21.34 14 ALA D N 1
ATOM 4914 C CA . ALA D 1 14 ? 33.653 2.877 -50.472 1.00 21.65 14 ALA D CA 1
ATOM 4915 C C . ALA D 1 14 ? 32.194 2.843 -50.015 1.00 20.92 14 ALA D C 1
ATOM 4916 O O . ALA D 1 14 ? 31.646 1.772 -49.764 1.00 18.44 14 ALA D O 1
ATOM 4918 N N . TYR D 1 15 ? 31.552 4.005 -49.932 1.00 20.42 15 TYR D N 1
ATOM 4919 C CA . TYR D 1 15 ? 30.154 4.059 -49.508 1.00 18.55 15 TYR D CA 1
ATOM 4920 C C . TYR D 1 15 ? 29.243 3.181 -50.379 1.00 18.46 15 TYR D C 1
ATOM 4921 O O . TYR D 1 15 ? 28.238 2.659 -49.897 1.00 19.44 15 TYR D O 1
ATOM 4930 N N . ASP D 1 16 ? 29.582 3.033 -51.658 1.00 19.59 16 ASP D N 1
ATOM 4931 C CA . ASP D 1 16 ? 28.716 2.291 -52.574 1.00 20.02 16 ASP D CA 1
ATOM 4932 C C . ASP D 1 16 ? 29.097 0.818 -52.695 1.00 21.13 16 ASP D C 1
ATOM 4933 O O . ASP D 1 16 ? 28.557 0.100 -53.535 1.00 20.40 16 ASP D O 1
ATOM 4938 N N . ALA D 1 17 ? 29.998 0.359 -51.837 1.00 20.66 17 ALA D N 1
ATOM 4939 C CA . ALA D 1 17 ? 30.547 -0.982 -51.995 1.00 21.33 17 ALA D CA 1
ATOM 4940 C C . ALA D 1 17 ? 29.585 -2.117 -51.627 1.00 20.12 17 ALA D C 1
ATOM 4941 O O . ALA D 1 17 ? 29.789 -3.256 -52.028 1.00 20.76 17 ALA D O 1
ATOM 4943 N N . LEU D 1 18 ? 28.545 -1.805 -50.864 1.00 17.52 18 LEU D N 1
ATOM 4944 C CA . LEU D 1 18 ? 27.614 -2.824 -50.385 1.00 18.96 18 LEU D CA 1
ATOM 4945 C C . LEU D 1 18 ? 26.348 -2.879 -51.224 1.00 17.50 18 LEU D C 1
ATOM 4946 O O . LEU D 1 18 ? 25.395 -3.579 -50.882 1.00 17.16 18 LEU D O 1
ATOM 4951 N N . GLU D 1 19 ? 26.341 -2.160 -52.340 1.00 18.68 19 GLU D N 1
ATOM 4952 C CA . GLU D 1 19 ? 25.192 -2.211 -53.242 1.00 17.95 19 GLU D CA 1
ATOM 4953 C C . GLU D 1 19 ? 25.142 -3.535 -53.999 1.00 17.90 19 GLU D C 1
ATOM 4954 O O . GLU D 1 19 ? 26.183 -4.105 -54.335 1.00 22.22 19 GLU D O 1
ATOM 4960 N N . PRO D 1 20 ? 23.932 -4.027 -54.295 1.00 18.05 20 PRO D N 1
ATOM 4961 C CA . PRO D 1 20 ? 22.633 -3.408 -54.058 1.00 17.25 20 PRO D CA 1
ATOM 4962 C C . PRO D 1 20 ? 22.024 -3.713 -52.693 1.00 19.68 20 PRO D C 1
ATOM 4963 O O . PRO D 1 20 ? 20.949 -3.187 -52.417 1.00 20.03 20 PRO D O 1
ATOM 4967 N N . SER D 1 21 ? 22.688 -4.503 -51.851 1.00 16.22 21 SER D N 1
ATOM 4968 C CA . SER D 1 21 ? 22.082 -4.877 -50.571 1.00 15.72 21 SER D CA 1
ATOM 4969 C C . SER D 1 21 ? 21.813 -3.668 -49.691 1.00 16.64 21 SER D C 1
ATOM 4970 O O . SER D 1 21 ? 20.733 -3.537 -49.126 1.00 17.25 21 SER D O 1
ATOM 4973 N N . ILE D 1 22 ? 22.802 -2.794 -49.577 1.00 17.67 22 ILE D N 1
ATOM 4974 C CA . ILE D 1 22 ? 22.663 -1.582 -48.777 1.00 16.35 22 ILE D CA 1
ATOM 4975 C C . ILE D 1 22 ? 23.099 -0.400 -49.638 1.00 15.97 22 ILE D C 1
ATOM 4976 O O . ILE D 1 22 ? 24.220 -0.386 -50.152 1.00 19.19 22 ILE D O 1
ATOM 4981 N N . SER D 1 23 ? 22.221 0.586 -49.797 1.00 16.56 23 SER D N 1
ATOM 4982 C CA . SER D 1 23 ? 22.483 1.698 -50.703 1.00 17.04 23 SER D CA 1
ATOM 4983 C C . SER D 1 23 ? 23.652 2.553 -50.239 1.00 17.18 23 SER D C 1
ATOM 4984 O O . SER D 1 23 ? 23.978 2.589 -49.045 1.00 17.63 23 SER D O 1
ATOM 4987 N N . ALA D 1 24 ? 24.280 3.236 -51.191 1.00 17.50 24 ALA D N 1
ATOM 4988 C CA . ALA D 1 24 ? 25.375 4.162 -50.878 1.00 17.93 24 ALA D CA 1
ATOM 4989 C C . ALA D 1 24 ? 24.890 5.277 -49.970 1.00 19.07 24 ALA D C 1
ATOM 4990 O O . ALA D 1 24 ? 25.621 5.733 -49.096 1.00 19.15 24 ALA D O 1
ATOM 4992 N N . GLN D 1 25 ? 23.651 5.716 -50.177 1.00 20.01 25 GLN D N 1
ATOM 4993 C CA . GLN D 1 25 ? 23.089 6.788 -49.367 1.00 20.46 25 GLN D CA 1
ATOM 4994 C C . GLN D 1 25 ? 23.020 6.386 -47.904 1.00 20.23 25 GLN D C 1
ATOM 4995 O O . GLN D 1 25 ? 23.383 7.158 -47.000 1.00 20.15 25 GLN D O 1
ATOM 5001 N N . ILE D 1 26 ? 22.531 5.173 -47.668 1.00 17.46 26 ILE D N 1
ATOM 5002 C CA . ILE D 1 26 ? 22.451 4.661 -46.307 1.00 17.34 26 ILE D CA 1
ATOM 5003 C C . ILE D 1 26 ? 23.835 4.477 -45.697 1.00 16.26 26 ILE D C 1
ATOM 5004 O O . ILE D 1 26 ? 24.069 4.908 -44.558 1.00 16.53 26 ILE D O 1
ATOM 5009 N N . VAL D 1 27 ? 24.756 3.855 -46.424 1.00 16.42 27 VAL D N 1
ATOM 5010 C CA . VAL D 1 27 ? 26.076 3.613 -45.847 1.00 16.47 27 VAL D CA 1
ATOM 5011 C C . VAL D 1 27 ? 26.706 4.951 -45.444 1.00 17.70 27 VAL D C 1
ATOM 5012 O O . VAL D 1 27 ? 27.242 5.076 -44.332 1.00 16.37 27 VAL D O 1
ATOM 5016 N N . GLU D 1 28 ? 26.581 5.962 -46.308 1.00 16.00 28 GLU D N 1
ATOM 5017 C CA . GLU D 1 28 ? 27.143 7.279 -46.011 1.00 17.45 28 GLU D CA 1
ATOM 5018 C C . GLU D 1 28 ? 26.519 7.924 -44.775 1.00 17.64 28 GLU D C 1
ATOM 5019 O O . GLU D 1 28 ? 27.244 8.428 -43.912 1.00 18.55 28 GLU D O 1
ATOM 5025 N N . LEU D 1 29 ? 25.190 7.924 -44.682 1.00 16.24 29 LEU D N 1
ATOM 5026 C CA . LEU D 1 29 ? 24.512 8.503 -43.512 1.00 16.70 29 LEU D CA 1
ATOM 5027 C C . LEU D 1 29 ? 24.816 7.703 -42.255 1.00 16.03 29 LEU D C 1
ATOM 5028 O O . LEU D 1 29 ? 25.056 8.265 -41.174 1.00 16.53 29 LEU D O 1
ATOM 5033 N N . HIS D 1 30 ? 24.766 6.382 -42.399 1.00 14.58 30 HIS D N 1
ATOM 5034 C CA . HIS D 1 30 ? 24.922 5.472 -41.259 1.00 14.56 30 HIS D CA 1
ATOM 5035 C C . HIS D 1 30 ? 26.289 5.648 -40.589 1.00 14.99 30 HIS D C 1
ATOM 5036 O O . HIS D 1 30 ? 26.411 5.670 -39.368 1.00 16.11 30 HIS D O 1
ATOM 5043 N N . HIS D 1 31 ? 27.319 5.789 -41.416 1.00 16.67 31 HIS D N 1
ATOM 5044 C CA . HIS D 1 31 ? 28.681 5.959 -40.943 1.00 16.66 31 HIS D CA 1
ATOM 5045 C C . HIS D 1 31 ? 28.967 7.416 -40.552 1.00 19.17 31 HIS D C 1
ATOM 5046 O O . HIS D 1 31 ? 29.339 7.694 -39.404 1.00 17.99 31 HIS D O 1
ATOM 5053 N N . SER D 1 32 ? 28.776 8.346 -41.492 1.00 17.29 32 SER D N 1
ATOM 5054 C CA . SER D 1 32 ? 29.203 9.729 -41.279 1.00 17.82 32 SER D CA 1
ATOM 5055 C C . SER D 1 32 ? 28.310 10.506 -40.299 1.00 17.33 32 SER D C 1
ATOM 5056 O O . SER D 1 32 ? 28.773 11.478 -39.711 1.00 20.73 32 SER D O 1
ATOM 5059 N N . LYS D 1 33 ? 27.055 10.087 -40.114 1.00 18.72 33 LYS D N 1
ATOM 5060 C CA . LYS D 1 33 ? 26.157 10.791 -39.193 1.00 19.73 33 LYS D CA 1
ATOM 5061 C C . LYS D 1 33 ? 25.875 9.954 -37.943 1.00 19.88 33 LYS D C 1
ATOM 5062 O O . LYS D 1 33 ? 26.231 10.346 -36.845 1.00 18.74 33 LYS D O 1
ATOM 5068 N N . HIS D 1 34 ? 25.260 8.783 -38.118 1.00 17.79 34 HIS D N 1
ATOM 5069 C CA . HIS D 1 34 ? 24.801 8.000 -36.978 1.00 15.40 34 HIS D CA 1
ATOM 5070 C C . HIS D 1 34 ? 25.949 7.481 -36.114 1.00 16.55 34 HIS D C 1
ATOM 5071 O O . HIS D 1 34 ? 25.990 7.751 -34.909 1.00 18.13 34 HIS D O 1
ATOM 5078 N N . HIS D 1 35 ? 26.884 6.759 -36.716 1.00 14.74 35 HIS D N 1
ATOM 5079 C CA . HIS D 1 35 ? 28.014 6.231 -35.954 1.00 15.63 35 HIS D CA 1
ATOM 5080 C C . HIS D 1 35 ? 28.826 7.399 -35.386 1.00 16.38 35 HIS D C 1
ATOM 5081 O O . HIS D 1 35 ? 29.186 7.413 -34.200 1.00 16.80 35 HIS D O 1
ATOM 5088 N N . GLN D 1 36 ? 29.054 8.410 -36.211 1.00 15.41 36 GLN D N 1
ATOM 5089 C CA . GLN D 1 36 ? 29.780 9.591 -35.767 1.00 16.57 36 GLN D CA 1
ATOM 5090 C C . GLN D 1 36 ? 29.169 10.215 -34.508 1.00 19.12 36 GLN D C 1
ATOM 5091 O O . GLN D 1 36 ? 29.884 10.575 -33.578 1.00 18.63 36 GLN D O 1
ATOM 5097 N N . THR D 1 37 ? 27.843 10.323 -34.466 1.00 17.10 37 THR D N 1
ATOM 5098 C CA . THR D 1 37 ? 27.176 10.959 -33.328 1.00 18.62 37 THR D CA 1
ATOM 5099 C C . THR D 1 37 ? 27.390 10.142 -32.037 1.00 17.07 37 THR D C 1
ATOM 5100 O O . THR D 1 37 ? 27.590 10.718 -30.952 1.00 19.24 37 THR D O 1
ATOM 5104 N N . TYR D 1 38 ? 27.375 8.817 -32.155 1.00 16.39 38 TYR D N 1
ATOM 5105 C CA . TYR D 1 38 ? 27.675 7.961 -31.002 1.00 15.96 38 TYR D CA 1
ATOM 5106 C C . TYR D 1 38 ? 29.103 8.212 -30.508 1.00 18.13 38 TYR D C 1
ATOM 5107 O O . TYR D 1 38 ? 29.332 8.290 -29.303 1.00 17.33 38 TYR D O 1
ATOM 5116 N N . VAL D 1 39 ? 30.058 8.354 -31.430 1.00 15.75 39 VAL D N 1
ATOM 5117 C CA . VAL D 1 39 ? 31.450 8.591 -31.033 1.00 17.33 39 VAL D CA 1
ATOM 5118 C C . VAL D 1 39 ? 31.584 9.915 -30.280 1.00 18.22 39 VAL D C 1
ATOM 5119 O O . VAL D 1 39 ? 32.165 9.985 -29.183 1.00 19.83 39 VAL D O 1
ATOM 5123 N N . THR D 1 40 ? 31.012 10.962 -30.857 1.00 20.05 40 THR D N 1
ATOM 5124 C CA . THR D 1 40 ? 31.086 12.290 -30.272 1.00 18.89 40 THR D CA 1
ATOM 5125 C C . THR D 1 40 ? 30.445 12.321 -28.895 1.00 20.61 40 THR D C 1
ATOM 5126 O O . THR D 1 40 ? 31.012 12.852 -27.946 1.00 21.10 40 THR D O 1
ATOM 5130 N N . ASN D 1 41 ? 29.253 11.752 -28.791 1.00 18.80 41 ASN D N 1
ATOM 5131 C CA . ASN D 1 41 ? 28.528 11.798 -27.539 1.00 19.23 41 ASN D CA 1
ATOM 5132 C C . ASN D 1 41 ? 29.144 10.868 -26.506 1.00 18.69 41 ASN D C 1
ATOM 5133 O O . ASN D 1 41 ? 29.026 11.119 -25.308 1.00 18.92 41 ASN D O 1
ATOM 5138 N N . LEU D 1 42 ? 29.825 9.819 -26.964 1.00 17.51 42 LEU D N 1
ATOM 5139 C CA . LEU D 1 42 ? 30.571 8.951 -26.053 1.00 18.49 42 LEU D CA 1
ATOM 5140 C C . LEU D 1 42 ? 31.718 9.735 -25.417 1.00 21.87 42 LEU D C 1
ATOM 5141 O O . LEU D 1 42 ? 31.894 9.713 -24.199 1.00 21.98 42 LEU D O 1
ATOM 5146 N N . ASN D 1 43 ? 32.494 10.430 -26.246 1.00 20.45 43 ASN D N 1
ATOM 5147 C CA . ASN D 1 43 ? 33.614 11.218 -25.745 1.00 20.04 43 ASN D CA 1
ATOM 5148 C C . ASN D 1 43 ? 33.128 12.243 -24.736 1.00 23.86 43 ASN D C 1
ATOM 5149 O O . ASN D 1 43 ? 33.741 12.428 -23.683 1.00 23.49 43 ASN D O 1
ATOM 5154 N N . ASN D 1 44 ? 32.012 12.893 -25.047 1.00 23.20 44 ASN D N 1
ATOM 5155 C CA . ASN D 1 44 ? 31.449 13.890 -24.139 1.00 25.84 44 ASN D CA 1
ATOM 5156 C C . ASN D 1 44 ? 31.042 13.277 -22.803 1.00 23.97 44 ASN D C 1
ATOM 5157 O O . ASN D 1 44 ? 31.303 13.856 -21.734 1.00 24.24 44 ASN D O 1
ATOM 5162 N N . ALA D 1 45 ? 30.416 12.104 -22.862 1.00 22.66 45 ALA D N 1
ATOM 5163 C CA . ALA D 1 45 ? 29.971 11.443 -21.635 1.00 24.09 45 ALA D CA 1
ATOM 5164 C C . ALA D 1 45 ? 31.151 11.024 -20.778 1.00 23.47 45 ALA D C 1
ATOM 5165 O O . ALA D 1 45 ? 31.104 11.132 -19.556 1.00 23.54 45 ALA D O 1
ATOM 5167 N N . LEU D 1 46 ? 32.207 10.536 -21.426 1.00 22.49 46 LEU D N 1
ATOM 5168 C CA . LEU D 1 46 ? 33.391 10.046 -20.716 1.00 25.32 46 LEU D CA 1
ATOM 5169 C C . LEU D 1 46 ? 34.123 11.177 -20.018 1.00 27.20 46 LEU D C 1
ATOM 5170 O O . LEU D 1 46 ? 34.680 10.990 -18.940 1.00 27.84 46 LEU D O 1
ATOM 5175 N N . LYS D 1 47 ? 34.151 12.351 -20.638 1.00 26.73 47 LYS D N 1
ATOM 5176 C CA . LYS D 1 47 ? 34.807 13.491 -20.030 1.00 28.33 47 LYS D CA 1
ATOM 5177 C C . LYS D 1 47 ? 34.051 13.908 -18.773 1.00 28.62 47 LYS D C 1
ATOM 5178 O O . LYS D 1 47 ? 34.659 14.152 -17.735 1.00 29.23 47 LYS D O 1
ATOM 5184 N N . THR D 1 48 ? 32.725 13.917 -18.846 1.00 28.58 48 THR D N 1
ATOM 5185 C CA . THR D 1 48 ? 31.900 14.220 -17.677 1.00 29.83 48 THR D CA 1
ATOM 5186 C C . THR D 1 48 ? 32.024 13.127 -16.615 1.00 27.97 48 THR D C 1
ATOM 5187 O O . THR D 1 48 ? 32.088 13.416 -15.414 1.00 29.80 48 THR D O 1
ATOM 5191 N N . TYR D 1 49 ? 32.073 11.872 -17.061 1.00 26.45 49 TYR D N 1
ATOM 5192 C CA . TYR D 1 49 ? 32.204 10.757 -16.131 1.00 25.07 49 TYR D CA 1
ATOM 5193 C C . TYR D 1 49 ? 33.541 10.824 -15.401 1.00 27.81 49 TYR D C 1
ATOM 5194 O O . TYR D 1 49 ? 33.596 10.610 -14.188 1.00 28.54 49 TYR D O 1
ATOM 5203 N N . SER D 1 50 ? 34.604 11.173 -16.121 1.00 30.41 50 SER D N 1
ATOM 5204 C CA . SER D 1 50 ? 35.944 11.234 -15.531 1.00 32.43 50 SER D CA 1
ATOM 5205 C C . SER D 1 50 ? 35.976 12.182 -14.331 1.00 34.88 50 SER D C 1
ATOM 5206 O O . SER D 1 50 ? 36.607 11.891 -13.299 1.00 35.76 50 SER D O 1
ATOM 5209 N N . THR D 1 51 ? 35.266 13.299 -14.465 1.00 34.09 51 THR D N 1
ATOM 5210 C CA . THR D 1 51 ? 35.145 14.275 -13.393 1.00 37.16 51 THR D CA 1
ATOM 5211 C C . THR D 1 51 ? 34.458 13.659 -12.195 1.00 35.91 51 THR D C 1
ATOM 5212 O O . THR D 1 51 ? 34.945 13.755 -11.069 1.00 38.74 51 THR D O 1
ATOM 5216 N N . ALA D 1 52 ? 33.314 13.034 -12.448 1.00 31.21 52 ALA D N 1
ATOM 5217 C CA . ALA D 1 52 ? 32.525 12.437 -11.380 1.00 30.27 52 ALA D CA 1
ATOM 5218 C C . ALA D 1 52 ? 33.289 11.324 -10.679 1.00 29.24 52 ALA D C 1
ATOM 5219 O O . ALA D 1 52 ? 33.233 11.223 -9.456 1.00 31.95 52 ALA D O 1
ATOM 5221 N N . LEU D 1 53 ? 34.020 10.512 -11.443 1.00 27.17 53 LEU D N 1
ATOM 5222 C CA . LEU D 1 53 ? 34.806 9.414 -10.871 1.00 28.69 53 LEU D CA 1
ATOM 5223 C C . LEU D 1 53 ? 35.926 9.895 -9.955 1.00 34.35 53 LEU D C 1
ATOM 5224 O O . LEU D 1 53 ? 36.083 9.411 -8.827 1.00 36.16 53 LEU D O 1
ATOM 5229 N N . ALA D 1 54 ? 36.685 10.871 -10.429 1.00 33.69 54 ALA D N 1
ATOM 5230 C CA . ALA D 1 54 ? 37.811 11.364 -9.659 1.00 37.60 54 ALA D CA 1
ATOM 5231 C C . ALA D 1 54 ? 37.311 12.055 -8.389 1.00 39.16 54 ALA D C 1
ATOM 5232 O O . ALA D 1 54 ? 37.995 12.061 -7.364 1.00 44.82 54 ALA D O 1
ATOM 5234 N N . ALA D 1 55 ? 36.105 12.618 -8.472 1.00 39.04 55 ALA D N 1
ATOM 5235 C CA . ALA D 1 55 ? 35.474 13.347 -7.366 1.00 39.70 55 ALA D CA 1
ATOM 5236 C C . ALA D 1 55 ? 34.660 12.447 -6.434 1.00 38.10 55 ALA D C 1
ATOM 5237 O O . ALA D 1 55 ? 34.032 12.941 -5.505 1.00 40.80 55 ALA D O 1
ATOM 5239 N N . ASN D 1 56 ? 34.651 11.148 -6.711 1.00 36.47 56 ASN D N 1
ATOM 5240 C CA . ASN D 1 56 ? 33.805 10.191 -5.992 1.00 33.66 56 ASN D CA 1
ATOM 5241 C C . ASN D 1 56 ? 32.351 10.673 -5.853 1.00 32.08 56 ASN D C 1
ATOM 5242 O O . ASN D 1 56 ? 31.753 10.608 -4.781 1.00 33.37 56 ASN D O 1
ATOM 5247 N N . ASP D 1 57 ? 31.809 11.164 -6.966 1.00 31.28 57 ASP D N 1
ATOM 5248 C CA . ASP D 1 57 ? 30.422 11.606 -7.071 1.00 27.34 57 ASP D CA 1
ATOM 5249 C C . ASP D 1 57 ? 29.620 10.454 -7.673 1.00 25.71 57 ASP D C 1
ATOM 5250 O O . ASP D 1 57 ? 29.501 10.356 -8.892 1.00 24.81 57 ASP D O 1
ATOM 5255 N N . VAL D 1 58 ? 29.089 9.578 -6.823 1.00 25.44 58 VAL D N 1
ATOM 5256 C CA . VAL D 1 58 ? 28.389 8.382 -7.315 1.00 25.18 58 VAL D CA 1
ATOM 5257 C C . VAL D 1 58 ? 27.011 8.683 -7.946 1.00 25.04 58 VAL D C 1
ATOM 5258 O O . VAL D 1 58 ? 26.688 8.112 -8.985 1.00 22.43 58 VAL D O 1
ATOM 5262 N N . PRO D 1 59 ? 26.214 9.609 -7.365 1.00 24.46 59 PRO D N 1
ATOM 5263 C CA . PRO D 1 59 ? 24.959 9.929 -8.070 1.00 26.30 59 PRO D CA 1
ATOM 5264 C C . PRO D 1 59 ? 25.157 10.376 -9.525 1.00 24.41 59 PRO D C 1
ATOM 5265 O O . PRO D 1 59 ? 24.395 9.947 -10.398 1.00 24.47 59 PRO D O 1
ATOM 5269 N N . SER D 1 60 ? 26.162 11.208 -9.790 1.00 26.31 60 SER D N 1
ATOM 5270 C CA . SER D 1 60 ? 26.421 11.661 -11.154 1.00 28.41 60 SER D CA 1
ATOM 5271 C C . SER D 1 60 ? 26.905 10.536 -12.053 1.00 25.09 60 SER D C 1
ATOM 5272 O O . SER D 1 60 ? 26.536 10.471 -13.226 1.00 23.26 60 SER D O 1
ATOM 5275 N N . GLN D 1 61 ? 27.740 9.659 -11.506 1.00 23.32 61 GLN D N 1
ATOM 5276 C CA . GLN D 1 61 ? 28.238 8.529 -12.282 1.00 21.15 61 GLN D CA 1
ATOM 5277 C C . GLN D 1 61 ? 27.073 7.660 -12.739 1.00 21.43 61 GLN D C 1
ATOM 5278 O O . GLN D 1 61 ? 26.994 7.257 -13.906 1.00 19.23 61 GLN D O 1
ATOM 5284 N N . ILE D 1 62 ? 26.152 7.381 -11.826 1.00 20.24 62 ILE D N 1
ATOM 5285 C CA . ILE D 1 62 ? 25.029 6.515 -12.170 1.00 19.41 62 ILE D CA 1
ATOM 5286 C C . ILE D 1 62 ? 24.133 7.213 -13.188 1.00 19.54 62 ILE D C 1
ATOM 5287 O O . ILE D 1 62 ? 23.657 6.582 -14.148 1.00 20.88 62 ILE D O 1
ATOM 5292 N N . ALA D 1 63 ? 23.948 8.519 -13.030 1.00 20.19 63 ALA D N 1
ATOM 5293 C CA . ALA D 1 63 ? 23.136 9.274 -13.986 1.00 22.57 63 ALA D CA 1
ATOM 5294 C C . ALA D 1 63 ? 23.757 9.313 -15.385 1.00 24.92 63 ALA D C 1
ATOM 5295 O O . ALA D 1 63 ? 23.051 9.511 -16.383 1.00 24.82 63 ALA D O 1
ATOM 5297 N N . LEU D 1 64 ? 25.074 9.155 -15.452 1.00 19.49 64 LEU D N 1
ATOM 5298 C CA . LEU D 1 64 ? 25.786 9.176 -16.731 1.00 20.56 64 LEU D CA 1
ATOM 5299 C C . LEU D 1 64 ? 25.850 7.811 -17.430 1.00 20.62 64 LEU D C 1
ATOM 5300 O O . LEU D 1 64 ? 26.286 7.720 -18.579 1.00 21.23 64 LEU D O 1
ATOM 5305 N N . GLN D 1 65 ? 25.420 6.757 -16.749 1.00 18.53 65 GLN D N 1
ATOM 5306 C CA . GLN D 1 65 ? 25.573 5.415 -17.292 1.00 17.21 65 GLN D CA 1
ATOM 5307 C C . GLN D 1 65 ? 24.810 5.207 -18.589 1.00 18.39 65 GLN D C 1
ATOM 5308 O O . GLN D 1 65 ? 25.318 4.557 -19.501 1.00 18.69 65 GLN D O 1
ATOM 5314 N N . ALA D 1 66 ? 23.595 5.745 -18.672 1.00 19.38 66 ALA D N 1
ATOM 5315 C CA . ALA D 1 66 ? 22.790 5.568 -19.880 1.00 17.99 66 ALA D CA 1
ATOM 5316 C C . ALA D 1 66 ? 23.498 6.152 -21.097 1.00 17.86 66 ALA D C 1
ATOM 5317 O O . ALA D 1 66 ? 23.526 5.525 -22.158 1.00 20.78 66 ALA D O 1
ATOM 5319 N N . ALA D 1 67 ? 24.103 7.328 -20.948 1.00 18.14 67 ALA D N 1
ATOM 5320 C CA . ALA D 1 67 ? 24.794 7.955 -22.071 1.00 18.84 67 ALA D CA 1
ATOM 5321 C C . ALA D 1 67 ? 26.015 7.134 -22.468 1.00 19.01 67 ALA D C 1
ATOM 5322 O O . ALA D 1 67 ? 26.326 7.008 -23.643 1.00 19.02 67 ALA D O 1
ATOM 5324 N N . ILE D 1 68 ? 26.708 6.564 -21.491 1.00 18.67 68 ILE D N 1
ATOM 5325 C CA . ILE D 1 68 ? 27.905 5.790 -21.811 1.00 18.27 68 ILE D CA 1
ATOM 5326 C C . ILE D 1 68 ? 27.546 4.442 -22.439 1.00 18.26 68 ILE D C 1
ATOM 5327 O O . ILE D 1 68 ? 28.184 3.998 -23.397 1.00 16.98 68 ILE D O 1
ATOM 5332 N N . LYS D 1 69 ? 26.512 3.790 -21.927 1.00 15.73 69 LYS D N 1
ATOM 5333 C CA . LYS D 1 69 ? 26.080 2.528 -22.521 1.00 15.32 69 LYS D CA 1
ATOM 5334 C C . LYS D 1 69 ? 25.548 2.712 -23.934 1.00 16.63 69 LYS D C 1
ATOM 5335 O O . LYS D 1 69 ? 25.896 1.947 -24.842 1.00 18.32 69 LYS D O 1
ATOM 5341 N N . PHE D 1 70 ? 24.721 3.736 -24.114 1.00 16.97 70 PHE D N 1
ATOM 5342 C CA . PHE D 1 70 ? 24.081 4.005 -25.395 1.00 16.76 70 PHE D CA 1
ATOM 5343 C C . PHE D 1 70 ? 25.107 4.413 -26.449 1.00 18.23 70 PHE D C 1
ATOM 5344 O O . PHE D 1 70 ? 25.127 3.867 -27.557 1.00 17.43 70 PHE D O 1
ATOM 5352 N N . ASN D 1 71 ? 25.950 5.383 -26.122 1.00 15.64 71 ASN D N 1
ATOM 5353 C CA . ASN D 1 71 ? 26.915 5.866 -27.104 1.00 14.86 71 ASN D CA 1
ATOM 5354 C C . ASN D 1 71 ? 28.133 4.955 -27.213 1.00 16.49 71 ASN D C 1
ATOM 5355 O O . ASN D 1 71 ? 28.649 4.733 -28.310 1.00 16.33 71 ASN D O 1
ATOM 5360 N N . GLY D 1 72 ? 28.559 4.388 -26.090 1.00 15.90 72 GLY D N 1
ATOM 5361 C CA . GLY D 1 72 ? 29.643 3.412 -26.092 1.00 15.30 72 GLY D CA 1
ATOM 5362 C C . GLY D 1 72 ? 29.194 2.178 -26.853 1.00 15.07 72 GLY D C 1
ATOM 5363 O O . GLY D 1 72 ? 29.922 1.670 -27.702 1.00 16.34 72 GLY D O 1
ATOM 5364 N N . GLY D 1 73 ? 27.988 1.698 -26.555 1.00 16.49 73 GLY D N 1
ATOM 5365 C CA . GLY D 1 73 ? 27.438 0.566 -27.278 1.00 16.05 73 GLY D CA 1
ATOM 5366 C C . GLY D 1 73 ? 27.257 0.896 -28.752 1.00 15.37 73 GLY D C 1
ATOM 5367 O O . GLY D 1 73 ? 27.549 0.068 -29.619 1.00 16.22 73 GLY D O 1
ATOM 5368 N N . GLY D 1 74 ? 26.809 2.110 -29.049 1.00 15.45 74 GLY D N 1
ATOM 5369 C CA . GLY D 1 74 ? 26.678 2.522 -30.444 1.00 15.82 74 GLY D CA 1
ATOM 5370 C C . GLY D 1 74 ? 28.012 2.421 -31.172 1.00 17.01 74 GLY D C 1
ATOM 5371 O O . GLY D 1 74 ? 28.094 1.947 -32.325 1.00 16.62 74 GLY D O 1
ATOM 5372 N N . HIS D 1 75 ? 29.071 2.877 -30.511 1.00 14.84 75 HIS D N 1
ATOM 5373 C CA . HIS D 1 75 ? 30.396 2.844 -31.118 1.00 14.43 75 HIS D CA 1
ATOM 5374 C C . HIS D 1 75 ? 30.897 1.417 -31.302 1.00 16.37 75 HIS D C 1
ATOM 5375 O O . HIS D 1 75 ? 31.407 1.058 -32.368 1.00 18.11 75 HIS D O 1
ATOM 5382 N N . ILE D 1 76 ? 30.738 0.597 -30.266 1.00 14.38 76 ILE D N 1
ATOM 5383 C CA . ILE D 1 76 ? 31.129 -0.801 -30.333 1.00 14.57 76 ILE D CA 1
ATOM 5384 C C . ILE D 1 76 ? 30.393 -1.528 -31.444 1.00 17.74 76 ILE D C 1
ATOM 5385 O O . ILE D 1 76 ? 31.008 -2.230 -32.256 1.00 17.05 76 ILE D O 1
ATOM 5390 N N . ASN D 1 77 ? 29.072 -1.373 -31.462 1.00 16.06 77 ASN D N 1
ATOM 5391 C CA . ASN D 1 77 ? 28.244 -2.153 -32.367 1.00 15.37 77 ASN D CA 1
ATOM 5392 C C . ASN D 1 77 ? 28.510 -1.785 -33.814 1.00 15.23 77 ASN D C 1
ATOM 5393 O O . ASN D 1 77 ? 28.599 -2.657 -34.661 1.00 16.37 77 ASN D O 1
ATOM 5398 N N . HIS D 1 78 ? 28.584 -0.493 -34.104 1.00 15.95 78 HIS D N 1
ATOM 5399 C CA . HIS D 1 78 ? 28.769 -0.096 -35.498 1.00 16.26 78 HIS D CA 1
ATOM 5400 C C . HIS D 1 78 ? 30.186 -0.417 -35.964 1.00 15.61 78 HIS D C 1
ATOM 5401 O O . HIS D 1 78 ? 30.383 -0.775 -37.136 1.00 16.69 78 HIS D O 1
ATOM 5408 N N . SER D 1 79 ? 31.164 -0.322 -35.059 1.00 14.32 79 SER D N 1
ATOM 5409 C CA . SER D 1 79 ? 32.540 -0.682 -35.400 1.00 13.70 79 SER D CA 1
ATOM 5410 C C . SER D 1 79 ? 32.612 -2.149 -35.820 1.00 19.45 79 SER D C 1
ATOM 5411 O O . SER D 1 79 ? 33.265 -2.481 -36.808 1.00 17.45 79 SER D O 1
ATOM 5414 N N . LEU D 1 80 ? 31.931 -3.013 -35.070 1.00 19.08 80 LEU D N 1
ATOM 5415 C CA . LEU D 1 80 ? 31.862 -4.436 -35.414 1.00 18.42 80 LEU D CA 1
ATOM 5416 C C . LEU D 1 80 ? 31.133 -4.636 -36.747 1.00 16.74 80 LEU D C 1
ATOM 5417 O O . LEU D 1 80 ? 31.584 -5.406 -37.602 1.00 16.77 80 LEU D O 1
ATOM 5422 N N . PHE D 1 81 ? 30.027 -3.919 -36.916 1.00 16.67 81 PHE D N 1
ATOM 5423 C CA . PHE D 1 81 ? 29.166 -4.009 -38.098 1.00 16.37 81 PHE D CA 1
ATOM 5424 C C . PHE D 1 81 ? 29.947 -3.743 -39.383 1.00 17.95 81 PHE D C 1
ATOM 5425 O O . PHE D 1 81 ? 29.909 -4.559 -40.295 1.00 16.84 81 PHE D O 1
ATOM 5433 N N . TRP D 1 82 ? 30.667 -2.623 -39.462 1.00 16.59 82 TRP D N 1
ATOM 5434 C CA . TRP D 1 82 ? 31.365 -2.299 -40.718 1.00 16.89 82 TRP D CA 1
ATOM 5435 C C . TRP D 1 82 ? 32.361 -3.377 -41.080 1.00 17.50 82 TRP D C 1
ATOM 5436 O O . TRP D 1 82 ? 32.534 -3.713 -42.254 1.00 18.77 82 TRP D O 1
ATOM 5447 N N . GLU D 1 83 ? 33.007 -3.927 -40.063 1.00 16.27 83 GLU D N 1
ATOM 5448 C CA . GLU D 1 83 ? 34.011 -4.929 -40.303 1.00 18.82 83 GLU D CA 1
ATOM 5449 C C . GLU D 1 83 ? 33.386 -6.288 -40.663 1.00 18.14 83 GLU D C 1
ATOM 5450 O O . GLU D 1 83 ? 34.051 -7.075 -41.329 1.00 18.57 83 GLU D O 1
ATOM 5456 N N . ASN D 1 84 ? 32.133 -6.570 -40.269 1.00 17.72 84 ASN D N 1
ATOM 5457 C CA . ASN D 1 84 ? 31.520 -7.833 -40.736 1.00 17.92 84 ASN D CA 1
ATOM 5458 C C . ASN D 1 84 ? 30.553 -7.629 -41.908 1.00 16.27 84 ASN D C 1
ATOM 5459 O O . ASN D 1 84 ? 29.626 -8.413 -42.115 1.00 15.47 84 ASN D O 1
ATOM 5464 N N . LEU D 1 85 ? 30.814 -6.580 -42.684 1.00 16.57 85 LEU D N 1
ATOM 5465 C CA . LEU D 1 85 ? 30.214 -6.386 -44.000 1.00 16.55 85 LEU D CA 1
ATOM 5466 C C . LEU D 1 85 ? 31.321 -6.282 -45.053 1.00 16.19 85 LEU D C 1
ATOM 5467 O O . LEU D 1 85 ? 32.445 -5.897 -44.741 1.00 18.98 85 LEU D O 1
ATOM 5472 N N . CYS D 1 86 ? 31.008 -6.646 -46.294 1.00 17.29 86 CYS D N 1
ATOM 5473 C CA . CYS D 1 86 ? 31.956 -6.510 -47.401 1.00 17.42 86 CYS D CA 1
ATOM 5474 C C . CYS D 1 86 ? 31.213 -6.586 -48.736 1.00 19.22 86 CYS D C 1
ATOM 5475 O O . CYS D 1 86 ? 30.066 -7.007 -48.777 1.00 17.39 86 CYS D O 1
ATOM 5478 N N . PRO D 1 87 ? 31.849 -6.147 -49.831 1.00 21.74 87 PRO D N 1
ATOM 5479 C CA . PRO D 1 87 ? 31.197 -6.275 -51.139 1.00 21.79 87 PRO D CA 1
ATOM 5480 C C . PRO D 1 87 ? 30.733 -7.698 -51.440 1.00 19.61 87 PRO D C 1
ATOM 5481 O O . PRO D 1 87 ? 31.420 -8.665 -51.086 1.00 20.07 87 PRO D O 1
ATOM 5485 N N . ALA D 1 88 ? 29.566 -7.814 -52.071 1.00 18.40 88 ALA D N 1
ATOM 5486 C CA . ALA D 1 88 ? 28.984 -9.123 -52.397 1.00 21.38 88 ALA D CA 1
ATOM 5487 C C . ALA D 1 88 ? 29.884 -9.949 -53.307 1.00 22.43 88 ALA D C 1
ATOM 5488 O O . ALA D 1 88 ? 29.831 -11.170 -53.274 1.00 24.99 88 ALA D O 1
ATOM 5490 N N . SER D 1 89 ? 30.696 -9.276 -54.120 1.00 24.16 89 SER D N 1
ATOM 5491 C CA . SER D 1 89 ? 31.595 -9.947 -55.064 1.00 24.68 89 SER D CA 1
ATOM 5492 C C . SER D 1 89 ? 32.918 -10.400 -54.436 1.00 25.11 89 SER D C 1
ATOM 5493 O O . SER D 1 89 ? 33.700 -11.102 -55.070 1.00 26.22 89 SER D O 1
ATOM 5496 N N . SER D 1 90 ? 33.179 -9.987 -53.199 1.00 24.02 90 SER D N 1
ATOM 5497 C CA . SER D 1 90 ? 34.407 -10.386 -52.510 1.00 24.58 90 SER D CA 1
ATOM 5498 C C . SER D 1 90 ? 34.346 -11.849 -52.078 1.00 25.01 90 SER D C 1
ATOM 5499 O O . SER D 1 90 ? 33.280 -12.343 -51.700 1.00 25.60 90 SER D O 1
ATOM 5502 N N . PRO D 1 91 ? 35.485 -12.556 -52.139 1.00 25.67 91 PRO D N 1
ATOM 5503 C CA . PRO D 1 91 ? 35.504 -13.930 -51.626 1.00 27.80 91 PRO D CA 1
ATOM 5504 C C . PRO D 1 91 ? 35.187 -13.969 -50.139 1.00 25.23 91 PRO D C 1
ATOM 5505 O O . PRO D 1 91 ? 34.741 -14.994 -49.624 1.00 26.27 91 PRO D O 1
ATOM 5509 N N . ASP D 1 92 ? 35.401 -12.847 -49.456 1.00 23.58 92 ASP D N 1
ATOM 5510 C CA . ASP D 1 92 ? 35.097 -12.761 -48.032 1.00 24.89 92 ASP D CA 1
ATOM 5511 C C . ASP D 1 92 ? 33.600 -12.899 -47.746 1.00 23.71 92 ASP D C 1
ATOM 5512 O O . ASP D 1 92 ? 33.210 -13.249 -46.627 1.00 23.17 92 ASP D O 1
ATOM 5517 N N . ALA D 1 93 ? 32.761 -12.642 -48.752 1.00 22.23 93 ALA D N 1
ATOM 5518 C CA . ALA D 1 93 ? 31.310 -12.736 -48.579 1.00 22.30 93 ALA D CA 1
ATOM 5519 C C . ALA D 1 93 ? 30.813 -14.166 -48.785 1.00 21.77 93 ALA D C 1
ATOM 5520 O O . ALA D 1 93 ? 29.649 -14.470 -48.538 1.00 20.86 93 ALA D O 1
ATOM 5522 N N . ASP D 1 94 ? 31.708 -15.032 -49.247 1.00 23.15 94 ASP D N 1
ATOM 5523 C CA . ASP D 1 94 ? 31.409 -16.445 -49.428 1.00 23.54 94 ASP D CA 1
ATOM 5524 C C . ASP D 1 94 ? 31.563 -17.141 -48.077 1.00 24.93 94 ASP D C 1
ATOM 5525 O O . ASP D 1 94 ? 32.623 -17.063 -47.463 1.00 26.21 94 ASP D O 1
ATOM 5530 N N . PRO D 1 95 ? 30.508 -17.821 -47.604 1.00 25.62 95 PRO D N 1
ATOM 5531 C CA . PRO D 1 95 ? 30.597 -18.537 -46.321 1.00 27.19 95 PRO D CA 1
ATOM 5532 C C . PRO D 1 95 ? 31.686 -19.620 -46.303 1.00 27.09 95 PRO D C 1
ATOM 5533 O O . PRO D 1 95 ? 32.055 -20.090 -45.221 1.00 28.35 95 PRO D O 1
ATOM 5537 N N . ALA D 1 96 ? 32.206 -20.000 -47.467 1.00 25.31 96 ALA D N 1
ATOM 5538 C CA . ALA D 1 96 ? 33.339 -20.924 -47.522 1.00 28.21 96 ALA D CA 1
ATOM 5539 C C . ALA D 1 96 ? 34.579 -20.303 -46.876 1.00 27.53 96 ALA D C 1
ATOM 5540 O O . ALA D 1 96 ? 35.533 -21.005 -46.546 1.00 28.71 96 ALA D O 1
ATOM 5542 N N . SER D 1 97 ? 34.562 -18.982 -46.706 1.00 28.09 97 SER D N 1
ATOM 5543 C CA . SER D 1 97 ? 35.637 -18.274 -46.015 1.00 27.94 97 SER D CA 1
ATOM 5544 C C . SER D 1 97 ? 35.605 -18.500 -44.509 1.00 25.99 97 SER D C 1
ATOM 5545 O O . SER D 1 97 ? 36.530 -18.107 -43.808 1.00 26.03 97 SER D O 1
ATOM 5548 N N . ALA D 1 98 ? 34.544 -19.132 -44.013 1.00 23.48 98 ALA D N 1
ATOM 5549 C CA . ALA D 1 98 ? 34.387 -19.357 -42.576 1.00 23.09 98 ALA D CA 1
ATOM 5550 C C . ALA D 1 98 ? 34.146 -20.843 -42.280 1.00 25.54 98 ALA D C 1
ATOM 5551 O O . ALA D 1 98 ? 33.095 -21.206 -41.761 1.00 25.37 98 ALA D O 1
ATOM 5553 N N . PRO D 1 99 ? 35.133 -21.700 -42.594 1.00 27.14 99 PRO D N 1
ATOM 5554 C CA . PRO D 1 99 ? 34.942 -23.146 -42.445 1.00 27.27 99 PRO D CA 1
ATOM 5555 C C . PRO D 1 99 ? 34.644 -23.598 -41.015 1.00 27.14 99 PRO D C 1
ATOM 5556 O O . PRO D 1 99 ? 33.726 -24.393 -40.819 1.00 25.99 99 PRO D O 1
ATOM 5560 N N . GLU D 1 100 ? 35.390 -23.104 -40.031 1.00 27.51 100 GLU D N 1
ATOM 5561 C CA . GLU D 1 100 ? 35.200 -23.592 -38.668 1.00 27.68 100 GLU D CA 1
ATOM 5562 C C . GLU D 1 100 ? 33.864 -23.083 -38.121 1.00 26.97 100 GLU D C 1
ATOM 5563 O O . GLU D 1 100 ? 33.112 -23.823 -37.485 1.00 25.99 100 GLU D O 1
ATOM 5569 N N . LEU D 1 101 ? 33.550 -21.827 -38.403 1.00 23.73 101 LEU D N 1
ATOM 5570 C CA . LEU D 1 101 ? 32.296 -21.257 -37.940 1.00 23.49 101 LEU D CA 1
ATOM 5571 C C . LEU D 1 101 ? 31.089 -21.963 -38.562 1.00 23.14 101 LEU D C 1
ATOM 5572 O O . LEU D 1 101 ? 30.152 -22.350 -37.853 1.00 22.20 101 LEU D O 1
ATOM 5577 N N . THR D 1 102 ? 31.125 -22.171 -39.879 1.00 23.87 102 THR D N 1
ATOM 5578 C CA . THR D 1 102 ? 29.984 -22.781 -40.560 1.00 24.41 102 THR D CA 1
ATOM 5579 C C . THR D 1 102 ? 29.797 -24.235 -40.158 1.00 24.69 102 THR D C 1
ATOM 5580 O O . THR D 1 102 ? 28.670 -24.721 -40.122 1.00 25.01 102 THR D O 1
ATOM 5584 N N . ALA D 1 103 ? 30.891 -24.922 -39.831 1.00 23.87 103 ALA D N 1
ATOM 5585 C CA . ALA D 1 103 ? 30.802 -26.291 -39.345 1.00 24.73 103 ALA D CA 1
ATOM 5586 C C . ALA D 1 103 ? 30.045 -26.314 -38.028 1.00 25.78 103 ALA D C 1
ATOM 5587 O O . ALA D 1 103 ? 29.211 -27.191 -37.800 1.00 25.49 103 ALA D O 1
ATOM 5589 N N . GLU D 1 104 ? 30.350 -25.353 -37.161 1.00 24.48 104 GLU D N 1
ATOM 5590 C CA . GLU D 1 104 ? 29.680 -25.276 -35.868 1.00 26.10 104 GLU D CA 1
ATOM 5591 C C . GLU D 1 104 ? 28.233 -24.807 -36.041 1.00 22.80 104 GLU D C 1
ATOM 5592 O O . GLU D 1 104 ? 27.337 -25.264 -35.332 1.00 23.19 104 GLU D O 1
ATOM 5598 N N . ILE D 1 105 ? 27.999 -23.911 -36.992 1.00 21.19 105 ILE D N 1
ATOM 5599 C CA . ILE D 1 105 ? 26.639 -23.486 -37.303 1.00 22.85 105 ILE D CA 1
ATOM 5600 C C . ILE D 1 105 ? 25.797 -24.682 -37.752 1.00 23.84 105 ILE D C 1
ATOM 5601 O O . ILE D 1 105 ? 24.659 -24.854 -37.311 1.00 23.18 105 ILE D O 1
ATOM 5606 N N . ALA D 1 106 ? 26.361 -25.505 -38.636 1.00 25.51 106 ALA D N 1
ATOM 5607 C CA . ALA D 1 106 ? 25.657 -26.677 -39.132 1.00 25.87 106 ALA D CA 1
ATOM 5608 C C . ALA D 1 106 ? 25.374 -27.669 -38.015 1.00 26.30 106 ALA D C 1
ATOM 5609 O O . ALA D 1 106 ? 24.327 -28.293 -37.996 1.00 29.21 106 ALA D O 1
ATOM 5611 N N . LYS D 1 107 ? 26.310 -27.832 -37.089 1.00 27.64 107 LYS D N 1
ATOM 5612 C CA . LYS D 1 107 ? 26.085 -28.730 -35.959 1.00 30.01 107 LYS D CA 1
ATOM 5613 C C . LYS D 1 107 ? 24.933 -28.258 -35.089 1.00 32.04 107 LYS D C 1
ATOM 5614 O O . LYS D 1 107 ? 24.247 -29.063 -34.465 1.00 36.46 107 LYS D O 1
ATOM 5620 N N . THR D 1 108 ? 24.745 -26.947 -35.050 1.00 29.29 108 THR D N 1
ATOM 5621 C CA . THR D 1 108 ? 23.824 -26.329 -34.111 1.00 28.81 108 THR D CA 1
ATOM 5622 C C . THR D 1 108 ? 22.415 -26.188 -34.680 1.00 28.03 108 THR D C 1
ATOM 5623 O O . THR D 1 108 ? 21.438 -26.582 -34.033 1.00 31.40 108 THR D O 1
ATOM 5627 N N . TRP D 1 109 ? 22.312 -25.664 -35.892 1.00 25.49 109 TRP D N 1
ATOM 5628 C CA . TRP D 1 109 ? 21.012 -25.437 -36.512 1.00 26.02 109 TRP D CA 1
ATOM 5629 C C . TRP D 1 109 ? 20.682 -26.444 -37.607 1.00 27.07 109 TRP D C 1
ATOM 5630 O O . TRP D 1 109 ? 19.555 -26.472 -38.100 1.00 30.21 109 TRP D O 1
ATOM 5641 N N . GLY D 1 110 ? 21.648 -27.285 -37.969 1.00 24.92 110 GLY D N 1
ATOM 5642 C CA . GLY D 1 110 ? 21.441 -28.283 -39.013 1.00 26.97 110 GLY D CA 1
ATOM 5643 C C . GLY D 1 110 ? 22.104 -27.906 -40.330 1.00 27.94 110 GLY D C 1
ATOM 5644 O O . GLY D 1 110 ? 22.723 -28.740 -40.993 1.00 31.74 110 GLY D O 1
ATOM 5645 N N . SER D 1 111 ? 21.975 -26.639 -40.705 1.00 26.43 111 SER D N 1
ATOM 5646 C CA . SER D 1 111 ? 22.529 -26.124 -41.954 1.00 26.04 111 SER D CA 1
ATOM 5647 C C . SER D 1 111 ? 22.653 -24.610 -41.857 1.00 25.60 111 SER D C 1
ATOM 5648 O O . SER D 1 111 ? 22.061 -23.994 -40.970 1.00 24.75 111 SER D O 1
ATOM 5651 N N . LEU D 1 112 ? 23.406 -24.012 -42.776 1.00 24.97 112 LEU D N 1
ATOM 5652 C CA . LEU D 1 112 ? 23.517 -22.560 -42.817 1.00 23.22 112 LEU D CA 1
ATOM 5653 C C . LEU D 1 112 ? 22.157 -21.928 -43.103 1.00 25.23 112 LEU D C 1
ATOM 5654 O O . LEU D 1 112 ? 21.797 -20.917 -42.499 1.00 25.52 112 LEU D O 1
ATOM 5659 N N . ASP D 1 113 ? 21.403 -22.540 -44.014 1.00 27.84 113 ASP D N 1
ATOM 5660 C CA . ASP D 1 113 ? 20.079 -22.036 -44.367 1.00 29.47 113 ASP D CA 1
ATOM 5661 C C . ASP D 1 113 ? 19.144 -22.023 -43.168 1.00 25.63 113 ASP D C 1
ATOM 5662 O O . ASP D 1 113 ? 18.418 -21.057 -42.966 1.00 25.18 113 ASP D O 1
ATOM 5667 N N . LYS D 1 114 ? 19.146 -23.099 -42.384 1.00 25.23 114 LYS D N 1
ATOM 5668 C CA . LYS D 1 114 ? 18.304 -23.147 -41.188 1.00 25.50 114 LYS D CA 1
ATOM 5669 C C . LYS D 1 114 ? 18.755 -22.104 -40.176 1.00 22.95 114 LYS D C 1
ATOM 5670 O O . LYS D 1 114 ? 17.933 -21.480 -39.502 1.00 23.58 114 LYS D O 1
ATOM 5676 N N . PHE D 1 115 ? 20.061 -21.900 -40.065 1.00 21.53 115 PHE D N 1
ATOM 5677 C CA . PHE D 1 115 ? 20.554 -20.823 -39.217 1.00 20.26 115 PHE D CA 1
ATOM 5678 C C . PHE D 1 115 ? 20.073 -19.440 -39.685 1.00 21.83 115 PHE D C 1
ATOM 5679 O O . PHE D 1 115 ? 19.636 -18.614 -38.873 1.00 20.05 115 PHE D O 1
ATOM 5687 N N . LYS D 1 116 ? 20.184 -19.177 -40.983 1.00 21.49 116 LYS D N 1
ATOM 5688 C CA . LYS D 1 116 ? 19.754 -17.887 -41.530 1.00 21.43 116 LYS D CA 1
ATOM 5689 C C . LYS D 1 116 ? 18.269 -17.660 -41.260 1.00 20.24 116 LYS D C 1
ATOM 5690 O O . LYS D 1 116 ? 17.848 -16.539 -40.972 1.00 21.24 116 LYS D O 1
ATOM 5696 N N . GLU D 1 117 ? 17.481 -18.727 -41.344 1.00 22.26 117 GLU D N 1
ATOM 5697 C CA . GLU D 1 117 ? 16.047 -18.626 -41.092 1.00 24.89 117 GLU D CA 1
ATOM 5698 C C . GLU D 1 117 ? 15.800 -18.257 -39.616 1.00 24.11 117 GLU D C 1
ATOM 5699 O O . GLU D 1 117 ? 14.989 -17.376 -39.310 1.00 24.02 117 GLU D O 1
ATOM 5705 N N . ALA D 1 118 ? 16.537 -18.893 -38.709 1.00 23.39 118 ALA D N 1
ATOM 5706 C CA . ALA D 1 118 ? 16.408 -18.606 -37.278 1.00 22.84 118 ALA D CA 1
ATOM 5707 C C . ALA D 1 118 ? 16.850 -17.184 -36.939 1.00 20.76 118 ALA D C 1
ATOM 5708 O O . ALA D 1 118 ? 16.214 -16.488 -36.144 1.00 20.64 118 ALA D O 1
ATOM 5710 N N . MET D 1 119 ? 17.957 -16.762 -37.531 1.00 18.26 119 MET D N 1
ATOM 5711 C CA . MET D 1 119 ? 18.465 -15.426 -37.303 1.00 17.63 119 MET D CA 1
ATOM 5712 C C . MET D 1 119 ? 17.484 -14.378 -37.811 1.00 18.06 119 MET D C 1
ATOM 5713 O O . MET D 1 119 ? 17.221 -13.370 -37.144 1.00 17.58 119 MET D O 1
ATOM 5718 N N . GLY D 1 120 ? 16.934 -14.638 -38.992 1.00 19.41 120 GLY D N 1
ATOM 5719 C CA . GLY D 1 120 ? 15.961 -13.749 -39.589 1.00 18.68 120 GLY D CA 1
ATOM 5720 C C . GLY D 1 120 ? 14.745 -13.587 -38.704 1.00 20.93 120 GLY D C 1
ATOM 5721 O O . GLY D 1 120 ? 14.256 -12.472 -38.545 1.00 20.06 120 GLY D O 1
ATOM 5722 N N . LYS D 1 121 ? 14.254 -14.683 -38.122 1.00 18.76 121 LYS D N 1
ATOM 5723 C CA . LYS D 1 121 ? 13.110 -14.586 -37.224 1.00 17.30 121 LYS D CA 1
ATOM 5724 C C . LYS D 1 121 ? 13.442 -13.722 -36.014 1.00 20.48 121 LYS D C 1
ATOM 5725 O O . LYS D 1 121 ? 12.624 -12.907 -35.595 1.00 21.56 121 LYS D O 1
ATOM 5731 N N . ALA D 1 122 ? 14.645 -13.887 -35.469 1.00 19.19 122 ALA D N 1
ATOM 5732 C CA . ALA D 1 122 ? 15.065 -13.100 -34.316 1.00 19.99 122 ALA D CA 1
ATOM 5733 C C . ALA D 1 122 ? 15.140 -11.615 -34.674 1.00 20.03 122 ALA D C 1
ATOM 5734 O O . ALA D 1 122 ? 14.639 -10.759 -33.944 1.00 18.90 122 ALA D O 1
ATOM 5736 N N . LEU D 1 123 ? 15.749 -11.319 -35.812 1.00 16.93 123 LEU D N 1
ATOM 5737 C CA . LEU D 1 123 ? 15.887 -9.930 -36.256 1.00 16.05 123 LEU D CA 1
ATOM 5738 C C . LEU D 1 123 ? 14.528 -9.257 -36.462 1.00 19.61 123 LEU D C 1
ATOM 5739 O O . LEU D 1 123 ? 14.311 -8.122 -36.036 1.00 19.00 123 LEU D O 1
ATOM 5744 N N . LEU D 1 124 ? 13.618 -9.962 -37.126 1.00 18.76 124 LEU D N 1
ATOM 5745 C CA . LEU D 1 124 ? 12.320 -9.410 -37.461 1.00 18.44 124 LEU D CA 1
ATOM 5746 C C . LEU D 1 124 ? 11.414 -9.330 -36.236 1.00 22.05 124 LEU D C 1
ATOM 5747 O O . LEU D 1 124 ? 10.413 -8.611 -36.243 1.00 23.07 124 LEU D O 1
ATOM 5752 N N . GLY D 1 125 ? 11.769 -10.073 -35.191 1.00 21.31 125 GLY D N 1
ATOM 5753 C CA . GLY D 1 125 ? 10.974 -10.107 -33.972 1.00 19.88 125 GLY D CA 1
ATOM 5754 C C . GLY D 1 125 ? 11.329 -8.991 -32.999 1.00 20.93 125 GLY D C 1
ATOM 5755 O O . GLY D 1 125 ? 10.622 -8.774 -32.009 1.00 24.57 125 GLY D O 1
ATOM 5756 N N . ILE D 1 126 ? 12.433 -8.296 -33.255 1.00 20.36 126 ILE D N 1
ATOM 5757 C CA . ILE D 1 126 ? 12.835 -7.169 -32.410 1.00 17.00 126 ILE D CA 1
ATOM 5758 C C . ILE D 1 126 ? 11.766 -6.074 -32.432 1.00 18.71 126 ILE D C 1
ATOM 5759 O O . ILE D 1 126 ? 11.344 -5.625 -33.494 1.00 21.10 126 ILE D O 1
ATOM 5764 N N . GLN D 1 127 ? 11.315 -5.667 -31.252 1.00 17.87 127 GLN D N 1
ATOM 5765 C CA . GLN D 1 127 ? 10.359 -4.573 -31.133 1.00 17.99 127 GLN D CA 1
ATOM 5766 C C . GLN D 1 127 ? 11.098 -3.274 -30.885 1.00 21.03 127 GLN D C 1
ATOM 5767 O O . GLN D 1 127 ? 11.874 -3.157 -29.932 1.00 23.45 127 GLN D O 1
ATOM 5773 N N . GLY D 1 128 ? 10.914 -2.317 -31.779 1.00 19.17 128 GLY D N 1
ATOM 5774 C CA . GLY D 1 128 ? 11.645 -1.076 -31.671 1.00 18.65 128 GLY D CA 1
ATOM 5775 C C . GLY D 1 128 ? 13.019 -1.215 -32.284 1.00 17.01 128 GLY D C 1
ATOM 5776 O O . GLY D 1 128 ? 13.240 -1.985 -33.227 1.00 19.04 128 GLY D O 1
ATOM 5777 N N . SER D 1 129 ? 13.969 -0.479 -31.724 1.00 14.96 129 SER D N 1
ATOM 5778 C CA . SER D 1 129 ? 15.326 -0.452 -32.236 1.00 14.91 129 SER D CA 1
ATOM 5779 C C . SER D 1 129 ? 16.195 -1.518 -31.585 1.00 13.21 129 SER D C 1
ATOM 5780 O O . SER D 1 129 ? 16.070 -1.759 -30.399 1.00 15.45 129 SER D O 1
ATOM 5783 N N . GLY D 1 130 ? 17.106 -2.118 -32.345 1.00 14.24 130 GLY D N 1
ATOM 5784 C CA . GLY D 1 130 ? 18.010 -3.090 -31.754 1.00 16.55 130 GLY D CA 1
ATOM 5785 C C . GLY D 1 130 ? 18.866 -3.790 -32.789 1.00 15.89 130 GLY D C 1
ATOM 5786 O O . GLY D 1 130 ? 18.851 -3.417 -33.974 1.00 15.59 130 GLY D O 1
ATOM 5787 N N . TRP D 1 131 ? 19.606 -4.797 -32.322 1.00 15.01 131 TRP D N 1
ATOM 5788 C CA . TRP D 1 131 ? 20.546 -5.584 -33.125 1.00 15.93 131 TRP D CA 1
ATOM 5789 C C . TRP D 1 131 ? 20.302 -7.067 -32.931 1.00 16.17 131 TRP D C 1
ATOM 5790 O O . TRP D 1 131 ? 19.883 -7.496 -31.854 1.00 15.05 131 TRP D O 1
ATOM 5801 N N . GLY D 1 132 ? 20.620 -7.854 -33.948 1.00 15.90 132 GLY D N 1
ATOM 5802 C CA . GLY D 1 132 ? 20.695 -9.297 -33.779 1.00 17.35 132 GLY D CA 1
ATOM 5803 C C . GLY D 1 132 ? 22.151 -9.704 -33.899 1.00 16.13 132 GLY D C 1
ATOM 5804 O O . GLY D 1 132 ? 22.888 -9.131 -34.694 1.00 15.50 132 GLY D O 1
ATOM 5805 N N . TRP D 1 133 ? 22.564 -10.690 -33.104 1.00 16.97 133 TRP D N 1
ATOM 5806 C CA . TRP D 1 133 ? 23.953 -11.144 -33.075 1.00 17.38 133 TRP D CA 1
ATOM 5807 C C . TRP D 1 133 ? 24.035 -12.652 -33.133 1.00 18.68 133 TRP D C 1
ATOM 5808 O O . TRP D 1 133 ? 23.221 -13.339 -32.527 1.00 20.65 133 TRP D O 1
ATOM 5819 N N . LEU D 1 134 ? 25.052 -13.151 -33.827 1.00 16.10 134 LEU D N 1
ATOM 5820 C CA . LEU D 1 134 ? 25.522 -14.513 -33.609 1.00 17.56 134 LEU D CA 1
ATOM 5821 C C . LEU D 1 134 ? 26.685 -14.387 -32.645 1.00 18.54 134 LEU D C 1
ATOM 5822 O O . LEU D 1 134 ? 27.594 -13.581 -32.873 1.00 19.09 134 LEU D O 1
ATOM 5827 N N . VAL D 1 135 ? 26.628 -15.103 -31.523 1.00 18.63 135 VAL D N 1
ATOM 5828 C CA . VAL D 1 135 ? 27.689 -15.011 -30.529 1.00 19.91 135 VAL D CA 1
ATOM 5829 C C . VAL D 1 135 ? 28.216 -16.389 -30.177 1.00 21.94 135 VAL D C 1
ATOM 5830 O O . VAL D 1 135 ? 27.519 -17.388 -30.310 1.00 22.59 135 VAL D O 1
ATOM 5834 N N . LYS D 1 136 ? 29.447 -16.416 -29.693 1.00 23.05 136 LYS D N 1
ATOM 5835 C CA . LYS D 1 136 ? 30.063 -17.620 -29.187 1.00 28.99 136 LYS D CA 1
ATOM 5836 C C . LYS D 1 136 ? 30.072 -17.527 -27.675 1.00 36.09 136 LYS D C 1
ATOM 5837 O O . LYS D 1 136 ? 30.578 -16.556 -27.106 1.00 37.44 136 LYS D O 1
ATOM 5843 N N . GLU D 1 137 ? 29.450 -18.492 -27.016 1.00 39.62 137 GLU D N 1
ATOM 5844 C CA . GLU D 1 137 ? 29.486 -18.527 -25.564 1.00 43.26 137 GLU D CA 1
ATOM 5845 C C . GLU D 1 137 ? 29.921 -19.937 -25.184 1.00 47.21 137 GLU D C 1
ATOM 5846 O O . GLU D 1 137 ? 29.234 -20.919 -25.472 1.00 47.24 137 GLU D O 1
ATOM 5852 N N . GLY D 1 138 ? 31.109 -20.022 -24.598 1.00 49.58 138 GLY D N 1
ATOM 5853 C CA . GLY D 1 138 ? 31.775 -21.288 -24.378 1.00 52.84 138 GLY D CA 1
ATOM 5854 C C . GLY D 1 138 ? 32.334 -21.709 -25.725 1.00 53.86 138 GLY D C 1
ATOM 5855 O O . GLY D 1 138 ? 33.057 -20.943 -26.363 1.00 53.99 138 GLY D O 1
ATOM 5856 N N . SER D 1 139 ? 31.975 -22.903 -26.183 1.00 53.78 139 SER D N 1
ATOM 5857 C CA . SER D 1 139 ? 32.400 -23.357 -27.501 1.00 53.07 139 SER D CA 1
ATOM 5858 C C . SER D 1 139 ? 31.190 -23.360 -28.418 1.00 48.85 139 SER D C 1
ATOM 5859 O O . SER D 1 139 ? 31.299 -23.636 -29.616 1.00 49.28 139 SER D O 1
ATOM 5862 N N . GLY D 1 140 ? 30.035 -23.028 -27.844 1.00 44.88 140 GLY D N 1
ATOM 5863 C CA . GLY D 1 140 ? 28.786 -23.072 -28.577 1.00 35.86 140 GLY D CA 1
ATOM 5864 C C . GLY D 1 140 ? 28.323 -21.729 -29.100 1.00 33.45 140 GLY D C 1
ATOM 5865 O O . GLY D 1 140 ? 28.774 -20.671 -28.661 1.00 35.67 140 GLY D O 1
ATOM 5866 N N . LEU D 1 141 ? 27.409 -21.794 -30.056 1.00 25.98 141 LEU D N 1
ATOM 5867 C CA . LEU D 1 141 ? 26.848 -20.623 -30.690 1.00 21.51 141 LEU D CA 1
ATOM 5868 C C . LEU D 1 141 ? 25.415 -20.370 -30.237 1.00 21.92 141 LEU D C 1
ATOM 5869 O O . LEU D 1 141 ? 24.667 -21.314 -29.956 1.00 23.70 141 LEU D O 1
ATOM 5874 N N . ARG D 1 142 ? 25.046 -19.096 -30.165 1.00 23.50 142 ARG D N 1
ATOM 5875 C CA . ARG D 1 142 ? 23.671 -18.687 -29.886 1.00 22.32 142 ARG D CA 1
ATOM 5876 C C . ARG D 1 142 ? 23.317 -17.445 -30.680 1.00 21.51 142 ARG D C 1
ATOM 5877 O O . ARG D 1 142 ? 24.177 -16.615 -30.992 1.00 20.96 142 ARG D O 1
ATOM 5885 N N . ILE D 1 143 ? 22.037 -17.321 -31.017 1.00 19.67 143 ILE D N 1
ATOM 5886 C CA . ILE D 1 143 ? 21.499 -16.080 -31.564 1.00 18.40 143 ILE D CA 1
ATOM 5887 C C . ILE D 1 143 ? 20.928 -15.265 -30.422 1.00 19.93 143 ILE D C 1
ATOM 5888 O O . ILE D 1 143 ? 20.160 -15.785 -29.611 1.00 21.03 143 ILE D O 1
ATOM 5893 N N . VAL D 1 144 ? 21.349 -14.007 -30.315 1.00 19.42 144 VAL D N 1
ATOM 5894 C CA . VAL D 1 144 ? 20.812 -13.117 -29.290 1.00 21.76 144 VAL D CA 1
ATOM 5895 C C . VAL D 1 144 ? 20.405 -11.792 -29.910 1.00 21.62 144 VAL D C 1
ATOM 5896 O O . VAL D 1 144 ? 20.939 -11.379 -30.947 1.00 20.98 144 VAL D O 1
ATOM 5900 N N . THR D 1 145 ? 19.450 -11.114 -29.291 1.00 19.84 145 THR D N 1
ATOM 5901 C CA . THR D 1 145 ? 19.151 -9.758 -29.731 1.00 17.64 145 THR D CA 1
ATOM 5902 C C . THR D 1 145 ? 19.470 -8.813 -28.586 1.00 17.45 145 THR D C 1
ATOM 5903 O O . THR D 1 145 ? 19.449 -9.210 -27.415 1.00 19.20 145 THR D O 1
ATOM 5907 N N . THR D 1 146 ? 19.813 -7.580 -28.939 1.00 18.17 146 THR D N 1
ATOM 5908 C CA . THR D 1 146 ? 20.039 -6.519 -27.964 1.00 17.28 146 THR D CA 1
ATOM 5909 C C . THR D 1 146 ? 19.136 -5.325 -28.286 1.00 16.64 146 THR D C 1
ATOM 5910 O O . THR D 1 146 ? 18.822 -5.070 -29.444 1.00 17.98 146 THR D O 1
ATOM 5914 N N . LYS D 1 147 ? 18.701 -4.609 -27.255 1.00 17.43 147 LYS D N 1
ATOM 5915 C CA . LYS D 1 147 ? 17.842 -3.450 -27.471 1.00 15.47 147 LYS D CA 1
ATOM 5916 C C . LYS D 1 147 ? 18.689 -2.194 -27.677 1.00 16.39 147 LYS D C 1
ATOM 5917 O O . LYS D 1 147 ? 19.778 -2.075 -27.114 1.00 19.19 147 LYS D O 1
ATOM 5923 N N . ASP D 1 148 ? 18.183 -1.282 -28.496 1.00 17.87 148 ASP D N 1
ATOM 5924 C CA . ASP D 1 148 ? 18.803 0.021 -28.719 1.00 16.69 148 ASP D CA 1
ATOM 5925 C C . ASP D 1 148 ? 20.267 -0.125 -29.127 1.00 15.78 148 ASP D C 1
ATOM 5926 O O . ASP D 1 148 ? 20.552 -0.763 -30.145 1.00 14.55 148 ASP D O 1
ATOM 5931 N N . GLN D 1 149 ? 21.199 0.438 -28.359 1.00 17.68 149 GLN D N 1
ATOM 5932 C CA . GLN D 1 149 ? 22.620 0.234 -28.680 1.00 16.15 149 GLN D CA 1
ATOM 5933 C C . GLN D 1 149 ? 23.327 -0.621 -27.639 1.00 17.44 149 GLN D C 1
ATOM 5934 O O . GLN D 1 149 ? 24.555 -0.595 -27.566 1.00 18.80 149 GLN D O 1
ATOM 5940 N N . ASP D 1 150 ? 22.579 -1.373 -26.832 1.00 16.54 150 ASP D N 1
ATOM 5941 C CA . ASP D 1 150 ? 23.221 -2.269 -25.866 1.00 18.11 150 ASP D CA 1
ATOM 5942 C C . ASP D 1 150 ? 24.203 -3.181 -26.597 1.00 16.79 150 ASP D C 1
ATOM 5943 O O . ASP D 1 150 ? 23.843 -3.817 -27.582 1.00 19.32 150 ASP D O 1
ATOM 5948 N N . PRO D 1 151 ? 25.453 -3.245 -26.115 1.00 17.42 151 PRO D N 1
ATOM 5949 C CA . PRO D 1 151 ? 26.442 -4.101 -26.771 1.00 17.75 151 PRO D CA 1
ATOM 5950 C C . PRO D 1 151 ? 26.519 -5.483 -26.133 1.00 21.14 151 PRO D C 1
ATOM 5951 O O . PRO D 1 151 ? 26.072 -5.685 -24.997 1.00 24.47 151 PRO D O 1
ATOM 5955 N N . VAL D 1 152 ? 27.109 -6.423 -26.857 1.00 21.42 152 VAL D N 1
ATOM 5956 C CA . VAL D 1 152 ? 27.377 -7.738 -26.302 1.00 24.42 152 VAL D CA 1
ATOM 5957 C C . VAL D 1 152 ? 28.672 -7.722 -25.473 1.00 25.70 152 VAL D C 1
ATOM 5958 O O . VAL D 1 152 ? 29.745 -8.085 -25.964 1.00 29.93 152 VAL D O 1
ATOM 5962 N N . VAL D 1 153 ? 28.579 -7.301 -24.214 1.00 24.66 153 VAL D N 1
ATOM 5963 C CA . VAL D 1 153 ? 29.783 -7.134 -23.388 1.00 28.70 153 VAL D CA 1
ATOM 5964 C C . VAL D 1 153 ? 29.783 -8.034 -22.150 1.00 32.97 153 VAL D C 1
ATOM 5965 O O . VAL D 1 153 ? 30.695 -7.962 -21.314 1.00 36.44 153 VAL D O 1
ATOM 5969 N N . GLY D 1 154 ? 28.752 -8.869 -22.034 1.00 32.69 154 GLY D N 1
ATOM 5970 C CA . GLY D 1 154 ? 28.572 -9.727 -20.877 1.00 33.16 154 GLY D CA 1
ATOM 5971 C C . GLY D 1 154 ? 29.474 -10.946 -20.770 1.00 34.82 154 GLY D C 1
ATOM 5972 O O . GLY D 1 154 ? 29.352 -11.716 -19.826 1.00 38.64 154 GLY D O 1
ATOM 5973 N N . GLY D 1 155 ? 30.386 -11.131 -21.717 1.00 31.82 155 GLY D N 1
ATOM 5974 C CA . GLY D 1 155 ? 31.290 -12.265 -21.653 1.00 30.77 155 GLY D CA 1
ATOM 5975 C C . GLY D 1 155 ? 31.353 -13.116 -22.908 1.00 32.21 155 GLY D C 1
ATOM 5976 O O . GLY D 1 155 ? 32.370 -13.761 -23.165 1.00 32.09 155 GLY D O 1
ATOM 5977 N N . GLU D 1 156 ? 30.276 -13.152 -23.685 1.00 28.10 156 GLU D N 1
ATOM 5978 C CA . GLU D 1 156 ? 30.298 -13.928 -24.916 1.00 31.83 156 GLU D CA 1
ATOM 5979 C C . GLU D 1 156 ? 31.084 -13.187 -25.987 1.00 28.96 156 GLU D C 1
ATOM 5980 O O . GLU D 1 156 ? 31.358 -11.998 -25.859 1.00 29.81 156 GLU D O 1
ATOM 5986 N N . VAL D 1 157 ? 31.488 -13.913 -27.020 1.00 27.45 157 VAL D N 1
ATOM 5987 C CA . VAL D 1 157 ? 32.267 -13.329 -28.099 1.00 25.35 157 VAL D CA 1
ATOM 5988 C C . VAL D 1 157 ? 31.358 -12.988 -29.267 1.00 22.79 157 VAL D C 1
ATOM 5989 O O . VAL D 1 157 ? 30.732 -13.876 -29.834 1.00 23.99 157 VAL D O 1
ATOM 5993 N N . PRO D 1 158 ? 31.263 -11.696 -29.628 1.00 21.17 158 PRO D N 1
ATOM 5994 C CA . PRO D 1 158 ? 30.416 -11.401 -30.784 1.00 18.82 158 PRO D CA 1
ATOM 5995 C C . PRO D 1 158 ? 31.058 -11.943 -32.058 1.00 20.92 158 PRO D C 1
ATOM 5996 O O . PRO D 1 158 ? 32.248 -11.721 -32.262 1.00 20.23 158 PRO D O 1
ATOM 6000 N N . VAL D 1 159 ? 30.281 -12.662 -32.867 1.00 19.47 159 VAL D N 1
ATOM 6001 C CA . VAL D 1 159 ? 30.767 -13.214 -34.127 1.00 17.93 159 VAL D CA 1
ATOM 6002 C C . VAL D 1 159 ? 30.339 -12.328 -35.309 1.00 17.18 159 VAL D C 1
ATOM 6003 O O . VAL D 1 159 ? 31.177 -11.898 -36.092 1.00 19.97 159 VAL D O 1
ATOM 6007 N N . PHE D 1 160 ? 29.052 -12.026 -35.434 1.00 16.02 160 PHE D N 1
ATOM 6008 C CA . PHE D 1 160 ? 28.677 -10.895 -36.292 1.00 15.92 160 PHE D CA 1
ATOM 6009 C C . PHE D 1 160 ? 27.349 -10.305 -35.859 1.00 18.56 160 PHE D C 1
ATOM 6010 O O . PHE D 1 160 ? 26.548 -10.954 -35.186 1.00 18.96 160 PHE D O 1
ATOM 6018 N N . GLY D 1 161 ? 27.128 -9.056 -36.247 1.00 18.01 161 GLY D N 1
ATOM 6019 C CA . GLY D 1 161 ? 25.893 -8.382 -35.916 1.00 16.41 161 GLY D CA 1
ATOM 6020 C C . GLY D 1 161 ? 25.180 -7.835 -37.136 1.00 15.87 161 GLY D C 1
ATOM 6021 O O . GLY D 1 161 ? 25.805 -7.544 -38.161 1.00 15.88 161 GLY D O 1
ATOM 6022 N N . ILE D 1 162 ? 23.858 -7.736 -37.022 1.00 14.45 162 ILE D N 1
ATOM 6023 C CA . ILE D 1 162 ? 23.026 -7.102 -38.041 1.00 14.09 162 ILE D CA 1
ATOM 6024 C C . ILE D 1 162 ? 22.172 -6.040 -37.360 1.00 13.14 162 ILE D C 1
ATOM 6025 O O . ILE D 1 162 ? 21.447 -6.331 -36.407 1.00 15.48 162 ILE D O 1
ATOM 6030 N N . ASP D 1 163 ? 22.273 -4.813 -37.857 1.00 13.18 163 ASP D N 1
ATOM 6031 C CA . ASP D 1 163 ? 21.582 -3.654 -37.307 1.00 16.38 163 ASP D CA 1
ATOM 6032 C C . ASP D 1 163 ? 20.120 -3.620 -37.746 1.00 16.00 163 ASP D C 1
ATOM 6033 O O . ASP D 1 163 ? 19.852 -3.609 -38.954 1.00 15.44 163 ASP D O 1
ATOM 6038 N N . MET D 1 164 ? 19.179 -3.586 -36.798 1.00 14.92 164 MET D N 1
ATOM 6039 C CA . MET D 1 164 ? 17.761 -3.528 -37.175 1.00 15.71 164 MET D CA 1
ATOM 6040 C C . MET D 1 164 ? 17.105 -2.187 -36.841 1.00 15.13 164 MET D C 1
ATOM 6041 O O . MET D 1 164 ? 15.879 -2.050 -36.948 1.00 16.23 164 MET D O 1
ATOM 6046 N N . TRP D 1 165 ? 17.911 -1.190 -36.472 1.00 14.56 165 TRP D N 1
ATOM 6047 C CA . TRP D 1 165 ? 17.386 0.179 -36.402 1.00 13.07 165 TRP D CA 1
ATOM 6048 C C . TRP D 1 165 ? 16.803 0.568 -37.754 1.00 14.34 165 TRP D C 1
ATOM 6049 O O . TRP D 1 165 ? 17.332 0.185 -38.802 1.00 15.85 165 TRP D O 1
ATOM 6060 N N . GLU D 1 166 ? 15.724 1.346 -37.741 1.00 14.25 166 GLU D N 1
ATOM 6061 C CA . GLU D 1 166 ? 15.126 1.745 -39.013 1.00 14.09 166 GLU D CA 1
ATOM 6062 C C . GLU D 1 166 ? 16.097 2.532 -39.895 1.00 16.95 166 GLU D C 1
ATOM 6063 O O . GLU D 1 166 ? 16.044 2.395 -41.116 1.00 17.09 166 GLU D O 1
ATOM 6069 N N . HIS D 1 167 ? 17.016 3.308 -39.312 1.00 15.73 167 HIS D N 1
ATOM 6070 C CA . HIS D 1 167 ? 17.984 4.040 -40.140 1.00 15.61 167 HIS D CA 1
ATOM 6071 C C . HIS D 1 167 ? 18.922 3.121 -40.929 1.00 17.04 167 HIS D C 1
ATOM 6072 O O . HIS D 1 167 ? 19.604 3.572 -41.848 1.00 17.94 167 HIS D O 1
ATOM 6079 N N . ALA D 1 168 ? 18.967 1.841 -40.577 1.00 16.36 168 ALA D N 1
ATOM 6080 C CA . ALA D 1 168 ? 19.820 0.899 -41.314 1.00 14.95 168 ALA D CA 1
ATOM 6081 C C . ALA D 1 168 ? 19.237 0.495 -42.663 1.00 15.50 168 ALA D C 1
ATOM 6082 O O . ALA D 1 168 ? 19.956 -0.029 -43.522 1.00 16.74 168 ALA D O 1
ATOM 6084 N N . TYR D 1 169 ? 17.937 0.701 -42.857 1.00 15.23 169 TYR D N 1
ATOM 6085 C CA . TYR D 1 169 ? 17.308 0.181 -44.069 1.00 15.17 169 TYR D CA 1
ATOM 6086 C C . TYR D 1 169 ? 16.189 1.047 -44.646 1.00 14.84 169 TYR D C 1
ATOM 6087 O O . TYR D 1 169 ? 15.796 0.846 -45.793 1.00 15.82 169 TYR D O 1
ATOM 6096 N N . TYR D 1 170 ? 15.657 1.986 -43.867 1.00 13.75 170 TYR D N 1
ATOM 6097 C CA . TYR D 1 170 ? 14.377 2.602 -44.250 1.00 16.41 170 TYR D CA 1
ATOM 6098 C C . TYR D 1 170 ? 14.385 3.399 -45.575 1.00 17.01 170 TYR D C 1
ATOM 6099 O O . TYR D 1 170 ? 13.429 3.336 -46.353 1.00 16.15 170 TYR D O 1
ATOM 6108 N N . LEU D 1 171 ? 15.448 4.145 -45.850 1.00 15.45 171 LEU D N 1
ATOM 6109 C CA . LEU D 1 171 ? 15.499 4.945 -47.083 1.00 15.18 171 LEU D CA 1
ATOM 6110 C C . LEU D 1 171 ? 15.369 4.083 -48.328 1.00 17.00 171 LEU D C 1
ATOM 6111 O O . LEU D 1 171 ? 14.895 4.543 -49.371 1.00 18.79 171 LEU D O 1
ATOM 6116 N N . GLN D 1 172 ? 15.822 2.838 -48.216 1.00 15.40 172 GLN D N 1
ATOM 6117 C CA . GLN D 1 172 ? 15.891 1.942 -49.360 1.00 16.57 172 GLN D CA 1
ATOM 6118 C C . GLN D 1 172 ? 14.731 0.935 -49.396 1.00 18.00 172 GLN D C 1
ATOM 6119 O O . GLN D 1 172 ? 14.178 0.659 -50.480 1.00 21.29 172 GLN D O 1
ATOM 6125 N N . TYR D 1 173 ? 14.404 0.376 -48.229 1.00 16.55 173 TYR D N 1
ATOM 6126 C CA . TYR D 1 173 ? 13.425 -0.702 -48.106 1.00 16.02 173 TYR D CA 1
ATOM 6127 C C . TYR D 1 173 ? 12.090 -0.252 -47.512 1.00 16.90 173 TYR D C 1
ATOM 6128 O O . TYR D 1 173 ? 11.153 -1.043 -47.449 1.00 18.92 173 TYR D O 1
ATOM 6137 N N . LEU D 1 174 ? 12.007 1.014 -47.094 1.00 17.24 174 LEU D N 1
ATOM 6138 C CA . LEU D 1 174 ? 10.849 1.525 -46.362 1.00 17.72 174 LEU D CA 1
ATOM 6139 C C . LEU D 1 174 ? 10.563 0.607 -45.174 1.00 18.04 174 LEU D C 1
ATOM 6140 O O . LEU D 1 174 ? 11.487 0.198 -44.467 1.00 16.72 174 LEU D O 1
ATOM 6145 N N . ASN D 1 175 ? 9.302 0.242 -44.977 1.00 19.10 175 ASN D N 1
ATOM 6146 C CA . ASN D 1 175 ? 8.929 -0.632 -43.863 1.00 21.85 175 ASN D CA 1
ATOM 6147 C C . ASN D 1 175 ? 9.290 -2.098 -44.110 1.00 21.26 175 ASN D C 1
ATOM 6148 O O . ASN D 1 175 ? 9.008 -2.954 -43.271 1.00 21.25 175 ASN D O 1
ATOM 6153 N N . GLY D 1 176 ? 9.846 -2.392 -45.288 1.00 21.03 176 GLY D N 1
ATOM 6154 C CA . GLY D 1 176 ? 10.143 -3.763 -45.693 1.00 20.91 176 GLY D CA 1
ATOM 6155 C C . GLY D 1 176 ? 11.419 -4.345 -45.105 1.00 23.61 176 GLY D C 1
ATOM 6156 O O . GLY D 1 176 ? 12.387 -4.650 -45.818 1.00 22.32 176 GLY D O 1
ATOM 6157 N N . LYS D 1 177 ? 11.432 -4.517 -43.792 1.00 21.03 177 LYS D N 1
ATOM 6158 C CA . LYS D 1 177 ? 12.631 -5.008 -43.129 1.00 19.09 177 LYS D CA 1
ATOM 6159 C C . LYS D 1 177 ? 12.960 -6.451 -43.495 1.00 17.58 177 LYS D C 1
ATOM 6160 O O . LYS D 1 177 ? 14.141 -6.839 -43.488 1.00 17.72 177 LYS D O 1
ATOM 6166 N N . ALA D 1 178 ? 11.944 -7.243 -43.851 1.00 18.31 178 ALA D N 1
ATOM 6167 C CA . ALA D 1 178 ? 12.189 -8.624 -44.268 1.00 18.28 178 ALA D CA 1
ATOM 6168 C C . ALA D 1 178 ? 13.080 -8.648 -45.510 1.00 19.64 178 ALA D C 1
ATOM 6169 O O . ALA D 1 178 ? 14.002 -9.466 -45.603 1.00 19.14 178 ALA D O 1
ATOM 6171 N N . ALA D 1 179 ? 12.842 -7.727 -46.440 1.00 18.90 179 ALA D N 1
ATOM 6172 C CA . ALA D 1 179 ? 13.677 -7.658 -47.644 1.00 19.33 179 ALA D CA 1
ATOM 6173 C C . ALA D 1 179 ? 15.113 -7.218 -47.333 1.00 18.32 179 ALA D C 1
ATOM 6174 O O . ALA D 1 179 ? 16.069 -7.728 -47.931 1.00 18.76 179 ALA D O 1
ATOM 6176 N N . TYR D 1 180 ? 15.261 -6.282 -46.402 1.00 17.37 180 TYR D N 1
ATOM 6177 C CA . TYR D 1 180 ? 16.579 -5.865 -45.925 1.00 18.08 180 TYR D CA 1
ATOM 6178 C C . TYR D 1 180 ? 17.349 -7.070 -45.376 1.00 16.75 180 TYR D C 1
ATOM 6179 O O . TYR D 1 180 ? 18.513 -7.307 -45.740 1.00 16.24 180 TYR D O 1
ATOM 6188 N N . VAL D 1 181 ? 16.679 -7.847 -44.529 1.00 16.46 181 VAL D N 1
ATOM 6189 C CA . VAL D 1 181 ? 17.312 -9.011 -43.931 1.00 18.11 181 VAL D CA 1
ATOM 6190 C C . VAL D 1 181 ? 17.677 -10.052 -44.994 1.00 18.36 181 VAL D C 1
ATOM 6191 O O . VAL D 1 181 ? 18.800 -10.567 -44.985 1.00 17.57 181 VAL D O 1
ATOM 6195 N N . ASP D 1 182 ? 16.762 -10.332 -45.923 1.00 19.03 182 ASP D N 1
ATOM 6196 C CA . ASP D 1 182 ? 17.049 -11.273 -47.017 1.00 19.53 182 ASP D CA 1
ATOM 6197 C C . ASP D 1 182 ? 18.327 -10.868 -47.766 1.00 19.95 182 ASP D C 1
ATOM 6198 O O . ASP D 1 182 ? 19.180 -11.700 -48.095 1.00 20.11 182 ASP D O 1
ATOM 6203 N N . ASN D 1 183 ? 18.471 -9.574 -48.005 1.00 17.82 183 ASN D N 1
ATOM 6204 C CA . ASN D 1 183 ? 19.571 -9.108 -48.836 1.00 18.47 183 ASN D CA 1
ATOM 6205 C C . ASN D 1 183 ? 20.881 -8.912 -48.116 1.00 17.93 183 ASN D C 1
ATOM 6206 O O . ASN D 1 183 ? 21.934 -8.940 -48.750 1.00 20.40 183 ASN D O 1
ATOM 6211 N N . ILE D 1 184 ? 20.844 -8.760 -46.799 1.00 18.47 184 ILE D N 1
ATOM 6212 C CA . ILE D 1 184 ? 22.091 -8.440 -46.120 1.00 18.90 184 ILE D CA 1
ATOM 6213 C C . ILE D 1 184 ? 23.019 -9.660 -46.073 1.00 20.43 184 ILE D C 1
ATOM 6214 O O . ILE D 1 184 ? 24.230 -9.504 -45.920 1.00 20.93 184 ILE D O 1
ATOM 6219 N N . TRP D 1 185 ? 22.474 -10.865 -46.254 1.00 18.59 185 TRP D N 1
ATOM 6220 C CA . TRP D 1 185 ? 23.315 -12.067 -46.266 1.00 18.17 185 TRP D CA 1
ATOM 6221 C C . TRP D 1 185 ? 24.355 -12.010 -47.375 1.00 20.50 185 TRP D C 1
ATOM 6222 O O . TRP D 1 185 ? 25.439 -12.566 -47.240 1.00 24.55 185 TRP D O 1
ATOM 6233 N N . LYS D 1 186 ? 24.025 -11.320 -48.461 1.00 17.97 186 LYS D N 1
ATOM 6234 C CA . LYS D 1 186 ? 24.928 -11.200 -49.588 1.00 19.64 186 LYS D CA 1
ATOM 6235 C C . LYS D 1 186 ? 26.188 -10.403 -49.245 1.00 19.23 186 LYS D C 1
ATOM 6236 O O . LYS D 1 186 ? 27.175 -10.480 -49.976 1.00 20.61 186 LYS D O 1
ATOM 6242 N N . VAL D 1 187 ? 26.146 -9.615 -48.170 1.00 16.94 187 VAL D N 1
ATOM 6243 C CA . VAL D 1 187 ? 27.288 -8.752 -47.852 1.00 18.04 187 VAL D CA 1
ATOM 6244 C C . VAL D 1 187 ? 27.866 -9.009 -46.459 1.00 19.71 187 VAL D C 1
ATOM 6245 O O . VAL D 1 187 ? 28.599 -8.185 -45.930 1.00 19.01 187 VAL D O 1
ATOM 6249 N N . ILE D 1 188 ? 27.547 -10.160 -45.876 1.00 18.25 188 ILE D N 1
ATOM 6250 C CA . ILE D 1 188 ? 28.161 -10.538 -44.606 1.00 16.91 188 ILE D CA 1
ATOM 6251 C C . ILE D 1 188 ? 29.610 -10.959 -44.849 1.00 19.24 188 ILE D C 1
ATOM 6252 O O . ILE D 1 188 ? 29.891 -11.767 -45.744 1.00 19.88 188 ILE D O 1
ATOM 6257 N N . ASN D 1 189 ? 30.533 -10.375 -44.087 1.00 16.26 189 ASN D N 1
ATOM 6258 C CA . ASN D 1 189 ? 31.945 -10.732 -44.202 1.00 17.92 189 ASN D CA 1
ATOM 6259 C C . ASN D 1 189 ? 32.229 -11.961 -43.352 1.00 19.39 189 ASN D C 1
ATOM 6260 O O . ASN D 1 189 ? 32.492 -11.861 -42.141 1.00 17.65 189 ASN D O 1
ATOM 6265 N N . TRP D 1 190 ? 32.174 -13.123 -43.994 1.00 18.78 190 TRP D N 1
ATOM 6266 C CA . TRP D 1 190 ? 32.383 -14.373 -43.284 1.00 20.32 190 TRP D CA 1
ATOM 6267 C C . TRP D 1 190 ? 33.830 -14.558 -42.880 1.00 19.72 190 TRP D C 1
ATOM 6268 O O . TRP D 1 190 ? 34.112 -15.277 -41.921 1.00 22.58 190 TRP D O 1
ATOM 6279 N N . LYS D 1 191 ? 34.745 -13.907 -43.597 1.00 21.45 191 LYS D N 1
ATOM 6280 C CA . LYS D 1 191 ? 36.148 -13.950 -43.198 1.00 23.08 191 LYS D CA 1
ATOM 6281 C C . LYS D 1 191 ? 36.302 -13.321 -41.824 1.00 23.29 191 LYS D C 1
ATOM 6282 O O . LYS D 1 191 ? 36.962 -13.872 -40.948 1.00 23.39 191 LYS D O 1
ATOM 6288 N N . THR D 1 192 ? 35.668 -12.172 -41.628 1.00 21.82 192 THR D N 1
ATOM 6289 C CA . THR D 1 192 ? 35.701 -11.514 -40.326 1.00 20.42 192 THR D CA 1
ATOM 6290 C C . THR D 1 192 ? 35.015 -12.368 -39.272 1.00 19.90 192 THR D C 1
ATOM 6291 O O . THR D 1 192 ? 35.541 -12.553 -38.180 1.00 21.87 192 THR D O 1
ATOM 6295 N N . ALA D 1 193 ? 33.850 -12.909 -39.608 1.00 18.38 193 ALA D N 1
ATOM 6296 C CA . ALA D 1 193 ? 33.107 -13.743 -38.668 1.00 19.82 193 ALA D CA 1
ATOM 6297 C C . ALA D 1 193 ? 33.948 -14.931 -38.211 1.00 21.39 193 ALA D C 1
ATOM 6298 O O . ALA D 1 193 ? 33.972 -15.271 -37.026 1.00 21.65 193 ALA D O 1
ATOM 6300 N N . GLU D 1 194 ? 34.653 -15.548 -39.152 1.00 21.13 194 GLU D N 1
ATOM 6301 C CA . GLU D 1 194 ? 35.507 -16.701 -38.849 1.00 21.95 194 GLU D CA 1
ATOM 6302 C C . GLU D 1 194 ? 36.618 -16.360 -37.864 1.00 24.60 194 GLU D C 1
ATOM 6303 O O . GLU D 1 194 ? 36.910 -17.119 -36.936 1.00 24.31 194 GLU D O 1
ATOM 6309 N N . GLN D 1 195 ? 37.251 -15.217 -38.102 1.00 24.36 195 GLN D N 1
ATOM 6310 C CA . GLN D 1 195 ? 38.331 -14.729 -37.274 1.00 26.25 195 GLN D CA 1
ATOM 6311 C C . GLN D 1 195 ? 37.847 -14.523 -35.837 1.00 26.40 195 GLN D C 1
ATOM 6312 O O . GLN D 1 195 ? 38.531 -14.915 -34.881 1.00 27.41 195 GLN D O 1
ATOM 6318 N N . ARG D 1 196 ? 36.662 -13.932 -35.692 1.00 22.94 196 ARG D N 1
ATOM 6319 C CA . ARG D 1 196 ? 36.094 -13.696 -34.370 1.00 20.69 196 ARG D CA 1
ATOM 6320 C C . ARG D 1 196 ? 35.742 -15.012 -33.697 1.00 21.98 196 ARG D C 1
ATOM 6321 O O . ARG D 1 196 ? 35.998 -15.196 -32.510 1.00 24.38 196 ARG D O 1
ATOM 6329 N N . PHE D 1 197 ? 35.180 -15.936 -34.468 1.00 21.57 197 PHE D N 1
ATOM 6330 C CA . PHE D 1 197 ? 34.812 -17.250 -33.938 1.00 22.73 197 PHE D CA 1
ATOM 6331 C C . PHE D 1 197 ? 36.025 -17.983 -33.369 1.00 24.63 197 PHE D C 1
ATOM 6332 O O . PHE D 1 197 ? 35.938 -18.654 -32.330 1.00 24.89 197 PHE D O 1
ATOM 6340 N N . LYS D 1 198 ? 37.159 -17.856 -34.050 1.00 24.64 198 LYS D N 1
ATOM 6341 C CA . LYS D 1 198 ? 38.376 -18.560 -33.645 1.00 27.92 198 LYS D CA 1
ATOM 6342 C C . LYS D 1 198 ? 39.126 -17.880 -32.501 1.00 29.48 198 LYS D C 1
ATOM 6343 O O . LYS D 1 198 ? 39.936 -18.526 -31.825 1.00 32.43 198 LYS D O 1
ATOM 6349 N N . GLY D 1 199 ? 38.846 -16.600 -32.268 1.00 50.17 199 GLY D N 1
ATOM 6350 C CA . GLY D 1 199 ? 39.516 -15.849 -31.215 1.00 50.55 199 GLY D CA 1
ATOM 6351 C C . GLY D 1 199 ? 38.687 -15.668 -29.949 1.00 49.42 199 GLY D C 1
ATOM 6352 O O . GLY D 1 199 ? 37.579 -16.197 -29.844 1.00 48.55 199 GLY D O 1
ATOM 6353 N N . ASP D 1 200 ? 39.228 -14.940 -28.973 1.00 50.11 200 ASP D N 1
ATOM 6354 C CA . ASP D 1 200 ? 38.511 -14.715 -27.716 1.00 49.57 200 ASP D CA 1
ATOM 6355 C C . ASP D 1 200 ? 37.797 -13.364 -27.700 1.00 49.46 200 ASP D C 1
ATOM 6356 O O . ASP D 1 200 ? 37.838 -12.610 -28.679 1.00 43.21 200 ASP D O 1
ATOM 6361 N N . ARG D 1 201 ? 37.124 -13.076 -26.589 1.00 45.00 201 ARG D N 1
ATOM 6362 C CA . ARG D 1 201 ? 36.353 -11.845 -26.450 1.00 42.94 201 ARG D CA 1
ATOM 6363 C C . ARG D 1 201 ? 37.210 -10.582 -26.607 1.00 42.89 201 ARG D C 1
ATOM 6364 O O . ARG D 1 201 ? 36.820 -9.643 -27.307 1.00 38.93 201 ARG D O 1
ATOM 6372 N N . GLU D 1 202 ? 38.372 -10.560 -25.957 1.00 45.64 202 GLU D N 1
ATOM 6373 C CA . GLU D 1 202 ? 39.289 -9.430 -26.085 1.00 46.81 202 GLU D CA 1
ATOM 6374 C C . GLU D 1 202 ? 39.768 -9.252 -27.532 1.00 46.19 202 GLU D C 1
ATOM 6375 O O . GLU D 1 202 ? 39.913 -8.126 -28.009 1.00 44.48 202 GLU D O 1
ATOM 6381 N N . ASP D 1 203 ? 40.012 -10.365 -28.222 1.00 46.07 203 ASP D N 1
ATOM 6382 C CA . ASP D 1 203 ? 40.415 -10.330 -29.629 1.00 45.75 203 ASP D CA 1
ATOM 6383 C C . ASP D 1 203 ? 39.380 -9.622 -30.502 1.00 41.95 203 ASP D C 1
ATOM 6384 O O . ASP D 1 203 ? 39.733 -8.807 -31.350 1.00 41.99 203 ASP D O 1
ATOM 6389 N N . ALA D 1 204 ? 38.102 -9.902 -30.264 1.00 39.48 204 ALA D N 1
ATOM 6390 C CA . ALA D 1 204 ? 37.042 -9.312 -31.071 1.00 38.81 204 ALA D CA 1
ATOM 6391 C C . ALA D 1 204 ? 36.977 -7.797 -30.876 1.00 39.50 204 ALA D C 1
ATOM 6392 O O . ALA D 1 204 ? 36.676 -7.049 -31.810 1.00 35.54 204 ALA D O 1
ATOM 6394 N N . PHE D 1 205 ? 37.262 -7.346 -29.660 1.00 36.81 205 PHE D N 1
ATOM 6395 C CA . PHE D 1 205 ? 37.159 -5.924 -29.333 1.00 37.12 205 PHE D CA 1
ATOM 6396 C C . PHE D 1 205 ? 38.418 -5.116 -29.648 1.00 40.08 205 PHE D C 1
ATOM 6397 O O . PHE D 1 205 ? 38.464 -3.914 -29.385 1.00 41.10 205 PHE D O 1
ATOM 6405 N N . LYS D 1 206 ? 39.431 -5.771 -30.212 1.00 42.15 206 LYS D N 1
ATOM 6406 C CA . LYS D 1 206 ? 40.668 -5.091 -30.594 1.00 45.66 206 LYS D CA 1
ATOM 6407 C C . LYS D 1 206 ? 40.479 -4.043 -31.690 1.00 46.77 206 LYS D C 1
ATOM 6408 O O . LYS D 1 206 ? 41.270 -3.102 -31.795 1.00 47.62 206 LYS D O 1
ATOM 6414 N N . ILE D 1 207 ? 39.456 -4.230 -32.523 1.00 47.12 207 ILE D N 1
ATOM 6415 C CA . ILE D 1 207 ? 39.131 -3.283 -33.595 1.00 49.68 207 ILE D CA 1
ATOM 6416 C C . ILE D 1 207 ? 38.828 -1.870 -33.083 1.00 47.33 207 ILE D C 1
ATOM 6417 O O . ILE D 1 207 ? 38.827 -0.915 -33.856 1.00 48.46 207 ILE D O 1
ATOM 6422 N N . LEU D 1 208 ? 38.557 -1.746 -31.786 1.00 43.24 208 LEU D N 1
ATOM 6423 C CA . LEU D 1 208 ? 38.272 -0.448 -31.184 1.00 44.36 208 LEU D CA 1
ATOM 6424 C C . LEU D 1 208 ? 39.567 0.314 -30.924 1.00 49.04 208 LEU D C 1
ATOM 6425 O O . LEU D 1 208 ? 39.542 1.476 -30.513 1.00 53.94 208 LEU D O 1
#

Organism: Hypocrea jecorina (strain QM6a) (NCBI:txid431241)